Protein 3W4U (pdb70)

Nearest PDB structures (foldseek):
  3w4u-assembly2_E-2  TM=9.992E-01  e=5.849E-17  Homo sapiens
  3pi9-assembly1_A  TM=9.700E-01  e=9.862E-13  Bos taurus
  1yff-assembly1_A  TM=9.695E-01  e=1.085E-12  Homo sapiens
  3pel-assembly1_A-2  TM=9.656E-01  e=8.965E-13  Canis lupus familiaris
  1y8k-assembly1_C  TM=9.635E-01  e=1.034E-12  Equus caballus

GO terms:
  GO:0005344 oxygen carrier activity (F, TAS)
  GO:0005833 hemoglobin complex (C, TAS)
  GO:0005515 protein binding (F, IPI)
  GO:0005654 nucleoplasm (C, IDA)
  GO:0015671 oxygen transport (P, IDA)
  GO:0070062 extracellular exosome (C, HDA)

Sequence (855 aa):
SLTKTERTIIVSMWAKISTQADTIGTETLERLFLSHPQTKTYFPHFDLHPGSAQLRAHGSKVVAAVGDAVKSIDDIGGALSKLSELHAYILRVDPVNFKLLSHCLLVTLAARFPADFTAEAHAAWDKFLSVVSSVLTEKYRHLTPVEKSAVTALWGKVNVDEVGGEALGRLLVVYPWTQRFFESFGDLSTPDAVMGNPKVKAHGKKVLGAFSDGLAHLDNLKGTFATLSELHCDKLHVDPENFRLLGNVLVCVLAHHFGKEFTPPVQAAYQKVVAGVANALAHKYHSLTKTERTIIVSMWAKISTQADTIGTETLERLFLSHPQTKTYFPHFDLHPGSAQLRAHGSKVVAAVGDAVKSIDDIGGALSKLSELHAYILRVDPVNFKLLSHCLLVTLAARFPADFTAEAHAAWDKFLSVVSSVLTEKYRHLTPVEKSAVTALWGKVNVDEVGGEALGRLLVVYPWTQRFFESFGDLSTPDAVMGNPKVKAHGKKVLGAFSDGLAHLDNLKGTFATLSELHCDKLHVDPENFRLLGNVLVCVLAHHFGKEFTPPVQAAYQKVVAGVANALAHKYHSLTKTERTIIVSMWAKISTQADTIGTETLERLFLSHPQTKTYFPHFDLHPGSAQLRAHGSKVVAAVGDAVKSIDDIGGALSKLSELHAYILRVDPVNFKLLSHCLLVTLAARFPADFTAEAHAAWDKFLSVVSSVLTEHLTPVEKSAVTALWGKVNVDEVGGEALGRLLVVYPWTQRFFESFGDLSTPDAVMGNPKVKAHGKKVLGAFSDGLAHLDNLKGTFATLSELHCDKLHVDPENFRLLGNVLVCVLAHHFGKEFTPPVQAAYQKVVAGVANALAHKYH

Structure (mmCIF, N/CA/C/O backbone):
data_3W4U
#
_entry.id   3W4U
#
_cell.length_a   115.540
_cell.length_b   115.540
_cell.length_c   140.900
_cell.angle_alpha   90.00
_cell.angle_beta   90.00
_cell.angle_gamma   120.00
#
_symmetry.space_group_name_H-M   'P 31 2 1'
#
loop_
_entity.id
_entity.type
_entity.pdbx_description
1 polymer 'Hemoglobin subunit zeta'
2 polymer 'Hemoglobin subunit beta'
3 non-polymer 'PROTOPORPHYRIN IX CONTAINING FE'
4 non-polymer 'CARBON MONOXIDE'
5 water water
#
loop_
_atom_site.group_PDB
_atom_site.id
_atom_site.type_symbol
_atom_site.label_atom_id
_atom_site.label_alt_id
_atom_site.label_comp_id
_atom_site.label_asym_id
_atom_site.label_entity_id
_atom_site.label_seq_id
_atom_site.pdbx_PDB_ins_code
_atom_site.Cartn_x
_atom_site.Cartn_y
_atom_site.Cartn_z
_atom_site.occupancy
_atom_site.B_iso_or_equiv
_atom_site.auth_seq_id
_atom_site.auth_comp_id
_atom_site.auth_asym_id
_atom_site.auth_atom_id
_atom_site.pdbx_PDB_model_num
ATOM 1 N N . SER A 1 2 ? 31.020 0.007 32.102 1.00 56.26 1 SER A N 1
ATOM 2 C CA . SER A 1 2 ? 30.323 -0.508 33.323 1.00 56.33 1 SER A CA 1
ATOM 3 C C . SER A 1 2 ? 30.853 0.135 34.614 1.00 56.65 1 SER A C 1
ATOM 4 O O . SER A 1 2 ? 32.057 0.302 34.796 1.00 57.62 1 SER A O 1
ATOM 7 N N . LEU A 1 3 ? 29.934 0.451 35.522 1.00 56.44 2 LEU A N 1
ATOM 8 C CA . LEU A 1 3 ? 30.257 1.101 36.787 1.00 55.19 2 LEU A CA 1
ATOM 9 C C . LEU A 1 3 ? 29.961 0.233 37.990 1.00 54.40 2 LEU A C 1
ATOM 10 O O . LEU A 1 3 ? 29.140 -0.686 37.915 1.00 54.28 2 LEU A O 1
ATOM 15 N N . THR A 1 4 ? 30.634 0.560 39.091 1.00 53.34 3 THR A N 1
ATOM 16 C CA . THR A 1 4 ? 30.462 -0.079 40.387 1.00 53.38 3 THR A CA 1
ATOM 17 C C . THR A 1 4 ? 28.993 0.104 40.787 1.00 53.43 3 THR A C 1
ATOM 18 O O . THR A 1 4 ? 28.271 0.884 40.155 1.00 54.06 3 THR A O 1
ATOM 22 N N . LYS A 1 5 ? 28.552 -0.591 41.835 1.00 52.43 4 LYS A N 1
ATOM 23 C CA . LYS A 1 5 ? 27.178 -0.467 42.323 1.00 50.83 4 LYS A CA 1
ATOM 24 C C . LYS A 1 5 ? 27.037 0.843 43.085 1.00 48.09 4 LYS A C 1
ATOM 25 O O . LYS A 1 5 ? 26.051 1.563 42.926 1.00 47.13 4 LYS A O 1
ATOM 31 N N . THR A 1 6 ? 28.018 1.150 43.921 1.00 45.29 5 THR A N 1
ATOM 32 C CA . THR A 1 6 ? 27.975 2.387 44.694 1.00 43.81 5 THR A CA 1
ATOM 33 C C . THR A 1 6 ? 28.088 3.612 43.765 1.00 40.74 5 THR A C 1
ATOM 34 O O . THR A 1 6 ? 27.458 4.661 44.015 1.00 38.28 5 THR A O 1
ATOM 38 N N . GLU A 1 7 ? 28.877 3.467 42.700 1.00 37.93 6 GLU A N 1
ATOM 39 C CA . GLU A 1 7 ? 29.045 4.536 41.736 1.00 36.50 6 GLU A CA 1
ATOM 40 C C . GLU A 1 7 ? 27.721 4.764 41.037 1.00 35.58 6 GLU A C 1
ATOM 41 O O . GLU A 1 7 ? 27.276 5.893 40.917 1.00 34.36 6 GLU A O 1
ATOM 47 N N . ARG A 1 8 ? 27.088 3.688 40.591 1.00 35.53 7 ARG A N 1
ATOM 48 C CA . ARG A 1 8 ? 25.817 3.811 39.876 1.00 36.16 7 ARG A CA 1
ATOM 49 C C . ARG A 1 8 ? 24.778 4.467 40.755 1.00 33.52 7 ARG A C 1
ATOM 50 O O . ARG A 1 8 ? 23.925 5.203 40.270 1.00 32.65 7 ARG A O 1
ATOM 58 N N . THR A 1 9 ? 24.885 4.231 42.058 1.00 32.57 8 THR A N 1
ATOM 59 C CA . THR A 1 9 ? 23.961 4.809 43.019 1.00 32.10 8 THR A CA 1
ATOM 60 C C . THR A 1 9 ? 24.122 6.323 42.999 1.00 30.78 8 THR A C 1
ATOM 61 O O . THR A 1 9 ? 23.140 7.062 42.968 1.00 30.11 8 THR A O 1
ATOM 65 N N . ILE A 1 10 ? 25.365 6.790 42.992 1.00 28.51 9 ILE A N 1
ATOM 66 C CA . ILE A 1 10 ? 25.613 8.238 42.983 1.00 29.03 9 ILE A CA 1
ATOM 67 C C . ILE A 1 10 ? 25.087 8.889 41.705 1.00 27.00 9 ILE A C 1
ATOM 68 O O . ILE A 1 10 ? 24.473 9.939 41.764 1.00 27.63 9 ILE A O 1
ATOM 73 N N . ILE A 1 11 ? 25.367 8.269 40.560 1.00 26.55 10 ILE A N 1
ATOM 74 C CA . ILE A 1 11 ? 24.906 8.749 39.277 1.00 24.16 10 ILE A CA 1
ATOM 75 C C . ILE A 1 11 ? 23.366 8.869 39.286 1.00 27.86 10 ILE A C 1
ATOM 76 O O . ILE A 1 11 ? 22.797 9.909 38.896 1.00 26.68 10 ILE A O 1
ATOM 81 N N . VAL A 1 12 ? 22.684 7.791 39.703 1.00 27.26 11 VAL A N 1
ATOM 82 C CA . VAL A 1 12 ? 21.224 7.796 39.733 1.00 27.18 11 VAL A CA 1
ATOM 83 C C . VAL A 1 12 ? 20.635 8.903 40.639 1.00 27.28 11 VAL A C 1
ATOM 84 O O . VAL A 1 12 ? 19.694 9.631 40.233 1.00 25.34 11 VAL A O 1
ATOM 88 N N . SER A 1 13 ? 21.183 9.022 41.843 1.00 25.83 12 SER A N 1
ATOM 89 C CA . SER A 1 13 ? 20.735 10.018 42.802 1.00 26.82 12 SER A CA 1
ATOM 90 C C . SER A 1 13 ? 20.937 11.464 42.314 1.00 27.35 12 SER A C 1
ATOM 91 O O . SER A 1 13 ? 20.073 12.316 42.493 1.00 28.80 12 SER A O 1
ATOM 94 N N . MET A 1 14 ? 22.086 11.751 41.731 1.00 22.99 13 MET A N 1
ATOM 95 C CA . MET A 1 14 ? 22.340 13.091 41.228 1.00 26.01 13 MET A CA 1
ATOM 96 C C . MET A 1 14 ? 21.483 13.380 39.993 1.00 23.41 13 MET A C 1
ATOM 97 O O . MET A 1 14 ? 21.120 14.518 39.749 1.00 22.68 13 MET A O 1
ATOM 102 N N . TRP A 1 15 ? 21.204 12.351 39.197 1.00 22.93 14 TRP A N 1
ATOM 103 C CA . TRP A 1 15 ? 20.401 12.543 37.992 1.00 21.70 14 TRP A CA 1
ATOM 104 C C . TRP A 1 15 ? 18.995 13.022 38.401 1.00 23.18 14 TRP A C 1
ATOM 105 O O . TRP A 1 15 ? 18.362 13.800 37.685 1.00 22.35 14 TRP A O 1
ATOM 116 N N . ALA A 1 16 ? 18.501 12.530 39.542 1.00 23.37 15 ALA A N 1
ATOM 117 C CA . ALA A 1 16 ? 17.195 12.986 40.000 1.00 23.95 15 ALA A CA 1
ATOM 118 C C . ALA A 1 16 ? 17.247 14.531 40.170 1.00 25.15 15 ALA A C 1
ATOM 119 O O . ALA A 1 16 ? 16.321 15.223 39.786 1.00 25.84 15 ALA A O 1
ATOM 121 N N . LYS A 1 17 ? 18.321 15.059 40.737 1.00 24.43 16 LYS A N 1
ATOM 122 C CA . LYS A 1 17 ? 18.428 16.500 40.948 1.00 25.97 16 LYS A CA 1
ATOM 123 C C . LYS A 1 17 ? 18.643 17.205 39.622 1.00 25.57 16 LYS A C 1
ATOM 124 O O . LYS A 1 17 ? 18.114 18.285 39.414 1.00 23.95 16 LYS A O 1
ATOM 130 N N . ILE A 1 18 ? 19.441 16.607 38.737 1.00 23.99 17 ILE A N 1
ATOM 131 C CA . ILE A 1 18 ? 19.684 17.204 37.419 1.00 23.80 17 ILE A CA 1
ATOM 132 C C . ILE A 1 18 ? 18.388 17.341 36.622 1.00 23.36 17 ILE A C 1
ATOM 133 O O . ILE A 1 18 ? 18.141 18.357 35.970 1.00 20.55 17 ILE A O 1
ATOM 138 N N . SER A 1 19 ? 17.533 16.335 36.714 1.00 23.12 18 SER A N 1
ATOM 139 C CA . SER A 1 19 ? 16.339 16.338 35.877 1.00 22.01 18 SER A CA 1
ATOM 140 C C . SER A 1 19 ? 15.401 17.510 35.943 1.00 20.27 18 SER A C 1
ATOM 141 O O . SER A 1 19 ? 14.775 17.804 34.944 1.00 19.68 18 SER A O 1
ATOM 144 N N . THR A 1 20 ? 15.265 18.144 37.103 1.00 20.25 19 THR A N 1
ATOM 145 C CA . THR A 1 20 ? 14.383 19.291 37.253 1.00 22.65 19 THR A CA 1
ATOM 146 C C . THR A 1 20 ? 15.048 20.590 36.770 1.00 22.85 19 THR A C 1
ATOM 147 O O . THR A 1 20 ? 14.421 21.655 36.712 1.00 23.12 19 THR A O 1
ATOM 151 N N . GLN A 1 21 ? 16.330 20.508 36.438 1.00 21.45 20 GLN A N 1
ATOM 152 C CA . GLN A 1 21 ? 17.062 21.718 35.970 1.00 20.33 20 GLN A CA 1
ATOM 153 C C . GLN A 1 21 ? 17.805 21.312 34.705 1.00 20.29 20 GLN A C 1
ATOM 154 O O . GLN A 1 21 ? 18.839 21.925 34.302 1.00 20.15 20 GLN A O 1
ATOM 160 N N . ALA A 1 22 ? 17.264 20.306 34.045 1.00 20.20 21 ALA A N 1
ATOM 161 C CA . ALA A 1 22 ? 17.929 19.764 32.887 1.00 20.85 21 ALA A CA 1
ATOM 162 C C . ALA A 1 22 ? 18.258 20.835 31.867 1.00 22.02 21 ALA A C 1
ATOM 163 O O . ALA A 1 22 ? 19.370 20.870 31.327 1.00 19.89 21 ALA A O 1
ATOM 165 N N . ASP A 1 23 ? 17.269 21.702 31.594 1.00 20.31 22 ASP A N 1
ATOM 166 C CA . ASP A 1 23 ? 17.436 22.707 30.562 1.00 20.67 22 ASP A CA 1
ATOM 167 C C . ASP A 1 23 ? 18.558 23.703 30.838 1.00 21.73 22 ASP A C 1
ATOM 168 O O . ASP A 1 23 ? 19.328 24.018 29.956 1.00 21.08 22 ASP A O 1
ATOM 173 N N . THR A 1 24 ? 18.671 24.194 32.057 1.00 19.61 23 THR A N 1
ATOM 174 C CA . THR A 1 24 ? 19.710 25.132 32.309 1.00 21.09 23 THR A CA 1
ATOM 175 C C . THR A 1 24 ? 21.025 24.391 32.515 1.00 20.64 23 THR A C 1
ATOM 176 O O . THR A 1 24 ? 22.062 24.981 32.333 1.00 21.87 23 THR A O 1
ATOM 180 N N . ILE A 1 25 ? 20.994 23.140 32.949 1.00 19.28 24 ILE A N 1
ATOM 181 C CA . ILE A 1 25 ? 22.259 22.416 33.056 1.00 21.16 24 ILE A CA 1
ATOM 182 C C . ILE A 1 25 ? 22.840 22.203 31.645 1.00 23.04 24 ILE A C 1
ATOM 183 O O . ILE A 1 25 ? 24.039 22.457 31.413 1.00 24.40 24 ILE A O 1
ATOM 188 N N . GLY A 1 26 ? 21.998 21.794 30.691 1.00 23.37 25 GLY A N 1
ATOM 189 C CA . GLY A 1 26 ? 22.477 21.575 29.333 1.00 22.80 25 GLY A CA 1
ATOM 190 C C . GLY A 1 26 ? 23.031 22.843 28.715 1.00 23.69 25 GLY A C 1
ATOM 191 O O . GLY A 1 26 ? 24.116 22.878 28.105 1.00 22.18 25 GLY A O 1
ATOM 192 N N . THR A 1 27 ? 22.267 23.918 28.876 1.00 24.44 26 THR A N 1
ATOM 193 C CA . THR A 1 27 ? 22.685 25.211 28.354 1.00 24.06 26 THR A CA 1
ATOM 194 C C . THR A 1 27 ? 24.007 25.686 28.996 1.00 23.31 26 THR A C 1
ATOM 195 O O . THR A 1 27 ? 24.947 26.134 28.322 1.00 23.37 26 THR A O 1
ATOM 199 N N . GLU A 1 28 ? 24.077 25.627 30.314 1.00 22.32 27 GLU A N 1
ATOM 200 C CA . GLU A 1 28 ? 25.294 26.097 30.939 1.00 20.56 27 GLU A CA 1
ATOM 201 C C . GLU A 1 28 ? 26.492 25.244 30.497 1.00 20.87 27 GLU A C 1
ATOM 202 O O . GLU A 1 28 ? 27.611 25.748 30.308 1.00 20.64 27 GLU A O 1
ATOM 208 N N . THR A 1 29 ? 26.258 23.959 30.324 1.00 20.03 28 THR A N 1
ATOM 209 C CA . THR A 1 29 ? 27.362 23.084 29.952 1.00 20.05 28 THR A CA 1
ATOM 210 C C . THR A 1 29 ? 27.905 23.484 28.621 1.00 19.32 28 THR A C 1
ATOM 211 O O . THR A 1 29 ? 29.112 23.542 28.417 1.00 17.41 28 THR A O 1
ATOM 215 N N . LEU A 1 30 ? 27.006 23.778 27.677 1.00 20.40 29 LEU A N 1
ATOM 216 C CA . LEU A 1 30 ? 27.460 24.196 26.370 1.00 18.90 29 LEU A CA 1
ATOM 217 C C . LEU A 1 30 ? 28.048 25.582 26.332 1.00 21.13 29 LEU A C 1
ATOM 218 O O . LEU A 1 30 ? 28.980 25.816 25.576 1.00 20.37 29 LEU A O 1
ATOM 223 N N . GLU A 1 31 ? 27.536 26.510 27.137 1.00 20.73 30 GLU A N 1
ATOM 224 C CA . GLU A 1 31 ? 28.168 27.824 27.139 1.00 22.37 30 GLU A CA 1
ATOM 225 C C . GLU A 1 31 ? 29.593 27.711 27.692 1.00 20.61 30 GLU A C 1
ATOM 226 O O . GLU A 1 31 ? 30.482 28.388 27.226 1.00 19.63 30 GLU A O 1
ATOM 232 N N . ARG A 1 32 ? 29.801 26.851 28.682 1.00 18.24 31 ARG A N 1
ATOM 233 C CA . ARG A 1 32 ? 31.146 26.705 29.240 1.00 18.52 31 ARG A CA 1
ATOM 234 C C . ARG A 1 32 ? 32.056 26.106 28.182 1.00 20.28 31 ARG A C 1
ATOM 235 O O . ARG A 1 32 ? 33.178 26.574 27.969 1.00 19.78 31 ARG A O 1
ATOM 243 N N . LEU A 1 33 ? 31.571 25.063 27.517 1.00 19.74 32 LEU A N 1
ATOM 244 C CA . LEU A 1 33 ? 32.374 24.421 26.485 1.00 19.63 32 LEU A CA 1
ATOM 245 C C . LEU A 1 33 ? 32.785 25.361 25.345 1.00 21.72 32 LEU A C 1
ATOM 246 O O . LEU A 1 33 ? 33.986 25.494 24.988 1.00 17.78 32 LEU A O 1
ATOM 251 N N . PHE A 1 34 ? 31.779 26.031 24.759 1.00 22.73 33 PHE A N 1
ATOM 252 C CA . PHE A 1 34 ? 32.054 26.870 23.589 1.00 21.99 33 PHE A CA 1
ATOM 253 C C . PHE A 1 34 ? 32.863 28.076 23.907 1.00 21.12 33 PHE A C 1
ATOM 254 O O . PHE A 1 34 ? 33.652 28.500 23.034 1.00 21.84 33 PHE A O 1
ATOM 262 N N . LEU A 1 35 ? 32.730 28.618 25.132 1.00 20.70 34 LEU A N 1
ATOM 263 C CA . LEU A 1 35 ? 33.566 29.748 25.518 1.00 21.22 34 LEU A CA 1
ATOM 264 C C . LEU A 1 35 ? 34.967 29.270 25.942 1.00 22.22 34 LEU A C 1
ATOM 265 O O . LEU A 1 35 ? 35.979 29.899 25.617 1.00 22.61 34 LEU A O 1
ATOM 270 N N . SER A 1 36 ? 35.055 28.181 26.697 1.00 23.49 35 SER A N 1
ATOM 271 C CA . SER A 1 36 ? 36.408 27.728 27.120 1.00 24.59 35 SER A CA 1
ATOM 272 C C . SER A 1 36 ? 37.218 27.087 26.046 1.00 25.76 35 SER A C 1
ATOM 273 O O . SER A 1 36 ? 38.441 27.196 26.061 1.00 27.22 35 SER A O 1
ATOM 276 N N . HIS A 1 37 ? 36.552 26.339 25.180 1.00 25.41 36 HIS A N 1
ATOM 277 C CA . HIS A 1 37 ? 37.205 25.598 24.089 1.00 26.58 36 HIS A CA 1
ATOM 278 C C . HIS A 1 37 ? 36.486 25.978 22.767 1.00 26.94 36 HIS A C 1
ATOM 279 O O . HIS A 1 37 ? 35.770 25.188 22.177 1.00 27.67 36 HIS A O 1
ATOM 286 N N . PRO A 1 38 ? 36.709 27.203 22.280 1.00 27.61 37 PRO A N 1
ATOM 287 C CA . PRO A 1 38 ? 36.075 27.721 21.052 1.00 29.59 37 PRO A CA 1
ATOM 288 C C . PRO A 1 38 ? 36.185 26.836 19.817 1.00 30.54 37 PRO A C 1
ATOM 289 O O . PRO A 1 38 ? 35.321 26.873 18.935 1.00 29.77 37 PRO A O 1
ATOM 293 N N . GLN A 1 39 ? 37.250 26.035 19.763 1.00 29.26 38 GLN A N 1
ATOM 294 C CA . GLN A 1 39 ? 37.449 25.200 18.604 1.00 29.30 38 GLN A CA 1
ATOM 295 C C . GLN A 1 39 ? 36.384 24.157 18.501 1.00 27.39 38 GLN A C 1
ATOM 296 O O . GLN A 1 39 ? 36.168 23.580 17.431 1.00 28.69 38 GLN A O 1
ATOM 302 N N . THR A 1 40 ? 35.711 23.853 19.591 1.00 24.87 39 THR A N 1
ATOM 303 C CA . THR A 1 40 ? 34.690 22.840 19.468 1.00 23.12 39 THR A CA 1
ATOM 304 C C . THR A 1 40 ? 33.523 23.350 18.599 1.00 24.01 39 THR A C 1
ATOM 305 O O . THR A 1 40 ? 32.733 22.551 18.125 1.00 24.60 39 THR A O 1
ATOM 309 N N . LYS A 1 41 ? 33.443 24.662 18.396 1.00 24.07 40 LYS A N 1
ATOM 310 C CA . LYS A 1 41 ? 32.345 25.226 17.600 1.00 27.15 40 LYS A CA 1
ATOM 311 C C . LYS A 1 41 ? 32.435 24.823 16.138 1.00 27.31 40 LYS A C 1
ATOM 312 O O . LYS A 1 41 ? 31.461 24.934 15.395 1.00 28.64 40 LYS A O 1
ATOM 318 N N . THR A 1 42 ? 33.587 24.320 15.735 1.00 26.34 41 THR A N 1
ATOM 319 C CA . THR A 1 42 ? 33.775 23.955 14.327 1.00 24.76 41 THR A CA 1
ATOM 320 C C . THR A 1 42 ? 32.862 22.888 13.867 1.00 25.23 41 THR A C 1
ATOM 321 O O . THR A 1 42 ? 32.569 22.795 12.673 1.00 27.39 41 THR A O 1
ATOM 325 N N . TYR A 1 43 ? 32.381 22.068 14.781 1.00 23.95 42 TYR A N 1
ATOM 326 C CA . TYR A 1 43 ? 31.474 21.018 14.395 1.00 24.86 42 TYR A CA 1
ATOM 327 C C . TYR A 1 43 ? 30.033 21.502 14.195 1.00 24.99 42 TYR A C 1
ATOM 328 O O . TYR A 1 43 ? 29.176 20.686 13.827 1.00 24.72 42 TYR A O 1
ATOM 337 N N . PHE A 1 44 ? 29.753 22.779 14.482 1.00 24.87 43 PHE A N 1
ATOM 338 C CA . PHE A 1 44 ? 28.374 23.319 14.387 1.00 27.15 43 PHE A CA 1
ATOM 339 C C . PHE A 1 44 ? 28.394 24.508 13.492 1.00 27.65 43 PHE A C 1
ATOM 340 O O . PHE A 1 44 ? 28.012 25.606 13.900 1.00 25.81 43 PHE A O 1
ATOM 348 N N . PRO A 1 45 ? 28.872 24.322 12.256 1.00 29.22 44 PRO A N 1
ATOM 349 C CA . PRO A 1 45 ? 28.960 25.416 11.292 1.00 31.70 44 PRO A CA 1
ATOM 350 C C . PRO A 1 45 ? 27.736 26.309 11.119 1.00 34.31 44 PRO A C 1
ATOM 351 O O . PRO A 1 45 ? 27.859 27.539 11.064 1.00 35.67 44 PRO A O 1
ATOM 355 N N . HIS A 1 46 ? 26.550 25.715 11.081 1.00 36.38 45 HIS A N 1
ATOM 356 C CA . HIS A 1 46 ? 25.349 26.535 10.878 1.00 38.98 45 HIS A CA 1
ATOM 357 C C . HIS A 1 46 ? 24.573 26.848 12.175 1.00 39.49 45 HIS A C 1
ATOM 358 O O . HIS A 1 46 ? 23.395 27.215 12.134 1.00 40.34 45 HIS A O 1
ATOM 365 N N . PHE A 1 47 ? 25.225 26.716 13.326 1.00 36.61 46 PHE A N 1
ATOM 366 C CA . PHE A 1 47 ? 24.518 27.007 14.548 1.00 35.11 46 PHE A CA 1
ATOM 367 C C . PHE A 1 47 ? 24.927 28.385 14.974 1.00 34.53 46 PHE A C 1
ATOM 368 O O . PHE A 1 47 ? 26.018 28.876 14.648 1.00 32.38 46 PHE A O 1
ATOM 376 N N . ASP A 1 48 ? 24.035 29.035 15.692 1.00 33.30 47 ASP A N 1
ATOM 377 C CA . ASP A 1 48 ? 24.422 30.292 16.271 1.00 33.83 47 ASP A CA 1
ATOM 378 C C . ASP A 1 48 ? 24.821 29.802 17.693 1.00 33.07 47 ASP A C 1
ATOM 379 O O . ASP A 1 48 ? 23.966 29.418 18.490 1.00 32.93 47 ASP A O 1
ATOM 384 N N . LEU A 1 49 ? 26.117 29.810 17.998 1.00 31.93 48 LEU A N 1
ATOM 385 C CA . LEU A 1 49 ? 26.599 29.357 19.315 1.00 31.02 48 LEU A CA 1
ATOM 386 C C . LEU A 1 49 ? 27.061 30.430 20.274 1.00 32.46 48 LEU A C 1
ATOM 387 O O . LEU A 1 49 ? 27.856 30.162 21.183 1.00 33.81 48 LEU A O 1
ATOM 392 N N . HIS A 1 50 ? 26.592 31.656 20.069 1.00 32.83 49 HIS A N 1
ATOM 393 C CA . HIS A 1 50 ? 26.896 32.763 20.982 1.00 32.28 49 HIS A CA 1
ATOM 394 C C . HIS A 1 50 ? 26.115 32.582 22.294 1.00 29.92 49 HIS A C 1
ATOM 395 O O . HIS A 1 50 ? 25.036 31.997 22.285 1.00 29.33 49 HIS A O 1
ATOM 402 N N . PRO A 1 51 ? 26.654 33.057 23.453 1.00 30.15 50 PRO A N 1
ATOM 403 C CA . PRO A 1 51 ? 25.881 32.879 24.690 1.00 29.24 50 PRO A CA 1
ATOM 404 C C . PRO A 1 51 ? 24.442 33.396 24.595 1.00 32.15 50 PRO A C 1
ATOM 405 O O . PRO A 1 51 ? 24.165 34.431 23.942 1.00 32.05 50 PRO A O 1
ATOM 409 N N . GLY A 1 52 ? 23.511 32.663 25.208 1.00 31.50 51 GLY A N 1
ATOM 410 C CA . GLY A 1 52 ? 22.119 33.089 25.176 1.00 33.37 51 GLY A CA 1
ATOM 411 C C . GLY A 1 52 ? 21.393 32.656 23.924 1.00 32.95 51 GLY A C 1
ATOM 412 O O . GLY A 1 52 ? 20.173 32.765 23.841 1.00 33.94 51 GLY A O 1
ATOM 413 N N . SER A 1 53 ? 22.126 32.167 22.925 1.00 31.88 52 SER A N 1
ATOM 414 C CA . SER A 1 53 ? 21.475 31.725 21.699 1.00 31.68 52 SER A CA 1
ATOM 415 C C . SER A 1 53 ? 20.386 30.690 22.008 1.00 32.44 52 SER A C 1
ATOM 416 O O . SER A 1 53 ? 20.609 29.794 22.795 1.00 32.19 52 SER A O 1
ATOM 419 N N . ALA A 1 54 ? 19.218 30.797 21.385 1.00 32.35 53 ALA A N 1
ATOM 420 C CA . ALA A 1 54 ? 18.154 29.819 21.620 1.00 30.69 53 ALA A CA 1
ATOM 421 C C . ALA A 1 54 ? 18.563 28.463 20.989 1.00 30.02 53 ALA A C 1
ATOM 422 O O . ALA A 1 54 ? 18.135 27.396 21.429 1.00 29.19 53 ALA A O 1
ATOM 424 N N . GLN A 1 55 ? 19.404 28.508 19.966 1.00 27.86 54 GLN A N 1
ATOM 425 C CA . GLN A 1 55 ? 19.846 27.275 19.314 1.00 28.51 54 GLN A CA 1
ATOM 426 C C . GLN A 1 55 ? 20.822 26.519 20.257 1.00 26.63 54 GLN A C 1
ATOM 427 O O . GLN A 1 55 ? 20.789 25.317 20.354 1.00 25.02 54 GLN A O 1
ATOM 433 N N . LEU A 1 56 ? 21.660 27.260 20.966 1.00 25.42 55 LEU A N 1
ATOM 434 C CA . LEU A 1 56 ? 22.598 26.653 21.891 1.00 25.60 55 LEU A CA 1
ATOM 435 C C . LEU A 1 56 ? 21.767 26.037 23.040 1.00 28.52 55 LEU A C 1
ATOM 436 O O . LEU A 1 56 ? 22.008 24.889 23.437 1.00 28.47 55 LEU A O 1
ATOM 441 N N . ARG A 1 57 ? 20.800 26.800 23.560 1.00 26.90 56 ARG A N 1
ATOM 442 C CA . ARG A 1 57 ? 19.941 26.284 24.630 1.00 28.84 56 ARG A CA 1
ATOM 443 C C . ARG A 1 57 ? 19.244 25.003 24.175 1.00 28.17 56 ARG A C 1
ATOM 444 O O . ARG A 1 57 ? 19.206 23.996 24.882 1.00 27.42 56 ARG A O 1
ATOM 452 N N . ALA A 1 58 ? 18.680 25.026 22.979 1.00 27.41 57 ALA A N 1
ATOM 453 C CA . ALA A 1 58 ? 18.000 23.828 22.475 1.00 27.53 57 ALA A CA 1
ATOM 454 C C . ALA A 1 58 ? 18.908 22.600 22.347 1.00 27.78 57 ALA A C 1
ATOM 455 O O . ALA A 1 58 ? 18.505 21.470 22.654 1.00 28.24 57 ALA A O 1
ATOM 457 N N . HIS A 1 59 ? 20.140 22.786 21.869 1.00 27.28 58 HIS A N 1
ATOM 458 C CA . HIS A 1 59 ? 21.031 21.638 21.738 1.00 25.64 58 HIS A CA 1
ATOM 459 C C . HIS A 1 59 ? 21.368 21.101 23.143 1.00 24.39 58 HIS A C 1
ATOM 460 O O . HIS A 1 59 ? 21.405 19.896 23.378 1.00 26.12 58 HIS A O 1
ATOM 467 N N . GLY A 1 60 ? 21.611 22.010 24.069 1.00 23.42 59 GLY A N 1
ATOM 468 C CA . GLY A 1 60 ? 21.925 21.579 25.426 1.00 25.06 59 GLY A CA 1
ATOM 469 C C . GLY A 1 60 ? 20.871 20.669 26.057 1.00 25.84 59 GLY A C 1
ATOM 470 O O . GLY A 1 60 ? 21.205 19.767 26.827 1.00 25.86 59 GLY A O 1
ATOM 471 N N . SER A 1 61 ? 19.589 20.934 25.781 1.00 27.13 60 SER A N 1
ATOM 472 C CA . SER A 1 61 ? 18.522 20.087 26.343 1.00 28.08 60 SER A CA 1
ATOM 473 C C . SER A 1 61 ? 18.645 18.727 25.740 1.00 26.81 60 SER A C 1
ATOM 474 O O . SER A 1 61 ? 18.448 17.726 26.414 1.00 28.11 60 SER A O 1
ATOM 477 N N . LYS A 1 62 ? 19.007 18.667 24.463 1.00 26.15 61 LYS A N 1
ATOM 478 C CA . LYS A 1 62 ? 19.128 17.343 23.833 1.00 24.84 61 LYS A CA 1
ATOM 479 C C . LYS A 1 62 ? 20.334 16.593 24.417 1.00 23.48 61 LYS A C 1
ATOM 480 O O . LYS A 1 62 ? 20.319 15.376 24.543 1.00 20.66 61 LYS A O 1
ATOM 486 N N . VAL A 1 63 ? 21.388 17.318 24.766 1.00 23.49 62 VAL A N 1
ATOM 487 C CA . VAL A 1 63 ? 22.565 16.628 25.350 1.00 23.51 62 VAL A CA 1
ATOM 488 C C . VAL A 1 63 ? 22.216 16.043 26.706 1.00 22.35 62 VAL A C 1
ATOM 489 O O . VAL A 1 63 ? 22.486 14.862 27.005 1.00 21.16 62 VAL A O 1
ATOM 493 N N . VAL A 1 64 ? 21.585 16.868 27.539 1.00 22.48 63 VAL A N 1
ATOM 494 C CA . VAL A 1 64 ? 21.231 16.389 28.846 1.00 23.84 63 VAL A CA 1
ATOM 495 C C . VAL A 1 64 ? 20.205 15.249 28.747 1.00 23.92 63 VAL A C 1
ATOM 496 O O . VAL A 1 64 ? 20.247 14.326 29.543 1.00 23.61 63 VAL A O 1
ATOM 500 N N . ALA A 1 65 ? 19.310 15.288 27.752 1.00 26.47 64 ALA A N 1
ATOM 501 C CA . ALA A 1 65 ? 18.330 14.192 27.623 1.00 26.93 64 ALA A CA 1
ATOM 502 C C . ALA A 1 65 ? 19.055 12.889 27.337 1.00 27.44 64 ALA A C 1
ATOM 503 O O . ALA A 1 65 ? 18.715 11.843 27.908 1.00 28.27 64 ALA A O 1
ATOM 505 N N . ALA A 1 66 ? 20.093 12.938 26.495 1.00 27.85 65 ALA A N 1
ATOM 506 C CA . ALA A 1 66 ? 20.856 11.709 26.151 1.00 27.51 65 ALA A CA 1
ATOM 507 C C . ALA A 1 66 ? 21.608 11.162 27.342 1.00 25.01 65 ALA A C 1
ATOM 508 O O . ALA A 1 66 ? 21.696 9.946 27.517 1.00 25.10 65 ALA A O 1
ATOM 510 N N . VAL A 1 67 ? 22.115 12.065 28.180 1.00 25.08 66 VAL A N 1
ATOM 511 C CA . VAL A 1 67 ? 22.827 11.649 29.384 1.00 24.70 66 VAL A CA 1
ATOM 512 C C . VAL A 1 67 ? 21.770 10.885 30.217 1.00 26.57 66 VAL A C 1
ATOM 513 O O . VAL A 1 67 ? 22.061 9.818 30.772 1.00 28.20 66 VAL A O 1
ATOM 517 N N . GLY A 1 68 ? 20.565 11.457 30.274 1.00 24.26 67 GLY A N 1
ATOM 518 C CA . GLY A 1 68 ? 19.426 10.848 30.958 1.00 25.33 67 GLY A CA 1
ATOM 519 C C . GLY A 1 68 ? 19.125 9.399 30.513 1.00 25.27 67 GLY A C 1
ATOM 520 O O . GLY A 1 68 ? 18.860 8.534 31.332 1.00 24.72 67 GLY A O 1
ATOM 521 N N . ASP A 1 69 ? 19.193 9.143 29.212 1.00 27.77 68 ASP A N 1
ATOM 522 C CA . ASP A 1 69 ? 18.966 7.815 28.664 1.00 28.57 68 ASP A CA 1
ATOM 523 C C . ASP A 1 69 ? 20.025 6.818 29.134 1.00 29.60 68 ASP A C 1
ATOM 524 O O . ASP A 1 69 ? 19.742 5.615 29.342 1.00 28.52 68 ASP A O 1
ATOM 529 N N . ALA A 1 70 ? 21.261 7.308 29.239 1.00 30.11 69 ALA A N 1
ATOM 530 C CA . ALA A 1 70 ? 22.375 6.477 29.702 1.00 28.39 69 ALA A CA 1
ATOM 531 C C . ALA A 1 70 ? 22.160 6.150 31.159 1.00 27.58 69 ALA A C 1
ATOM 532 O O . ALA A 1 70 ? 22.432 5.030 31.616 1.00 28.27 69 ALA A O 1
ATOM 534 N N . VAL A 1 71 ? 21.659 7.112 31.915 1.00 25.36 70 VAL A N 1
ATOM 535 C CA . VAL A 1 71 ? 21.423 6.851 33.321 1.00 26.69 70 VAL A CA 1
ATOM 536 C C . VAL A 1 71 ? 20.310 5.792 33.432 1.00 29.40 70 VAL A C 1
ATOM 537 O O . VAL A 1 71 ? 20.428 4.873 34.219 1.00 28.59 70 VAL A O 1
ATOM 541 N N . LYS A 1 72 ? 19.236 5.966 32.668 1.00 31.80 71 LYS A N 1
ATOM 542 C CA . LYS A 1 72 ? 18.101 5.017 32.688 1.00 36.62 71 LYS A CA 1
ATOM 543 C C . LYS A 1 72 ? 18.584 3.574 32.390 1.00 36.23 71 LYS A C 1
ATOM 544 O O . LYS A 1 72 ? 18.147 2.636 33.020 1.00 37.09 71 LYS A O 1
ATOM 550 N N . SER A 1 73 ? 19.533 3.437 31.473 1.00 38.58 72 SER A N 1
ATOM 551 C CA . SER A 1 73 ? 20.114 2.152 31.101 1.00 39.62 72 SER A CA 1
ATOM 552 C C . SER A 1 73 ? 21.571 2.195 31.471 1.00 40.57 72 SER A C 1
ATOM 553 O O . SER A 1 73 ? 22.420 1.930 30.633 1.00 40.55 72 SER A O 1
ATOM 556 N N . ILE A 1 74 ? 21.851 2.529 32.724 1.00 41.26 73 ILE A N 1
ATOM 557 C CA . ILE A 1 74 ? 23.209 2.651 33.201 1.00 42.14 73 ILE A CA 1
ATOM 558 C C . ILE A 1 74 ? 23.944 1.323 33.192 1.00 43.84 73 ILE A C 1
ATOM 559 O O . ILE A 1 74 ? 25.186 1.292 33.179 1.00 42.58 73 ILE A O 1
ATOM 564 N N . ASP A 1 75 ? 23.188 0.227 33.176 1.00 44.82 74 ASP A N 1
ATOM 565 C CA . ASP A 1 75 ? 23.803 -1.103 33.136 1.00 46.86 74 ASP A CA 1
ATOM 566 C C . ASP A 1 75 ? 24.028 -1.609 31.725 1.00 46.67 74 ASP A C 1
ATOM 567 O O . ASP A 1 75 ? 24.615 -2.667 31.517 1.00 47.51 74 ASP A O 1
ATOM 572 N N . ASP A 1 76 ? 23.586 -0.832 30.745 1.00 46.35 75 ASP A N 1
ATOM 573 C CA . ASP A 1 76 ? 23.813 -1.192 29.366 1.00 46.88 75 ASP A CA 1
ATOM 574 C C . ASP A 1 76 ? 23.923 0.082 28.581 1.00 45.55 75 ASP A C 1
ATOM 575 O O . ASP A 1 76 ? 23.131 0.329 27.690 1.00 45.72 75 ASP A O 1
ATOM 580 N N . ILE A 1 77 ? 24.928 0.891 28.901 1.00 44.80 76 ILE A N 1
ATOM 581 C CA . ILE A 1 77 ? 25.098 2.175 28.238 1.00 44.10 76 ILE A CA 1
ATOM 582 C C . ILE A 1 77 ? 25.288 2.102 26.730 1.00 44.46 76 ILE A C 1
ATOM 583 O O . ILE A 1 77 ? 24.602 2.796 25.998 1.00 44.90 76 ILE A O 1
ATOM 588 N N . GLY A 1 78 ? 26.207 1.269 26.253 1.00 45.57 77 GLY A N 1
ATOM 589 C CA . GLY A 1 78 ? 26.428 1.167 24.812 1.00 45.31 77 GLY A CA 1
ATOM 590 C C . GLY A 1 78 ? 25.171 0.793 24.045 1.00 45.69 77 GLY A C 1
ATOM 591 O O . GLY A 1 78 ? 24.934 1.257 22.924 1.00 46.38 77 GLY A O 1
ATOM 592 N N . GLY A 1 79 ? 24.356 -0.053 24.660 1.00 45.97 78 GLY A N 1
ATOM 593 C CA . GLY A 1 79 ? 23.130 -0.476 24.026 1.00 46.91 78 GLY A CA 1
ATOM 594 C C . GLY A 1 79 ? 22.176 0.690 23.899 1.00 47.20 78 GLY A C 1
ATOM 595 O O . GLY A 1 79 ? 21.664 0.965 22.826 1.00 48.67 78 GLY A O 1
ATOM 596 N N . ALA A 1 80 ? 21.948 1.397 24.995 1.00 47.04 79 ALA A N 1
ATOM 597 C CA . ALA A 1 80 ? 21.032 2.529 24.980 1.00 46.84 79 ALA A CA 1
ATOM 598 C C . ALA A 1 80 ? 21.411 3.674 24.034 1.00 46.79 79 ALA A C 1
ATOM 599 O O . ALA A 1 80 ? 20.532 4.303 23.432 1.00 47.12 79 ALA A O 1
ATOM 601 N N . L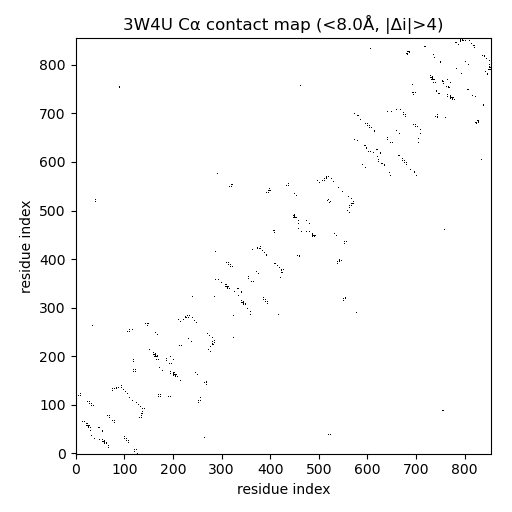EU A 1 81 ? 22.707 3.946 23.900 1.00 46.18 80 LEU A N 1
ATOM 602 C CA . LEU A 1 81 ? 23.173 5.040 23.062 1.00 46.06 80 LEU A CA 1
ATOM 603 C C . LEU A 1 81 ? 23.534 4.644 21.613 1.00 46.72 80 LEU A C 1
ATOM 604 O O . LEU A 1 81 ? 24.096 5.447 20.853 1.00 45.08 80 LEU A O 1
ATOM 609 N N . SER A 1 82 ? 23.186 3.416 21.235 1.00 47.65 81 SER A N 1
ATOM 610 C CA . SER A 1 82 ? 23.479 2.878 19.900 1.00 47.91 81 SER A CA 1
ATOM 611 C C . SER A 1 82 ? 23.393 3.836 18.734 1.00 46.77 81 SER A C 1
ATOM 612 O O . SER A 1 82 ? 24.369 4.027 18.025 1.00 47.55 81 SER A O 1
ATOM 615 N N . LYS A 1 83 ? 22.235 4.445 18.523 1.00 45.63 82 LYS A N 1
ATOM 616 C CA . LYS A 1 83 ? 22.056 5.394 17.399 1.00 45.65 82 LYS A CA 1
ATOM 617 C C . LYS A 1 83 ? 22.891 6.681 17.508 1.00 43.79 82 LYS A C 1
ATOM 618 O O . LYS A 1 83 ? 23.348 7.277 16.497 1.00 41.77 82 LYS A O 1
ATOM 624 N N . LEU A 1 84 ? 23.063 7.114 18.751 1.00 41.16 83 LEU A N 1
ATOM 625 C CA . LEU A 1 84 ? 23.797 8.315 19.025 1.00 39.21 83 LEU A CA 1
ATOM 626 C C . LEU A 1 84 ? 25.271 8.010 18.747 1.00 38.00 83 LEU A C 1
ATOM 627 O O . LEU A 1 84 ? 26.012 8.849 18.241 1.00 36.45 83 LEU A O 1
ATOM 632 N N . SER A 1 85 ? 25.674 6.795 19.068 1.00 36.97 84 SER A N 1
ATOM 633 C CA . SER A 1 85 ? 27.036 6.376 18.827 1.00 40.04 84 SER A CA 1
ATOM 634 C C . SER A 1 85 ? 27.310 6.389 17.304 1.00 41.54 84 SER A C 1
ATOM 635 O O . SER A 1 85 ? 28.320 6.929 16.828 1.00 39.65 84 SER A O 1
ATOM 638 N N . GLU A 1 86 ? 26.375 5.834 16.539 1.00 43.44 85 GLU A N 1
ATOM 639 C CA . GLU A 1 86 ? 26.523 5.796 15.094 1.00 45.63 85 GLU A CA 1
ATOM 640 C C . GLU A 1 86 ? 26.582 7.215 14.567 1.00 45.03 85 GLU A C 1
ATOM 641 O O . GLU A 1 86 ? 27.353 7.512 13.676 1.00 45.39 85 GLU A O 1
ATOM 647 N N . LEU A 1 87 ? 25.797 8.113 15.146 1.00 44.60 86 LEU A N 1
ATOM 648 C CA . LEU A 1 87 ? 25.805 9.493 14.686 1.00 42.84 86 LEU A CA 1
ATOM 649 C C . LEU A 1 87 ? 27.136 10.215 14.921 1.00 42.76 86 LEU A C 1
ATOM 650 O O . LEU A 1 87 ? 27.685 10.833 14.005 1.00 42.71 86 LEU A O 1
ATOM 655 N N . HIS A 1 88 ? 27.654 10.171 16.143 1.00 39.93 87 HIS A N 1
ATOM 656 C CA . HIS A 1 88 ? 28.909 10.872 16.415 1.00 40.40 87 HIS A CA 1
ATOM 657 C C . HIS A 1 88 ? 30.145 10.220 15.802 1.00 41.39 87 HIS A C 1
ATOM 658 O O . HIS A 1 88 ? 31.135 10.892 15.549 1.00 41.49 87 HIS A O 1
ATOM 665 N N . ALA A 1 89 ? 30.082 8.920 15.573 1.00 45.02 88 ALA A N 1
ATOM 666 C CA . ALA A 1 89 ? 31.204 8.198 14.967 1.00 49.59 88 ALA A CA 1
ATOM 667 C C . ALA A 1 89 ? 31.124 8.210 13.415 1.00 52.45 88 ALA A C 1
ATOM 668 O O . ALA A 1 89 ? 31.852 8.983 12.743 1.00 52.62 88 ALA A O 1
ATOM 670 N N . TYR A 1 90 ? 30.251 7.360 12.854 1.00 54.70 89 TYR A N 1
ATOM 671 C CA . TYR A 1 90 ? 30.061 7.257 11.390 1.00 56.35 89 TYR A CA 1
ATOM 672 C C . TYR A 1 90 ? 29.781 8.610 10.712 1.00 56.19 89 TYR A C 1
ATOM 673 O O . TYR A 1 90 ? 30.468 8.998 9.763 1.00 56.97 89 TYR A O 1
ATOM 682 N N . ILE A 1 91 ? 28.782 9.342 11.192 1.00 54.23 90 ILE A N 1
ATOM 683 C CA . ILE A 1 91 ? 28.444 10.592 10.521 1.00 52.12 90 ILE A CA 1
ATOM 684 C C . ILE A 1 91 ? 29.160 11.864 10.925 1.00 51.01 90 ILE A C 1
ATOM 685 O O . ILE A 1 91 ? 29.700 12.561 10.068 1.00 52.88 90 ILE A O 1
ATOM 690 N N . LEU A 1 92 ? 29.180 12.208 12.204 1.00 48.47 91 LEU A N 1
ATOM 691 C CA . LEU A 1 92 ? 29.802 13.481 12.549 1.00 45.70 91 LEU A CA 1
ATOM 692 C C . LEU A 1 92 ? 31.315 13.451 12.564 1.00 42.69 91 LEU A C 1
ATOM 693 O O . LEU A 1 92 ? 31.947 14.474 12.307 1.00 40.42 91 LEU A O 1
ATOM 698 N N . ARG A 1 93 ? 31.871 12.269 12.837 1.00 40.68 92 ARG A N 1
ATOM 699 C CA . ARG A 1 93 ? 33.312 12.058 12.949 1.00 39.03 92 ARG A CA 1
ATOM 700 C C . ARG A 1 93 ? 33.925 13.116 13.908 1.00 37.55 92 ARG A C 1
ATOM 701 O O . ARG A 1 93 ? 34.823 13.883 13.526 1.00 34.67 92 ARG A O 1
ATOM 709 N N . VAL A 1 94 ? 33.436 13.164 15.154 1.00 32.96 93 VAL A N 1
ATOM 710 C CA . VAL A 1 94 ? 33.956 14.118 16.127 1.00 30.56 93 VAL A CA 1
ATOM 711 C C . VAL A 1 94 ? 35.250 13.572 16.749 1.00 30.45 93 VAL A C 1
ATOM 712 O O . VAL A 1 94 ? 35.294 12.436 17.253 1.00 29.31 93 VAL A O 1
ATOM 716 N N . ASP A 1 95 ? 36.306 14.366 16.730 1.00 29.40 94 ASP A N 1
ATOM 717 C CA . ASP A 1 95 ? 37.565 13.885 17.317 1.00 30.58 94 ASP A CA 1
ATOM 718 C C . ASP A 1 95 ? 37.353 13.512 18.823 1.00 29.72 94 ASP A C 1
ATOM 719 O O . ASP A 1 95 ? 36.608 14.183 19.509 1.00 29.69 94 ASP A O 1
ATOM 724 N N . PRO A 1 96 ? 38.003 12.449 19.336 1.00 28.18 95 PRO A N 1
ATOM 725 C CA . PRO A 1 96 ? 37.814 12.085 20.748 1.00 27.93 95 PRO A CA 1
ATOM 726 C C . PRO A 1 96 ? 38.135 13.132 21.785 1.00 27.31 95 PRO A C 1
ATOM 727 O O . PRO A 1 96 ? 37.528 13.147 22.880 1.00 28.62 95 PRO A O 1
ATOM 731 N N . VAL A 1 97 ? 39.103 13.987 21.503 1.00 27.15 96 VAL A N 1
ATOM 732 C CA . VAL A 1 97 ? 39.448 14.973 22.526 1.00 27.24 96 VAL A CA 1
ATOM 733 C C . VAL A 1 97 ? 38.250 15.863 22.909 1.00 27.76 96 VAL A C 1
ATOM 734 O O . VAL A 1 97 ? 38.089 16.233 24.084 1.00 26.67 96 VAL A O 1
ATOM 738 N N . ASN A 1 98 ? 37.390 16.185 21.937 1.00 24.47 97 ASN A N 1
ATOM 739 C CA . ASN A 1 98 ? 36.270 17.047 22.243 1.00 24.32 97 ASN A CA 1
ATOM 740 C C . ASN A 1 98 ? 35.310 16.467 23.314 1.00 23.28 97 ASN A C 1
ATOM 741 O O . ASN A 1 98 ? 34.642 17.251 24.016 1.00 22.14 97 ASN A O 1
ATOM 746 N N . PHE A 1 99 ? 35.219 15.139 23.431 1.00 22.68 98 PHE A N 1
ATOM 747 C CA . PHE A 1 99 ? 34.299 14.574 24.437 1.00 23.63 98 PHE A CA 1
ATOM 748 C C . PHE A 1 99 ? 34.821 14.825 25.822 1.00 21.87 98 PHE A C 1
ATOM 749 O O . PHE A 1 99 ? 34.060 15.037 26.728 1.00 23.24 98 PHE A O 1
ATOM 757 N N . LYS A 1 100 ? 36.146 14.804 25.981 1.00 22.50 99 LYS A N 1
ATOM 758 C CA . LYS A 1 100 ? 36.749 15.075 27.274 1.00 23.50 99 LYS A CA 1
ATOM 759 C C . LYS A 1 100 ? 36.460 16.527 27.662 1.00 23.03 99 LYS A C 1
ATOM 760 O O . LYS A 1 100 ? 36.216 16.829 28.823 1.00 23.27 99 LYS A O 1
ATOM 766 N N . LEU A 1 101 ? 36.474 17.428 26.679 1.00 20.87 100 LEU A N 1
ATOM 767 C CA . LEU A 1 101 ? 36.221 18.842 26.954 1.00 21.37 100 LEU A CA 1
ATOM 768 C C . LEU A 1 101 ? 34.783 19.068 27.409 1.00 20.64 100 LEU A C 1
ATOM 769 O O . LEU A 1 101 ? 34.545 19.812 28.383 1.00 20.68 100 LEU A O 1
ATOM 774 N N . LEU A 1 102 ? 33.834 18.421 26.740 1.00 19.49 101 LEU A N 1
ATOM 775 C CA . LEU A 1 102 ? 32.421 18.539 27.136 1.00 20.05 101 LEU A CA 1
ATOM 776 C C . LEU A 1 102 ? 32.229 17.960 28.536 1.00 20.35 101 LEU A C 1
ATOM 777 O O . LEU A 1 102 ? 31.577 18.600 29.349 1.00 19.88 101 LEU A O 1
ATOM 782 N N . SER A 1 103 ? 32.760 16.740 28.783 1.00 20.49 102 SER A N 1
ATOM 783 C CA . SER A 1 103 ? 32.659 16.039 30.081 1.00 19.39 102 SER A CA 1
ATOM 784 C C . SER A 1 103 ? 33.153 16.927 31.223 1.00 19.50 102 SER A C 1
ATOM 785 O O . SER A 1 103 ? 32.473 17.053 32.255 1.00 18.57 102 SER A O 1
ATOM 788 N N . HIS A 1 104 ? 34.325 17.537 31.039 1.00 18.22 103 HIS A N 1
ATOM 789 C CA . HIS A 1 104 ? 34.878 18.469 32.034 1.00 18.25 103 HIS A CA 1
ATOM 790 C C . HIS A 1 104 ? 33.877 19.616 32.260 1.00 16.99 103 HIS A C 1
ATOM 791 O O . HIS A 1 104 ? 33.585 19.929 33.387 1.00 17.67 103 HIS A O 1
ATOM 798 N N . CYS A 1 105 ? 33.367 20.251 31.206 1.00 18.35 104 CYS A N 1
ATOM 799 C CA . CYS A 1 105 ? 32.371 21.327 31.387 1.00 16.34 104 CYS A CA 1
ATOM 800 C C . CYS A 1 105 ? 31.078 20.886 32.100 1.00 17.32 104 CYS A C 1
ATOM 801 O O . CYS A 1 105 ? 30.555 21.661 32.910 1.00 15.96 104 CYS A O 1
ATOM 804 N N . LEU A 1 106 ? 30.580 19.671 31.846 1.00 18.26 105 LEU A N 1
ATOM 805 C CA . LEU A 1 106 ? 29.437 19.171 32.581 1.00 19.06 105 LEU A CA 1
ATOM 806 C C . LEU A 1 106 ? 29.852 18.992 34.052 1.00 17.38 105 LEU A C 1
ATOM 807 O O . LEU A 1 106 ? 29.108 19.351 34.967 1.00 17.69 105 LEU A O 1
ATOM 812 N N . LEU A 1 107 ? 31.037 18.462 34.308 1.00 18.89 106 LEU A N 1
ATOM 813 C CA . LEU A 1 107 ? 31.425 18.301 35.716 1.00 19.05 106 LEU A CA 1
ATOM 814 C C . LEU A 1 107 ? 31.475 19.665 36.427 1.00 18.78 106 LEU A C 1
ATOM 815 O O . LEU A 1 107 ? 31.039 19.828 37.566 1.00 19.48 106 LEU A O 1
ATOM 820 N N . VAL A 1 108 ? 32.055 20.642 35.755 1.00 18.88 107 VAL A N 1
ATOM 821 C CA . VAL A 1 108 ? 32.147 21.990 36.327 1.00 17.36 107 VAL A CA 1
ATOM 822 C C . VAL A 1 108 ? 30.728 22.467 36.614 1.00 17.83 107 VAL A C 1
ATOM 823 O O . VAL A 1 108 ? 30.449 23.002 37.701 1.00 16.83 107 VAL A O 1
ATOM 827 N N . THR A 1 109 ? 29.824 22.243 35.664 1.00 15.56 108 THR A N 1
ATOM 828 C CA . THR A 1 109 ? 28.442 22.658 35.879 1.00 18.54 108 THR A CA 1
ATOM 829 C C . THR A 1 109 ? 27.772 22.034 37.126 1.00 18.84 108 THR A C 1
ATOM 830 O O . THR A 1 109 ? 27.093 22.737 37.944 1.00 18.62 108 THR A O 1
ATOM 834 N N . LEU A 1 110 ? 28.003 20.737 37.307 1.00 17.77 109 LEU A N 1
ATOM 835 C CA . LEU A 1 110 ? 27.459 20.009 38.426 1.00 18.30 109 LEU A CA 1
ATOM 836 C C . LEU A 1 110 ? 28.096 20.417 39.734 1.00 20.25 109 LEU A C 1
ATOM 837 O O . LEU A 1 110 ? 27.388 20.483 40.777 1.00 20.17 109 LEU A O 1
ATOM 842 N N . ALA A 1 111 ? 29.415 20.669 39.709 1.00 17.73 110 ALA A N 1
ATOM 843 C CA . ALA A 1 111 ? 30.121 21.109 40.912 1.00 20.45 110 ALA A CA 1
ATOM 844 C C . ALA A 1 111 ? 29.539 22.456 41.411 1.00 20.18 110 ALA A C 1
ATOM 845 O O . ALA A 1 111 ? 29.377 22.682 42.618 1.00 17.62 110 ALA A O 1
ATOM 847 N N . ALA A 1 112 ? 29.269 23.370 40.481 1.00 18.72 111 ALA A N 1
ATOM 848 C CA . ALA A 1 112 ? 28.730 24.664 40.896 1.00 20.18 111 ALA A CA 1
ATOM 849 C C . ALA A 1 112 ? 27.237 24.591 41.262 1.00 22.35 111 ALA A C 1
ATOM 850 O O . ALA A 1 112 ? 26.775 25.339 42.102 1.00 24.04 111 ALA A O 1
ATOM 852 N N . ARG A 1 113 ? 26.490 23.666 40.681 1.00 21.18 112 ARG A N 1
ATOM 853 C CA . ARG A 1 113 ? 25.032 23.606 40.931 1.00 22.62 112 ARG A CA 1
ATOM 854 C C . ARG A 1 113 ? 24.603 22.783 42.156 1.00 21.74 112 ARG A C 1
ATOM 855 O O . ARG A 1 113 ? 23.668 23.160 42.863 1.00 18.33 112 ARG A O 1
ATOM 863 N N . PHE A 1 114 ? 25.344 21.721 42.443 1.00 20.79 113 PHE A N 1
ATOM 864 C CA . PHE A 1 114 ? 25.014 20.803 43.537 1.00 22.31 113 PHE A CA 1
ATOM 865 C C . PHE A 1 114 ? 26.269 20.634 44.389 1.00 22.52 113 PHE A C 1
ATOM 866 O O . PHE A 1 114 ? 26.776 19.525 44.525 1.00 25.30 113 PHE A O 1
ATOM 874 N N . PRO A 1 115 ? 26.741 21.697 45.038 1.00 22.23 114 PRO A N 1
ATOM 875 C CA . PRO A 1 115 ? 27.974 21.525 45.818 1.00 22.75 114 PRO A CA 1
ATOM 876 C C . PRO A 1 115 ? 28.016 20.463 46.938 1.00 25.73 114 PRO A C 1
ATOM 877 O O . PRO A 1 115 ? 29.052 19.749 47.107 1.00 23.57 114 PRO A O 1
ATOM 881 N N . ALA A 1 116 ? 26.891 20.305 47.649 1.00 25.43 115 ALA A N 1
ATOM 882 C CA . ALA A 1 116 ? 26.824 19.323 48.741 1.00 26.93 115 ALA A CA 1
ATOM 883 C C . ALA A 1 116 ? 26.900 17.900 48.199 1.00 25.99 115 ALA A C 1
ATOM 884 O O . ALA A 1 116 ? 27.556 17.050 48.769 1.00 28.05 115 ALA A O 1
ATOM 886 N N . ASP A 1 117 ? 26.272 17.625 47.067 1.00 25.29 116 ASP A N 1
ATOM 887 C CA . ASP A 1 117 ? 26.369 16.287 46.532 1.00 26.48 116 ASP A CA 1
ATOM 888 C C . ASP A 1 117 ? 27.635 16.036 45.704 1.00 25.44 116 ASP A C 1
ATOM 889 O O . ASP A 1 117 ? 27.984 14.892 45.463 1.00 25.00 116 ASP A O 1
ATOM 894 N N . PHE A 1 118 ? 28.318 17.083 45.245 1.00 22.37 117 PHE A N 1
ATOM 895 C CA . PHE A 1 118 ? 29.504 16.849 44.454 1.00 22.82 117 PHE A CA 1
ATOM 896 C C . PHE A 1 118 ? 30.785 16.642 45.304 1.00 22.09 117 PHE A C 1
ATOM 897 O O . PHE A 1 118 ? 31.712 17.465 45.349 1.00 21.77 117 PHE A O 1
ATOM 905 N N . THR A 1 119 ? 30.783 15.541 46.036 1.00 22.27 118 THR A N 1
ATOM 906 C CA . THR A 1 119 ? 31.917 15.144 46.852 1.00 22.42 118 THR A CA 1
ATOM 907 C C . THR A 1 119 ? 33.004 14.629 45.906 1.00 22.66 118 THR A C 1
ATOM 908 O O . THR A 1 119 ? 32.815 14.590 44.700 1.00 21.48 118 THR A O 1
ATOM 912 N N . ALA A 1 120 ? 34.162 14.268 46.475 1.00 21.78 119 ALA A N 1
ATOM 913 C CA . ALA A 1 120 ? 35.262 13.754 45.664 1.00 20.83 119 ALA A CA 1
ATOM 914 C C . ALA A 1 120 ? 34.799 12.439 45.127 1.00 18.60 119 ALA A C 1
ATOM 915 O O . ALA A 1 120 ? 35.050 12.127 43.962 1.00 19.73 119 ALA A O 1
ATOM 917 N N . GLU A 1 121 ? 34.048 11.698 45.945 1.00 21.20 120 GLU A N 1
ATOM 918 C CA . GLU A 1 121 ? 33.541 10.405 45.507 1.00 21.23 120 GLU A CA 1
ATOM 919 C C . GLU A 1 121 ? 32.532 10.525 44.348 1.00 20.46 120 GLU A C 1
ATOM 920 O O . GLU A 1 121 ? 32.572 9.768 43.368 1.00 19.69 120 GLU A O 1
ATOM 926 N N . ALA A 1 122 ? 31.628 11.490 44.427 1.00 21.14 121 ALA A N 1
ATOM 927 C CA . ALA A 1 122 ? 30.613 11.677 43.353 1.00 20.52 121 ALA A CA 1
ATOM 928 C C . ALA A 1 122 ? 31.334 12.181 42.082 1.00 20.46 121 ALA A C 1
ATOM 929 O O . ALA A 1 122 ? 31.008 11.770 40.977 1.00 21.27 121 ALA A O 1
ATOM 931 N N . HIS A 1 123 ? 32.332 13.044 42.277 1.00 19.41 122 HIS A N 1
ATOM 932 C CA . HIS A 1 123 ? 33.150 13.608 41.179 1.00 19.55 122 HIS A CA 1
ATOM 933 C C . HIS A 1 123 ? 33.785 12.441 40.493 1.00 20.73 122 HIS A C 1
ATOM 934 O O . HIS A 1 123 ? 33.737 12.346 39.275 1.00 21.84 122 HIS A O 1
ATOM 941 N N . ALA A 1 124 ? 34.377 11.518 41.260 1.00 20.36 123 ALA A N 1
ATOM 942 C CA . ALA A 1 124 ? 34.977 10.373 40.587 1.00 19.73 123 ALA A CA 1
ATOM 943 C C . ALA A 1 124 ? 33.936 9.525 39.864 1.00 19.46 123 ALA A C 1
ATOM 944 O O . ALA A 1 124 ? 34.187 9.074 38.729 1.00 22.42 123 ALA A O 1
ATOM 946 N N . ALA A 1 125 ? 32.762 9.311 40.477 1.00 20.79 124 ALA A N 1
ATOM 947 C CA . ALA A 1 125 ? 31.696 8.486 39.821 1.00 18.87 124 ALA A CA 1
ATOM 948 C C . ALA A 1 125 ? 31.259 9.133 38.487 1.00 21.06 124 ALA A C 1
ATOM 949 O O . ALA A 1 125 ? 31.102 8.443 37.476 1.00 21.83 124 ALA A O 1
ATOM 951 N N . TRP A 1 126 ? 31.018 10.466 38.515 1.00 19.71 125 TRP A N 1
ATOM 952 C CA . TRP A 1 126 ? 30.637 11.180 37.321 1.00 18.44 125 TRP A CA 1
ATOM 953 C C . TRP A 1 126 ? 31.756 11.183 36.268 1.00 20.01 125 TRP A C 1
ATOM 954 O O . TRP A 1 126 ? 31.496 11.030 35.084 1.00 20.16 125 TRP A O 1
ATOM 965 N N . ASP A 1 127 ? 32.999 11.398 36.684 1.00 20.32 126 ASP A N 1
ATOM 966 C CA . ASP A 1 127 ? 34.084 11.404 35.689 1.00 22.30 126 ASP A CA 1
ATOM 967 C C . ASP A 1 127 ? 34.105 10.039 34.990 1.00 19.71 126 ASP A C 1
ATOM 968 O O . ASP A 1 127 ? 34.207 9.969 33.769 1.00 22.24 126 ASP A O 1
ATOM 973 N N . LYS A 1 128 ? 33.972 8.962 35.748 1.00 21.71 127 LYS A N 1
ATOM 974 C CA . LYS A 1 128 ? 33.972 7.611 35.152 1.00 22.64 127 LYS A CA 1
ATOM 975 C C . LYS A 1 128 ? 32.734 7.337 34.255 1.00 23.76 127 LYS A C 1
ATOM 976 O O . LYS A 1 128 ? 32.823 6.720 33.187 1.00 25.34 127 LYS A O 1
ATOM 982 N N . PHE A 1 129 ? 31.560 7.774 34.696 1.00 23.71 128 PHE A N 1
ATOM 983 C CA . PHE A 1 129 ? 30.338 7.565 33.921 1.00 21.54 128 PHE A CA 1
ATOM 984 C C . PHE A 1 129 ? 30.433 8.320 32.589 1.00 22.55 128 PHE A C 1
ATOM 985 O O . PHE A 1 129 ? 30.141 7.763 31.492 1.00 21.73 128 PHE A O 1
ATOM 993 N N . LEU A 1 130 ? 30.850 9.582 32.640 1.00 18.17 129 LEU A N 1
ATOM 994 C CA . LEU A 1 130 ? 30.992 10.316 31.384 1.00 21.03 129 LEU A CA 1
ATOM 995 C C . LEU A 1 130 ? 32.149 9.733 30.509 1.00 21.14 129 LEU A C 1
ATOM 996 O O . LEU A 1 130 ? 32.116 9.901 29.298 1.00 21.06 129 LEU A O 1
ATOM 1001 N N . SER A 1 131 ? 33.174 9.102 31.106 1.00 22.43 130 SER A N 1
ATOM 1002 C CA . SER A 1 131 ? 34.221 8.486 30.262 1.00 24.45 130 SER A CA 1
ATOM 1003 C C . SER A 1 131 ? 33.615 7.272 29.518 1.00 23.39 130 SER A C 1
ATOM 1004 O O . SER A 1 131 ? 33.920 7.062 28.347 1.00 25.28 130 SER A O 1
ATOM 1007 N N . VAL A 1 132 ? 32.739 6.497 30.183 1.00 26.66 131 VAL A N 1
ATOM 1008 C CA . VAL A 1 132 ? 32.065 5.346 29.543 1.00 26.04 131 VAL A CA 1
ATOM 1009 C C . VAL A 1 132 ? 31.162 5.899 28.430 1.00 26.36 131 VAL A C 1
ATOM 1010 O O . VAL A 1 132 ? 31.247 5.482 27.266 1.00 27.89 131 VAL A O 1
ATOM 1014 N N . VAL A 1 133 ? 30.354 6.908 28.743 1.00 25.71 132 VAL A N 1
ATOM 1015 C CA . VAL A 1 133 ? 29.522 7.545 27.734 1.00 23.29 132 VAL A CA 1
ATOM 1016 C C . VAL A 1 133 ? 30.371 8.043 26.572 1.00 24.96 132 VAL A C 1
ATOM 1017 O O . VAL A 1 133 ? 30.013 7.825 25.409 1.00 26.06 132 VAL A O 1
ATOM 1021 N N . SER A 1 134 ? 31.480 8.719 26.863 1.00 24.51 133 SER A N 1
ATOM 1022 C CA . SER A 1 134 ? 32.351 9.235 25.783 1.00 27.78 133 SER A CA 1
ATOM 1023 C C . SER A 1 134 ? 32.915 8.104 24.909 1.00 27.93 133 SER A C 1
ATOM 1024 O O . SER A 1 134 ? 32.979 8.203 23.673 1.00 28.33 133 SER A O 1
ATOM 1027 N N . SER A 1 135 ? 33.319 7.028 25.559 1.00 30.48 134 SER A N 1
ATOM 1028 C CA . SER A 1 135 ? 33.861 5.884 24.811 1.00 33.30 134 SER A CA 1
ATOM 1029 C C . SER A 1 135 ? 32.812 5.218 23.953 1.00 32.64 134 SER A C 1
ATOM 1030 O O . SER A 1 135 ? 33.089 4.809 22.842 1.00 33.39 134 SER A O 1
ATOM 1033 N N . VAL A 1 136 ? 31.602 5.121 24.456 1.00 33.68 135 VAL A N 1
ATOM 1034 C CA . VAL A 1 136 ? 30.533 4.520 23.676 1.00 34.62 135 VAL A CA 1
ATOM 1035 C C . VAL A 1 136 ? 30.208 5.391 22.470 1.00 35.02 135 VAL A C 1
ATOM 1036 O O . VAL A 1 136 ? 29.870 4.885 21.394 1.00 35.03 135 VAL A O 1
ATOM 1040 N N . LEU A 1 137 ? 30.324 6.702 22.623 1.00 35.09 136 LEU A N 1
ATOM 1041 C CA . LEU A 1 137 ? 30.040 7.619 21.526 1.00 36.38 136 LEU A CA 1
ATOM 1042 C C . LEU A 1 137 ? 31.155 7.859 20.482 1.00 38.97 136 LEU A C 1
ATOM 1043 O O . LEU A 1 137 ? 30.905 8.431 19.397 1.00 37.90 136 LEU A O 1
ATOM 1048 N N . THR A 1 138 ? 32.370 7.421 20.783 1.00 40.62 137 THR A N 1
ATOM 1049 C CA . THR A 1 138 ? 33.474 7.659 19.860 1.00 44.35 137 THR A CA 1
ATOM 1050 C C . THR A 1 138 ? 33.828 6.493 18.918 1.00 47.26 137 THR A C 1
ATOM 1051 O O . THR A 1 138 ? 33.611 5.316 19.244 1.00 47.46 137 THR A O 1
ATOM 1055 N N . GLU A 1 139 ? 34.357 6.851 17.742 1.00 51.46 138 GLU A N 1
ATOM 1056 C CA . GLU A 1 139 ? 34.777 5.871 16.737 1.00 55.83 138 GLU A CA 1
ATOM 1057 C C . GLU A 1 139 ? 35.885 5.070 17.392 1.00 57.26 138 GLU A C 1
ATOM 1058 O O . GLU A 1 139 ? 36.895 5.641 17.821 1.00 57.17 138 GLU A O 1
ATOM 1064 N N . LYS A 1 140 ? 35.696 3.757 17.475 1.00 59.23 139 LYS A N 1
ATOM 1065 C CA . LYS A 1 140 ? 36.695 2.917 18.126 1.00 61.49 139 LYS A CA 1
ATOM 1066 C C . LYS A 1 140 ? 38.098 3.083 17.523 1.00 61.65 139 LYS A C 1
ATOM 1067 O O . LYS A 1 140 ? 38.257 3.184 16.287 1.00 60.35 139 LYS A O 1
ATOM 1073 N N . TYR A 1 141 ? 39.090 3.144 18.423 1.00 61.27 140 TYR A N 1
ATOM 1074 C CA . TYR A 1 141 ? 40.510 3.277 18.080 1.00 61.03 140 TYR A CA 1
ATOM 1075 C C . TYR A 1 141 ? 40.973 4.637 17.549 1.00 61.07 140 TYR A C 1
ATOM 1076 O O . TYR A 1 141 ? 42.186 4.877 17.452 1.00 60.86 140 TYR A O 1
ATOM 1085 N N . ARG A 1 142 ? 40.043 5.532 17.204 1.00 60.43 141 ARG A N 1
ATOM 1086 C CA . ARG A 1 142 ? 40.466 6.833 16.691 1.00 59.61 141 ARG A CA 1
ATOM 1087 C C . ARG A 1 142 ? 41.204 7.667 17.755 1.00 59.97 141 ARG A C 1
ATOM 1088 O O . ARG A 1 142 ? 41.017 7.397 18.972 1.00 59.70 141 ARG A O 1
ATOM 1097 N N . HIS B 2 2 ? 47.184 36.330 25.320 1.00 54.75 2 HIS B N 1
ATOM 1098 C CA . HIS B 2 2 ? 47.247 35.927 26.749 1.00 54.29 2 HIS B CA 1
ATOM 1099 C C . HIS B 2 2 ? 45.871 36.119 27.414 1.00 52.22 2 HIS B C 1
ATOM 1100 O O . HIS B 2 2 ? 44.867 35.540 26.967 1.00 52.21 2 HIS B O 1
ATOM 1107 N N . LEU B 2 3 ? 45.834 36.930 28.472 1.00 49.40 3 LEU B N 1
ATOM 1108 C CA . LEU B 2 3 ? 44.587 37.246 29.177 1.00 46.11 3 LEU B CA 1
ATOM 1109 C C . LEU B 2 3 ? 44.221 38.730 28.999 1.00 44.45 3 LEU B C 1
ATOM 1110 O O . LEU B 2 3 ? 45.045 39.651 29.230 1.00 42.66 3 LEU B O 1
ATOM 1115 N N . THR B 2 4 ? 42.970 38.966 28.612 1.00 41.72 4 THR B N 1
ATOM 1116 C CA . THR B 2 4 ? 42.524 40.339 28.377 1.00 38.48 4 THR B CA 1
ATOM 1117 C C . THR B 2 4 ? 42.372 41.096 29.665 1.00 37.39 4 THR B C 1
ATOM 1118 O O . THR B 2 4 ? 42.395 40.520 30.747 1.00 38.73 4 THR B O 1
ATOM 1122 N N . PRO B 2 5 ? 42.193 42.415 29.584 1.00 36.70 5 PRO B N 1
ATOM 1123 C CA . PRO B 2 5 ? 42.036 43.083 30.868 1.00 34.67 5 PRO B CA 1
ATOM 1124 C C . PRO B 2 5 ? 40.874 42.482 31.681 1.00 32.19 5 PRO B C 1
ATOM 1125 O O . PRO B 2 5 ? 40.948 42.348 32.924 1.00 33.25 5 PRO B O 1
ATOM 1129 N N . VAL B 2 6 ? 39.793 42.132 30.991 1.00 28.83 6 VAL B N 1
ATOM 1130 C CA . VAL B 2 6 ? 38.638 41.558 31.686 1.00 26.84 6 VAL B CA 1
ATOM 1131 C C . VAL B 2 6 ? 38.981 40.232 32.360 1.00 24.20 6 VAL B C 1
ATOM 1132 O O . VAL B 2 6 ? 38.671 40.036 33.503 1.00 24.49 6 VAL B O 1
ATOM 1136 N N . GLU B 2 7 ? 39.619 39.347 31.621 1.00 24.02 7 GLU B N 1
ATOM 1137 C CA . GLU B 2 7 ? 39.975 38.013 32.133 1.00 25.66 7 GLU B CA 1
ATOM 1138 C C . GLU B 2 7 ? 41.007 38.048 33.263 1.00 24.95 7 GLU B C 1
ATOM 1139 O O . GLU B 2 7 ? 40.870 37.392 34.277 1.00 24.63 7 GLU B O 1
ATOM 1145 N N . LYS B 2 8 ? 42.057 38.829 33.080 1.00 27.68 8 LYS B N 1
ATOM 1146 C CA . LYS B 2 8 ? 43.066 38.921 34.118 1.00 27.28 8 LYS B CA 1
ATOM 1147 C C . LYS B 2 8 ? 42.494 39.546 35.369 1.00 26.75 8 LYS B C 1
ATOM 1148 O O . LYS B 2 8 ? 42.847 39.127 36.483 1.00 25.48 8 LYS B O 1
ATOM 1154 N N . SER B 2 9 ? 41.601 40.547 35.238 1.00 24.18 9 SER B N 1
ATOM 1155 C CA . SER B 2 9 ? 41.063 41.135 36.460 1.00 22.92 9 SER B CA 1
ATOM 1156 C C . SER B 2 9 ? 40.090 40.181 37.085 1.00 22.90 9 SER B C 1
ATOM 1157 O O . SER B 2 9 ? 39.921 40.209 38.315 1.00 23.13 9 SER B O 1
ATOM 1160 N N . ALA B 2 10 ? 39.424 39.353 36.258 1.00 21.88 10 ALA B N 1
ATOM 1161 C CA . ALA B 2 10 ? 38.415 38.445 36.873 1.00 22.70 10 ALA B CA 1
ATOM 1162 C C . ALA B 2 10 ? 39.133 37.324 37.640 1.00 21.91 10 ALA B C 1
ATOM 1163 O O . ALA B 2 10 ? 38.760 37.015 38.768 1.00 22.72 10 ALA B O 1
ATOM 1165 N N . VAL B 2 11 ? 40.173 36.751 37.057 1.00 22.75 11 VAL B N 1
ATOM 1166 C CA . VAL B 2 11 ? 40.865 35.690 37.824 1.00 25.04 11 VAL B CA 1
ATOM 1167 C C . VAL B 2 11 ? 41.545 36.291 39.049 1.00 25.52 11 VAL B C 1
ATOM 1168 O O . VAL B 2 11 ? 41.538 35.680 40.120 1.00 26.00 11 VAL B O 1
ATOM 1172 N N . THR B 2 12 ? 42.084 37.514 38.926 1.00 25.73 12 THR B N 1
ATOM 1173 C CA . THR B 2 12 ? 42.761 38.115 40.089 1.00 26.31 12 THR B CA 1
ATOM 1174 C C . THR B 2 12 ? 41.765 38.392 41.219 1.00 25.19 12 THR B C 1
ATOM 1175 O O . THR B 2 12 ? 42.013 38.055 42.401 1.00 23.62 12 THR B O 1
ATOM 1179 N N . ALA B 2 13 ? 40.609 38.956 40.845 1.00 24.66 13 ALA B N 1
ATOM 1180 C CA . ALA B 2 13 ? 39.571 39.283 41.818 1.00 24.69 13 ALA B CA 1
ATOM 1181 C C . ALA B 2 13 ? 39.027 38.083 42.585 1.00 25.43 13 ALA B C 1
ATOM 1182 O O . ALA B 2 13 ? 38.877 38.140 43.819 1.00 23.57 13 ALA B O 1
ATOM 1184 N N . LEU B 2 14 ? 38.684 37.014 41.863 1.00 25.33 14 LEU B N 1
ATOM 1185 C CA . LEU B 2 14 ? 38.143 35.823 42.536 1.00 27.67 14 LEU B CA 1
ATOM 1186 C C . LEU B 2 14 ? 39.208 35.115 43.349 1.00 24.36 14 LEU B C 1
ATOM 1187 O O . LEU B 2 14 ? 38.909 34.567 44.404 1.00 26.14 14 LEU B O 1
ATOM 1192 N N . TRP B 2 15 ? 40.438 35.129 42.870 1.00 24.51 15 TRP B N 1
ATOM 1193 C CA . TRP B 2 15 ? 41.496 34.436 43.592 1.00 25.43 15 TRP B CA 1
ATOM 1194 C C . TRP B 2 15 ? 41.688 35.072 44.984 1.00 26.28 15 TRP B C 1
ATOM 1195 O O . TRP B 2 15 ? 41.993 34.374 45.952 1.00 24.56 15 TRP B O 1
ATOM 1206 N N . GLY B 2 16 ? 41.498 36.390 45.061 1.00 25.97 16 GLY B N 1
ATOM 1207 C CA . GLY B 2 16 ? 41.591 37.079 46.342 1.00 28.07 16 GLY B CA 1
ATOM 1208 C C . GLY B 2 16 ? 40.549 36.569 47.343 1.00 28.59 16 GLY B C 1
ATOM 1209 O O . GLY B 2 16 ? 40.677 36.811 48.535 1.00 30.02 16 GLY B O 1
ATOM 1210 N N . LYS B 2 17 ? 39.548 35.822 46.886 1.00 28.17 17 LYS B N 1
ATOM 1211 C CA . LYS B 2 17 ? 38.529 35.291 47.783 1.00 29.97 17 LYS B CA 1
ATOM 1212 C C . LYS B 2 17 ? 38.672 33.806 48.171 1.00 30.13 17 LYS B C 1
ATOM 1213 O O . LYS B 2 17 ? 37.933 33.260 48.984 1.00 29.27 17 LYS B O 1
ATOM 1219 N N . VAL B 2 18 ? 39.678 33.173 47.607 1.00 30.95 18 VAL B N 1
ATOM 1220 C CA . VAL B 2 18 ? 39.965 31.754 47.834 1.00 30.07 18 VAL B CA 1
ATOM 1221 C C . VAL B 2 18 ? 40.601 31.487 49.214 1.00 30.88 18 VAL B C 1
ATOM 1222 O O . VAL B 2 18 ? 41.522 32.187 49.628 1.00 31.97 18 VAL B O 1
ATOM 1226 N N . ASN B 2 19 ? 40.119 30.463 49.913 1.00 30.03 19 ASN B N 1
ATOM 1227 C CA . ASN B 2 19 ? 40.693 30.092 51.207 1.00 30.80 19 ASN B CA 1
ATOM 1228 C C . ASN B 2 19 ? 42.004 29.381 50.898 1.00 30.50 19 ASN B C 1
ATOM 1229 O O . ASN B 2 19 ? 41.968 28.242 50.505 1.00 30.39 19 ASN B O 1
ATOM 1234 N N . VAL B 2 20 ? 43.140 30.035 51.089 1.00 29.26 20 VAL B N 1
ATOM 1235 C CA . VAL B 2 20 ? 44.417 29.420 50.768 1.00 29.93 20 VAL B CA 1
ATOM 1236 C C . VAL B 2 20 ? 44.853 28.218 51.605 1.00 30.17 20 VAL B C 1
ATOM 1237 O O . VAL B 2 20 ? 45.830 27.542 51.243 1.00 27.98 20 VAL B O 1
ATOM 1241 N N . ASP B 2 21 ? 44.155 27.942 52.710 1.00 28.56 21 ASP B N 1
ATOM 1242 C CA . ASP B 2 21 ? 44.589 26.828 53.513 1.00 28.60 21 ASP B CA 1
ATOM 1243 C C . ASP B 2 21 ? 43.859 25.569 53.118 1.00 28.34 21 ASP B C 1
ATOM 1244 O O . ASP B 2 21 ? 44.271 24.469 53.516 1.00 27.47 21 ASP B O 1
ATOM 1249 N N . GLU B 2 22 ? 42.802 25.724 52.309 1.00 26.32 22 GLU B N 1
ATOM 1250 C CA . GLU B 2 22 ? 41.952 24.599 51.932 1.00 24.68 22 GLU B CA 1
ATOM 1251 C C . GLU B 2 22 ? 41.764 24.267 50.446 1.00 23.36 22 GLU B C 1
ATOM 1252 O O . GLU B 2 22 ? 41.613 23.093 50.110 1.00 23.03 22 GLU B O 1
ATOM 1258 N N . VAL B 2 23 ? 41.700 25.272 49.572 1.00 20.55 23 VAL B N 1
ATOM 1259 C CA . VAL B 2 23 ? 41.434 24.968 48.158 1.00 21.97 23 VAL B CA 1
ATOM 1260 C C . VAL B 2 23 ? 42.461 24.049 47.503 1.00 22.97 23 VAL B C 1
ATOM 1261 O O . VAL B 2 23 ? 42.084 23.141 46.733 1.00 23.22 23 VAL B O 1
ATOM 1265 N N . GLY B 2 24 ? 43.741 24.289 47.785 1.00 21.70 24 GLY B N 1
ATOM 1266 C CA . GLY B 2 24 ? 44.786 23.448 47.233 1.00 22.60 24 GLY B CA 1
ATOM 1267 C C . GLY B 2 24 ? 44.609 22.001 47.742 1.00 21.98 24 GLY B C 1
ATOM 1268 O O . GLY B 2 24 ? 44.723 21.033 46.973 1.00 24.45 24 GLY B O 1
ATOM 1269 N N . GLY B 2 25 ? 44.372 21.829 49.034 1.00 22.35 25 GLY B N 1
ATOM 1270 C CA . GLY B 2 25 ? 44.154 20.486 49.568 1.00 21.93 25 GLY B CA 1
ATOM 1271 C C . GLY B 2 25 ? 42.900 19.847 48.975 1.00 23.07 25 GLY B C 1
ATOM 1272 O O . GLY B 2 25 ? 42.834 18.595 48.783 1.00 20.26 25 GLY B O 1
ATOM 1273 N N . GLU B 2 26 ? 41.867 20.663 48.673 1.00 21.65 26 GLU B N 1
ATOM 1274 C CA . GLU B 2 26 ? 40.694 20.072 48.084 1.00 20.78 26 GLU B CA 1
ATOM 1275 C C . GLU B 2 26 ? 40.996 19.597 46.676 1.00 20.16 26 GLU B C 1
ATOM 1276 O O . GLU B 2 26 ? 40.490 18.541 46.255 1.00 19.73 26 GLU B O 1
ATOM 1282 N N . ALA B 2 27 ? 41.783 20.377 45.934 1.00 18.36 27 ALA B N 1
ATOM 1283 C CA . ALA B 2 27 ? 42.100 20.006 44.547 1.00 17.20 27 ALA B CA 1
ATOM 1284 C C . ALA B 2 27 ? 43.025 18.759 44.529 1.00 19.07 27 ALA B C 1
ATOM 1285 O O . ALA B 2 27 ? 42.796 17.815 43.762 1.00 15.31 27 ALA B O 1
ATOM 1287 N N . LEU B 2 28 ? 44.065 18.751 45.373 1.00 17.93 28 LEU B N 1
ATOM 1288 C CA . LEU B 2 28 ? 44.972 17.572 45.387 1.00 19.43 28 LEU B CA 1
ATOM 1289 C C . LEU B 2 28 ? 44.186 16.336 45.824 1.00 18.32 28 LEU B C 1
ATOM 1290 O O . LEU B 2 28 ? 44.339 15.258 45.270 1.00 18.79 28 LEU B O 1
ATOM 1295 N N . GLY B 2 29 ? 43.318 16.484 46.810 1.00 18.68 29 GLY B N 1
ATOM 1296 C CA . GLY B 2 29 ? 42.564 15.337 47.223 1.00 19.63 29 GLY B CA 1
ATOM 1297 C C . GLY B 2 29 ? 41.701 14.768 46.105 1.00 20.94 29 GLY B C 1
ATOM 1298 O O . GLY B 2 29 ? 41.619 13.532 45.893 1.00 18.17 29 GLY B O 1
ATOM 1299 N N . ARG B 2 30 ? 41.021 15.661 45.375 1.00 20.71 30 ARG B N 1
ATOM 1300 C CA . ARG B 2 30 ? 40.143 15.189 44.312 1.00 17.27 30 ARG B CA 1
ATOM 1301 C C . ARG B 2 30 ? 40.997 14.528 43.229 1.00 18.47 30 ARG B C 1
ATOM 1302 O O . ARG B 2 30 ? 40.577 13.545 42.639 1.00 18.62 30 ARG B O 1
ATOM 1310 N N . LEU B 2 31 ? 42.195 15.062 42.973 1.00 18.16 31 LEU B N 1
ATOM 1311 C CA . LEU B 2 31 ? 43.048 14.449 41.935 1.00 19.35 31 LEU B CA 1
ATOM 1312 C C . LEU B 2 31 ? 43.288 12.987 42.307 1.00 20.01 31 LEU B C 1
ATOM 1313 O O . LEU B 2 31 ? 43.079 12.077 41.485 1.00 18.89 31 LEU B O 1
ATOM 1318 N N . LEU B 2 32 ? 43.670 12.776 43.572 1.00 20.26 32 LEU B N 1
ATOM 1319 C CA . LEU B 2 32 ? 44.009 11.429 44.089 1.00 20.65 32 LEU B CA 1
ATOM 1320 C C . LEU B 2 32 ? 42.806 10.493 44.095 1.00 22.98 32 LEU B C 1
ATOM 1321 O O . LEU B 2 32 ? 42.945 9.267 43.993 1.00 23.70 32 LEU B O 1
ATOM 1326 N N . VAL B 2 33 ? 41.620 11.058 44.224 1.00 21.57 33 VAL B N 1
ATOM 1327 C CA . VAL B 2 33 ? 40.442 10.210 44.250 1.00 22.14 33 VAL B CA 1
ATOM 1328 C C . VAL B 2 33 ? 39.892 9.975 42.851 1.00 23.79 33 VAL B C 1
ATOM 1329 O O . VAL B 2 33 ? 39.461 8.853 42.501 1.00 23.06 33 VAL B O 1
ATOM 1333 N N . VAL B 2 34 ? 39.880 11.030 42.034 1.00 22.08 34 VAL B N 1
ATOM 1334 C CA . VAL B 2 34 ? 39.294 10.875 40.711 1.00 22.19 34 VAL B CA 1
ATOM 1335 C C . VAL B 2 34 ? 40.219 10.117 39.768 1.00 24.03 34 VAL B C 1
ATOM 1336 O O . VAL B 2 34 ? 39.750 9.300 38.954 1.00 22.22 34 VAL B O 1
ATOM 1340 N N . TYR B 2 35 ? 41.531 10.361 39.913 1.00 23.81 35 TYR B N 1
ATOM 1341 C CA . TYR B 2 35 ? 42.586 9.753 39.071 1.00 25.09 35 TYR B CA 1
ATOM 1342 C C . TYR B 2 35 ? 43.551 8.985 40.006 1.00 26.03 35 TYR B C 1
ATOM 1343 O O . TYR B 2 35 ? 44.678 9.414 40.241 1.00 27.73 35 TYR B O 1
ATOM 1352 N N . PRO B 2 36 ? 43.089 7.854 40.561 1.00 26.99 36 PRO B N 1
ATOM 1353 C CA . PRO B 2 36 ? 43.807 6.958 41.499 1.00 28.53 36 PRO B CA 1
ATOM 1354 C C . PRO B 2 36 ? 45.255 6.585 41.194 1.00 27.16 36 PRO B C 1
ATOM 1355 O O . PRO B 2 36 ? 46.054 6.393 42.115 1.00 28.95 36 PRO B O 1
ATOM 1359 N N . TRP B 2 37 ? 45.619 6.487 39.925 1.00 27.72 37 TRP B N 1
ATOM 1360 C CA . TRP B 2 37 ? 47.010 6.216 39.635 1.00 26.55 37 TRP B CA 1
ATOM 1361 C C . TRP B 2 37 ? 47.898 7.320 40.203 1.00 26.13 37 TRP B C 1
ATOM 1362 O O . TRP B 2 37 ? 49.086 7.056 40.506 1.00 24.51 37 TRP B O 1
ATOM 1373 N N . THR B 2 38 ? 47.360 8.547 40.348 1.00 22.89 38 THR B N 1
ATOM 1374 C CA . THR B 2 38 ? 48.209 9.625 40.861 1.00 21.96 38 THR B CA 1
ATOM 1375 C C . THR B 2 38 ? 48.640 9.360 42.301 1.00 22.66 38 THR B C 1
ATOM 1376 O O . THR B 2 38 ? 49.552 9.983 42.779 1.00 20.72 38 THR B O 1
ATOM 1380 N N . GLN B 2 39 ? 47.966 8.438 42.994 1.00 23.77 39 GLN B N 1
ATOM 1381 C CA . GLN B 2 39 ? 48.360 8.116 44.368 1.00 26.28 39 GLN B CA 1
ATOM 1382 C C . GLN B 2 39 ? 49.790 7.534 44.428 1.00 27.89 39 GLN B C 1
ATOM 1383 O O . GLN B 2 39 ? 50.504 7.755 45.416 1.00 30.01 39 GLN B O 1
ATOM 1389 N N . ARG B 2 40 ? 50.206 6.837 43.370 1.00 25.40 40 ARG B N 1
ATOM 1390 C CA . ARG B 2 40 ? 51.528 6.215 43.341 1.00 27.25 40 ARG B CA 1
ATOM 1391 C C . ARG B 2 40 ? 52.620 7.213 43.637 1.00 25.17 40 ARG B C 1
ATOM 1392 O O . ARG B 2 40 ? 53.633 6.866 44.184 1.00 24.25 40 ARG B O 1
ATOM 1400 N N . PHE B 2 41 ? 52.416 8.463 43.275 1.00 23.93 41 PHE B N 1
ATOM 1401 C CA . PHE B 2 41 ? 53.424 9.482 43.518 1.00 23.78 41 PHE B CA 1
ATOM 1402 C C . PHE B 2 41 ? 53.516 10.014 44.938 1.00 23.20 41 PHE B C 1
ATOM 1403 O O . PHE B 2 41 ? 54.497 10.673 45.272 1.00 20.62 41 PHE B O 1
ATOM 1411 N N . PHE B 2 42 ? 52.500 9.719 45.752 1.00 25.32 42 PHE B N 1
ATOM 1412 C CA . PHE B 2 42 ? 52.415 10.230 47.118 1.00 27.81 42 PHE B CA 1
ATOM 1413 C C . PHE B 2 42 ? 52.327 9.108 48.195 1.00 30.73 42 PHE B C 1
ATOM 1414 O O . PHE B 2 42 ? 51.622 9.271 49.203 1.00 31.43 42 PHE B O 1
ATOM 1422 N N . GLU B 2 43 ? 53.047 8.001 47.992 1.00 31.87 43 GLU B N 1
ATOM 1423 C CA . GLU B 2 43 ? 52.963 6.900 48.946 1.00 35.96 43 GLU B CA 1
ATOM 1424 C C . GLU B 2 43 ? 53.316 7.321 50.365 1.00 35.19 43 GLU B C 1
ATOM 1425 O O . GLU B 2 43 ? 52.695 6.883 51.291 1.00 36.27 43 GLU B O 1
ATOM 1431 N N . SER B 2 44 ? 54.271 8.226 50.535 1.00 35.06 44 SER B N 1
ATOM 1432 C CA . SER B 2 44 ? 54.669 8.648 51.875 1.00 33.92 44 SER B CA 1
ATOM 1433 C C . SER B 2 44 ? 53.585 9.446 52.616 1.00 33.65 44 SER B C 1
ATOM 1434 O O . SER B 2 44 ? 53.770 9.807 53.785 1.00 33.23 44 SER B O 1
ATOM 1437 N N . PHE B 2 45 ? 52.472 9.743 51.948 1.00 31.04 45 PHE B N 1
ATOM 1438 C CA . PHE B 2 45 ? 51.394 10.534 52.578 1.00 31.53 45 PHE B CA 1
ATOM 1439 C C . PHE B 2 45 ? 50.489 9.722 53.486 1.00 29.60 45 PHE B C 1
ATOM 1440 O O . PHE B 2 45 ? 49.672 10.260 54.245 1.00 30.25 45 PHE B O 1
ATOM 1448 N N . GLY B 2 46 ? 50.653 8.414 53.428 1.00 31.23 46 GLY B N 1
ATOM 1449 C CA . GLY B 2 46 ? 49.857 7.582 54.298 1.00 29.54 46 GLY B CA 1
ATOM 1450 C C . GLY B 2 46 ? 48.643 6.981 53.675 1.00 27.55 46 GLY B C 1
ATOM 1451 O O . GLY B 2 46 ? 48.686 6.535 52.529 1.00 28.79 46 GLY B O 1
ATOM 1452 N N . ASP B 2 47 ? 47.560 6.965 54.442 1.00 26.94 47 ASP B N 1
ATOM 1453 C CA . ASP B 2 47 ? 46.313 6.352 54.011 1.00 28.10 47 ASP B CA 1
ATOM 1454 C C . ASP B 2 47 ? 45.527 7.179 52.969 1.00 27.84 47 ASP B C 1
ATOM 1455 O O . ASP B 2 47 ? 44.993 8.209 53.292 1.00 26.15 47 ASP B O 1
ATOM 1460 N N . LEU B 2 48 ? 45.493 6.702 51.727 1.00 28.99 48 LEU B N 1
ATOM 1461 C CA . LEU B 2 48 ? 44.753 7.342 50.626 1.00 28.97 48 LEU B CA 1
ATOM 1462 C C . LEU B 2 48 ? 43.856 6.250 50.049 1.00 28.21 48 LEU B C 1
ATOM 1463 O O . LEU B 2 48 ? 43.510 6.302 48.887 1.00 26.49 48 LEU B O 1
ATOM 1468 N N . SER B 2 49 ? 43.505 5.275 50.891 1.00 28.79 49 SER B N 1
ATOM 1469 C CA . SER B 2 49 ? 42.711 4.102 50.512 1.00 29.22 49 SER B CA 1
ATOM 1470 C C . SER B 2 49 ? 41.250 4.269 50.107 1.00 29.05 49 SER B C 1
ATOM 1471 O O . SER B 2 49 ? 40.716 3.414 49.377 1.00 29.09 49 SER B O 1
ATOM 1474 N N . THR B 2 50 ? 40.599 5.314 50.627 1.00 28.75 50 THR B N 1
ATOM 1475 C CA . THR B 2 50 ? 39.197 5.627 50.303 1.00 27.31 50 THR B CA 1
ATOM 1476 C C . THR B 2 50 ? 38.988 7.153 50.174 1.00 26.65 50 THR B C 1
ATOM 1477 O O . THR B 2 50 ? 39.810 7.970 50.631 1.00 26.90 50 THR B O 1
ATOM 1481 N N . PRO B 2 51 ? 37.855 7.559 49.594 1.00 27.55 51 PRO B N 1
ATOM 1482 C CA . PRO B 2 51 ? 37.599 9.009 49.451 1.00 26.80 51 PRO B CA 1
ATOM 1483 C C . PRO B 2 51 ? 37.686 9.738 50.799 1.00 27.34 51 PRO B C 1
ATOM 1484 O O . PRO B 2 51 ? 38.305 10.788 50.911 1.00 28.39 51 PRO B O 1
ATOM 1488 N N . ASP B 2 52 ? 37.093 9.187 51.849 1.00 27.61 52 ASP B N 1
ATOM 1489 C CA . ASP B 2 52 ? 37.216 9.870 53.119 1.00 28.73 52 ASP B CA 1
ATOM 1490 C C . ASP B 2 52 ? 38.622 9.909 53.659 1.00 26.78 52 ASP B C 1
ATOM 1491 O O . ASP B 2 52 ? 39.018 10.895 54.265 1.00 29.63 52 ASP B O 1
ATOM 1496 N N . ALA B 2 53 ? 39.405 8.868 53.437 1.00 25.49 53 ALA B N 1
ATOM 1497 C CA . ALA B 2 53 ? 40.762 8.897 53.931 1.00 24.87 53 ALA B CA 1
ATOM 1498 C C . ALA B 2 53 ? 41.545 10.020 53.238 1.00 25.49 53 ALA B C 1
ATOM 1499 O O . ALA B 2 53 ? 42.258 10.770 53.875 1.00 25.96 53 ALA B O 1
ATOM 1501 N N . VAL B 2 54 ? 41.426 10.130 51.923 1.00 24.85 54 VAL B N 1
ATOM 1502 C CA . VAL B 2 54 ? 42.123 11.179 51.206 1.00 22.21 54 VAL B CA 1
ATOM 1503 C C . VAL B 2 54 ? 41.690 12.576 51.617 1.00 22.67 54 VAL B C 1
ATOM 1504 O O . VAL B 2 54 ? 42.508 13.468 51.906 1.00 22.75 54 VAL B O 1
ATOM 1508 N N . MET B 2 55 ? 40.391 12.809 51.643 1.00 24.68 55 MET B N 1
ATOM 1509 C CA . MET B 2 55 ? 39.954 14.149 51.952 1.00 27.22 55 MET B CA 1
ATOM 1510 C C . MET B 2 55 ? 40.171 14.577 53.413 1.00 29.53 55 MET B C 1
ATOM 1511 O O . MET B 2 55 ? 39.961 15.712 53.755 1.00 31.78 55 MET B O 1
ATOM 1516 N N . GLY B 2 56 ? 40.568 13.663 54.281 1.00 30.83 56 GLY B N 1
ATOM 1517 C CA . GLY B 2 56 ? 40.840 14.039 55.654 1.00 29.75 56 GLY B CA 1
ATOM 1518 C C . GLY B 2 56 ? 42.322 13.869 55.976 1.00 29.87 56 GLY B C 1
ATOM 1519 O O . GLY B 2 56 ? 42.751 14.070 57.105 1.00 29.64 56 GLY B O 1
ATOM 1520 N N . ASN B 2 57 ? 43.133 13.551 54.975 1.00 27.71 57 ASN B N 1
ATOM 1521 C CA . ASN B 2 57 ? 44.552 13.312 55.202 1.00 26.69 57 ASN B CA 1
ATOM 1522 C C . ASN B 2 57 ? 45.318 14.611 55.400 1.00 28.20 57 ASN B C 1
ATOM 1523 O O . ASN B 2 57 ? 45.354 15.499 54.520 1.00 29.95 57 ASN B O 1
ATOM 1528 N N . PRO B 2 58 ? 45.963 14.770 56.567 1.00 27.64 58 PRO B N 1
ATOM 1529 C CA . PRO B 2 58 ? 46.691 16.034 56.749 1.00 26.16 58 PRO B CA 1
ATOM 1530 C C . PRO B 2 58 ? 47.829 16.331 55.791 1.00 25.34 58 PRO B C 1
ATOM 1531 O O . PRO B 2 58 ? 48.134 17.491 55.549 1.00 26.75 58 PRO B O 1
ATOM 1535 N N . LYS B 2 59 ? 48.494 15.304 55.269 1.00 23.90 59 LYS B N 1
ATOM 1536 C CA . LYS B 2 59 ? 49.612 15.554 54.373 1.00 24.64 59 LYS B CA 1
ATOM 1537 C C . LYS B 2 59 ? 49.056 16.003 52.996 1.00 25.17 59 LYS B C 1
ATOM 1538 O O . LYS B 2 59 ? 49.667 16.815 52.290 1.00 27.09 59 LYS B O 1
ATOM 1544 N N . VAL B 2 60 ? 47.904 15.469 52.640 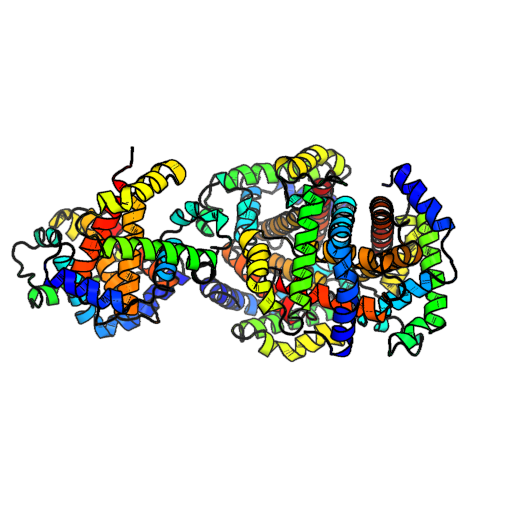1.00 24.34 60 VAL B N 1
ATOM 1545 C CA . VAL B 2 60 ? 47.271 15.912 51.392 1.00 24.87 60 VAL B CA 1
ATOM 1546 C C . VAL B 2 60 ? 46.955 17.404 51.532 1.00 24.09 60 VAL B C 1
ATOM 1547 O O . VAL B 2 60 ? 47.290 18.230 50.657 1.00 23.32 60 VAL B O 1
ATOM 1551 N N . LYS B 2 61 ? 46.338 17.788 52.651 1.00 25.17 61 LYS B N 1
ATOM 1552 C CA . LYS B 2 61 ? 45.988 19.209 52.822 1.00 25.36 61 LYS B CA 1
ATOM 1553 C C . LYS B 2 61 ? 47.229 20.146 52.823 1.00 25.76 61 LYS B C 1
ATOM 1554 O O . LYS B 2 61 ? 47.212 21.257 52.222 1.00 24.63 61 LYS B O 1
ATOM 1560 N N . ALA B 2 62 ? 48.312 19.705 53.489 1.00 25.93 62 ALA B N 1
ATOM 1561 C CA . ALA B 2 62 ? 49.542 20.509 53.565 1.00 22.98 62 ALA B CA 1
ATOM 1562 C C . ALA B 2 62 ? 50.246 20.599 52.202 1.00 23.48 62 ALA B C 1
ATOM 1563 O O . ALA B 2 62 ? 50.712 21.652 51.820 1.00 21.86 62 ALA B O 1
ATOM 1565 N N . HIS B 2 63 ? 50.337 19.506 51.468 1.00 22.09 63 HIS B N 1
ATOM 1566 C CA . HIS B 2 63 ? 51.011 19.613 50.159 1.00 22.38 63 HIS B CA 1
ATOM 1567 C C . HIS B 2 63 ? 50.115 20.422 49.207 1.00 21.56 63 HIS B C 1
ATOM 1568 O O . HIS B 2 63 ? 50.599 21.163 48.362 1.00 24.15 63 HIS B O 1
ATOM 1575 N N . GLY B 2 64 ? 48.806 20.287 49.355 1.00 20.31 64 GLY B N 1
ATOM 1576 C CA . GLY B 2 64 ? 47.913 21.034 48.476 1.00 22.59 64 GLY B CA 1
ATOM 1577 C C . GLY B 2 64 ? 48.083 22.531 48.700 1.00 23.86 64 GLY B C 1
ATOM 1578 O O . GLY B 2 64 ? 47.950 23.330 47.754 1.00 24.66 64 GLY B O 1
ATOM 1579 N N . LYS B 2 65 ? 48.381 22.938 49.939 1.00 24.27 65 LYS B N 1
ATOM 1580 C CA . LYS B 2 65 ? 48.601 24.362 50.223 1.00 23.99 65 LYS B CA 1
ATOM 1581 C C . LYS B 2 65 ? 49.829 24.812 49.458 1.00 23.51 65 LYS B C 1
ATOM 1582 O O . LYS B 2 65 ? 49.853 25.898 48.867 1.00 23.04 65 LYS B O 1
ATOM 1588 N N . LYS B 2 66 ? 50.862 23.957 49.395 1.00 24.92 66 LYS B N 1
ATOM 1589 C CA . LYS B 2 66 ? 52.055 24.316 48.613 1.00 24.93 66 LYS B CA 1
ATOM 1590 C C . LYS B 2 66 ? 51.753 24.408 47.110 1.00 26.07 66 LYS B C 1
ATOM 1591 O O . LYS B 2 66 ? 52.284 25.293 46.399 1.00 24.08 66 LYS B O 1
ATOM 1597 N N . VAL B 2 67 ? 50.928 23.484 46.604 1.00 23.68 67 VAL B N 1
ATOM 1598 C CA . VAL B 2 67 ? 50.572 23.532 45.181 1.00 23.42 67 VAL B CA 1
ATOM 1599 C C . VAL B 2 67 ? 49.798 24.818 44.908 1.00 23.56 67 VAL B C 1
ATOM 1600 O O . VAL B 2 67 ? 50.014 25.482 43.882 1.00 24.33 67 VAL B O 1
ATOM 1604 N N . LEU B 2 68 ? 48.893 25.170 45.818 1.00 23.69 68 LEU B N 1
ATOM 1605 C CA . LEU B 2 68 ? 48.083 26.373 45.637 1.00 25.89 68 LEU B CA 1
ATOM 1606 C C . LEU B 2 68 ? 48.993 27.592 45.630 1.00 24.47 68 LEU B C 1
ATOM 1607 O O . LEU B 2 68 ? 48.797 28.526 44.869 1.00 24.53 68 LEU B O 1
ATOM 1612 N N . GLY B 2 69 ? 50.020 27.543 46.472 1.00 25.91 69 GLY B N 1
ATOM 1613 C CA . GLY B 2 69 ? 50.974 28.631 46.542 1.00 23.71 69 GLY B CA 1
ATOM 1614 C C . GLY B 2 69 ? 51.646 28.817 45.199 1.00 25.59 69 GLY B C 1
ATOM 1615 O O . GLY B 2 69 ? 51.865 29.954 44.780 1.00 26.55 69 GLY B O 1
ATOM 1616 N N . ALA B 2 70 ? 51.996 27.720 44.512 1.00 24.05 70 ALA B N 1
ATOM 1617 C CA . ALA B 2 70 ? 52.637 27.825 43.202 1.00 24.16 70 ALA B CA 1
ATOM 1618 C C . ALA B 2 70 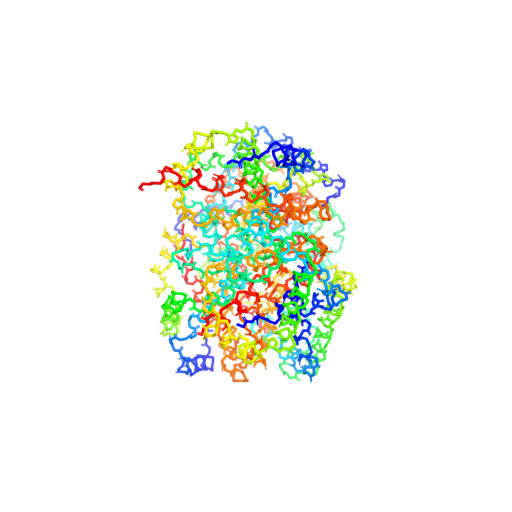? 51.679 28.443 42.136 1.00 23.00 70 ALA B C 1
ATOM 1619 O O . ALA B 2 70 ? 52.108 29.196 41.267 1.00 24.31 70 ALA B O 1
ATOM 1621 N N . PHE B 2 71 ? 50.392 28.120 42.210 1.00 24.32 71 PHE B N 1
ATOM 1622 C CA . PHE B 2 71 ? 49.403 28.669 41.276 1.00 24.81 71 PHE B CA 1
ATOM 1623 C C . PHE B 2 71 ? 49.293 30.169 41.528 1.00 24.79 71 PHE B C 1
ATOM 1624 O O . PHE B 2 71 ? 49.190 30.943 40.577 1.00 24.16 71 PHE B O 1
ATOM 1632 N N . SER B 2 72 ? 49.287 30.568 42.802 1.00 24.86 72 SER B N 1
ATOM 1633 C CA . SER B 2 72 ? 49.210 31.998 43.144 1.00 26.55 72 SER B CA 1
ATOM 1634 C C . SER B 2 72 ? 50.428 32.726 42.544 1.00 28.33 72 SER B C 1
ATOM 1635 O O . SER B 2 72 ? 50.324 33.868 42.056 1.00 27.49 72 SER B O 1
ATOM 1638 N N . ASP B 2 73 ? 51.589 32.082 42.604 1.00 28.16 73 ASP B N 1
ATOM 1639 C CA . ASP B 2 73 ? 52.756 32.691 42.020 1.00 29.81 73 ASP B CA 1
ATOM 1640 C C . ASP B 2 73 ? 52.538 32.844 40.539 1.00 29.56 73 ASP B C 1
ATOM 1641 O O . ASP B 2 73 ? 52.862 33.880 39.945 1.00 29.44 73 ASP B O 1
ATOM 1646 N N . GLY B 2 74 ? 51.994 31.797 39.915 1.00 29.52 74 GLY B N 1
ATOM 1647 C CA . GLY B 2 74 ? 51.758 31.867 38.486 1.00 27.57 74 GLY B CA 1
ATOM 1648 C C . GLY B 2 74 ? 50.813 33.012 38.163 1.00 28.68 74 GLY B C 1
ATOM 1649 O O . GLY B 2 74 ? 51.001 33.765 37.206 1.00 29.57 74 GLY B O 1
ATOM 1650 N N . LEU B 2 75 ? 49.770 33.132 38.972 1.00 29.95 75 LEU B N 1
ATOM 1651 C CA . LEU B 2 75 ? 48.769 34.184 38.767 1.00 30.02 75 LEU B CA 1
ATOM 1652 C C . LEU B 2 75 ? 49.407 35.542 38.955 1.00 30.98 75 LEU B C 1
ATOM 1653 O O . LEU B 2 75 ? 48.928 36.536 38.431 1.00 30.44 75 LEU B O 1
ATOM 1658 N N . ALA B 2 76 ? 50.495 35.611 39.705 1.00 31.31 76 ALA B N 1
ATOM 1659 C CA . ALA B 2 76 ? 51.086 36.924 39.902 1.00 32.25 76 ALA B CA 1
ATOM 1660 C C . ALA B 2 76 ? 52.111 37.197 38.830 1.00 33.17 76 ALA B C 1
ATOM 1661 O O . ALA B 2 76 ? 52.630 38.289 38.741 1.00 34.75 76 ALA B O 1
ATOM 1663 N N . HIS B 2 77 ? 52.395 36.214 37.989 1.00 32.51 77 HIS B N 1
ATOM 1664 C CA . HIS B 2 77 ? 53.398 36.378 36.939 1.00 33.96 77 HIS B CA 1
ATOM 1665 C C . HIS B 2 77 ? 52.934 35.808 35.623 1.00 33.47 77 HIS B C 1
ATOM 1666 O O . HIS B 2 77 ? 53.703 35.120 34.946 1.00 33.89 77 HIS B O 1
ATOM 1673 N N . LEU B 2 78 ? 51.694 36.109 35.250 1.00 34.04 78 LEU B N 1
ATOM 1674 C CA . LEU B 2 78 ? 51.093 35.549 34.032 1.00 34.55 78 LEU B CA 1
ATOM 1675 C C . LEU B 2 78 ? 51.903 35.776 32.773 1.00 35.10 78 LEU B C 1
ATOM 1676 O O . LEU B 2 78 ? 51.866 34.976 31.837 1.00 34.30 78 LEU B O 1
ATOM 1681 N N . ASP B 2 79 ? 52.671 36.849 32.752 1.00 36.23 79 ASP B N 1
ATOM 1682 C CA . ASP B 2 79 ? 53.484 37.121 31.574 1.00 38.09 79 ASP B CA 1
ATOM 1683 C C . ASP B 2 79 ? 54.820 36.391 31.569 1.00 37.07 79 ASP B C 1
ATOM 1684 O O . ASP B 2 79 ? 55.581 36.544 30.640 1.00 38.35 79 ASP B O 1
ATOM 1689 N N . ASN B 2 80 ? 55.132 35.616 32.592 1.00 35.99 80 ASN B N 1
ATOM 1690 C CA . ASN B 2 80 ? 56.405 34.884 32.572 1.00 36.43 80 ASN B CA 1
ATOM 1691 C C . ASN B 2 80 ? 56.293 33.579 33.355 1.00 35.04 80 ASN B C 1
ATOM 1692 O O . ASN B 2 80 ? 57.012 33.337 34.331 1.00 33.39 80 ASN B O 1
ATOM 1697 N N . LEU B 2 81 ? 55.372 32.726 32.913 1.00 33.07 81 LEU B N 1
ATOM 1698 C CA . LEU B 2 81 ? 55.166 31.471 33.604 1.00 31.52 81 LEU B CA 1
ATOM 1699 C C . LEU B 2 81 ? 56.375 30.532 33.450 1.00 30.82 81 LEU B C 1
ATOM 1700 O O . LEU B 2 81 ? 56.742 29.841 34.389 1.00 31.51 81 LEU B O 1
ATOM 1705 N N . LYS B 2 82 ? 57.011 30.528 32.289 1.00 31.51 82 LYS B N 1
ATOM 1706 C CA . LYS B 2 82 ? 58.139 29.623 32.089 1.00 33.47 82 LYS B CA 1
ATOM 1707 C C . LYS B 2 82 ? 59.249 29.877 33.084 1.00 32.36 82 LYS B C 1
ATOM 1708 O O . LYS B 2 82 ? 59.688 28.978 33.784 1.00 32.12 82 LYS B O 1
ATOM 1714 N N . GLY B 2 83 ? 59.670 31.124 33.185 1.00 33.80 83 GLY B N 1
ATOM 1715 C CA . GLY B 2 83 ? 60.705 31.452 34.143 1.00 31.33 83 GLY B CA 1
ATOM 1716 C C . GLY B 2 83 ? 60.213 31.162 35.538 1.00 31.99 83 GLY B C 1
ATOM 1717 O O . GLY B 2 83 ? 60.951 30.617 36.388 1.00 31.68 83 GLY B O 1
ATOM 1718 N N . THR B 2 84 ? 58.956 31.489 35.813 1.00 30.28 84 THR B N 1
ATOM 1719 C CA . THR B 2 84 ? 58.442 31.254 37.163 1.00 29.98 84 THR B CA 1
ATOM 1720 C C . THR B 2 84 ? 58.458 29.769 37.571 1.00 29.00 84 THR B C 1
ATOM 1721 O O . THR B 2 84 ? 58.815 29.436 38.707 1.00 30.41 84 THR B O 1
ATOM 1725 N N . PHE B 2 85 ? 58.126 28.872 36.640 1.00 28.04 85 PHE B N 1
ATOM 1726 C CA . PHE B 2 85 ? 58.056 27.428 36.951 1.00 26.03 85 PHE B CA 1
ATOM 1727 C C . PHE B 2 85 ? 59.268 26.549 36.557 1.00 26.92 85 PHE B C 1
ATOM 1728 O O . PHE B 2 85 ? 59.226 25.321 36.690 1.00 24.41 85 PHE B O 1
ATOM 1736 N N . ALA B 2 86 ? 60.350 27.180 36.084 1.00 29.02 86 ALA B N 1
ATOM 1737 C CA . ALA B 2 86 ? 61.542 26.443 35.638 1.00 29.40 86 ALA B CA 1
ATOM 1738 C C . ALA B 2 86 ? 62.039 25.461 36.677 1.00 29.68 86 ALA B C 1
ATOM 1739 O O . ALA B 2 86 ? 62.200 24.268 36.411 1.00 29.27 86 ALA B O 1
ATOM 1741 N N . THR B 2 87 ? 62.264 25.963 37.877 1.00 29.78 87 THR B N 1
ATOM 1742 C CA . THR B 2 87 ? 62.759 25.124 38.948 1.00 29.98 87 THR B CA 1
ATOM 1743 C C . THR B 2 87 ? 61.782 23.959 39.252 1.00 29.46 87 THR B C 1
ATOM 1744 O O . THR B 2 87 ? 62.219 22.823 39.393 1.00 29.86 87 THR B O 1
ATOM 1748 N N . LEU B 2 88 ? 60.484 24.247 39.367 1.00 26.81 88 LEU B N 1
ATOM 1749 C CA . LEU B 2 88 ? 59.521 23.208 39.636 1.00 26.64 88 LEU B CA 1
ATOM 1750 C C . LEU B 2 88 ? 59.429 22.237 38.476 1.00 24.27 88 LEU B C 1
ATOM 1751 O O . LEU B 2 88 ? 59.147 21.072 38.698 1.00 23.82 88 LEU B O 1
ATOM 1756 N N . SER B 2 89 ? 59.647 22.748 37.254 1.00 22.80 89 SER B N 1
ATOM 1757 C CA . SER B 2 89 ? 59.563 21.953 36.057 1.00 22.11 89 SER B CA 1
ATOM 1758 C C . SER B 2 89 ? 60.690 20.933 36.114 1.00 24.75 89 SER B C 1
ATOM 1759 O O . SER B 2 89 ? 60.471 19.749 35.890 1.00 21.16 89 SER B O 1
ATOM 1762 N N . GLU B 2 90 ? 61.892 21.406 36.447 1.00 24.01 90 GLU B N 1
ATOM 1763 C CA . GLU B 2 90 ? 63.033 20.514 36.542 1.00 27.78 90 GLU B CA 1
ATOM 1764 C C . GLU B 2 90 ? 62.794 19.491 37.655 1.00 26.59 90 GLU B C 1
ATOM 1765 O O . GLU B 2 90 ? 63.129 18.330 37.504 1.00 28.78 90 GLU B O 1
ATOM 1771 N N . LEU B 2 91 ? 62.201 19.921 38.772 1.00 26.55 91 LEU B N 1
ATOM 1772 C CA . LEU B 2 91 ? 61.913 18.993 39.844 1.00 24.45 91 LEU B CA 1
ATOM 1773 C C . LEU B 2 91 ? 60.949 17.918 39.367 1.00 24.51 91 LEU B C 1
ATOM 1774 O O . LEU B 2 91 ? 61.256 16.697 39.516 1.00 21.38 91 LEU B O 1
ATOM 1779 N N . HIS B 2 92 ? 59.804 18.324 38.769 1.00 21.03 92 HIS B N 1
ATOM 1780 C CA . HIS B 2 92 ? 58.834 17.287 38.348 1.00 21.28 92 HIS B CA 1
ATOM 1781 C C . HIS B 2 92 ? 59.408 16.330 37.307 1.00 22.00 92 HIS B C 1
ATOM 1782 O O . HIS B 2 92 ? 59.048 15.162 37.321 1.00 25.60 92 HIS B O 1
ATOM 1789 N N . CYS B 2 93 ? 60.278 16.816 36.416 1.00 22.99 93 CYS B N 1
ATOM 1790 C CA . CYS B 2 93 ? 60.962 15.968 35.419 1.00 23.83 93 CYS B CA 1
ATOM 1791 C C . CYS B 2 93 ? 62.071 15.100 36.040 1.00 26.34 93 CYS B C 1
ATOM 1792 O O . CYS B 2 93 ? 61.931 13.902 36.177 1.00 25.69 93 CYS B O 1
ATOM 1795 N N . ASP B 2 94 ? 63.167 15.735 36.449 1.00 27.60 94 ASP B N 1
ATOM 1796 C CA . ASP B 2 94 ? 64.320 15.023 37.014 1.00 27.79 94 ASP B CA 1
ATOM 1797 C C . ASP B 2 94 ? 64.142 14.196 38.315 1.00 27.93 94 ASP B C 1
ATOM 1798 O O . ASP B 2 94 ? 64.654 13.101 38.405 1.00 28.66 94 ASP B O 1
ATOM 1803 N N . LYS B 2 95 ? 63.457 14.716 39.327 1.00 27.08 95 LYS B N 1
ATOM 1804 C CA . LYS B 2 95 ? 63.328 13.960 40.556 1.00 27.86 95 LYS B CA 1
ATOM 1805 C C . LYS B 2 95 ? 62.035 13.236 40.743 1.00 27.33 95 LYS B C 1
ATOM 1806 O O . LYS B 2 95 ? 62.018 12.175 41.350 1.00 26.73 95 LYS B O 1
ATOM 1812 N N . LEU B 2 96 ? 60.944 13.787 40.218 1.00 23.52 96 LEU B N 1
ATOM 1813 C CA . LEU B 2 96 ? 59.652 13.159 40.458 1.00 23.46 96 LEU B CA 1
ATOM 1814 C C . LEU B 2 96 ? 59.170 12.249 39.308 1.00 21.77 96 LEU B C 1
ATOM 1815 O O . LEU B 2 96 ? 58.345 11.401 39.536 1.00 22.53 96 LEU B O 1
ATOM 1820 N N . HIS B 2 97 ? 59.690 12.457 38.102 1.00 19.29 97 HIS B N 1
ATOM 1821 C CA . HIS B 2 97 ? 59.319 11.616 36.960 1.00 21.59 97 HIS B CA 1
ATOM 1822 C C . HIS B 2 97 ? 57.820 11.659 36.691 1.00 19.50 97 HIS B C 1
ATOM 1823 O O . HIS B 2 97 ? 57.215 10.637 36.453 1.00 18.99 97 HIS B O 1
ATOM 1830 N N . VAL B 2 98 ? 57.223 12.850 36.688 1.00 18.63 98 VAL B N 1
ATOM 1831 C CA . VAL B 2 98 ? 55.792 12.907 36.433 1.00 18.50 98 VAL B CA 1
ATOM 1832 C C . VAL B 2 98 ? 55.503 13.155 34.960 1.00 18.88 98 VAL B C 1
ATOM 1833 O O . VAL B 2 98 ? 55.962 14.128 34.394 1.00 21.63 98 VAL B O 1
ATOM 1837 N N . ASP B 2 99 ? 54.749 12.260 34.338 1.00 15.45 99 ASP B N 1
ATOM 1838 C CA . ASP B 2 99 ? 54.313 12.485 32.959 1.00 17.30 99 ASP B CA 1
ATOM 1839 C C . ASP B 2 99 ? 53.515 13.827 33.005 1.00 18.15 99 ASP B C 1
ATOM 1840 O O . ASP B 2 99 ? 52.513 13.968 33.755 1.00 21.06 99 ASP B O 1
ATOM 1845 N N . PRO B 2 100 ? 53.961 14.830 32.243 1.00 18.64 100 PRO B N 1
ATOM 1846 C CA . PRO B 2 100 ? 53.296 16.143 32.214 1.00 21.33 100 PRO B CA 1
ATOM 1847 C C . PRO B 2 100 ? 51.831 16.066 31.755 1.00 22.20 100 PRO B C 1
ATOM 1848 O O . PRO B 2 100 ? 51.058 16.999 32.021 1.00 20.17 100 PRO B O 1
ATOM 1852 N N . GLU B 2 101 ? 51.434 14.964 31.104 1.00 21.56 101 GLU B N 1
ATOM 1853 C CA . GLU B 2 101 ? 49.983 14.829 30.761 1.00 24.88 101 GLU B CA 1
ATOM 1854 C C . GLU B 2 101 ? 49.146 14.938 32.038 1.00 23.40 101 GLU B C 1
ATOM 1855 O O . GLU B 2 101 ? 47.986 15.304 32.000 1.00 24.57 101 GLU B O 1
ATOM 1861 N N . ASN B 2 102 ? 49.732 14.565 33.165 1.00 21.52 102 ASN B N 1
ATOM 1862 C CA . ASN B 2 102 ? 49.008 14.672 34.444 1.00 21.34 102 ASN B CA 1
ATOM 1863 C C . ASN B 2 102 ? 48.717 16.087 34.962 1.00 19.88 102 ASN B C 1
ATOM 1864 O O . ASN B 2 102 ? 47.815 16.246 35.798 1.00 20.72 102 ASN B O 1
ATOM 1869 N N . PHE B 2 103 ? 49.477 17.092 34.508 1.00 17.92 103 PHE B N 1
ATOM 1870 C CA . PHE B 2 103 ? 49.331 18.479 34.974 1.00 19.74 103 PHE B CA 1
ATOM 1871 C C . PHE B 2 103 ? 47.985 19.052 34.576 1.00 21.61 103 PHE B C 1
ATOM 1872 O O . PHE B 2 103 ? 47.383 19.837 35.327 1.00 18.61 103 PHE B O 1
ATOM 1880 N N . ARG B 2 104 ? 47.518 18.636 33.402 1.00 22.03 104 ARG B N 1
ATOM 1881 C CA . ARG B 2 104 ? 46.224 19.028 32.876 1.00 23.59 104 ARG B CA 1
ATOM 1882 C C . ARG B 2 104 ? 45.133 18.498 33.787 1.00 21.73 104 ARG B C 1
ATOM 1883 O O . ARG B 2 104 ? 44.139 19.161 33.997 1.00 19.59 104 ARG B O 1
ATOM 1891 N N . LEU B 2 105 ? 45.316 17.297 34.355 1.00 21.51 105 LEU B N 1
ATOM 1892 C CA . LEU B 2 105 ? 44.298 16.764 35.240 1.00 19.62 105 LEU B CA 1
ATOM 1893 C C . LEU B 2 105 ? 44.177 17.532 36.539 1.00 20.27 105 LEU B C 1
ATOM 1894 O O . LEU B 2 105 ? 43.077 17.643 37.081 1.00 19.99 105 LEU B O 1
ATOM 1899 N N . LEU B 2 106 ? 45.303 18.006 37.086 1.00 18.45 106 LEU B N 1
ATOM 1900 C CA . LEU B 2 106 ? 45.215 18.744 38.316 1.00 19.13 106 LEU B CA 1
ATOM 1901 C C . LEU B 2 106 ? 44.587 20.094 37.981 1.00 18.53 106 LEU B C 1
ATOM 1902 O O . LEU B 2 106 ? 43.777 20.616 38.747 1.00 20.16 106 LEU B O 1
ATOM 1907 N N . GLY B 2 107 ? 44.947 20.661 36.835 1.00 18.87 107 GLY B N 1
ATOM 1908 C CA . GLY B 2 107 ? 44.363 21.954 36.456 1.00 20.86 107 GLY B CA 1
ATOM 1909 C C . GLY B 2 107 ? 42.833 21.861 36.363 1.00 21.87 107 GLY B C 1
ATOM 1910 O O . GLY B 2 107 ? 42.083 22.729 36.868 1.00 22.70 107 GLY B O 1
ATOM 1911 N N . ASN B 2 108 ? 42.361 20.768 35.786 1.00 20.05 108 ASN B N 1
ATOM 1912 C CA . ASN B 2 108 ? 40.937 20.597 35.622 1.00 22.00 108 ASN B CA 1
ATOM 1913 C C . ASN B 2 108 ? 40.276 20.353 36.962 1.00 21.41 108 ASN B C 1
ATOM 1914 O O . ASN B 2 108 ? 39.183 20.794 37.191 1.00 18.88 108 ASN B O 1
ATOM 1919 N N . VAL B 2 109 ? 40.929 19.634 37.863 1.00 19.54 109 VAL B N 1
ATOM 1920 C CA . VAL B 2 109 ? 40.299 19.424 39.121 1.00 19.71 109 VAL B CA 1
ATOM 1921 C C . VAL B 2 109 ? 40.278 20.766 39.886 1.00 19.35 109 VAL B C 1
ATOM 1922 O O . VAL B 2 109 ? 39.328 21.026 40.591 1.00 21.17 109 VAL B O 1
ATOM 1926 N N . LEU B 2 110 ? 41.316 21.591 39.756 1.00 18.28 110 LEU B N 1
ATOM 1927 C CA . LEU B 2 110 ? 41.335 22.903 40.440 1.00 18.75 110 LEU B CA 1
ATOM 1928 C C . LEU B 2 110 ? 40.121 23.730 39.958 1.00 19.85 110 LEU B C 1
ATOM 1929 O O . LEU B 2 110 ? 39.417 24.317 40.768 1.00 21.48 110 LEU B O 1
ATOM 1934 N N . VAL B 2 111 ? 39.901 23.770 38.643 1.00 17.86 111 VAL B N 1
ATOM 1935 C CA . VAL B 2 111 ? 38.760 24.472 38.062 1.00 16.45 111 VAL B CA 1
ATOM 1936 C C . VAL B 2 111 ? 37.469 23.906 38.670 1.00 18.76 111 VAL B C 1
ATOM 1937 O O . VAL B 2 111 ? 36.590 24.662 39.049 1.00 17.32 111 VAL B O 1
ATOM 1941 N N . CYS B 2 112 ? 37.362 22.579 38.808 1.00 19.27 112 CYS B N 1
ATOM 1942 C CA . CYS B 2 112 ? 36.136 22.057 39.446 1.00 20.71 112 CYS B CA 1
ATOM 1943 C C . CYS B 2 112 ? 36.008 22.533 40.893 1.00 19.88 112 CYS B C 1
ATOM 1944 O O . CYS B 2 112 ? 34.900 22.725 41.387 1.00 18.91 112 CYS B O 1
ATOM 1947 N N . VAL B 2 113 ? 37.131 22.672 41.599 1.00 19.19 113 VAL B N 1
ATOM 1948 C CA . VAL B 2 113 ? 37.034 23.100 42.982 1.00 16.94 113 VAL B CA 1
ATOM 1949 C C . VAL B 2 113 ? 36.590 24.550 43.091 1.00 19.23 113 VAL B C 1
ATOM 1950 O O . VAL B 2 113 ? 35.853 24.896 44.028 1.00 20.18 113 VAL B O 1
ATOM 1954 N N . LEU B 2 114 ? 37.062 25.392 42.175 1.00 15.96 114 LEU B N 1
ATOM 1955 C CA . LEU B 2 114 ? 36.665 26.822 42.194 1.00 19.18 114 LEU B CA 1
ATOM 1956 C C . LEU B 2 114 ? 35.172 26.956 41.922 1.00 18.63 114 LEU B C 1
ATOM 1957 O O . LEU B 2 114 ? 34.509 27.753 42.553 1.00 20.28 114 LEU B O 1
ATOM 1962 N N . ALA B 2 115 ? 34.679 26.152 40.977 1.00 16.96 115 ALA B N 1
ATOM 1963 C CA . ALA B 2 115 ? 33.258 26.086 40.587 1.00 18.59 115 ALA B CA 1
ATOM 1964 C C . ALA B 2 115 ? 32.470 25.611 41.814 1.00 18.11 115 ALA B C 1
ATOM 1965 O O . ALA B 2 115 ? 31.460 26.161 42.200 1.00 18.69 115 ALA B O 1
ATOM 1967 N N . HIS B 2 116 ? 33.003 24.609 42.463 1.00 18.83 116 HIS B N 1
ATOM 1968 C CA . HIS B 2 116 ? 32.374 24.072 43.635 1.00 19.94 116 HIS B CA 1
ATOM 1969 C C . HIS B 2 116 ? 32.202 25.146 44.749 1.00 21.14 116 HIS B C 1
ATOM 1970 O O . HIS B 2 116 ? 31.145 25.233 45.375 1.00 21.99 116 HIS B O 1
ATOM 1977 N N . HIS B 2 117 ? 33.243 25.924 44.989 1.00 20.33 117 HIS B N 1
ATOM 1978 C CA . HIS B 2 117 ? 33.247 26.971 46.011 1.00 23.55 117 HIS B CA 1
ATOM 1979 C C . HIS B 2 117 ? 32.479 28.249 45.614 1.00 24.82 117 HIS B C 1
ATOM 1980 O O . HIS B 2 117 ? 31.783 28.838 46.441 1.00 24.73 117 HIS B O 1
ATOM 1987 N N . PHE B 2 118 ? 32.642 28.685 44.365 1.00 22.39 118 PHE B N 1
ATOM 1988 C CA . PHE B 2 118 ? 32.028 29.930 43.903 1.00 24.83 118 PHE B CA 1
ATOM 1989 C C . PHE B 2 118 ? 30.615 29.826 43.312 1.00 23.96 118 PHE B C 1
ATOM 1990 O O . PHE B 2 118 ? 29.897 30.837 43.192 1.00 25.52 118 PHE B O 1
ATOM 1998 N N . GLY B 2 119 ? 30.191 28.616 42.992 1.00 20.56 119 GLY B N 1
ATOM 1999 C CA . GLY B 2 119 ? 28.852 28.424 42.476 1.00 20.10 119 GLY B CA 1
ATOM 2000 C C . GLY B 2 119 ? 28.474 29.349 41.334 1.00 20.59 119 GLY B C 1
ATOM 2001 O O . GLY B 2 119 ? 29.161 29.407 40.347 1.00 21.63 119 GLY B O 1
ATOM 2002 N N . LYS B 2 120 ? 27.352 30.062 41.431 1.00 21.80 120 LYS B N 1
ATOM 2003 C CA . LYS B 2 120 ? 26.925 30.973 40.343 1.00 25.53 120 LYS B CA 1
ATOM 2004 C C . LYS B 2 120 ? 27.966 32.001 39.920 1.00 23.11 120 LYS B C 1
ATOM 2005 O O . LYS B 2 120 ? 27.973 32.461 38.795 1.00 25.11 120 LYS B O 1
ATOM 2011 N N . GLU B 2 121 ? 28.843 32.379 40.827 1.00 24.40 121 GLU B N 1
ATOM 2012 C CA . GLU B 2 121 ? 29.824 33.402 40.520 1.00 25.20 121 GLU B CA 1
ATOM 2013 C C . GLU B 2 121 ? 30.879 32.880 39.546 1.00 22.42 121 GLU B C 1
ATOM 2014 O O . GLU B 2 121 ? 31.584 33.675 38.910 1.00 20.33 121 GLU B O 1
ATOM 2020 N N . PHE B 2 122 ? 31.003 31.552 39.455 1.00 21.49 122 PHE B N 1
ATOM 2021 C CA . PHE B 2 122 ? 32.035 30.954 38.589 1.00 19.84 122 PHE B CA 1
ATOM 2022 C C . PHE B 2 122 ? 31.387 30.795 37.223 1.00 19.74 122 PHE B C 1
ATOM 2023 O O . PHE B 2 122 ? 31.150 29.692 36.730 1.00 19.05 122 PHE B O 1
ATOM 2031 N N . THR B 2 123 ? 31.119 31.925 36.592 1.00 20.42 123 THR B N 1
ATOM 2032 C CA . THR B 2 123 ? 30.432 31.941 35.302 1.00 19.63 123 THR B CA 1
ATOM 2033 C C . THR B 2 123 ? 31.256 31.339 34.155 1.00 20.16 123 THR B C 1
ATOM 2034 O O . THR B 2 123 ? 32.473 31.208 34.234 1.00 19.73 123 THR B O 1
ATOM 2038 N N . PRO B 2 124 ? 30.597 31.031 33.042 1.00 18.67 124 PRO B N 1
ATOM 2039 C CA . PRO B 2 124 ? 31.362 30.463 31.934 1.00 20.46 124 PRO B CA 1
ATOM 2040 C C . PRO B 2 124 ? 32.560 31.339 31.475 1.00 20.56 124 PRO B C 1
ATOM 2041 O O . PRO B 2 124 ? 33.631 30.809 31.118 1.00 17.63 124 PRO B O 1
ATOM 2045 N N . PRO B 2 125 ? 32.391 32.685 31.441 1.00 20.09 125 PRO B N 1
ATOM 2046 C CA . PRO B 2 125 ? 33.533 33.506 31.015 1.00 19.93 125 PRO B CA 1
ATOM 2047 C C . PRO B 2 125 ? 34.650 33.473 32.090 1.00 21.04 125 PRO B C 1
ATOM 2048 O O . PRO B 2 125 ? 35.851 33.553 31.790 1.00 21.94 125 PRO B O 1
ATOM 2052 N N . VAL B 2 126 ? 34.247 33.420 33.346 1.00 19.27 126 VAL B N 1
ATOM 2053 C CA . VAL B 2 126 ? 35.236 33.357 34.428 1.00 21.34 126 VAL B CA 1
ATOM 2054 C C . VAL B 2 126 ? 36.061 32.033 34.322 1.00 20.54 126 VAL B C 1
ATOM 2055 O O . VAL B 2 126 ? 37.264 32.047 34.486 1.00 19.75 126 VAL B O 1
ATOM 2059 N N . GLN B 2 127 ? 35.373 30.927 34.001 1.00 21.75 127 GLN B N 1
ATOM 2060 C CA . GLN B 2 127 ? 35.993 29.621 33.803 1.00 20.58 127 GLN B CA 1
ATOM 2061 C C . GLN B 2 127 ? 36.979 29.614 32.654 1.00 20.94 127 GLN B C 1
ATOM 2062 O O . GLN B 2 127 ? 38.057 29.030 32.767 1.00 20.30 127 GLN B O 1
ATOM 2068 N N . ALA B 2 128 ? 36.549 30.214 31.535 1.00 21.41 128 ALA B N 1
ATOM 2069 C CA . ALA B 2 128 ? 37.327 30.306 30.299 1.00 20.49 128 ALA B CA 1
ATOM 2070 C C . ALA B 2 128 ? 38.609 31.029 30.636 1.00 19.12 128 ALA B C 1
ATOM 2071 O O . ALA B 2 128 ? 39.638 30.669 30.167 1.00 19.72 128 ALA B O 1
ATOM 2073 N N . ALA B 2 129 ? 38.526 32.046 31.468 1.00 19.71 129 ALA B N 1
ATOM 2074 C CA . ALA B 2 129 ? 39.723 32.785 31.873 1.00 20.15 129 ALA B CA 1
ATOM 2075 C C . ALA B 2 129 ? 40.588 31.839 32.751 1.00 20.84 129 ALA B C 1
ATOM 2076 O O . ALA B 2 129 ? 41.809 31.744 32.570 1.00 20.56 129 ALA B O 1
ATOM 2078 N N . TYR B 2 130 ? 39.955 31.162 33.711 1.00 19.29 130 TYR B N 1
ATOM 2079 C CA . TYR B 2 130 ? 40.738 30.221 34.555 1.00 20.48 130 TYR B CA 1
ATOM 2080 C C . TYR B 2 130 ? 41.369 29.094 33.720 1.00 20.89 130 TYR B C 1
ATOM 2081 O O . TYR B 2 130 ? 42.503 28.682 34.022 1.00 21.26 130 TYR B O 1
ATOM 2090 N N . GLN B 2 131 ? 40.688 28.611 32.670 1.00 21.46 131 GLN B N 1
ATOM 2091 C CA . GLN B 2 131 ? 41.266 27.553 31.813 1.00 21.75 131 GLN B CA 1
ATOM 2092 C C . GLN B 2 131 ? 42.563 28.035 31.175 1.00 22.56 131 GLN B C 1
ATOM 2093 O O . GLN B 2 131 ? 43.540 27.275 31.080 1.00 21.19 131 GLN B O 1
ATOM 2099 N N . LYS B 2 132 ? 42.601 29.289 30.719 1.00 23.57 132 LYS B N 1
ATOM 2100 C CA . LYS B 2 132 ? 43.829 29.807 30.122 1.00 24.19 132 LYS B CA 1
ATOM 2101 C C . LYS B 2 132 ? 44.942 29.769 31.173 1.00 23.66 132 LYS B C 1
ATOM 2102 O O . LYS B 2 132 ? 46.061 29.386 30.874 1.00 23.11 132 LYS B O 1
ATOM 2108 N N . VAL B 2 133 ? 44.623 30.142 32.408 1.00 23.65 133 VAL B N 1
ATOM 2109 C CA . VAL B 2 133 ? 45.614 30.105 33.460 1.00 23.21 133 VAL B CA 1
ATOM 2110 C C . VAL B 2 133 ? 46.154 28.705 33.727 1.00 23.53 133 VAL B C 1
ATOM 2111 O O . VAL B 2 133 ? 47.385 28.476 33.783 1.00 20.75 133 VAL B O 1
ATOM 2115 N N . VAL B 2 134 ? 45.257 27.741 33.881 1.00 23.67 134 VAL B N 1
ATOM 2116 C CA . VAL B 2 134 ? 45.754 26.417 34.221 1.00 24.32 134 VAL B CA 1
ATOM 2117 C C . VAL B 2 134 ? 46.506 25.758 33.064 1.00 23.17 134 VAL B C 1
ATOM 2118 O O . VAL B 2 134 ? 47.484 25.048 33.300 1.00 22.32 134 VAL B O 1
ATOM 2122 N N . ALA B 2 135 ? 46.059 26.004 31.832 1.00 22.28 135 ALA B N 1
ATOM 2123 C CA . ALA B 2 135 ? 46.737 25.451 30.658 1.00 22.10 135 ALA B CA 1
ATOM 2124 C C . ALA B 2 135 ? 48.133 26.101 30.652 1.00 22.21 135 ALA B C 1
ATOM 2125 O O . ALA B 2 135 ? 49.132 25.439 30.427 1.00 22.61 135 ALA B O 1
ATOM 2127 N N . GLY B 2 136 ? 48.188 27.396 30.953 1.00 21.68 136 GLY B N 1
ATOM 2128 C CA . GLY B 2 136 ? 49.449 28.108 30.992 1.00 22.06 136 GLY B CA 1
ATOM 2129 C C . GLY B 2 136 ? 50.412 27.544 32.046 1.00 22.99 136 GLY B C 1
ATOM 2130 O O . GLY B 2 136 ? 51.624 27.354 31.779 1.00 21.91 136 GLY B O 1
ATOM 2131 N N . VAL B 2 137 ? 49.897 27.320 33.240 1.00 21.25 137 VAL B N 1
ATOM 2132 C CA . VAL B 2 137 ? 50.699 26.727 34.314 1.00 22.19 137 VAL B CA 1
ATOM 2133 C C . VAL B 2 137 ? 51.187 25.303 33.917 1.00 21.95 137 VAL B C 1
ATOM 2134 O O . VAL B 2 137 ? 52.341 24.931 34.168 1.00 21.32 137 VAL B O 1
ATOM 2138 N N . ALA B 2 138 ? 50.274 24.492 33.375 1.00 22.13 138 ALA B N 1
ATOM 2139 C CA . ALA B 2 138 ? 50.624 23.151 32.902 1.00 22.96 138 ALA B CA 1
ATOM 2140 C C . ALA B 2 138 ? 51.751 23.222 31.879 1.00 22.54 138 ALA B C 1
ATOM 2141 O O . ALA B 2 138 ? 52.728 22.474 31.978 1.00 22.83 138 ALA B O 1
ATOM 2143 N N . ASN B 2 139 ? 51.611 24.096 30.890 1.00 23.49 139 ASN B N 1
ATOM 2144 C CA . ASN B 2 139 ? 52.630 24.231 29.847 1.00 25.14 139 ASN B CA 1
ATOM 2145 C C . ASN B 2 139 ? 53.982 24.663 30.415 1.00 24.51 139 ASN B C 1
ATOM 2146 O O . ASN B 2 139 ? 55.049 24.143 30.008 1.00 26.05 139 ASN B O 1
ATOM 2151 N N . ALA B 2 140 ? 53.952 25.616 31.334 1.00 21.94 140 ALA B N 1
ATOM 2152 C CA . ALA B 2 140 ? 55.190 26.079 31.940 1.00 23.75 140 ALA B CA 1
ATOM 2153 C C . ALA B 2 140 ? 55.836 24.980 32.771 1.00 22.67 140 ALA B C 1
ATOM 2154 O O . ALA B 2 140 ? 57.047 24.862 32.788 1.00 22.49 140 ALA B O 1
ATOM 2156 N N . LEU B 2 141 ? 55.027 24.197 33.484 1.00 20.92 141 LEU B N 1
ATOM 2157 C CA . LEU B 2 141 ? 55.580 23.168 34.315 1.00 21.19 141 LEU B CA 1
ATOM 2158 C C . LEU B 2 141 ? 56.139 22.037 33.471 1.00 22.89 141 LEU B C 1
ATOM 2159 O O . LEU B 2 141 ? 56.974 21.298 33.949 1.00 24.68 141 LEU B O 1
ATOM 2164 N N . ALA B 2 142 ? 55.706 21.909 32.213 1.00 21.74 142 ALA B N 1
ATOM 2165 C CA . ALA B 2 142 ? 56.231 20.841 31.344 1.00 23.62 142 ALA B CA 1
ATOM 2166 C C . ALA B 2 142 ? 57.422 21.340 30.489 1.00 24.96 142 ALA B C 1
ATOM 2167 O O . ALA B 2 142 ? 58.104 20.547 29.872 1.00 24.20 142 ALA B O 1
ATOM 2169 N N . HIS B 2 143 ? 57.688 22.644 30.518 1.00 27.29 143 HIS B N 1
ATOM 2170 C CA . HIS B 2 143 ? 58.724 23.278 29.682 1.00 28.56 143 HIS B CA 1
ATOM 2171 C C . HIS B 2 143 ? 60.187 22.865 29.858 1.00 28.31 143 HIS B C 1
ATOM 2172 O O . HIS B 2 143 ? 60.926 22.842 28.879 1.00 28.82 143 HIS B O 1
ATOM 2179 N N . LYS B 2 144 ? 60.617 22.526 31.060 1.00 27.41 144 LYS B N 1
ATOM 2180 C CA . LYS B 2 144 ? 62.010 22.129 31.226 1.00 27.71 144 LYS B CA 1
ATOM 2181 C C . LYS B 2 144 ? 62.234 20.634 31.103 1.00 29.50 144 LYS B C 1
ATOM 2182 O O . LYS B 2 144 ? 63.365 20.167 31.328 1.00 27.94 144 LYS B O 1
ATOM 2188 N N . TYR B 2 145 ? 61.192 19.859 30.770 1.00 27.13 145 TYR B N 1
ATOM 2189 C CA . TYR B 2 145 ? 61.418 18.406 30.640 1.00 25.49 145 TYR B CA 1
ATOM 2190 C C . TYR B 2 145 ? 62.470 18.170 29.530 1.00 27.39 145 TYR B C 1
ATOM 2191 O O . TYR B 2 145 ? 62.552 18.952 28.591 1.00 27.73 145 TYR B O 1
ATOM 2200 N N . HIS B 2 146 ? 63.243 17.095 29.629 1.00 25.90 146 HIS B N 1
ATOM 2201 C CA . HIS B 2 146 ? 64.283 16.825 28.647 1.00 28.28 146 HIS B CA 1
ATOM 2202 C C . HIS B 2 146 ? 64.585 15.351 28.796 1.00 27.61 146 HIS B C 1
ATOM 2203 O O . HIS B 2 146 ? 65.360 14.805 27.973 1.00 30.88 146 HIS B O 1
ATOM 2211 N N . SER C 1 2 ? 39.413 -5.052 15.577 1.00 62.50 1 SER C N 1
ATOM 2212 C CA . SER C 1 2 ? 39.823 -5.973 14.456 1.00 62.32 1 SER C CA 1
ATOM 2213 C C . SER C 1 2 ? 40.099 -5.215 13.131 1.00 61.38 1 SER C C 1
ATOM 2214 O O . SER C 1 2 ? 39.642 -4.074 12.926 1.00 62.02 1 SER C O 1
ATOM 2217 N N . LEU C 1 3 ? 40.842 -5.863 12.237 1.00 59.46 2 LEU C N 1
ATOM 2218 C CA . LEU C 1 3 ? 41.205 -5.276 10.946 1.00 56.74 2 LEU C CA 1
ATOM 2219 C C . LEU C 1 3 ? 40.515 -6.062 9.828 1.00 55.33 2 LEU C C 1
ATOM 2220 O O . LEU C 1 3 ? 39.984 -7.142 10.092 1.00 56.13 2 LEU C O 1
ATOM 2225 N N . THR C 1 4 ? 40.529 -5.524 8.606 1.00 52.24 3 THR C N 1
ATOM 2226 C CA . THR C 1 4 ? 39.952 -6.198 7.434 1.00 50.71 3 THR C CA 1
ATOM 2227 C C . THR C 1 4 ? 41.022 -7.009 6.678 1.00 51.79 3 THR C C 1
ATOM 2228 O O . THR C 1 4 ? 42.228 -6.833 6.919 1.00 50.86 3 THR C O 1
ATOM 2232 N N . LYS C 1 5 ? 40.568 -7.854 5.735 1.00 51.14 4 LYS C N 1
ATOM 2233 C CA . LYS C 1 5 ? 41.435 -8.723 4.928 1.00 50.34 4 LYS C CA 1
ATOM 2234 C C . LYS C 1 5 ? 42.579 -7.980 4.294 1.00 49.24 4 LYS C C 1
ATOM 2235 O O . LYS C 1 5 ? 43.726 -8.316 4.543 1.00 48.87 4 LYS C O 1
ATOM 2241 N N . THR C 1 6 ? 42.284 -7.004 3.439 1.00 48.30 5 THR C N 1
ATOM 2242 C CA . THR C 1 6 ? 43.373 -6.268 2.814 1.00 49.54 5 THR C CA 1
ATOM 2243 C C . THR C 1 6 ? 44.361 -5.715 3.886 1.00 48.57 5 THR C C 1
ATOM 2244 O O . THR C 1 6 ? 45.573 -5.603 3.628 1.00 47.72 5 THR C O 1
ATOM 2248 N N . GLU C 1 7 ? 43.838 -5.398 5.078 1.00 46.51 6 GLU C N 1
ATOM 2249 C CA . GLU C 1 7 ? 44.658 -4.857 6.170 1.00 44.91 6 GLU C CA 1
ATOM 2250 C C . GLU C 1 7 ? 45.465 -5.949 6.858 1.00 43.03 6 GLU C C 1
ATOM 2251 O O . GLU C 1 7 ? 46.665 -5.824 6.972 1.00 42.02 6 GLU C O 1
ATOM 2257 N N . ARG C 1 8 ? 44.813 -7.007 7.331 1.00 43.52 7 ARG C N 1
ATOM 2258 C CA . ARG C 1 8 ? 45.542 -8.082 8.014 1.00 43.74 7 ARG C CA 1
ATOM 2259 C C . ARG C 1 8 ? 46.667 -8.632 7.139 1.00 42.80 7 ARG C C 1
ATOM 2260 O O . ARG C 1 8 ? 47.739 -8.978 7.649 1.00 43.21 7 ARG C O 1
ATOM 2268 N N . THR C 1 9 ? 46.447 -8.691 5.829 1.00 40.86 8 THR C N 1
ATOM 2269 C CA . THR C 1 9 ? 47.471 -9.185 4.952 1.00 40.46 8 THR C CA 1
ATOM 2270 C C . THR C 1 9 ? 48.624 -8.197 4.747 1.00 40.07 8 THR C C 1
ATOM 2271 O O . THR C 1 9 ? 49.750 -8.619 4.528 1.00 37.92 8 THR C O 1
ATOM 2275 N N . ILE C 1 10 ? 48.382 -6.889 4.839 1.00 38.70 9 ILE C N 1
ATOM 2276 C CA . ILE C 1 10 ? 49.506 -5.967 4.704 1.00 36.83 9 ILE C CA 1
ATOM 2277 C C . ILE C 1 10 ? 50.323 -6.046 5.993 1.00 34.29 9 ILE C C 1
ATOM 2278 O O . ILE C 1 10 ? 51.545 -5.957 5.996 1.00 34.98 9 ILE C O 1
ATOM 2283 N N . ILE C 1 11 ? 49.629 -6.239 7.093 1.00 33.20 10 ILE C N 1
ATOM 2284 C CA . ILE C 1 11 ? 50.290 -6.330 8.378 1.00 31.66 10 ILE C CA 1
ATOM 2285 C C . ILE C 1 11 ? 51.199 -7.568 8.372 1.00 32.32 10 ILE C C 1
ATOM 2286 O O . ILE C 1 11 ? 52.394 -7.465 8.683 1.00 29.23 10 ILE C O 1
ATOM 2291 N N . VAL C 1 12 ? 50.621 -8.725 8.021 1.00 30.55 11 VAL C N 1
ATOM 2292 C CA . VAL C 1 12 ? 51.353 -9.982 7.978 1.00 32.43 11 VAL C CA 1
ATOM 2293 C C . VAL C 1 12 ? 52.554 -9.905 7.027 1.00 31.75 11 VAL C C 1
ATOM 2294 O O . VAL C 1 12 ? 53.662 -10.329 7.351 1.00 32.01 11 VAL C O 1
ATOM 2298 N N . SER C 1 13 ? 52.309 -9.327 5.867 1.00 32.29 12 SER C N 1
ATOM 2299 C CA . SER C 1 13 ? 53.310 -9.143 4.832 1.00 33.70 12 SER C CA 1
ATOM 2300 C C . SER C 1 13 ? 54.440 -8.153 5.199 1.00 34.12 12 SER C C 1
ATOM 2301 O O . SER C 1 13 ? 55.609 -8.367 4.860 1.00 33.76 12 SER C O 1
ATOM 2304 N N . MET C 1 14 ? 54.108 -7.071 5.897 1.00 32.01 13 MET C N 1
ATOM 2305 C CA . MET C 1 14 ? 55.122 -6.099 6.319 1.00 32.04 13 MET C CA 1
ATOM 2306 C C . MET C 1 14 ? 55.913 -6.690 7.504 1.00 29.32 13 MET C C 1
ATOM 2307 O O . MET C 1 14 ? 57.085 -6.414 7.692 1.00 30.08 13 MET C O 1
ATOM 2312 N N . TRP C 1 15 ? 55.248 -7.497 8.306 1.00 28.22 14 TRP C N 1
ATOM 2313 C CA . TRP C 1 15 ? 55.891 -8.133 9.417 1.00 28.81 14 TRP C CA 1
ATOM 2314 C C . TRP C 1 15 ? 57.036 -9.057 8.936 1.00 28.16 14 TRP C C 1
ATOM 2315 O O . TRP C 1 15 ? 58.095 -9.098 9.549 1.00 28.62 14 TRP C O 1
ATOM 2326 N N . ALA C 1 16 ? 56.832 -9.750 7.817 1.00 29.14 15 ALA C N 1
ATOM 2327 C CA . ALA C 1 16 ? 57.876 -10.635 7.266 1.00 28.80 15 ALA C CA 1
ATOM 2328 C C . ALA C 1 16 ? 59.136 -9.794 7.058 1.00 28.05 15 ALA C C 1
ATOM 2329 O O . ALA C 1 16 ? 60.229 -10.219 7.395 1.00 27.52 15 ALA C O 1
ATOM 2331 N N . LYS C 1 17 ? 58.978 -8.586 6.542 1.00 28.28 16 LYS C N 1
ATOM 2332 C CA . LYS C 1 17 ? 60.131 -7.707 6.295 1.00 29.02 16 LYS C CA 1
ATOM 2333 C C . LYS C 1 17 ? 60.723 -7.147 7.596 1.00 28.17 16 LYS C C 1
ATOM 2334 O O . LYS C 1 17 ? 61.954 -7.057 7.779 1.00 27.50 16 LYS C O 1
ATOM 2340 N N . ILE C 1 18 ? 59.853 -6.788 8.517 1.00 26.54 17 ILE C N 1
ATOM 2341 C CA . ILE C 1 18 ? 60.316 -6.261 9.787 1.00 25.31 17 ILE C CA 1
ATOM 2342 C C . ILE C 1 18 ? 61.107 -7.291 10.584 1.00 25.45 17 ILE C C 1
ATOM 2343 O O . ILE C 1 18 ? 62.110 -6.968 11.255 1.00 22.90 17 ILE C O 1
ATOM 2348 N N . SER C 1 19 ? 60.662 -8.545 10.526 1.00 23.76 18 SER C N 1
ATOM 2349 C CA . SER C 1 19 ? 61.303 -9.557 11.367 1.00 24.05 18 SER C CA 1
ATOM 2350 C C . SER C 1 19 ? 62.786 -9.691 11.191 1.00 23.48 18 SER C C 1
ATOM 2351 O O . SER C 1 19 ? 63.481 -9.934 12.190 1.00 25.48 18 SER C O 1
ATOM 2354 N N . THR C 1 20 ? 63.288 -9.526 9.972 1.00 22.78 19 THR C N 1
ATOM 2355 C CA . THR C 1 20 ? 64.737 -9.692 9.795 1.00 26.41 19 THR C CA 1
ATOM 2356 C C . THR C 1 20 ? 65.582 -8.510 10.261 1.00 26.33 19 THR C C 1
ATOM 2357 O O . THR C 1 20 ? 66.816 -8.599 10.280 1.00 23.26 19 THR C O 1
ATOM 2361 N N . GLN C 1 21 ? 64.915 -7.399 10.595 1.00 24.97 20 GLN C N 1
ATOM 2362 C CA . GLN C 1 21 ? 65.596 -6.211 11.087 1.00 24.01 20 GLN C CA 1
ATOM 2363 C C . GLN C 1 21 ? 64.866 -5.757 12.365 1.00 24.24 20 GLN C C 1
ATOM 2364 O O . GLN C 1 21 ? 64.806 -4.573 12.663 1.00 22.38 20 GLN C O 1
ATOM 2370 N N . ALA C 1 22 ? 64.314 -6.699 13.104 1.00 25.42 21 ALA C N 1
ATOM 2371 C CA . ALA C 1 22 ? 63.523 -6.338 14.243 1.00 26.09 21 ALA C CA 1
ATOM 2372 C C . ALA C 1 22 ? 64.284 -5.515 15.263 1.00 26.46 21 ALA C C 1
ATOM 2373 O O . ALA C 1 22 ? 63.758 -4.519 15.762 1.00 22.29 21 ALA C O 1
ATOM 2375 N N . ASP C 1 23 ? 65.512 -5.932 15.564 1.00 25.24 22 ASP C N 1
ATOM 2376 C CA . ASP C 1 23 ? 66.318 -5.274 16.586 1.00 26.04 22 ASP C CA 1
ATOM 2377 C C . ASP C 1 23 ? 66.571 -3.779 16.276 1.00 25.89 22 ASP C C 1
ATOM 2378 O O . ASP C 1 23 ? 66.357 -2.934 17.133 1.00 25.13 22 ASP C O 1
ATOM 2383 N N . THR C 1 24 ? 66.981 -3.457 15.052 1.00 23.76 23 THR C N 1
ATOM 2384 C CA . THR C 1 24 ? 67.262 -2.097 14.730 1.00 24.04 23 THR C CA 1
ATOM 2385 C C . THR C 1 24 ? 65.965 -1.306 14.552 1.00 24.89 23 THR C C 1
ATOM 2386 O O . THR C 1 24 ? 65.977 -0.112 14.735 1.00 24.25 23 THR C O 1
ATOM 2390 N N . ILE C 1 25 ? 64.868 -1.954 14.146 1.00 23.03 24 ILE C N 1
ATOM 2391 C CA . ILE C 1 25 ? 63.611 -1.192 14.011 1.00 23.94 24 ILE C CA 1
ATOM 2392 C C . ILE C 1 25 ? 63.188 -0.802 15.459 1.00 24.05 24 ILE C C 1
ATOM 2393 O O . ILE C 1 25 ? 62.858 0.359 15.738 1.00 20.67 24 ILE C O 1
ATOM 2398 N N . GLY C 1 26 ? 63.279 -1.756 16.384 1.00 23.15 25 GLY C N 1
ATOM 2399 C CA . GLY C 1 26 ? 62.939 -1.428 17.755 1.00 22.83 25 GLY C CA 1
ATOM 2400 C C . GLY C 1 26 ? 63.768 -0.265 18.283 1.00 23.34 25 GLY C C 1
ATOM 2401 O O . GLY C 1 26 ? 63.257 0.735 18.791 1.00 20.57 25 GLY C O 1
ATOM 2402 N N . THR C 1 27 ? 65.085 -0.415 18.190 1.00 21.92 26 THR C N 1
ATOM 2403 C CA . THR C 1 27 ? 66.003 0.608 18.675 1.00 22.81 26 THR C CA 1
ATOM 2404 C C . THR C 1 27 ? 65.701 1.968 18.050 1.00 22.93 26 THR C C 1
ATOM 2405 O O . THR C 1 27 ? 65.600 2.979 18.740 1.00 22.16 26 THR C O 1
ATOM 2409 N N . GLU C 1 28 ? 65.558 1.997 16.734 1.00 22.90 27 GLU C N 1
ATOM 2410 C CA . GLU C 1 28 ? 65.284 3.274 16.064 1.00 20.09 27 GLU C CA 1
ATOM 2411 C C . GLU C 1 28 ? 63.932 3.860 16.510 1.00 19.37 27 GLU C C 1
ATOM 2412 O O . GLU C 1 28 ? 63.800 5.078 16.714 1.00 18.14 27 GLU C O 1
ATOM 2418 N N . THR C 1 29 ? 62.915 3.024 16.578 1.00 18.78 28 THR C N 1
ATOM 2419 C CA . THR C 1 29 ? 61.592 3.498 17.047 1.00 17.56 28 THR C CA 1
ATOM 2420 C C . THR C 1 29 ? 61.713 4.191 18.405 1.00 18.16 28 THR C C 1
ATOM 2421 O O . THR C 1 29 ? 61.244 5.292 18.548 1.00 17.22 28 THR C O 1
ATOM 2425 N N . LEU C 1 30 ? 62.370 3.564 19.391 1.00 16.69 29 LEU C N 1
ATOM 2426 C CA . LEU C 1 30 ? 62.562 4.205 20.691 1.00 18.42 29 LEU C CA 1
ATOM 2427 C C . LEU C 1 30 ? 63.461 5.465 20.674 1.00 19.28 29 LEU C C 1
ATOM 2428 O O . LEU C 1 30 ? 63.199 6.427 21.405 1.00 17.35 29 LEU C O 1
ATOM 2433 N N . GLU C 1 31 ? 64.522 5.477 19.850 1.00 19.48 30 GLU C N 1
ATOM 2434 C CA . GLU C 1 31 ? 65.382 6.656 19.802 1.00 17.98 30 GLU C CA 1
ATOM 2435 C C . GLU C 1 31 ? 64.550 7.851 19.260 1.00 18.67 30 GLU C C 1
ATOM 2436 O O . GLU C 1 31 ? 64.665 8.964 19.760 1.00 19.02 30 GLU C O 1
ATOM 2442 N N . ARG C 1 32 ? 63.717 7.598 18.240 1.00 15.66 31 ARG C N 1
ATOM 2443 C CA . ARG C 1 32 ? 62.894 8.631 17.663 1.00 17.33 31 ARG C CA 1
ATOM 2444 C C . ARG C 1 32 ? 61.945 9.114 18.731 1.00 17.85 31 ARG C C 1
ATOM 2445 O O . ARG C 1 32 ? 61.741 10.314 18.910 1.00 19.26 31 ARG C O 1
ATOM 2453 N N . LEU C 1 33 ? 61.383 8.171 19.458 1.00 16.61 32 LEU C N 1
ATOM 2454 C CA . LEU C 1 33 ? 60.398 8.522 20.502 1.00 17.43 32 LEU C CA 1
ATOM 2455 C C . LEU C 1 33 ? 60.970 9.347 21.610 1.00 17.76 32 LEU C C 1
ATOM 2456 O O . LEU C 1 33 ? 60.408 10.396 21.943 1.00 14.93 32 LEU C O 1
ATOM 2461 N N . PHE C 1 34 ? 62.082 8.867 22.183 1.00 16.54 33 PHE C N 1
ATOM 2462 C CA . PHE C 1 34 ? 62.668 9.550 23.318 1.00 17.81 33 PHE C CA 1
ATOM 2463 C C . PHE C 1 34 ? 63.297 10.852 22.974 1.00 18.99 33 PHE C C 1
ATOM 2464 O O . PHE C 1 34 ? 63.274 11.732 23.819 1.00 18.71 33 PHE C O 1
ATOM 2472 N N . LEU C 1 35 ? 63.821 11.003 21.754 1.00 18.44 34 LEU C N 1
ATOM 2473 C CA . LEU C 1 35 ? 64.390 12.287 21.358 1.00 18.33 34 LEU C CA 1
ATOM 2474 C C . LEU C 1 35 ? 63.251 13.266 20.912 1.00 20.75 34 LEU C C 1
ATOM 2475 O O . LEU C 1 35 ? 63.309 14.469 21.220 1.00 21.50 34 LEU C O 1
ATOM 2480 N N . SER C 1 36 ? 62.244 12.791 20.179 1.00 20.59 35 SER C N 1
ATOM 2481 C CA . SER C 1 36 ? 61.161 13.690 19.757 1.00 21.31 35 SER C CA 1
ATOM 2482 C C . SER C 1 36 ? 60.207 14.101 20.867 1.00 22.49 35 SER C C 1
ATOM 2483 O O . SER C 1 36 ? 59.672 15.202 20.826 1.00 20.99 35 SER C O 1
ATOM 2486 N N . HIS C 1 37 ? 59.969 13.200 21.831 1.00 20.84 36 HIS C N 1
ATOM 2487 C CA . HIS C 1 37 ? 58.998 13.426 22.910 1.00 22.70 36 HIS C CA 1
ATOM 2488 C C . HIS C 1 37 ? 59.671 12.982 24.193 1.00 21.15 36 HIS C C 1
ATOM 2489 O O . HIS C 1 37 ? 59.312 11.948 24.779 1.00 23.00 36 HIS C O 1
ATOM 2496 N N . PRO C 1 38 ? 60.662 13.747 24.643 1.00 21.20 37 PRO C N 1
ATOM 2497 C CA . PRO C 1 38 ? 61.434 13.434 25.862 1.00 21.90 37 PRO C CA 1
ATOM 2498 C C . PRO C 1 38 ? 60.632 13.196 27.140 1.00 21.77 37 PRO C C 1
ATOM 2499 O O . PRO C 1 38 ? 61.151 12.602 28.088 1.00 20.35 37 PRO C O 1
ATOM 2503 N N . GLN C 1 39 ? 59.379 13.660 27.185 1.00 22.88 38 GLN C N 1
ATOM 2504 C CA . GLN C 1 39 ? 58.585 13.491 28.409 1.00 22.96 38 GLN C CA 1
ATOM 2505 C C . GLN C 1 39 ? 58.186 12.038 28.571 1.00 21.77 38 GLN C C 1
ATOM 2506 O O . GLN C 1 39 ? 57.837 11.584 29.680 1.00 23.21 38 GLN C O 1
ATOM 2512 N N . THR C 1 40 ? 58.232 11.286 27.475 1.00 20.23 39 THR C N 1
ATOM 2513 C CA . THR C 1 40 ? 57.895 9.873 27.576 1.00 18.87 39 THR C CA 1
ATOM 2514 C C . THR C 1 40 ? 58.945 9.149 28.461 1.00 19.82 39 THR C C 1
ATOM 2515 O O . THR C 1 40 ? 58.705 8.035 28.970 1.00 20.02 39 THR C O 1
ATOM 2519 N N . LYS C 1 41 ? 60.105 9.758 28.640 1.00 19.35 40 LYS C N 1
ATOM 2520 C CA . LYS C 1 41 ? 61.120 9.100 29.454 1.00 21.07 40 LYS C CA 1
ATOM 2521 C C . LYS C 1 41 ? 60.729 8.987 30.902 1.00 21.82 40 LYS C C 1
ATOM 2522 O O . LYS C 1 41 ? 61.312 8.196 31.640 1.00 22.43 40 LYS C O 1
ATOM 2528 N N . THR C 1 42 ? 59.780 9.813 31.330 1.00 20.99 41 THR C N 1
ATOM 2529 C CA . THR C 1 42 ? 59.377 9.762 32.725 1.00 19.93 41 THR C CA 1
ATOM 2530 C C . THR C 1 42 ? 58.915 8.380 33.124 1.00 19.34 41 THR C C 1
ATOM 2531 O O . THR C 1 42 ? 58.890 8.066 34.301 1.00 19.25 41 THR C O 1
ATOM 2535 N N . TYR C 1 43 ? 58.540 7.543 32.167 1.00 17.90 42 TYR C N 1
ATOM 2536 C CA . TYR C 1 43 ? 58.100 6.228 32.575 1.00 19.62 42 TYR C CA 1
ATOM 2537 C C . TYR C 1 43 ? 59.266 5.277 32.800 1.00 20.82 42 TYR C C 1
ATOM 2538 O O . TYR C 1 43 ? 59.039 4.172 33.263 1.00 19.44 42 TYR C O 1
ATOM 2547 N N . PHE C 1 44 ? 60.496 5.701 32.502 1.00 19.41 43 PHE C N 1
ATOM 2548 C CA . PHE C 1 44 ? 61.684 4.780 32.652 1.00 20.98 43 PHE C CA 1
ATOM 2549 C C . PHE C 1 44 ? 62.734 5.466 33.519 1.00 22.18 43 PHE C C 1
ATOM 2550 O O . PHE C 1 44 ? 63.877 5.651 33.097 1.00 22.04 43 PHE C O 1
ATOM 2558 N N . PRO C 1 45 ? 62.365 5.863 34.746 1.00 22.51 44 PRO C N 1
ATOM 2559 C CA . PRO C 1 45 ? 63.278 6.559 35.655 1.00 25.86 44 PRO C CA 1
ATOM 2560 C C . PRO C 1 45 ? 64.669 5.968 35.894 1.00 27.90 44 PRO C C 1
ATOM 2561 O O . PRO C 1 45 ? 65.657 6.703 36.093 1.00 28.78 44 PRO C O 1
ATOM 2565 N N . HIS C 1 46 ? 64.784 4.651 35.867 1.00 28.62 45 HIS C N 1
ATOM 2566 C CA . HIS C 1 46 ? 66.127 4.117 36.074 1.00 31.12 45 HIS C CA 1
ATOM 2567 C C . HIS C 1 46 ? 66.778 3.588 34.806 1.00 29.94 45 HIS C C 1
ATOM 2568 O O . HIS C 1 46 ? 67.752 2.870 34.892 1.00 30.57 45 HIS C O 1
ATOM 2575 N N . PHE C 1 47 ? 66.272 3.944 33.638 1.00 25.99 46 PHE C N 1
ATOM 2576 C CA . PHE C 1 47 ? 66.865 3.399 32.414 1.00 25.64 46 PHE C CA 1
ATOM 2577 C C . PHE C 1 47 ? 67.773 4.437 31.894 1.00 26.20 46 PHE C C 1
ATOM 2578 O O . PHE C 1 47 ? 67.546 5.618 32.147 1.00 25.33 46 PHE C O 1
ATOM 2586 N N . ASP C 1 48 ? 68.791 3.999 31.152 1.00 24.03 47 ASP C N 1
ATOM 2587 C CA . ASP C 1 48 ? 69.674 4.928 30.466 1.00 24.71 47 ASP C CA 1
ATOM 2588 C C . ASP C 1 48 ? 69.044 4.990 29.081 1.00 24.08 47 ASP C C 1
ATOM 2589 O O . ASP C 1 48 ? 69.149 4.030 28.311 1.00 24.09 47 ASP C O 1
ATOM 2594 N N . LEU C 1 49 ? 68.356 6.081 28.764 1.00 23.66 48 LEU C N 1
ATOM 2595 C CA . LEU C 1 49 ? 67.711 6.192 27.471 1.00 22.51 48 LEU C CA 1
ATOM 2596 C C . LEU C 1 49 ? 68.400 7.092 26.478 1.00 25.53 48 LEU C C 1
ATOM 2597 O O . LEU C 1 49 ? 67.777 7.616 25.563 1.00 26.50 48 LEU C O 1
ATOM 2602 N N . HIS C 1 50 ? 69.695 7.283 26.661 1.00 26.20 49 HIS C N 1
ATOM 2603 C CA . HIS C 1 50 ? 70.494 8.014 25.681 1.00 27.67 49 HIS C CA 1
ATOM 2604 C C . HIS C 1 50 ? 70.650 7.148 24.415 1.00 27.16 49 HIS C C 1
ATOM 2605 O O . HIS C 1 50 ? 70.754 5.919 24.489 1.00 24.80 49 HIS C O 1
ATOM 2612 N N . PRO C 1 51 ? 70.686 7.789 23.231 1.00 26.19 50 PRO C N 1
ATOM 2613 C CA . PRO C 1 51 ? 70.826 7.027 22.001 1.00 27.03 50 PRO C CA 1
ATOM 2614 C C . PRO C 1 51 ? 72.014 6.084 22.085 1.00 30.42 50 PRO C C 1
ATOM 2615 O O . PRO C 1 51 ? 73.041 6.421 22.672 1.00 31.53 50 PRO C O 1
ATOM 2619 N N . GLY C 1 52 ? 71.857 4.887 21.548 1.00 29.88 51 GLY C N 1
ATOM 2620 C CA . GLY C 1 52 ? 72.953 3.957 21.538 1.00 32.13 51 GLY C CA 1
ATOM 2621 C C . GLY C 1 52 ? 73.067 3.119 22.772 1.00 32.27 51 GLY C C 1
ATOM 2622 O O . GLY C 1 52 ? 73.725 2.073 22.728 1.00 34.34 51 GLY C O 1
ATOM 2623 N N . SER C 1 53 ? 72.417 3.521 23.863 1.00 31.19 52 SER C N 1
ATOM 2624 C CA . SER C 1 53 ? 72.536 2.730 25.080 1.00 29.72 52 SER C CA 1
ATOM 2625 C C . SER C 1 53 ? 72.079 1.264 24.929 1.00 29.55 52 SER C C 1
ATOM 2626 O O . SER C 1 53 ? 71.132 0.977 24.238 1.00 32.05 52 SER C O 1
ATOM 2629 N N . ALA C 1 54 ? 72.749 0.353 25.616 1.00 29.06 53 ALA C N 1
ATOM 2630 C CA . ALA C 1 54 ? 72.415 -1.075 25.571 1.00 28.26 53 ALA C CA 1
ATOM 2631 C C . ALA C 1 54 ? 71.006 -1.317 26.105 1.00 27.06 53 ALA C C 1
ATOM 2632 O O . ALA C 1 54 ? 70.251 -2.187 25.611 1.00 26.09 53 ALA C O 1
ATOM 2634 N N . GLN C 1 55 ? 70.656 -0.539 27.117 1.00 22.10 54 GLN C N 1
ATOM 2635 C CA . GLN C 1 55 ? 69.377 -0.710 27.750 1.00 23.71 54 GLN C CA 1
ATOM 2636 C C . GLN C 1 55 ? 68.207 -0.301 26.818 1.00 22.43 54 GLN C C 1
ATOM 2637 O O . GLN C 1 55 ? 67.170 -0.967 26.760 1.00 22.62 54 GLN C O 1
ATOM 2643 N N . LEU C 1 56 ? 68.394 0.781 26.073 1.00 22.48 55 LEU C N 1
ATOM 2644 C CA . LEU C 1 56 ? 67.365 1.252 25.170 1.00 22.14 55 LEU C CA 1
ATOM 2645 C C . LEU C 1 56 ? 67.241 0.213 24.048 1.00 22.64 55 LEU C C 1
ATOM 2646 O O . LEU C 1 56 ? 66.128 -0.141 23.625 1.00 22.00 55 LEU C O 1
ATOM 2651 N N . ARG C 1 57 ? 68.379 -0.262 23.560 1.00 21.67 56 ARG C N 1
ATOM 2652 C CA . ARG C 1 57 ? 68.379 -1.242 22.481 1.00 23.17 56 ARG C CA 1
ATOM 2653 C C . ARG C 1 57 ? 67.650 -2.506 22.908 1.00 23.33 56 ARG C C 1
ATOM 2654 O O . ARG C 1 57 ? 66.835 -3.052 22.153 1.00 24.82 56 ARG C O 1
ATOM 2662 N N . ALA C 1 58 ? 67.970 -3.005 24.096 1.00 22.37 57 ALA C N 1
ATOM 2663 C CA . ALA C 1 58 ? 67.344 -4.229 24.602 1.00 22.75 57 ALA C CA 1
ATOM 2664 C C . ALA C 1 58 ? 65.850 -4.008 24.728 1.00 22.77 57 ALA C C 1
ATOM 2665 O O . ALA C 1 58 ? 65.061 -4.909 24.430 1.00 21.77 57 ALA C O 1
ATOM 2667 N N . HIS C 1 59 ? 65.440 -2.818 25.172 1.00 20.58 58 HIS C N 1
ATOM 2668 C CA . HIS C 1 59 ? 64.004 -2.578 25.313 1.00 20.52 58 HIS C CA 1
ATOM 2669 C C . HIS C 1 59 ? 63.379 -2.522 23.926 1.00 19.04 58 HIS C C 1
ATOM 2670 O O . HIS C 1 59 ? 62.307 -3.021 23.717 1.00 21.79 58 HIS C O 1
ATOM 2677 N N . GLY C 1 60 ? 64.028 -1.884 22.980 1.00 19.75 59 GLY C N 1
ATOM 2678 C CA . GLY C 1 60 ? 63.451 -1.851 21.642 1.00 21.06 59 GLY C CA 1
ATOM 2679 C C . GLY C 1 60 ? 63.201 -3.259 21.072 1.00 22.57 59 GLY C C 1
ATOM 2680 O O . GLY C 1 60 ? 62.208 -3.483 20.357 1.00 21.19 59 GLY C O 1
ATOM 2681 N N . SER C 1 61 ? 64.092 -4.221 21.363 1.00 22.38 60 SER C N 1
ATOM 2682 C CA . SER C 1 61 ? 63.870 -5.585 20.857 1.00 23.62 60 SER C CA 1
ATOM 2683 C C . SER C 1 61 ? 62.620 -6.167 21.463 1.00 23.41 60 SER C C 1
ATOM 2684 O O . SER C 1 61 ? 61.859 -6.851 20.795 1.00 22.78 60 SER C O 1
ATOM 2687 N N . LYS C 1 62 ? 62.412 -5.948 22.746 1.00 22.68 61 LYS C N 1
ATOM 2688 C CA . LYS C 1 62 ? 61.204 -6.516 23.335 1.00 23.17 61 LYS C CA 1
ATOM 2689 C C . LYS C 1 62 ? 59.941 -5.893 22.777 1.00 22.08 61 LYS C C 1
ATOM 2690 O O . LYS C 1 62 ? 58.933 -6.581 22.572 1.00 21.46 61 LYS C O 1
ATOM 2696 N N . VAL C 1 63 ? 59.963 -4.584 22.572 1.00 20.30 62 VAL C N 1
ATOM 2697 C CA . VAL C 1 63 ? 58.771 -3.935 22.039 1.00 21.19 62 VAL C CA 1
ATOM 2698 C C . VAL C 1 63 ? 58.448 -4.508 20.654 1.00 21.09 62 VAL C C 1
ATOM 2699 O O . VAL C 1 63 ? 57.299 -4.857 20.356 1.00 19.45 62 VAL C O 1
ATOM 2703 N N . VAL C 1 64 ? 59.446 -4.631 19.797 1.00 19.67 63 VAL C N 1
ATOM 2704 C CA . VAL C 1 64 ? 59.103 -5.133 18.483 1.00 20.48 63 VAL C CA 1
ATOM 2705 C C . VAL C 1 64 ? 58.737 -6.602 18.577 1.00 22.75 63 VAL C C 1
ATOM 2706 O O . VAL C 1 64 ? 57.888 -7.087 17.817 1.00 23.91 63 VAL C O 1
ATOM 2710 N N . ALA C 1 65 ? 59.337 -7.328 19.500 1.00 21.09 64 ALA C N 1
ATOM 2711 C CA . ALA C 1 65 ? 58.940 -8.738 19.579 1.00 24.42 64 ALA C CA 1
ATOM 2712 C C . ALA C 1 65 ? 57.438 -8.851 19.994 1.00 24.66 64 ALA C C 1
ATOM 2713 O O . ALA C 1 65 ? 56.715 -9.715 19.464 1.00 26.73 64 ALA C O 1
ATOM 2715 N N . ALA C 1 66 ? 56.964 -7.996 20.912 1.00 23.20 65 ALA C N 1
ATOM 2716 C CA . ALA C 1 66 ? 55.546 -7.999 21.321 1.00 24.78 65 ALA C CA 1
ATOM 2717 C C . ALA C 1 66 ? 54.626 -7.590 20.138 1.00 24.52 65 ALA C C 1
ATOM 2718 O O . ALA C 1 66 ? 53.540 -8.125 19.972 1.00 24.45 65 ALA C O 1
ATOM 2720 N N . VAL C 1 67 ? 55.070 -6.661 19.298 1.00 24.56 66 VAL C N 1
ATOM 2721 C CA . VAL C 1 67 ? 54.268 -6.320 18.143 1.00 24.07 66 VAL C CA 1
ATOM 2722 C C . VAL C 1 67 ? 54.076 -7.662 17.368 1.00 26.92 66 VAL C C 1
ATOM 2723 O O . VAL C 1 67 ? 52.964 -7.974 16.864 1.00 26.65 66 VAL C O 1
ATOM 2727 N N . GLY C 1 68 ? 55.147 -8.455 17.323 1.00 26.68 67 GLY C N 1
ATOM 2728 C CA . GLY C 1 68 ? 55.151 -9.752 16.628 1.00 25.49 67 GLY C CA 1
ATOM 2729 C C . GLY C 1 68 ? 54.127 -10.699 17.204 1.00 24.28 67 GLY C C 1
ATOM 2730 O O . GLY C 1 68 ? 53.468 -11.450 16.468 1.00 24.85 67 GLY C O 1
ATOM 2731 N N . ASP C 1 69 ? 53.988 -10.671 18.518 1.00 24.60 68 ASP C N 1
ATOM 2732 C CA . ASP C 1 69 ? 53.003 -11.494 19.198 1.00 25.42 68 ASP C CA 1
ATOM 2733 C C . ASP C 1 69 ? 51.612 -11.053 18.732 1.00 24.84 68 ASP C C 1
ATOM 2734 O O . ASP C 1 69 ? 50.717 -11.900 18.528 1.00 25.15 68 ASP C O 1
ATOM 2739 N N . ALA C 1 70 ? 51.412 -9.742 18.618 1.00 24.14 69 ALA C N 1
ATOM 2740 C CA . ALA C 1 70 ? 50.121 -9.199 18.146 1.00 22.76 69 ALA C CA 1
ATOM 2741 C C . ALA C 1 70 ? 49.866 -9.674 16.701 1.00 25.00 69 ALA C C 1
ATOM 2742 O O . ALA C 1 70 ? 48.744 -10.053 16.326 1.00 23.86 69 ALA C O 1
ATOM 2744 N N . VAL C 1 71 ? 50.892 -9.638 15.864 1.00 25.41 70 VAL C N 1
ATOM 2745 C CA . VAL C 1 71 ? 50.707 -10.059 14.480 1.00 27.17 70 VAL C CA 1
ATOM 2746 C C . VAL C 1 71 ? 50.361 -11.574 14.428 1.00 29.13 70 VAL C C 1
ATOM 2747 O O . VAL C 1 71 ? 49.453 -11.985 13.710 1.00 29.49 70 VAL C O 1
ATOM 2751 N N . LYS C 1 72 ? 51.067 -12.383 15.198 1.00 28.53 71 LYS C N 1
ATOM 2752 C CA . LYS C 1 72 ? 50.798 -13.829 15.250 1.00 31.90 71 LYS C CA 1
ATOM 2753 C C . LYS C 1 72 ? 49.346 -14.125 15.677 1.00 33.37 71 LYS C C 1
ATOM 2754 O O . LYS C 1 72 ? 48.702 -15.007 15.098 1.00 32.46 71 LYS C O 1
ATOM 2760 N N . SER C 1 73 ? 48.857 -13.404 16.702 1.00 32.83 72 SER C N 1
ATOM 2761 C CA . SER C 1 73 ? 47.494 -13.564 17.194 1.00 33.07 72 SER C CA 1
ATOM 2762 C C . SER C 1 73 ? 46.680 -12.367 16.788 1.00 32.67 72 SER C C 1
ATOM 2763 O O . SER C 1 73 ? 45.945 -11.826 17.592 1.00 34.50 72 SER C O 1
ATOM 2766 N N . ILE C 1 74 ? 46.789 -11.963 15.542 1.00 34.11 73 ILE C N 1
ATOM 2767 C CA . ILE C 1 74 ? 46.067 -10.811 15.054 1.00 36.74 73 ILE C CA 1
ATOM 2768 C C . ILE C 1 74 ? 44.551 -10.922 15.126 1.00 40.58 73 ILE C C 1
ATOM 2769 O O . ILE C 1 74 ? 43.847 -9.903 15.152 1.00 41.73 73 ILE C O 1
ATOM 2774 N N . ASP C 1 75 ? 44.040 -12.147 15.161 1.00 43.35 74 ASP C N 1
ATOM 2775 C CA . ASP C 1 75 ? 42.598 -12.372 15.206 1.00 46.51 74 ASP C CA 1
ATOM 2776 C C . ASP C 1 75 ? 42.108 -12.205 16.602 1.00 46.01 74 ASP C C 1
ATOM 2777 O O . ASP C 1 75 ? 40.907 -12.172 16.840 1.00 46.81 74 ASP C O 1
ATOM 2782 N N . ASP C 1 76 ? 43.038 -12.145 17.534 1.00 45.56 75 ASP C N 1
ATOM 2783 C CA . ASP C 1 76 ? 42.682 -11.964 18.924 1.00 45.79 75 ASP C CA 1
ATOM 2784 C C . ASP C 1 76 ? 43.815 -11.353 19.719 1.00 44.36 75 ASP C C 1
ATOM 2785 O O . ASP C 1 76 ? 44.398 -11.968 20.614 1.00 44.67 75 ASP C O 1
ATOM 2790 N N . ILE C 1 77 ? 44.100 -10.105 19.388 1.00 44.36 76 ILE C N 1
ATOM 2791 C CA . ILE C 1 77 ? 45.167 -9.349 20.019 1.00 41.66 76 ILE C CA 1
ATOM 2792 C C . ILE C 1 77 ? 44.973 -9.170 21.521 1.00 41.78 76 ILE C C 1
ATOM 2793 O O . ILE C 1 77 ? 45.922 -9.315 22.311 1.00 40.79 76 ILE C O 1
ATOM 2798 N N . GLY C 1 78 ? 43.750 -8.861 21.933 1.00 40.39 77 GLY C N 1
ATOM 2799 C CA . GLY C 1 78 ? 43.537 -8.642 23.341 1.00 40.63 77 GLY C CA 1
ATOM 2800 C C . GLY C 1 78 ? 43.848 -9.873 24.143 1.00 42.96 77 GLY C C 1
ATOM 2801 O O . GLY C 1 78 ? 44.286 -9.795 25.297 1.00 43.62 77 GLY C O 1
ATOM 2802 N N . GLY C 1 79 ? 43.624 -11.031 23.531 1.00 44.00 78 GLY C N 1
ATOM 2803 C CA . GLY C 1 79 ? 43.879 -12.279 24.226 1.00 43.98 78 GLY C CA 1
ATOM 2804 C C . GLY C 1 79 ? 45.359 -12.488 24.402 1.00 43.63 78 GLY C C 1
ATOM 2805 O O . GLY C 1 79 ? 45.836 -12.746 25.522 1.00 43.98 78 GLY C O 1
ATOM 2806 N N . ALA C 1 80 ? 46.083 -12.351 23.292 1.00 42.13 79 ALA C N 1
ATOM 2807 C CA . ALA C 1 80 ? 47.532 -12.543 23.286 1.00 41.53 79 ALA C CA 1
ATOM 2808 C C . ALA C 1 80 ? 48.300 -11.568 24.168 1.00 40.11 79 ALA C C 1
ATOM 2809 O O . ALA C 1 80 ? 49.327 -11.930 24.746 1.00 40.72 79 ALA C O 1
ATOM 2811 N N . LEU C 1 81 ? 47.813 -10.338 24.295 1.00 38.83 80 LEU C N 1
ATOM 2812 C CA . LEU C 1 81 ? 48.543 -9.352 25.103 1.00 36.26 80 LEU C CA 1
ATOM 2813 C C . LEU C 1 81 ? 47.997 -9.068 26.524 1.00 35.62 80 LEU C C 1
ATOM 2814 O O . LEU C 1 81 ? 48.345 -8.035 27.130 1.00 33.33 80 LEU C O 1
ATOM 2819 N N . SER C 1 82 ? 47.227 -10.000 27.102 1.00 32.99 81 SER C N 1
ATOM 2820 C CA . SER C 1 82 ? 46.602 -9.722 28.404 1.00 32.72 81 SER C CA 1
ATOM 2821 C C . SER C 1 82 ? 47.597 -9.455 29.533 1.00 32.17 81 SER C C 1
ATOM 2822 O O . SER C 1 82 ? 47.357 -8.615 30.395 1.00 30.15 81 SER C O 1
ATOM 2825 N N . LYS C 1 83 ? 48.713 -10.166 29.546 1.00 31.26 82 LYS C N 1
ATOM 2826 C CA . LYS C 1 83 ? 49.698 -9.904 30.582 1.00 33.03 82 LYS C CA 1
ATOM 2827 C C . LYS C 1 83 ? 50.359 -8.521 30.353 1.00 30.78 82 LYS C C 1
ATOM 2828 O O . LYS C 1 83 ? 50.661 -7.775 31.304 1.00 30.07 82 LYS C O 1
ATOM 2834 N N . LEU C 1 84 ? 50.590 -8.179 29.097 1.00 29.54 83 LEU C N 1
ATOM 2835 C CA . LEU C 1 84 ? 51.262 -6.892 28.796 1.00 29.10 83 LEU C CA 1
ATOM 2836 C C . LEU C 1 84 ? 50.302 -5.724 29.059 1.00 27.69 83 LEU C C 1
ATOM 2837 O O . LEU C 1 84 ? 50.669 -4.595 29.401 1.00 27.87 83 LEU C O 1
ATOM 2842 N N . SER C 1 85 ? 49.044 -6.044 28.891 1.00 27.65 84 SER C N 1
ATOM 2843 C CA . SER C 1 85 ? 47.999 -5.119 29.130 1.00 27.64 84 SER C CA 1
ATOM 2844 C C . SER C 1 85 ? 47.951 -4.854 30.630 1.00 27.02 84 SER C C 1
ATOM 2845 O O . SER C 1 85 ? 47.881 -3.691 31.068 1.00 26.64 84 SER C O 1
ATOM 2848 N N . GLU C 1 86 ? 47.990 -5.903 31.441 1.00 24.71 85 GLU C N 1
ATOM 2849 C CA . GLU C 1 86 ? 47.974 -5.637 32.887 1.00 25.91 85 GLU C CA 1
ATOM 2850 C C . GLU C 1 86 ? 49.162 -4.757 33.258 1.00 25.06 85 GLU C C 1
ATOM 2851 O O . GLU C 1 86 ? 49.070 -3.837 34.093 1.00 24.53 85 GLU C O 1
ATOM 2857 N N . LEU C 1 87 ? 50.293 -5.032 32.609 1.00 24.76 86 LEU C N 1
ATOM 2858 C CA . LEU C 1 87 ? 51.494 -4.297 32.907 1.00 25.10 86 LEU C CA 1
ATOM 2859 C C . LEU C 1 87 ? 51.305 -2.788 32.547 1.00 25.49 86 LEU C C 1
ATOM 2860 O O . LEU C 1 87 ? 51.525 -1.889 33.390 1.00 23.65 86 LEU C O 1
ATOM 2865 N N . HIS C 1 88 ? 50.844 -2.522 31.328 1.00 23.07 87 HIS C N 1
ATOM 2866 C CA . HIS C 1 88 ? 50.715 -1.125 30.903 1.00 22.46 87 HIS C CA 1
ATOM 2867 C C . HIS C 1 88 ? 49.542 -0.345 31.485 1.00 22.60 87 HIS C C 1
ATOM 2868 O O . HIS C 1 88 ? 49.620 0.902 31.630 1.00 23.77 87 HIS C O 1
ATOM 2875 N N . ALA C 1 89 ? 48.460 -1.043 31.813 1.00 23.40 88 ALA C N 1
ATOM 2876 C CA . ALA C 1 89 ? 47.298 -0.377 32.400 1.00 26.54 88 ALA C CA 1
ATOM 2877 C C . ALA C 1 89 ? 47.392 -0.318 33.929 1.00 27.99 88 ALA C C 1
ATOM 2878 O O . ALA C 1 89 ? 47.747 0.708 34.501 1.00 30.25 88 ALA C O 1
ATOM 2880 N N . TYR C 1 90 ? 47.094 -1.415 34.604 1.00 28.36 89 TYR C N 1
ATOM 2881 C CA . TYR C 1 90 ? 47.138 -1.387 36.038 1.00 26.95 89 TYR C CA 1
ATOM 2882 C C . TYR C 1 90 ? 48.474 -1.063 36.693 1.00 27.67 89 TYR C C 1
ATOM 2883 O O . TYR C 1 90 ? 48.559 -0.201 37.589 1.00 26.81 89 TYR C O 1
ATOM 2892 N N . ILE C 1 91 ? 49.516 -1.771 36.269 1.00 26.04 90 ILE C N 1
ATOM 2893 C CA . ILE C 1 91 ? 50.800 -1.622 36.915 1.00 25.24 90 ILE C CA 1
ATOM 2894 C C . ILE C 1 91 ? 51.522 -0.328 36.642 1.00 25.44 90 ILE C C 1
ATOM 2895 O O . ILE C 1 91 ? 51.829 0.418 37.578 1.00 24.75 90 ILE C O 1
ATOM 2900 N N . LEU C 1 92 ? 51.733 -0.001 35.370 1.00 25.20 91 LEU C N 1
ATOM 2901 C CA . LEU C 1 92 ? 52.482 1.217 35.041 1.00 23.29 91 LEU C CA 1
ATOM 2902 C C . LEU C 1 92 ? 51.613 2.441 34.841 1.00 23.93 91 LEU C C 1
ATOM 2903 O O . LEU C 1 92 ? 52.117 3.595 34.905 1.00 24.35 91 LEU C O 1
ATOM 2908 N N . ARG C 1 93 ? 50.341 2.200 34.522 1.00 22.50 92 ARG C N 1
ATOM 2909 C CA . ARG C 1 93 ? 49.371 3.289 34.279 1.00 23.28 92 ARG C CA 1
ATOM 2910 C C . ARG C 1 93 ? 49.916 4.297 33.275 1.00 21.09 92 ARG C C 1
ATOM 2911 O O . ARG C 1 93 ? 50.041 5.499 33.545 1.00 20.63 92 ARG C O 1
ATOM 2919 N N . VAL C 1 94 ? 50.237 3.807 32.098 1.00 17.73 93 VAL C N 1
ATOM 2920 C CA . VAL C 1 94 ? 50.802 4.690 31.070 1.00 17.32 93 VAL C CA 1
ATOM 2921 C C . VAL C 1 94 ? 49.685 5.527 30.453 1.00 17.59 93 VAL C C 1
ATOM 2922 O O . VAL C 1 94 ? 48.706 4.999 30.000 1.00 18.76 93 VAL C O 1
ATOM 2926 N N . ASP C 1 95 ? 49.845 6.835 30.420 1.00 18.54 94 ASP C N 1
ATOM 2927 C CA . ASP C 1 95 ? 48.784 7.671 29.839 1.00 20.11 94 ASP C CA 1
ATOM 2928 C C . ASP C 1 95 ? 48.589 7.349 28.363 1.00 22.04 94 ASP C C 1
ATOM 2929 O O . ASP C 1 95 ? 49.554 7.241 27.609 1.00 22.22 94 ASP C O 1
ATOM 2934 N N . PRO C 1 96 ? 47.315 7.200 27.922 1.00 22.59 95 PRO C N 1
ATOM 2935 C CA . PRO C 1 96 ? 47.056 6.888 26.527 1.00 21.46 95 PRO C CA 1
ATOM 2936 C C . PRO C 1 96 ? 47.832 7.730 25.513 1.00 19.54 95 PRO C C 1
ATOM 2937 O O . PRO C 1 96 ? 48.197 7.224 24.458 1.00 20.51 95 PRO C O 1
ATOM 2941 N N . VAL C 1 97 ? 48.058 9.011 25.784 1.00 20.19 96 VAL C N 1
ATOM 2942 C CA . VAL C 1 97 ? 48.738 9.860 24.779 1.00 21.01 96 VAL C CA 1
ATOM 2943 C C . VAL C 1 97 ? 50.090 9.303 24.315 1.00 21.02 96 VAL C C 1
ATOM 2944 O O . VAL C 1 97 ? 50.499 9.453 23.145 1.00 18.92 96 VAL C O 1
ATOM 2948 N N . ASN C 1 98 ? 50.774 8.659 25.252 1.00 18.58 97 ASN C N 1
ATOM 2949 C CA . ASN C 1 98 ? 52.086 8.145 24.997 1.00 18.10 97 ASN C CA 1
ATOM 2950 C C . ASN C 1 98 ? 52.054 7.057 23.926 1.00 20.41 97 ASN C C 1
ATOM 2951 O O . ASN C 1 98 ? 53.034 6.935 23.186 1.00 17.40 97 ASN C O 1
ATOM 2956 N N . PHE C 1 99 ? 50.953 6.282 23.842 1.00 17.96 98 PHE C N 1
ATOM 2957 C CA . PHE C 1 99 ? 50.918 5.196 22.827 1.00 17.78 98 PHE C CA 1
ATOM 2958 C C . PHE C 1 99 ? 50.845 5.743 21.434 1.00 18.25 98 PHE C C 1
ATOM 2959 O O . PHE C 1 99 ? 51.366 5.136 20.523 1.00 14.32 98 PHE C O 1
ATOM 2967 N N . LYS C 1 100 ? 50.173 6.888 21.287 1.00 18.14 99 LYS C N 1
ATOM 2968 C CA . LYS C 1 100 ? 50.098 7.545 20.009 1.00 19.62 99 LYS C CA 1
ATOM 2969 C C . LYS C 1 100 ? 51.496 8.018 19.593 1.00 17.22 99 LYS C C 1
ATOM 2970 O O . LYS C 1 100 ? 51.848 7.908 18.431 1.00 15.49 99 LYS C O 1
ATOM 2976 N N . LEU C 1 101 ? 52.258 8.576 20.541 1.00 14.68 100 LEU C N 1
ATOM 2977 C CA . LEU C 1 101 ? 53.619 9.043 20.250 1.00 16.48 100 LEU C CA 1
ATOM 2978 C C . LEU C 1 101 ? 54.488 7.861 19.760 1.00 16.37 100 LEU C C 1
ATOM 2979 O O . LEU C 1 101 ? 55.164 7.967 18.709 1.00 15.95 100 LEU C O 1
ATOM 2984 N N . LEU C 1 102 ? 54.448 6.741 20.479 1.00 14.50 101 LEU C N 1
ATOM 2985 C CA . LEU C 1 102 ? 55.239 5.552 20.056 1.00 16.32 101 LEU C CA 1
ATOM 2986 C C . LEU C 1 102 ? 54.790 5.015 18.719 1.00 16.94 101 LEU C C 1
ATOM 2987 O O . LEU C 1 102 ? 55.627 4.772 17.823 1.00 17.00 101 LEU C O 1
ATOM 2992 N N . SER C 1 103 ? 53.482 4.861 18.524 1.00 16.83 102 SER C N 1
ATOM 2993 C CA . SER C 1 103 ? 52.991 4.371 17.232 1.00 16.68 102 SER C CA 1
ATOM 2994 C C . SER C 1 103 ? 53.461 5.220 16.072 1.00 18.37 102 SER C C 1
ATOM 2995 O O . SER C 1 103 ? 53.836 4.669 15.014 1.00 18.14 102 SER C O 1
ATOM 2998 N N . HIS C 1 104 ? 53.378 6.554 16.215 1.00 17.12 103 HIS C N 1
ATOM 2999 C CA . HIS C 1 104 ? 53.829 7.469 15.157 1.00 18.94 103 HIS C CA 1
ATOM 3000 C C . HIS C 1 104 ? 55.331 7.214 14.889 1.00 19.62 103 HIS C C 1
ATOM 3001 O O . HIS C 1 104 ? 55.789 7.189 13.737 1.00 19.24 103 HIS C O 1
ATOM 3008 N N . CYS C 1 105 ? 56.117 7.053 15.948 1.00 18.36 104 CYS C N 1
ATOM 3009 C CA . CYS C 1 105 ? 57.521 6.829 15.701 1.00 19.25 104 CYS C CA 1
ATOM 3010 C C . CYS C 1 105 ? 57.798 5.485 15.001 1.00 18.06 104 CYS C C 1
ATOM 3011 O O . CYS C 1 105 ? 58.735 5.401 14.220 1.00 16.73 104 CYS C O 1
ATOM 3014 N N . LEU C 1 106 ? 57.001 4.453 15.270 1.00 18.22 105 LEU C N 1
ATOM 3015 C CA . LEU C 1 106 ? 57.214 3.190 14.577 1.00 17.49 105 LEU C CA 1
ATOM 3016 C C . LEU C 1 106 ? 56.809 3.415 13.096 1.00 17.63 105 LEU C C 1
ATOM 3017 O O . LEU C 1 106 ? 57.495 2.932 12.192 1.00 18.09 105 LEU C O 1
ATOM 3022 N N . LEU C 1 107 ? 55.713 4.140 12.826 1.00 16.76 106 LEU C N 1
ATOM 3023 C CA . LEU C 1 107 ? 55.341 4.368 11.430 1.00 19.20 106 LEU C CA 1
ATOM 3024 C C . LEU C 1 107 ? 56.478 5.116 10.701 1.00 18.56 106 LEU C C 1
ATOM 3025 O O . LEU C 1 107 ? 56.819 4.777 9.563 1.00 18.63 106 LEU C O 1
ATOM 3030 N N . VAL C 1 108 ? 57.071 6.104 11.376 1.00 18.61 107 VAL C N 1
ATOM 3031 C CA . VAL C 1 108 ? 58.160 6.882 10.777 1.00 18.67 107 VAL C CA 1
ATOM 3032 C C . VAL C 1 108 ? 59.294 5.920 10.462 1.00 19.99 107 VAL C C 1
ATOM 3033 O O . VAL C 1 108 ? 59.846 5.937 9.338 1.00 20.20 107 VAL C O 1
ATOM 3037 N N . THR C 1 109 ? 59.617 5.064 11.422 1.00 17.96 108 THR C N 1
ATOM 3038 C CA . THR C 1 109 ? 60.692 4.097 11.180 1.00 18.66 108 THR C CA 1
ATOM 3039 C C . THR C 1 109 ? 60.365 3.176 9.965 1.00 20.72 108 THR C C 1
ATOM 3040 O O . THR C 1 109 ? 61.217 2.972 9.076 1.00 20.79 108 THR C O 1
ATOM 3044 N N . LEU C 1 110 ? 59.147 2.644 9.900 1.00 21.39 109 LEU C N 1
ATOM 3045 C CA . LEU C 1 110 ? 58.762 1.779 8.790 1.00 20.80 109 LEU C CA 1
ATOM 3046 C C . LEU C 1 110 ? 58.810 2.506 7.440 1.00 22.41 109 LEU C C 1
ATOM 3047 O O . LEU C 1 110 ? 59.280 1.921 6.410 1.00 20.89 109 LEU C O 1
ATOM 3052 N N . ALA C 1 111 ? 58.362 3.755 7.425 1.00 22.06 110 ALA C N 1
ATOM 3053 C CA . ALA C 1 111 ? 58.376 4.540 6.194 1.00 22.68 110 ALA C CA 1
ATOM 3054 C C . ALA C 1 111 ? 59.811 4.744 5.682 1.00 23.63 110 ALA C C 1
ATOM 3055 O O . ALA C 1 111 ? 60.063 4.705 4.463 1.00 23.55 110 ALA C O 1
ATOM 3057 N N . ALA C 1 112 ? 60.737 5.007 6.586 1.00 21.33 111 ALA C N 1
ATOM 3058 C CA . ALA C 1 112 ? 62.117 5.180 6.153 1.00 22.58 111 ALA C CA 1
ATOM 3059 C C . ALA C 1 112 ? 62.762 3.842 5.775 1.00 22.77 111 ALA C C 1
ATOM 3060 O O . ALA C 1 112 ? 63.598 3.815 4.885 1.00 24.11 111 ALA C O 1
ATOM 3062 N N . ARG C 1 113 ? 62.379 2.749 6.433 1.00 22.64 112 ARG C N 1
ATOM 3063 C CA . ARG C 1 113 ? 62.978 1.416 6.174 1.00 24.84 112 ARG C CA 1
ATOM 3064 C C . ARG C 1 113 ? 62.434 0.673 4.942 1.00 25.26 112 ARG C C 1
ATOM 3065 O O . ARG C 1 113 ? 63.199 0.039 4.208 1.00 23.25 112 ARG C O 1
ATOM 3073 N N . PHE C 1 114 ? 61.129 0.764 4.700 1.00 24.72 113 PHE C N 1
ATOM 3074 C CA . PHE C 1 114 ? 60.506 0.010 3.626 1.00 24.37 113 PHE C CA 1
ATOM 3075 C C . PHE C 1 114 ? 59.711 0.957 2.753 1.00 27.40 113 PHE C C 1
ATOM 3076 O O . PHE C 1 114 ? 58.492 0.805 2.598 1.00 29.92 113 PHE C O 1
ATOM 3084 N N . PRO C 1 115 ? 60.395 1.927 2.120 1.00 27.02 114 PRO C N 1
ATOM 3085 C CA . PRO C 1 115 ? 59.620 2.856 1.312 1.00 29.26 114 PRO C CA 1
ATOM 3086 C C . PRO C 1 115 ? 58.667 2.298 0.267 1.00 31.38 114 PRO C C 1
ATOM 3087 O O . PRO C 1 115 ? 57.577 2.852 0.095 1.00 30.45 114 PRO C O 1
ATOM 3091 N N . ALA C 1 116 ? 59.029 1.178 -0.370 1.00 30.55 115 ALA C N 1
ATOM 3092 C CA . ALA C 1 116 ? 58.201 0.615 -1.433 1.00 30.41 115 ALA C CA 1
ATOM 3093 C C . ALA C 1 116 ? 56.963 -0.089 -0.919 1.00 31.61 115 ALA C C 1
ATOM 3094 O O . ALA C 1 116 ? 55.897 -0.016 -1.539 1.00 31.99 115 ALA C O 1
ATOM 3096 N N . ASP C 1 117 ? 57.093 -0.747 0.227 1.00 31.10 116 ASP C N 1
ATOM 3097 C CA . ASP C 1 117 ? 55.962 -1.414 0.820 1.00 31.86 116 ASP C CA 1
ATOM 3098 C C . ASP C 1 117 ? 55.081 -0.387 1.604 1.00 31.12 116 ASP C C 1
ATOM 3099 O O . ASP C 1 117 ? 53.901 -0.662 1.864 1.00 30.10 116 ASP C O 1
ATOM 3104 N N . PHE C 1 118 ? 55.663 0.753 1.997 1.00 28.45 117 PHE C N 1
ATOM 3105 C CA . PHE C 1 118 ? 54.909 1.767 2.790 1.00 28.74 117 PHE C CA 1
ATOM 3106 C C . PHE C 1 118 ? 54.043 2.706 1.944 1.00 27.26 117 PHE C C 1
ATOM 3107 O O . PHE C 1 118 ? 54.283 3.904 1.860 1.00 29.24 117 PHE C O 1
ATOM 3115 N N . THR C 1 119 ? 53.049 2.118 1.284 1.00 26.14 118 THR C N 1
ATOM 3116 C CA . THR C 1 119 ? 52.056 2.853 0.486 1.00 27.76 118 THR C CA 1
ATOM 3117 C C . THR C 1 119 ? 51.088 3.580 1.449 1.00 26.27 118 THR C C 1
ATOM 3118 O O . THR C 1 119 ? 51.143 3.379 2.650 1.00 26.09 118 THR C O 1
ATOM 3122 N N . ALA C 1 120 ? 50.204 4.410 0.918 1.00 28.31 119 ALA C N 1
ATOM 3123 C CA . ALA C 1 120 ? 49.223 5.098 1.740 1.00 28.64 119 ALA C CA 1
ATOM 3124 C C . ALA C 1 120 ? 48.351 4.025 2.354 1.00 30.34 119 ALA C C 1
ATOM 3125 O O . ALA C 1 120 ? 47.994 4.126 3.523 1.00 31.00 119 ALA C O 1
ATOM 3127 N N . GLU C 1 121 ? 48.043 2.964 1.590 1.00 29.79 120 GLU C N 1
ATOM 3128 C CA . GLU C 1 121 ? 47.217 1.900 2.119 1.00 30.48 120 GLU C CA 1
ATOM 3129 C C . GLU C 1 121 ? 47.893 1.111 3.253 1.00 30.15 120 GLU C C 1
ATOM 3130 O O . GLU C 1 121 ? 47.218 0.744 4.224 1.00 28.78 120 GLU C O 1
ATOM 3136 N N . ALA C 1 122 ? 49.210 0.885 3.156 1.00 28.91 121 ALA C N 1
ATOM 3137 C CA . ALA C 1 122 ? 49.969 0.150 4.186 1.00 28.46 121 ALA C CA 1
ATOM 3138 C C . ALA C 1 122 ? 50.071 1.023 5.453 1.00 26.00 121 ALA C C 1
ATOM 3139 O O . ALA C 1 122 ? 49.935 0.526 6.578 1.00 26.22 121 ALA C O 1
ATOM 3141 N N . HIS C 1 123 ? 50.296 2.308 5.224 1.00 24.84 122 HIS C N 1
ATOM 3142 C CA . HIS C 1 123 ? 50.401 3.300 6.291 1.00 24.08 122 HIS C CA 1
ATOM 3143 C C . HIS C 1 123 ? 49.060 3.251 7.058 1.00 24.84 122 HIS C C 1
ATOM 3144 O O . HIS C 1 123 ? 49.069 3.186 8.278 1.00 23.28 122 HIS C O 1
ATOM 3151 N N . ALA C 1 124 ? 47.921 3.237 6.341 1.00 23.53 123 ALA C N 1
ATOM 3152 C CA . ALA C 1 124 ? 46.615 3.167 6.966 1.00 22.25 123 ALA C CA 1
ATOM 3153 C C . ALA C 1 124 ? 46.396 1.896 7.735 1.00 23.91 123 ALA C C 1
ATOM 3154 O O . ALA C 1 124 ? 45.941 1.967 8.902 1.00 23.87 123 ALA C O 1
ATOM 3156 N N . ALA C 1 125 ? 46.718 0.724 7.158 1.00 21.40 124 ALA C N 1
ATOM 3157 C CA . ALA C 1 125 ? 46.544 -0.483 7.927 1.00 20.46 124 ALA C CA 1
ATOM 3158 C C . ALA C 1 125 ? 47.456 -0.490 9.157 1.00 21.01 124 ALA C C 1
ATOM 3159 O O . ALA C 1 125 ? 46.993 -0.921 10.187 1.00 24.04 124 ALA C O 1
ATOM 3161 N N . TRP C 1 126 ? 48.720 -0.040 9.072 1.00 21.13 125 TRP C N 1
ATOM 3162 C CA . TRP C 1 126 ? 49.578 -0.065 10.270 1.00 22.03 125 TRP C CA 1
ATOM 3163 C C . TRP C 1 126 ? 49.072 0.965 11.291 1.00 21.63 125 TRP C C 1
ATOM 3164 O O . TRP C 1 126 ? 49.028 0.681 12.458 1.00 22.45 125 TRP C O 1
ATOM 3175 N N . ASP C 1 127 ? 48.706 2.160 10.856 1.00 22.90 126 ASP C N 1
ATOM 3176 C CA . ASP C 1 127 ? 48.198 3.112 11.846 1.00 24.96 126 ASP C CA 1
ATOM 3177 C C . ASP C 1 127 ? 47.016 2.442 12.574 1.00 24.11 126 ASP C C 1
ATOM 3178 O O . ASP C 1 127 ? 46.916 2.463 13.802 1.00 23.52 126 ASP C O 1
ATOM 3183 N N . LYS C 1 128 ? 46.115 1.820 11.827 1.00 23.28 127 LYS C N 1
ATOM 3184 C CA . LYS C 1 128 ? 44.961 1.149 12.463 1.00 24.02 127 LYS C CA 1
ATOM 3185 C C . LYS C 1 128 ? 45.374 -0.040 13.394 1.00 22.10 127 LYS C C 1
ATOM 3186 O O . LYS C 1 128 ? 44.894 -0.171 14.501 1.00 21.45 127 LYS C O 1
ATOM 3192 N N . PHE C 1 129 ? 46.294 -0.893 12.944 1.00 21.57 128 PHE C N 1
ATOM 3193 C CA . PHE C 1 129 ? 46.768 -2.021 13.741 1.00 18.60 128 PHE C CA 1
ATOM 3194 C C . PHE C 1 129 ? 47.387 -1.548 15.056 1.00 19.82 128 PHE C C 1
ATOM 3195 O O . PHE C 1 129 ? 47.077 -2.047 16.121 1.00 20.70 128 PHE C O 1
ATOM 3203 N N . LEU C 1 130 ? 48.254 -0.552 14.977 1.00 20.13 129 LEU C N 1
ATOM 3204 C CA . LEU C 1 130 ? 48.935 -0.017 16.188 1.00 22.14 129 LEU C CA 1
ATOM 3205 C C . LEU C 1 130 ? 47.912 0.663 17.123 1.00 20.95 129 LEU C C 1
ATOM 3206 O O . LEU C 1 130 ? 48.074 0.656 18.325 1.00 20.15 129 LEU C O 1
ATOM 3211 N N . SER C 1 131 ? 46.850 1.257 16.554 1.00 23.02 130 SER C N 1
ATOM 3212 C CA . SER C 1 131 ? 45.770 1.818 17.395 1.00 23.36 130 SER C CA 1
ATOM 3213 C C . SER C 1 131 ? 45.062 0.691 18.137 1.00 21.35 130 SER C C 1
ATOM 3214 O O . SER C 1 131 ? 44.711 0.827 19.316 1.00 20.85 130 SER C O 1
ATOM 3217 N N . VAL C 1 132 ? 44.855 -0.444 17.475 1.00 21.91 131 VAL C N 1
ATOM 3218 C CA . VAL C 1 132 ? 44.240 -1.589 18.180 1.00 22.55 131 VAL C CA 1
ATOM 3219 C C . VAL C 1 132 ? 45.157 -2.051 19.288 1.00 21.52 131 VAL C C 1
ATOM 3220 O O . VAL C 1 132 ? 44.732 -2.303 20.446 1.00 18.68 131 VAL C O 1
ATOM 3224 N N . VAL C 1 133 ? 46.444 -2.194 18.941 1.00 22.11 132 VAL C N 1
ATOM 3225 C CA . VAL C 1 133 ? 47.411 -2.645 19.949 1.00 22.57 132 VAL C CA 1
ATOM 3226 C C . VAL C 1 133 ? 47.434 -1.701 21.134 1.00 22.31 132 VAL C C 1
ATOM 3227 O O . VAL C 1 133 ? 47.453 -2.139 22.287 1.00 21.39 132 VAL C O 1
ATOM 3231 N N . SER C 1 134 ? 47.434 -0.397 20.848 1.00 22.28 133 SER C N 1
ATOM 3232 C CA . SER C 1 134 ? 47.472 0.615 21.915 1.00 22.46 133 SER C CA 1
ATOM 3233 C C . SER C 1 134 ? 46.218 0.533 22.810 1.00 24.48 133 SER C C 1
ATOM 3234 O O . SER C 1 134 ? 46.316 0.635 24.034 1.00 25.21 133 SER C O 1
ATOM 3237 N N . SER C 1 135 ? 45.042 0.362 22.203 1.00 23.08 134 SER C N 1
ATOM 3238 C CA . SER C 1 135 ? 43.843 0.270 23.023 1.00 24.46 134 SER C CA 1
ATOM 3239 C C . SER C 1 135 ? 43.901 -0.928 23.918 1.00 22.40 134 SER C C 1
ATOM 3240 O O . SER C 1 135 ? 43.410 -0.905 25.024 1.00 20.60 134 SER C O 1
ATOM 3243 N N . VAL C 1 136 ? 44.419 -2.014 23.409 1.00 21.87 135 VAL C N 1
ATOM 3244 C CA . VAL C 1 136 ? 44.498 -3.185 24.225 1.00 22.37 135 VAL C CA 1
ATOM 3245 C C . VAL C 1 136 ? 45.384 -2.960 25.456 1.00 23.48 135 VAL C C 1
ATOM 3246 O O . VAL C 1 136 ? 45.048 -3.329 26.606 1.00 22.53 135 VAL C O 1
ATOM 3250 N N . LEU C 1 137 ? 46.508 -2.300 25.240 1.00 22.15 136 LEU C N 1
ATOM 3251 C CA . LEU C 1 137 ? 47.451 -2.096 26.323 1.00 21.94 136 LEU C CA 1
ATOM 3252 C C . LEU C 1 137 ? 47.042 -0.993 27.297 1.00 22.26 136 LEU C C 1
ATOM 3253 O O . LEU C 1 137 ? 47.610 -0.874 28.366 1.00 21.70 136 LEU C O 1
ATOM 3258 N N . THR C 1 138 ? 46.093 -0.164 26.899 1.00 23.17 137 THR C N 1
ATOM 3259 C CA . THR C 1 138 ? 45.692 0.979 27.702 1.00 27.61 137 THR C CA 1
ATOM 3260 C C . THR C 1 138 ? 44.512 0.768 28.646 1.00 30.06 137 THR C C 1
ATOM 3261 O O . THR C 1 138 ? 43.564 0.078 28.338 1.00 30.99 137 THR C O 1
ATOM 3265 N N . GLU C 1 139 ? 44.638 1.343 29.829 1.00 34.78 138 GLU C N 1
ATOM 3266 C CA . GLU C 1 139 ? 43.618 1.248 30.857 1.00 40.07 138 GLU C CA 1
ATOM 3267 C C . GLU C 1 139 ? 42.320 1.734 30.225 1.00 42.91 138 GLU C C 1
ATOM 3268 O O . GLU C 1 139 ? 42.231 2.897 29.766 1.00 42.48 138 GLU C O 1
ATOM 3274 N N . LYS C 1 140 ? 41.322 0.847 30.190 1.00 44.76 139 LYS C N 1
ATOM 3275 C CA . LYS C 1 140 ? 40.056 1.179 29.551 1.00 48.20 139 LYS C CA 1
ATOM 3276 C C . LYS C 1 140 ? 39.397 2.467 30.078 1.00 48.65 139 LYS C C 1
ATOM 3277 O O . LYS C 1 140 ? 39.355 2.721 31.287 1.00 48.32 139 LYS C O 1
ATOM 3283 N N . TYR C 1 141 ? 38.919 3.278 29.137 1.00 49.74 140 TYR C N 1
ATOM 3284 C CA . TYR C 1 141 ? 38.247 4.540 29.422 1.00 50.19 140 TYR C CA 1
ATOM 3285 C C . TYR C 1 141 ? 39.134 5.694 29.874 1.00 50.49 140 TYR C C 1
ATOM 3286 O O . TYR C 1 141 ? 38.649 6.830 29.934 1.00 50.72 140 TYR C O 1
ATOM 3295 N N . ARG C 1 142 ? 40.410 5.442 30.187 1.00 49.31 141 ARG C N 1
ATOM 3296 C CA . ARG C 1 142 ? 41.257 6.545 30.634 1.00 48.66 141 ARG C CA 1
ATOM 3297 C C . ARG C 1 142 ? 41.383 7.626 29.561 1.00 48.82 141 ARG C C 1
ATOM 3298 O O . ARG C 1 142 ? 41.466 7.284 28.360 1.00 50.94 141 ARG C O 1
ATOM 3307 N N . HIS D 2 2 ? 63.149 27.273 21.140 1.00 57.19 2 HIS D N 1
ATOM 3308 C CA . HIS D 2 2 ? 62.825 27.259 19.682 1.00 57.21 2 HIS D CA 1
ATOM 3309 C C .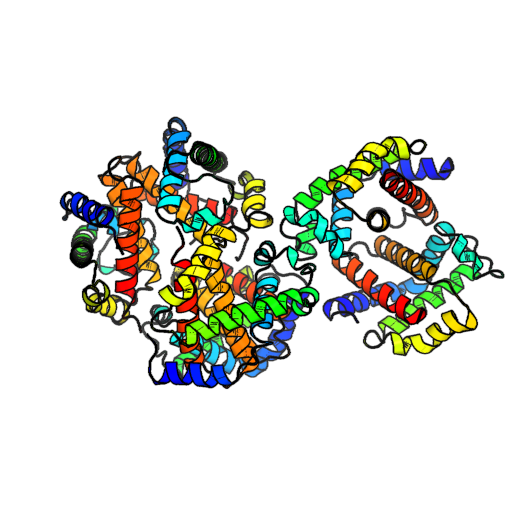 HIS D 2 2 ? 63.607 26.133 18.943 1.00 54.32 2 HIS D C 1
ATOM 3310 O O . HIS D 2 2 ? 63.483 24.970 19.346 1.00 54.28 2 HIS D O 1
ATOM 3317 N N . LEU D 2 3 ? 64.342 26.456 17.862 1.00 50.40 3 LEU D N 1
ATOM 3318 C CA . LEU D 2 3 ? 65.181 25.478 17.151 1.00 46.30 3 LEU D CA 1
ATOM 3319 C C . LEU D 2 3 ? 66.657 25.881 17.314 1.00 44.36 3 LEU D C 1
ATOM 3320 O O . LEU D 2 3 ? 67.012 27.062 17.179 1.00 44.97 3 LEU D O 1
ATOM 3325 N N . THR D 2 4 ? 67.529 24.905 17.563 1.00 40.19 4 THR D N 1
ATOM 3326 C CA . THR D 2 4 ? 68.945 25.210 17.756 1.00 36.68 4 THR D CA 1
ATOM 3327 C C . THR D 2 4 ? 69.656 25.349 16.437 1.00 35.81 4 THR D C 1
ATOM 3328 O O . THR D 2 4 ? 69.128 24.949 15.395 1.00 37.29 4 THR D O 1
ATOM 3332 N N . PRO D 2 5 ? 70.863 25.924 16.449 1.00 35.64 5 PRO D N 1
ATOM 3333 C CA . PRO D 2 5 ? 71.619 26.083 15.207 1.00 34.49 5 PRO D CA 1
ATOM 3334 C C . PRO D 2 5 ? 71.673 24.752 14.458 1.00 34.24 5 PRO D C 1
ATOM 3335 O O . PRO D 2 5 ? 71.460 24.703 13.239 1.00 34.90 5 PRO D O 1
ATOM 3339 N N . VAL D 2 6 ? 71.973 23.664 15.186 1.00 30.22 6 VAL D N 1
ATOM 3340 C CA . VAL D 2 6 ? 71.992 22.356 14.568 1.00 27.95 6 VAL D CA 1
ATOM 3341 C C . VAL D 2 6 ? 70.610 21.983 13.996 1.00 26.22 6 VAL D C 1
ATOM 3342 O O . VAL D 2 6 ? 70.508 21.513 12.875 1.00 25.94 6 VAL D O 1
ATOM 3346 N N . GLU D 2 7 ? 69.548 22.147 14.780 1.00 24.33 7 GLU D N 1
ATOM 3347 C CA . GLU D 2 7 ? 68.215 21.776 14.271 1.00 26.59 7 GLU D CA 1
ATOM 3348 C C . GLU D 2 7 ? 67.751 22.632 13.075 1.00 25.71 7 GLU D C 1
ATOM 3349 O O . GLU D 2 7 ? 67.302 22.097 12.054 1.00 23.17 7 GLU D O 1
ATOM 3355 N N . LYS D 2 8 ? 67.916 23.952 13.220 1.00 27.41 8 LYS D N 1
ATOM 3356 C CA . LYS D 2 8 ? 67.534 24.918 12.186 1.00 28.16 8 LYS D CA 1
ATOM 3357 C C . LYS D 2 8 ? 68.293 24.650 10.894 1.00 27.29 8 LYS D C 1
ATOM 3358 O O . LYS D 2 8 ? 67.694 24.555 9.806 1.00 26.86 8 LYS D O 1
ATOM 3364 N N . SER D 2 9 ? 69.616 24.501 10.996 1.00 25.75 9 SER D N 1
ATOM 3365 C CA . SER D 2 9 ? 70.399 24.186 9.810 1.00 25.46 9 SER D CA 1
ATOM 3366 C C . SER D 2 9 ? 70.004 22.864 9.209 1.00 25.30 9 SER D C 1
ATOM 3367 O O . SER D 2 9 ? 69.902 22.730 7.995 1.00 24.75 9 SER D O 1
ATOM 3370 N N . ALA D 2 10 ? 69.759 21.865 10.065 1.00 26.16 10 ALA D N 1
ATOM 3371 C CA . ALA D 2 10 ? 69.406 20.548 9.554 1.00 24.67 10 ALA D CA 1
ATOM 3372 C C . ALA D 2 10 ? 68.075 20.573 8.796 1.00 26.12 10 ALA D C 1
ATOM 3373 O O . ALA D 2 10 ? 67.996 20.058 7.671 1.00 27.01 10 ALA D O 1
ATOM 3375 N N . VAL D 2 11 ? 67.028 21.122 9.413 1.00 25.90 11 VAL D N 1
ATOM 3376 C CA . VAL D 2 11 ? 65.731 21.119 8.729 1.00 27.11 11 VAL D CA 1
ATOM 3377 C C . VAL D 2 11 ? 65.776 21.970 7.450 1.00 26.45 11 VAL D C 1
ATOM 3378 O O . VAL D 2 11 ? 65.126 21.622 6.481 1.00 26.47 11 VAL D O 1
ATOM 3382 N N . THR D 2 12 ? 66.541 23.061 7.465 1.00 27.19 12 THR D N 1
ATOM 3383 C CA . THR D 2 12 ? 66.671 23.920 6.283 1.00 27.97 12 THR D CA 1
ATOM 3384 C C . THR D 2 12 ? 67.380 23.176 5.166 1.00 29.53 12 THR D C 1
ATOM 3385 O O . THR D 2 12 ? 66.877 23.142 4.029 1.00 29.42 12 THR D O 1
ATOM 3389 N N . ALA D 2 13 ? 68.524 22.530 5.473 1.00 28.72 13 ALA D N 1
ATOM 3390 C CA . ALA D 2 13 ? 69.242 21.781 4.436 1.00 25.75 13 ALA D CA 1
ATOM 3391 C C . ALA D 2 13 ? 68.419 20.720 3.801 1.00 27.01 13 ALA D C 1
ATOM 3392 O O . ALA D 2 13 ? 68.410 20.614 2.584 1.00 27.63 13 ALA D O 1
ATOM 3394 N N . LEU D 2 14 ? 67.758 19.880 4.594 1.00 26.64 14 LEU D N 1
ATOM 3395 C CA . LEU D 2 14 ? 66.909 18.834 4.009 1.00 26.70 14 LEU D CA 1
ATOM 3396 C C . LEU D 2 14 ? 65.726 19.417 3.229 1.00 27.11 14 LEU D C 1
ATOM 3397 O O . LEU D 2 14 ? 65.283 18.855 2.218 1.00 27.80 14 LEU D O 1
ATOM 3402 N N . TRP D 2 15 ? 65.189 20.531 3.699 1.00 28.31 15 TRP D N 1
ATOM 3403 C CA . TRP D 2 15 ? 64.037 21.119 3.003 1.00 29.59 15 TRP D CA 1
ATOM 3404 C C . TRP D 2 15 ? 64.423 21.522 1.572 1.00 30.45 15 TRP D C 1
ATOM 3405 O O . TRP D 2 15 ? 63.622 21.355 0.651 1.00 28.39 15 TRP D O 1
ATOM 3416 N N . GLY D 2 16 ? 65.672 21.973 1.390 1.00 31.82 16 GLY D N 1
ATOM 3417 C CA . GLY D 2 16 ? 66.162 22.309 0.057 1.00 32.57 16 GLY D CA 1
ATOM 3418 C C . GLY D 2 16 ? 66.063 21.117 -0.912 1.00 34.49 16 GLY D C 1
ATOM 3419 O O . GLY D 2 16 ? 65.868 21.312 -2.122 1.00 34.68 16 GLY D O 1
ATOM 3420 N N . LYS D 2 17 ? 66.108 19.882 -0.408 1.00 33.17 17 LYS D N 1
ATOM 3421 C CA . LYS D 2 17 ? 66.052 18.703 -1.284 1.00 34.27 17 LYS D CA 1
ATOM 3422 C C . LYS D 2 17 ? 64.673 18.099 -1.532 1.00 34.87 17 LYS D C 1
ATOM 3423 O O . LYS D 2 17 ? 64.543 17.058 -2.168 1.00 32.78 17 LYS D O 1
ATOM 3429 N N . VAL D 2 18 ? 63.635 18.767 -1.028 1.00 35.43 18 VAL D N 1
ATOM 3430 C CA . VAL D 2 18 ? 62.276 18.303 -1.169 1.00 34.46 18 VAL D CA 1
ATOM 3431 C C . VAL D 2 18 ? 61.641 18.647 -2.533 1.00 36.54 18 VAL D C 1
ATOM 3432 O O . VAL D 2 18 ? 61.678 19.776 -3.003 1.00 37.36 18 VAL D O 1
ATOM 3436 N N . ASN D 2 19 ? 61.064 17.645 -3.171 1.00 38.08 19 ASN D N 1
ATOM 3437 C CA . ASN D 2 19 ? 60.370 17.851 -4.433 1.00 39.51 19 ASN D CA 1
ATOM 3438 C C . ASN D 2 19 ? 59.053 18.598 -4.128 1.00 40.86 19 ASN D C 1
ATOM 3439 O O . ASN D 2 19 ? 58.052 17.975 -3.729 1.00 40.23 19 ASN D O 1
ATOM 3444 N N . VAL D 2 20 ? 59.049 19.913 -4.310 1.00 41.49 20 VAL D N 1
ATOM 3445 C CA . VAL D 2 20 ? 57.845 20.712 -4.064 1.00 44.22 20 VAL D CA 1
ATOM 3446 C C . VAL D 2 20 ? 56.535 20.409 -4.859 1.00 44.58 20 VAL D C 1
ATOM 3447 O O . VAL D 2 20 ? 55.482 20.914 -4.493 1.00 45.12 20 VAL D O 1
ATOM 3451 N N . ASP D 2 21 ? 56.577 19.633 -5.934 1.00 44.60 21 ASP D N 1
ATOM 3452 C CA . ASP D 2 21 ? 55.337 19.341 -6.669 1.00 44.71 21 ASP D CA 1
ATOM 3453 C C . ASP D 2 21 ? 54.770 17.997 -6.251 1.00 44.19 21 ASP D C 1
ATOM 3454 O O . ASP D 2 21 ? 53.683 17.616 -6.705 1.00 43.95 21 ASP D O 1
ATOM 3459 N N . GLU D 2 22 ? 55.512 17.277 -5.413 1.00 41.45 22 GLU D N 1
ATOM 3460 C CA . GLU D 2 22 ? 55.137 15.931 -5.008 1.00 39.96 22 GLU D CA 1
ATOM 3461 C C . GLU D 2 22 ? 54.872 15.676 -3.506 1.00 37.9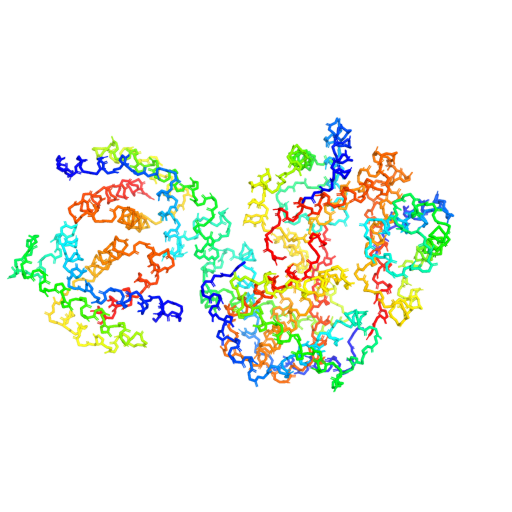2 22 GLU D C 1
ATOM 3462 O O . GLU D 2 22 ? 53.877 15.048 -3.158 1.00 38.44 22 GLU D O 1
ATOM 3468 N N . VAL D 2 23 ? 55.776 16.116 -2.638 1.00 33.99 23 VAL D N 1
ATOM 3469 C CA . VAL D 2 23 ? 55.643 15.870 -1.188 1.00 33.62 23 VAL D CA 1
ATOM 3470 C C . VAL D 2 23 ? 54.314 16.349 -0.603 1.00 30.77 23 VAL D C 1
ATOM 3471 O O . VAL D 2 23 ? 53.678 15.619 0.139 1.00 34.36 23 VAL D O 1
ATOM 3475 N N . GLY D 2 24 ? 53.894 17.549 -0.951 1.00 29.41 24 GLY D N 1
ATOM 3476 C CA . GLY D 2 24 ? 52.637 18.059 -0.441 1.00 29.94 24 GLY D CA 1
ATOM 3477 C C . GLY D 2 24 ? 51.441 17.197 -0.801 1.00 30.13 24 GLY D C 1
ATOM 3478 O O . GLY D 2 24 ? 50.564 16.951 0.041 1.00 28.86 24 GLY D O 1
ATOM 3479 N N . GLY D 2 25 ? 51.419 16.699 -2.034 1.00 28.64 25 GLY D N 1
ATOM 3480 C CA . GLY D 2 25 ? 50.292 15.905 -2.476 1.00 28.46 25 GLY D CA 1
ATOM 3481 C C . GLY D 2 25 ? 50.348 14.539 -1.874 1.00 29.12 25 GLY D C 1
ATOM 3482 O O . GLY D 2 25 ? 49.305 13.913 -1.590 1.00 28.23 25 GLY D O 1
ATOM 3483 N N . GLU D 2 26 ? 51.577 14.089 -1.620 1.00 29.05 26 GLU D N 1
ATOM 3484 C CA . GLU D 2 26 ? 51.754 12.786 -1.010 1.00 26.85 26 GLU D CA 1
ATOM 3485 C C . GLU D 2 26 ? 51.263 12.810 0.432 1.00 24.93 26 GLU D C 1
ATOM 3486 O O . GLU D 2 26 ? 50.695 11.804 0.898 1.00 22.71 26 GLU D O 1
ATOM 3492 N N . ALA D 2 27 ? 51.537 13.918 1.122 1.00 21.73 27 ALA D N 1
ATOM 3493 C CA . ALA D 2 27 ? 51.113 14.097 2.497 1.00 22.91 27 ALA D CA 1
ATOM 3494 C C . ALA D 2 27 ? 49.580 14.248 2.560 1.00 22.68 27 ALA D C 1
ATOM 3495 O O . ALA D 2 27 ? 48.929 13.615 3.387 1.00 23.06 27 ALA D O 1
ATOM 3497 N N . LEU D 2 28 ? 49.000 15.055 1.680 1.00 24.48 28 LEU D N 1
ATOM 3498 C CA . LEU D 2 28 ? 47.539 15.228 1.703 1.00 22.89 28 LEU D CA 1
ATOM 3499 C C . LEU D 2 28 ? 46.886 13.910 1.338 1.00 25.30 28 LEU D C 1
ATOM 3500 O O . LEU D 2 28 ? 45.871 13.509 1.919 1.00 26.92 28 LEU D O 1
ATOM 3505 N N . GLY D 2 29 ? 47.447 13.198 0.361 1.00 23.76 29 GLY D N 1
ATOM 3506 C CA . GLY D 2 29 ? 46.846 11.923 0.004 1.00 25.01 29 GLY D CA 1
ATOM 3507 C C . GLY D 2 29 ? 46.797 10.957 1.182 1.00 25.67 29 GLY D C 1
ATOM 3508 O O . GLY D 2 29 ? 45.747 10.336 1.469 1.00 25.28 29 GLY D O 1
ATOM 3509 N N . ARG D 2 30 ? 47.956 10.798 1.846 1.00 25.42 30 ARG D N 1
ATOM 3510 C CA . ARG D 2 30 ? 48.044 9.908 2.982 1.00 25.01 30 ARG D CA 1
ATOM 3511 C C . ARG D 2 30 ? 47.037 10.308 4.053 1.00 24.49 30 ARG D C 1
ATOM 3512 O O . ARG D 2 30 ? 46.345 9.436 4.621 1.00 28.74 30 ARG D O 1
ATOM 3520 N N . LEU D 2 31 ? 46.949 11.597 4.341 1.00 23.75 31 LEU D N 1
ATOM 3521 C CA . LEU D 2 31 ? 45.978 12.071 5.368 1.00 25.54 31 LEU D CA 1
ATOM 3522 C C . LEU D 2 31 ? 44.578 11.505 5.038 1.00 25.74 31 LEU D C 1
ATOM 3523 O O . LEU D 2 31 ? 43.917 10.872 5.883 1.00 25.30 31 LEU D O 1
ATOM 3528 N N . LEU D 2 32 ? 44.139 11.696 3.782 1.00 26.14 32 LEU D N 1
ATOM 3529 C CA . LEU D 2 32 ? 42.802 11.237 3.327 1.00 24.35 32 LEU D CA 1
ATOM 3530 C C . LEU D 2 32 ? 42.601 9.739 3.362 1.00 26.71 32 LEU D C 1
ATOM 3531 O O . LEU D 2 32 ? 41.476 9.243 3.538 1.00 26.30 32 LEU D O 1
ATOM 3536 N N . VAL D 2 33 ? 43.698 9.003 3.239 1.00 25.91 33 VAL D N 1
ATOM 3537 C CA . VAL D 2 33 ? 43.619 7.564 3.235 1.00 26.20 33 VAL D CA 1
ATOM 3538 C C . VAL D 2 33 ? 43.697 6.990 4.620 1.00 28.05 33 VAL D C 1
ATOM 3539 O O . VAL D 2 33 ? 42.991 6.046 4.950 1.00 30.68 33 VAL D O 1
ATOM 3543 N N . VAL D 2 34 ? 44.608 7.543 5.407 1.00 29.04 34 VAL D N 1
ATOM 3544 C CA . VAL D 2 34 ? 44.860 7.078 6.766 1.00 28.12 34 VAL D CA 1
ATOM 3545 C C . VAL D 2 34 ? 43.737 7.551 7.731 1.00 28.40 34 VAL D C 1
ATOM 3546 O O . VAL D 2 34 ? 43.277 6.803 8.599 1.00 28.44 34 VAL D O 1
ATOM 3550 N N . TYR D 2 35 ? 43.289 8.782 7.548 1.00 27.09 35 TYR D N 1
ATOM 3551 C CA . TYR D 2 35 ? 42.224 9.362 8.371 1.00 29.13 35 TYR D CA 1
ATOM 3552 C C . TYR D 2 35 ? 40.994 9.668 7.448 1.00 29.16 35 TYR D C 1
ATOM 3553 O O . TYR D 2 35 ? 40.681 10.812 7.169 1.00 29.17 35 TYR D O 1
ATOM 3562 N N . PRO D 2 36 ? 40.293 8.622 6.973 1.00 30.17 36 PRO D N 1
ATOM 3563 C CA . PRO D 2 36 ? 39.132 8.750 6.069 1.00 31.06 36 PRO D CA 1
ATOM 3564 C C . PRO D 2 36 ? 38.161 9.860 6.330 1.00 32.33 36 PRO D C 1
ATOM 3565 O O . PRO D 2 36 ? 37.594 10.439 5.383 1.00 31.65 36 PRO D O 1
ATOM 3569 N N . TRP D 2 37 ? 37.956 10.167 7.604 1.00 32.77 37 TRP D N 1
ATOM 3570 C CA . TRP D 2 37 ? 37.046 11.247 7.931 1.00 33.13 37 TRP D CA 1
ATOM 3571 C C . TRP D 2 37 ? 37.442 12.593 7.353 1.00 31.74 37 TRP D C 1
ATOM 3572 O O . TRP D 2 37 ? 36.573 13.450 7.137 1.00 32.40 37 TRP D O 1
ATOM 3583 N N . THR D 2 38 ? 38.724 12.798 7.082 1.00 29.98 38 THR D N 1
ATOM 3584 C CA . THR D 2 38 ? 39.155 14.105 6.568 1.00 29.32 38 THR D CA 1
ATOM 3585 C C . THR D 2 38 ? 38.686 14.324 5.121 1.00 29.47 38 THR D C 1
ATOM 3586 O O . THR D 2 38 ? 38.841 15.421 4.587 1.00 26.71 38 THR D O 1
ATOM 3590 N N . GLN D 2 39 ? 38.183 13.255 4.497 1.00 31.05 39 GLN D N 1
ATOM 3591 C CA . GLN D 2 39 ? 37.682 13.341 3.125 1.00 32.14 39 GLN D CA 1
ATOM 3592 C C . GLN D 2 39 ? 36.490 14.306 3.086 1.00 34.36 39 GLN D C 1
ATOM 3593 O O . GLN D 2 39 ? 36.326 15.098 2.145 1.00 34.33 39 GLN D O 1
ATOM 3599 N N . ARG D 2 40 ? 35.684 14.273 4.133 1.00 35.67 40 ARG D N 1
ATOM 3600 C CA . ARG D 2 40 ? 34.540 15.178 4.193 1.00 39.43 40 ARG D CA 1
ATOM 3601 C C . ARG D 2 40 ? 34.847 16.639 3.865 1.00 37.81 40 ARG D C 1
ATOM 3602 O O . ARG D 2 40 ? 33.964 17.343 3.397 1.00 37.33 40 ARG D O 1
ATOM 3610 N N . PHE D 2 41 ? 36.071 17.111 4.093 1.00 36.03 41 PHE D N 1
ATOM 3611 C CA . PHE D 2 41 ? 36.389 18.528 3.812 1.00 34.76 41 PHE D CA 1
ATOM 3612 C C . PHE D 2 41 ? 36.758 18.810 2.358 1.00 34.80 41 PHE D C 1
ATOM 3613 O O . PHE D 2 41 ? 36.969 19.957 1.987 1.00 33.69 41 PHE D O 1
ATOM 3621 N N . PHE D 2 42 ? 36.864 17.772 1.539 1.00 36.23 42 PHE D N 1
ATOM 3622 C CA . PHE D 2 42 ? 37.283 17.973 0.168 1.00 37.01 42 PHE D CA 1
ATOM 3623 C C . PHE D 2 42 ? 36.396 17.197 -0.801 1.00 40.60 42 PHE D C 1
ATOM 3624 O O . PHE D 2 42 ? 36.882 16.485 -1.696 1.00 41.36 42 PHE D O 1
ATOM 3632 N N . GLU D 2 43 ? 35.092 17.359 -0.649 1.00 42.51 43 GLU D N 1
ATOM 3633 C CA . GLU D 2 43 ? 34.160 16.643 -1.501 1.00 44.46 43 GLU D CA 1
ATOM 3634 C C . GLU D 2 43 ? 34.149 17.055 -2.953 1.00 43.05 43 GLU D C 1
ATOM 3635 O O . GLU D 2 43 ? 33.688 16.302 -3.799 1.00 43.84 43 GLU D O 1
ATOM 3641 N N . SER D 2 44 ? 34.677 18.235 -3.227 1.00 41.82 44 SER D N 1
ATOM 3642 C CA . SER D 2 44 ? 34.770 18.785 -4.580 1.00 42.07 44 SER D CA 1
ATOM 3643 C C . SER D 2 44 ? 35.927 18.139 -5.310 1.00 40.73 44 SER D C 1
ATOM 3644 O O . SER D 2 44 ? 36.140 18.371 -6.495 1.00 42.13 44 SER D O 1
ATOM 3647 N N . PHE D 2 45 ? 36.686 17.345 -4.582 1.00 38.49 45 PHE D N 1
ATOM 3648 C CA . PHE D 2 45 ? 37.827 16.689 -5.146 1.00 37.29 45 PHE D CA 1
ATOM 3649 C C . PHE D 2 45 ? 37.473 15.420 -5.935 1.00 35.91 45 PHE D C 1
ATOM 3650 O O . PHE D 2 45 ? 38.311 14.859 -6.623 1.00 35.55 45 PHE D O 1
ATOM 3658 N N . GLY D 2 46 ? 36.248 14.925 -5.801 1.00 34.93 46 GLY D N 1
ATOM 3659 C CA . GLY D 2 46 ? 35.889 13.760 -6.585 1.00 34.17 46 GLY D CA 1
ATOM 3660 C C . GLY D 2 46 ? 36.076 12.399 -5.949 1.00 33.52 46 GLY D C 1
ATOM 3661 O O . GLY D 2 46 ? 35.782 12.247 -4.786 1.00 31.76 46 GLY D O 1
ATOM 3662 N N . ASP D 2 47 ? 36.568 11.422 -6.722 1.00 32.70 47 ASP D N 1
ATOM 3663 C CA . ASP D 2 47 ? 36.767 10.058 -6.233 1.00 33.99 47 ASP D CA 1
ATOM 3664 C C . ASP D 2 47 ? 37.934 9.921 -5.253 1.00 34.24 47 ASP D C 1
ATOM 3665 O O . ASP D 2 47 ? 39.067 10.174 -5.598 1.00 35.19 47 ASP D O 1
ATOM 3670 N N . LEU D 2 48 ? 37.623 9.490 -4.044 1.00 34.89 48 LEU D N 1
ATOM 3671 C CA . LEU D 2 48 ? 38.610 9.266 -2.984 1.00 34.62 48 LEU D CA 1
ATOM 3672 C C . LEU D 2 48 ? 38.155 7.968 -2.367 1.00 36.12 48 LEU D C 1
ATOM 3673 O O . LEU D 2 48 ? 38.467 7.667 -1.213 1.00 37.98 48 LEU D O 1
ATOM 3678 N N . SER D 2 49 ? 37.444 7.163 -3.152 1.00 36.14 49 SER D N 1
ATOM 3679 C CA . SER D 2 49 ? 36.892 5.932 -2.605 1.00 36.63 49 SER D CA 1
ATOM 3680 C C . SER D 2 49 ? 37.884 4.824 -2.357 1.00 35.84 49 SER D C 1
ATOM 3681 O O . SER D 2 49 ? 37.557 3.839 -1.700 1.00 35.55 49 SER D O 1
ATOM 3684 N N . THR D 2 50 ? 39.085 4.954 -2.911 1.00 36.62 50 THR D N 1
ATOM 3685 C CA . THR D 2 50 ? 40.089 3.910 -2.733 1.00 33.72 50 THR D CA 1
ATOM 3686 C C . THR D 2 50 ? 41.435 4.578 -2.622 1.00 33.56 50 THR D C 1
ATOM 3687 O O . THR D 2 50 ? 41.599 5.717 -3.055 1.00 34.74 50 THR D O 1
ATOM 3691 N N . PRO D 2 51 ? 42.418 3.881 -2.026 1.00 33.82 51 PRO D N 1
ATOM 3692 C CA . PRO D 2 51 ? 43.781 4.408 -1.861 1.00 34.28 51 PRO D CA 1
ATOM 3693 C C . PRO D 2 51 ? 44.357 4.840 -3.198 1.00 33.14 51 PRO D C 1
ATOM 3694 O O . PRO D 2 51 ? 44.996 5.876 -3.286 1.00 31.31 51 PRO D O 1
ATOM 3698 N N . ASP D 2 52 ? 44.124 4.037 -4.245 1.00 34.62 52 ASP D N 1
ATOM 3699 C CA . ASP D 2 52 ? 44.641 4.402 -5.581 1.00 34.79 52 ASP D CA 1
ATOM 3700 C C . ASP D 2 52 ? 43.912 5.597 -6.113 1.00 33.70 52 ASP D C 1
ATOM 3701 O O . ASP D 2 52 ? 44.499 6.482 -6.708 1.00 32.84 52 ASP D O 1
ATOM 3706 N N . ALA D 2 53 ? 42.609 5.642 -5.885 1.00 32.38 53 ALA D N 1
ATOM 3707 C CA . ALA D 2 53 ? 41.883 6.801 -6.355 1.00 32.60 53 ALA D CA 1
ATOM 3708 C C . ALA D 2 53 ? 42.513 8.038 -5.738 1.00 32.26 53 ALA D C 1
ATOM 3709 O O . ALA D 2 53 ? 42.915 8.957 -6.439 1.00 31.95 53 ALA D O 1
ATOM 3711 N N . VAL D 2 54 ? 42.614 8.034 -4.406 1.00 32.42 54 VAL D N 1
ATOM 3712 C CA . VAL D 2 54 ? 43.153 9.177 -3.703 1.00 30.26 54 VAL D CA 1
ATOM 3713 C C . VAL D 2 54 ? 44.522 9.571 -4.153 1.00 31.47 54 VAL D C 1
ATOM 3714 O O . VAL D 2 54 ? 44.766 10.737 -4.384 1.00 28.92 54 VAL D O 1
ATOM 3718 N N . MET D 2 55 ? 45.437 8.604 -4.231 1.00 31.65 55 MET D N 1
ATOM 3719 C CA . MET D 2 55 ? 46.810 8.934 -4.607 1.00 34.82 55 MET D CA 1
ATOM 3720 C C . MET D 2 55 ? 46.958 9.368 -6.084 1.00 37.64 55 MET D C 1
ATOM 3721 O O . MET D 2 55 ? 47.943 10.040 -6.456 1.00 38.43 55 MET D O 1
ATOM 3726 N N . GLY D 2 56 ? 45.979 9.002 -6.914 1.00 38.11 56 GLY D N 1
ATOM 3727 C CA . GLY D 2 56 ? 46.028 9.391 -8.323 1.00 38.73 56 GLY D CA 1
ATOM 3728 C C . GLY D 2 56 ? 45.266 10.671 -8.609 1.00 38.50 56 GLY D C 1
ATOM 3729 O O . GLY D 2 56 ? 45.431 11.308 -9.673 1.00 37.43 56 GLY D O 1
ATOM 3730 N N . ASN D 2 57 ? 44.428 11.069 -7.651 1.00 36.64 57 ASN D N 1
ATOM 3731 C CA . ASN D 2 57 ? 43.615 12.287 -7.802 1.00 34.88 57 ASN D CA 1
ATOM 3732 C C . ASN D 2 57 ? 44.413 13.578 -8.140 1.00 33.73 57 ASN D C 1
ATOM 3733 O O . ASN D 2 57 ? 45.259 14.017 -7.376 1.00 32.62 57 ASN D O 1
ATOM 3738 N N . PRO D 2 58 ? 44.118 14.224 -9.289 1.00 32.11 58 PRO D N 1
ATOM 3739 C CA . PRO D 2 58 ? 44.873 15.446 -9.613 1.00 31.27 58 PRO D CA 1
ATOM 3740 C C . PRO D 2 58 ? 44.592 16.575 -8.670 1.00 31.50 58 PRO D C 1
ATOM 3741 O O . PRO D 2 58 ? 45.412 17.510 -8.508 1.00 31.14 58 PRO D O 1
ATOM 3745 N N . LYS D 2 59 ? 43.407 16.547 -8.069 1.00 30.91 59 LYS D N 1
ATOM 3746 C CA . LYS D 2 59 ? 43.102 17.639 -7.163 1.00 32.06 59 LYS D CA 1
ATOM 3747 C C . LYS D 2 59 ? 43.865 17.431 -5.825 1.00 29.86 59 LYS D C 1
ATOM 3748 O O . LYS D 2 59 ? 44.414 18.378 -5.289 1.00 29.26 59 LYS D O 1
ATOM 3754 N N . VAL D 2 60 ? 43.891 16.208 -5.311 1.00 31.10 60 VAL D N 1
ATOM 3755 C CA . VAL D 2 60 ? 44.642 15.938 -4.059 1.00 29.88 60 VAL D CA 1
ATOM 3756 C C . VAL D 2 60 ? 46.048 16.532 -4.296 1.00 31.34 60 VAL D C 1
ATOM 3757 O O . VAL D 2 60 ? 46.543 17.348 -3.513 1.00 32.09 60 VAL D O 1
ATOM 3761 N N . LYS D 2 61 ? 46.678 16.185 -5.422 1.00 32.72 61 LYS D N 1
ATOM 3762 C CA . LYS D 2 61 ? 48.044 16.684 -5.672 1.00 34.17 61 LYS D CA 1
ATOM 3763 C C . LYS D 2 61 ? 48.234 18.200 -5.787 1.00 32.84 61 LYS D C 1
ATOM 3764 O O . LYS D 2 61 ? 49.215 18.766 -5.264 1.00 33.46 61 LYS D O 1
ATOM 3770 N N . ALA D 2 62 ? 47.323 18.883 -6.466 1.00 32.05 62 ALA D N 1
ATOM 3771 C CA . ALA D 2 62 ? 47.477 20.355 -6.625 1.00 30.57 62 ALA D CA 1
ATOM 3772 C C . ALA D 2 62 ? 47.240 21.086 -5.309 1.00 30.20 62 ALA D C 1
ATOM 3773 O O . ALA D 2 62 ? 47.915 22.082 -4.959 1.00 28.76 62 ALA D O 1
ATOM 3775 N N . HIS D 2 63 ? 46.242 20.638 -4.561 1.00 29.44 63 HIS D N 1
ATOM 3776 C CA . HIS D 2 63 ? 46.037 21.316 -3.277 1.00 32.27 63 HIS D CA 1
ATOM 3777 C C . HIS D 2 63 ? 47.276 21.004 -2.375 1.00 31.81 63 HIS D C 1
ATOM 3778 O O . HIS D 2 63 ? 47.801 21.870 -1.701 1.00 31.13 63 HIS D O 1
ATOM 3785 N N . GLY D 2 64 ? 47.732 19.753 -2.419 1.00 31.63 64 GLY D N 1
ATOM 3786 C CA . GLY D 2 64 ? 48.866 19.352 -1.619 1.00 34.33 64 GLY D CA 1
ATOM 3787 C C . GLY D 2 64 ? 50.019 20.303 -1.861 1.00 34.62 64 GLY D C 1
ATOM 3788 O O . GLY D 2 64 ? 50.704 20.671 -0.931 1.00 34.98 64 GLY D O 1
ATOM 3789 N N . LYS D 2 65 ? 50.218 20.720 -3.115 1.00 36.40 65 LYS D N 1
ATOM 3790 C CA . LYS D 2 65 ? 51.312 21.642 -3.426 1.00 35.15 65 LYS D CA 1
ATOM 3791 C C . LYS D 2 65 ? 51.146 22.946 -2.691 1.00 33.79 65 LYS D C 1
ATOM 3792 O O . LYS D 2 65 ? 52.114 23.544 -2.264 1.00 33.09 65 LYS D O 1
ATOM 3798 N N . LYS D 2 66 ? 49.911 23.407 -2.544 1.00 34.25 66 LYS D N 1
ATOM 3799 C CA . LYS D 2 66 ? 49.664 24.651 -1.825 1.00 34.16 66 LYS D CA 1
ATOM 3800 C C . LYS D 2 66 ? 49.998 24.494 -0.342 1.00 33.27 66 LYS D C 1
ATOM 3801 O O . LYS D 2 66 ? 50.593 25.392 0.270 1.00 30.12 66 LYS D O 1
ATOM 3807 N N . VAL D 2 67 ? 49.565 23.369 0.243 1.00 32.25 67 VAL D N 1
ATOM 3808 C CA . VAL D 2 67 ? 49.836 23.124 1.673 1.00 31.53 67 VAL D CA 1
ATOM 3809 C C . VAL D 2 67 ? 51.349 23.083 1.845 1.00 31.13 67 VAL D C 1
ATOM 3810 O O . VAL D 2 67 ? 51.901 23.678 2.777 1.00 30.56 67 VAL D O 1
ATOM 3814 N N . LEU D 2 68 ? 52.035 22.416 0.915 1.00 31.89 68 LEU D N 1
ATOM 3815 C CA . LEU D 2 68 ? 53.480 22.336 1.025 1.00 32.24 68 LEU D CA 1
ATOM 3816 C C . LEU D 2 68 ? 54.033 23.746 1.007 1.00 31.68 68 LEU D C 1
ATOM 3817 O O . LEU D 2 68 ? 54.914 24.072 1.797 1.00 31.02 68 LEU D O 1
ATOM 3822 N N . GLY D 2 69 ? 53.513 24.596 0.115 1.00 32.20 69 GLY D N 1
ATOM 3823 C CA . GLY D 2 69 ? 53.996 25.965 0.069 1.00 31.15 69 GLY D CA 1
ATOM 3824 C C . GLY D 2 69 ? 53.816 26.732 1.361 1.00 32.42 69 GLY D C 1
ATOM 3825 O O . GLY D 2 69 ? 54.655 27.557 1.728 1.00 31.04 69 GLY D O 1
ATOM 3826 N N . ALA D 2 70 ? 52.701 26.494 2.059 1.00 31.83 70 ALA D N 1
ATOM 3827 C CA . ALA D 2 70 ? 52.463 27.174 3.333 1.00 33.14 70 ALA D CA 1
ATOM 3828 C C . ALA D 2 70 ? 53.510 26.700 4.364 1.00 32.72 70 ALA D C 1
ATOM 3829 O O . ALA D 2 70 ? 53.993 27.466 5.201 1.00 31.90 70 ALA D O 1
ATOM 3831 N N . PHE D 2 71 ? 53.802 25.402 4.347 1.00 33.20 71 PHE D N 1
ATOM 3832 C CA . PHE D 2 71 ? 54.834 24.917 5.254 1.00 33.25 71 PHE D CA 1
ATOM 3833 C C . PHE D 2 71 ? 56.185 25.608 4.916 1.00 31.65 71 PHE D C 1
ATOM 3834 O O . PHE D 2 71 ? 56.908 26.053 5.800 1.00 30.35 71 PHE D O 1
ATOM 3842 N N . SER D 2 72 ? 56.519 25.706 3.635 1.00 32.78 72 SER D N 1
ATOM 3843 C CA . SER D 2 72 ? 57.791 26.370 3.297 1.00 33.29 72 SER D CA 1
ATOM 3844 C C . SER D 2 72 ? 57.829 27.779 3.858 1.00 33.62 72 SER D C 1
ATOM 3845 O O . SER D 2 72 ? 58.867 28.249 4.321 1.00 35.81 72 SER D O 1
ATOM 3848 N N . ASP D 2 73 ? 56.698 28.481 3.832 1.00 36.16 73 ASP D N 1
ATOM 3849 C CA . ASP D 2 73 ? 56.666 29.832 4.384 1.00 36.63 73 ASP D CA 1
ATOM 3850 C C . ASP D 2 73 ? 56.989 29.805 5.871 1.00 34.56 73 ASP D C 1
ATOM 3851 O O . ASP D 2 73 ? 57.724 30.653 6.375 1.00 34.28 73 ASP D O 1
ATOM 3856 N N . GLY D 2 74 ? 56.379 28.877 6.598 1.00 32.64 74 GLY D N 1
ATOM 3857 C CA . GLY D 2 74 ? 56.624 28.828 8.034 1.00 29.82 74 GLY D CA 1
ATOM 3858 C C . GLY D 2 74 ? 58.071 28.549 8.356 1.00 29.96 74 GLY D C 1
ATOM 3859 O O . GLY D 2 74 ? 58.618 29.122 9.280 1.00 28.90 74 GLY D O 1
ATOM 3860 N N . LEU D 2 75 ? 58.683 27.661 7.572 1.00 32.68 75 LEU D N 1
ATOM 3861 C CA . LEU D 2 75 ? 60.096 27.277 7.745 1.00 35.07 75 LEU D CA 1
ATOM 3862 C C . LEU D 2 75 ? 60.969 28.489 7.537 1.00 37.13 75 LEU D C 1
ATOM 3863 O O . LEU D 2 75 ? 62.039 28.583 8.099 1.00 37.57 75 LEU D O 1
ATOM 3868 N N . ALA D 2 76 ? 60.482 29.430 6.739 1.00 39.53 76 ALA D N 1
ATOM 3869 C CA . ALA D 2 76 ? 61.210 30.642 6.481 1.00 42.13 76 ALA D CA 1
ATOM 3870 C C . ALA D 2 76 ? 60.903 31.660 7.558 1.00 44.28 76 ALA D C 1
ATOM 3871 O O . ALA D 2 76 ? 61.579 32.688 7.629 1.00 45.50 76 ALA D O 1
ATOM 3873 N N . HIS D 2 77 ? 59.882 31.400 8.385 1.00 44.49 77 HIS D N 1
ATOM 3874 C CA . HIS D 2 77 ? 59.496 32.329 9.459 1.00 44.19 77 HIS D CA 1
ATOM 3875 C C . HIS D 2 77 ? 59.316 31.688 10.819 1.00 44.43 77 HIS D C 1
ATOM 3876 O O . HIS D 2 77 ? 58.382 32.025 11.539 1.00 44.72 77 HIS D O 1
ATOM 3883 N N . LEU D 2 78 ? 60.211 30.785 11.203 1.00 44.61 78 LEU D N 1
ATOM 3884 C CA . LEU D 2 78 ? 60.087 30.098 12.485 1.00 43.47 78 LEU D CA 1
ATOM 3885 C C . LEU D 2 78 ? 59.809 30.984 13.700 1.00 44.48 78 LEU D C 1
ATOM 3886 O O . LEU D 2 78 ? 59.019 30.636 14.579 1.00 44.73 78 LEU D O 1
ATOM 3891 N N . ASP D 2 79 ? 60.440 32.143 13.744 1.00 45.76 79 ASP D N 1
ATOM 3892 C CA . ASP D 2 79 ? 60.254 33.040 14.865 1.00 46.58 79 ASP D CA 1
ATOM 3893 C C . ASP D 2 79 ? 58.951 33.804 14.860 1.00 45.82 79 ASP D C 1
ATOM 3894 O O . ASP D 2 79 ? 58.670 34.500 15.818 1.00 46.27 79 ASP D O 1
ATOM 3899 N N . ASN D 2 80 ? 58.151 33.683 13.806 1.00 45.03 80 ASN D N 1
ATOM 3900 C CA . ASN D 2 80 ? 56.854 34.371 13.755 1.00 43.91 80 ASN D CA 1
ATOM 3901 C C . ASN D 2 80 ? 55.822 33.534 13.010 1.00 43.08 80 ASN D C 1
ATOM 3902 O O . ASN D 2 80 ? 55.232 33.969 12.009 1.00 43.77 80 ASN D O 1
ATOM 3907 N N . LEU D 2 81 ? 55.606 32.318 13.492 1.00 39.82 81 LEU D N 1
ATOM 3908 C CA . LEU D 2 81 ? 54.654 31.447 12.866 1.00 38.28 81 LEU D CA 1
ATOM 3909 C C . LEU D 2 81 ? 53.226 31.959 13.017 1.00 38.77 81 LEU D C 1
ATOM 3910 O O . LEU D 2 81 ? 52.435 31.839 12.100 1.00 38.99 81 LEU D O 1
ATOM 3915 N N . LYS D 2 82 ? 52.902 32.546 14.160 1.00 40.10 82 LYS D N 1
ATOM 3916 C CA . LYS D 2 82 ? 51.542 33.035 14.405 1.00 42.44 82 LYS D CA 1
ATOM 3917 C C . LYS D 2 82 ? 51.166 34.169 13.443 1.00 43.25 82 LYS D C 1
ATOM 3918 O O . LYS D 2 82 ? 50.063 34.188 12.896 1.00 44.57 82 LYS D O 1
ATOM 3924 N N . GLY D 2 83 ? 52.079 35.108 13.236 1.00 42.71 83 GLY D N 1
ATOM 3925 C CA . GLY D 2 83 ? 51.800 36.185 12.308 1.00 42.23 83 GLY D CA 1
ATOM 3926 C C . GLY D 2 83 ? 51.731 35.606 10.911 1.00 42.72 83 GLY D C 1
ATOM 3927 O O . GLY D 2 83 ? 50.890 35.979 10.085 1.00 44.24 83 GLY D O 1
ATOM 3928 N N . THR D 2 84 ? 52.617 34.660 10.633 1.00 40.70 84 THR D N 1
ATOM 3929 C CA . THR D 2 84 ? 52.651 34.053 9.324 1.00 39.14 84 THR D CA 1
ATOM 3930 C C . THR D 2 84 ? 51.387 33.254 8.942 1.00 39.30 84 THR D C 1
ATOM 3931 O O . THR D 2 84 ? 51.007 33.190 7.747 1.00 38.55 84 THR D O 1
ATOM 3935 N N . PHE D 2 85 ? 50.744 32.644 9.937 1.00 37.33 85 PHE D N 1
ATOM 3936 C CA . PHE D 2 85 ? 49.565 31.824 9.679 1.00 36.35 85 PHE D CA 1
ATOM 3937 C C . PHE D 2 85 ? 48.189 32.394 10.066 1.00 36.65 85 PHE D C 1
ATOM 3938 O O . PHE D 2 85 ? 47.166 31.736 9.896 1.00 35.68 85 PHE D O 1
ATOM 3946 N N . ALA D 2 86 ? 48.190 33.615 10.584 1.00 37.16 86 ALA D N 1
ATOM 3947 C CA . ALA D 2 86 ? 46.981 34.306 11.011 1.00 37.91 86 ALA D CA 1
ATOM 3948 C C . ALA D 2 86 ? 45.826 34.185 10.022 1.00 37.34 86 ALA D C 1
ATOM 3949 O O . ALA D 2 86 ? 44.730 33.734 10.380 1.00 38.03 86 ALA D O 1
ATOM 3951 N N . THR D 2 87 ? 46.082 34.547 8.771 1.00 36.53 87 THR D N 1
ATOM 3952 C CA . THR D 2 87 ? 45.033 34.506 7.776 1.00 36.51 87 THR D CA 1
ATOM 3953 C C . THR D 2 87 ? 44.541 33.105 7.491 1.00 35.79 87 THR D C 1
ATOM 3954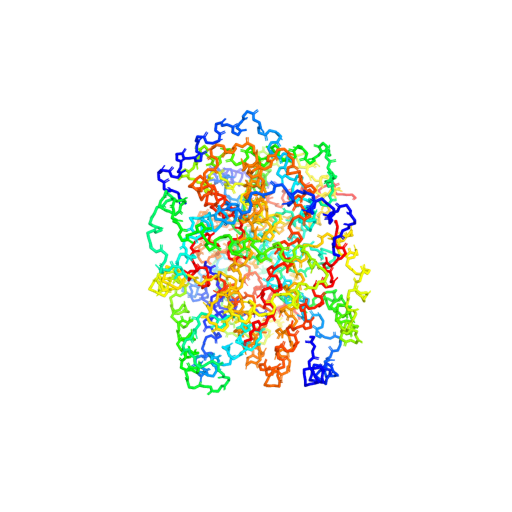 O O . THR D 2 87 ? 43.344 32.877 7.407 1.00 35.89 87 THR D O 1
ATOM 3958 N N . LEU D 2 88 ? 45.463 32.162 7.310 1.00 34.66 88 LEU D N 1
ATOM 3959 C CA . LEU D 2 88 ? 45.047 30.784 7.047 1.00 32.13 88 LEU D CA 1
ATOM 3960 C C . LEU D 2 88 ? 44.262 30.262 8.257 1.00 28.00 88 LEU D C 1
ATOM 3961 O O . LEU D 2 88 ? 43.306 29.539 8.090 1.00 27.94 88 LEU D O 1
ATOM 3966 N N . SER D 2 89 ? 44.641 30.691 9.457 1.00 27.62 89 SER D N 1
ATOM 3967 C CA . SER D 2 89 ? 43.980 30.259 10.700 1.00 27.62 89 SER D CA 1
ATOM 3968 C C . SER D 2 89 ? 42.496 30.695 10.707 1.00 28.22 89 SER D C 1
ATOM 3969 O O . SER D 2 89 ? 41.604 29.890 10.959 1.00 26.05 89 SER D O 1
ATOM 3972 N N . GLU D 2 90 ? 42.253 31.972 10.387 1.00 30.08 90 GLU D N 1
ATOM 3973 C CA . GLU D 2 90 ? 40.895 32.519 10.286 1.00 32.16 90 GLU D CA 1
ATOM 3974 C C . GLU D 2 90 ? 40.177 31.769 9.172 1.00 31.79 90 GLU D C 1
ATOM 3975 O O . GLU D 2 90 ? 39.014 31.388 9.312 1.00 32.54 90 GLU D O 1
ATOM 3981 N N . LEU D 2 91 ? 40.874 31.511 8.067 1.00 30.43 91 LEU D N 1
ATOM 3982 C CA . LEU D 2 91 ? 40.238 30.766 7.018 1.00 30.65 91 LEU D CA 1
ATOM 3983 C C . LEU D 2 91 ? 39.826 29.384 7.485 1.00 30.60 91 LEU D C 1
ATOM 3984 O O . LEU D 2 91 ? 38.698 28.923 7.209 1.00 29.93 91 LEU D O 1
ATOM 3989 N N . HIS D 2 92 ? 40.726 28.688 8.185 1.00 29.21 92 HIS D N 1
ATOM 3990 C CA . HIS D 2 92 ? 40.356 27.345 8.595 1.00 29.06 92 HIS D CA 1
ATOM 3991 C C . HIS D 2 92 ? 39.262 27.319 9.660 1.00 27.97 92 HIS D C 1
ATOM 3992 O O . HIS D 2 92 ? 38.471 26.393 9.687 1.00 29.19 92 HIS D O 1
ATOM 3999 N N . CYS D 2 93 ? 39.229 28.331 10.513 1.00 28.23 93 CYS D N 1
ATOM 4000 C CA . CYS D 2 93 ? 38.209 28.417 11.520 1.00 30.87 93 CYS D CA 1
ATOM 4001 C C . CYS D 2 93 ? 36.885 28.966 10.904 1.00 32.62 93 CYS D C 1
ATOM 4002 O O . CYS D 2 93 ? 35.874 28.281 10.844 1.00 34.17 93 CYS D O 1
ATOM 4005 N N . ASP D 2 94 ? 36.930 30.178 10.387 1.00 33.86 94 ASP D N 1
ATOM 4006 C CA . ASP D 2 94 ? 35.721 30.821 9.858 1.00 35.29 94 ASP D CA 1
ATOM 4007 C C . ASP D 2 94 ? 35.043 30.235 8.642 1.00 35.79 94 ASP D C 1
ATOM 4008 O O . ASP D 2 94 ? 33.810 30.167 8.598 1.00 35.70 94 ASP D O 1
ATOM 4013 N N . LYS D 2 95 ? 35.836 29.820 7.653 1.00 35.12 95 LYS D N 1
ATOM 4014 C CA . LYS D 2 95 ? 35.280 29.284 6.423 1.00 35.20 95 LYS D CA 1
ATOM 4015 C C . LYS D 2 95 ? 35.233 27.796 6.320 1.00 33.24 95 LYS D C 1
ATOM 4016 O O . LYS D 2 95 ? 34.209 27.259 5.957 1.00 33.51 95 LYS D O 1
ATOM 4022 N N . LEU D 2 96 ? 36.324 27.117 6.668 1.00 30.78 96 LEU D N 1
ATOM 4023 C CA . LEU D 2 96 ? 36.384 25.644 6.523 1.00 29.73 96 LEU D CA 1
ATOM 4024 C C . LEU D 2 96 ? 35.896 24.850 7.735 1.00 28.18 96 LEU D C 1
ATOM 4025 O O . LEU D 2 96 ? 35.579 23.655 7.631 1.00 28.53 96 LEU D O 1
ATOM 4030 N N . HIS D 2 97 ? 35.853 25.509 8.892 1.00 28.51 97 HIS D N 1
ATOM 4031 C CA . HIS D 2 97 ? 35.374 24.852 10.108 1.00 27.33 97 HIS D CA 1
ATOM 4032 C C . HIS D 2 97 ? 36.156 23.544 10.326 1.00 25.24 97 HIS D C 1
ATOM 4033 O O . HIS D 2 97 ? 35.564 22.479 10.492 1.00 25.50 97 HIS D O 1
ATOM 4040 N N . VAL D 2 98 ? 37.473 23.622 10.330 1.00 24.34 98 VAL D N 1
ATOM 4041 C CA . VAL D 2 98 ? 38.265 22.412 10.552 1.00 24.30 98 VAL D CA 1
ATOM 4042 C C . VAL D 2 98 ? 38.691 22.325 12.042 1.00 21.00 98 VAL D C 1
ATOM 4043 O O . VAL D 2 98 ? 39.253 23.270 12.564 1.00 23.01 98 VAL D O 1
ATOM 4047 N N . ASP D 2 99 ? 38.374 21.222 12.706 1.00 22.75 99 ASP D N 1
ATOM 4048 C CA . ASP D 2 99 ? 38.793 21.001 14.119 1.00 21.82 99 ASP D CA 1
ATOM 4049 C C . ASP D 2 99 ? 40.327 21.053 14.068 1.00 23.06 99 ASP D C 1
ATOM 4050 O O . ASP D 2 99 ? 40.937 20.210 13.429 1.00 26.82 99 ASP D O 1
ATOM 4055 N N . PRO D 2 100 ? 40.965 22.034 14.716 1.00 23.20 100 PRO D N 1
ATOM 4056 C CA . PRO D 2 100 ? 42.430 22.119 14.690 1.00 25.04 100 PRO D CA 1
ATOM 4057 C C . PRO D 2 100 ? 43.169 20.883 15.191 1.00 26.40 100 PRO D C 1
ATOM 4058 O O . PRO D 2 100 ? 44.378 20.757 14.994 1.00 25.97 100 PRO D O 1
ATOM 4062 N N . GLU D 2 101 ? 42.461 19.936 15.805 1.00 28.04 101 GLU D N 1
ATOM 4063 C CA . GLU D 2 101 ? 43.138 18.710 16.233 1.00 27.42 101 GLU D CA 1
ATOM 4064 C C . GLU D 2 101 ? 43.630 17.996 14.947 1.00 29.23 101 GLU D C 1
ATOM 4065 O O . GLU D 2 101 ? 44.636 17.245 14.930 1.00 28.22 101 GLU D O 1
ATOM 4071 N N . ASN D 2 102 ? 42.935 18.252 13.848 1.00 29.02 102 ASN D N 1
ATOM 4072 C CA . ASN D 2 102 ? 43.317 17.636 12.585 1.00 29.91 102 ASN D CA 1
ATOM 4073 C C . ASN D 2 102 ? 44.691 18.130 12.049 1.00 28.49 102 ASN D C 1
ATOM 4074 O O . ASN D 2 102 ? 45.341 17.418 11.290 1.00 30.12 102 ASN D O 1
ATOM 4079 N N . PHE D 2 103 ? 45.094 19.341 12.392 1.00 25.36 103 PHE D N 1
ATOM 4080 C CA . PHE D 2 103 ? 46.377 19.884 11.957 1.00 24.23 103 PHE D CA 1
ATOM 4081 C C . PHE D 2 103 ? 47.546 19.006 12.404 1.00 24.95 103 PHE D C 1
ATOM 4082 O O . PHE D 2 103 ? 48.555 18.909 11.703 1.00 20.17 103 PHE D O 1
ATOM 4090 N N . ARG D 2 104 ? 47.405 18.400 13.585 1.00 23.97 104 ARG D N 1
ATOM 4091 C CA . ARG D 2 104 ? 48.437 17.529 14.129 1.00 26.14 104 ARG D CA 1
ATOM 4092 C C . ARG D 2 104 ? 48.561 16.306 13.247 1.00 25.07 104 ARG D C 1
ATOM 4093 O O . ARG D 2 104 ? 49.663 15.811 13.038 1.00 24.87 104 ARG D O 1
ATOM 4101 N N . LEU D 2 105 ? 47.431 15.791 12.760 1.00 22.56 105 LEU D N 1
ATOM 4102 C CA . LEU D 2 105 ? 47.469 14.617 11.928 1.00 23.49 105 LEU D CA 1
ATOM 4103 C C . LEU D 2 105 ? 48.214 14.908 10.632 1.00 24.47 105 LEU D C 1
ATOM 4104 O O . LEU D 2 105 ? 49.028 14.102 10.198 1.00 24.52 105 LEU D O 1
ATOM 4109 N N . LEU D 2 106 ? 47.930 16.054 10.009 1.00 23.82 106 LEU D N 1
ATOM 4110 C CA . LEU D 2 106 ? 48.626 16.402 8.764 1.00 23.93 106 LEU D CA 1
ATOM 4111 C C . LEU D 2 106 ? 50.126 16.531 9.013 1.00 22.66 106 LEU D C 1
ATOM 4112 O O . LEU D 2 106 ? 50.881 16.024 8.209 1.00 22.35 106 LEU D O 1
ATOM 4117 N N . GLY D 2 107 ? 50.521 17.199 10.115 1.00 20.58 107 GLY D N 1
ATOM 4118 C CA . GLY D 2 107 ? 51.921 17.324 10.507 1.00 22.67 107 GLY D CA 1
ATOM 4119 C C . GLY D 2 107 ? 52.578 15.931 10.641 1.00 23.06 107 GLY D C 1
ATOM 4120 O O . GLY D 2 107 ? 53.633 15.694 10.037 1.00 25.24 107 GLY D O 1
ATOM 4121 N N . ASN D 2 108 ? 51.948 15.012 11.376 1.00 21.09 108 ASN D N 1
ATOM 4122 C CA . ASN D 2 108 ? 52.488 13.673 11.515 1.00 23.19 108 ASN D CA 1
ATOM 4123 C C . ASN D 2 108 ? 52.674 12.985 10.149 1.00 23.33 108 ASN D C 1
ATOM 4124 O O . ASN D 2 108 ? 53.686 12.326 9.882 1.00 23.72 108 ASN D O 1
ATOM 4129 N N . VAL D 2 109 ? 51.677 13.119 9.293 1.00 21.56 109 VAL D N 1
ATOM 4130 C CA . VAL D 2 109 ? 51.736 12.485 8.003 1.00 21.99 109 VAL D CA 1
ATOM 4131 C C . VAL D 2 109 ? 52.848 13.110 7.149 1.00 22.47 109 VAL D C 1
ATOM 4132 O O . VAL D 2 109 ? 53.542 12.394 6.421 1.00 23.16 109 VAL D O 1
ATOM 4136 N N . LEU D 2 110 ? 53.057 14.419 7.265 1.00 21.22 110 LEU D N 1
ATOM 4137 C CA . LEU D 2 110 ? 54.114 15.038 6.512 1.00 20.72 110 LEU D CA 1
ATOM 4138 C C . LEU D 2 110 ? 55.421 14.436 7.022 1.00 21.83 110 LEU D C 1
ATOM 4139 O O . LEU D 2 110 ? 56.305 14.095 6.208 1.00 22.45 110 LEU D O 1
ATOM 4144 N N . VAL D 2 111 ? 55.556 14.332 8.353 1.00 20.10 111 VAL D N 1
ATOM 4145 C CA . VAL D 2 111 ? 56.785 13.743 8.919 1.00 20.62 111 VAL D CA 1
ATOM 4146 C C . VAL D 2 111 ? 57.005 12.361 8.309 1.00 22.38 111 VAL D C 1
ATOM 4147 O O . VAL D 2 111 ? 58.128 12.059 7.938 1.00 23.64 111 VAL D O 1
ATOM 4151 N N . CYS D 2 112 ? 55.957 11.529 8.180 1.00 24.18 112 CYS D N 1
ATOM 4152 C CA . CYS D 2 112 ? 56.163 10.203 7.600 1.00 23.37 112 CYS D CA 1
ATOM 4153 C C . CYS D 2 112 ? 56.629 10.311 6.156 1.00 24.35 112 CYS D C 1
ATOM 4154 O O . CYS D 2 112 ? 57.413 9.497 5.717 1.00 25.54 112 CYS D O 1
ATOM 4157 N N . VAL D 2 113 ? 56.108 11.273 5.404 1.00 23.61 113 VAL D N 1
ATOM 4158 C CA . VAL D 2 113 ? 56.505 11.434 3.985 1.00 24.15 113 VAL D CA 1
ATOM 4159 C C . VAL D 2 113 ? 57.979 11.825 3.885 1.00 24.98 113 VAL D C 1
ATOM 4160 O O . VAL D 2 113 ? 58.682 11.319 3.012 1.00 25.52 113 VAL D O 1
ATOM 4164 N N . LEU D 2 114 ? 58.440 12.743 4.739 1.00 24.46 114 LEU D N 1
ATOM 4165 C CA . LEU D 2 114 ? 59.869 13.107 4.724 1.00 25.10 114 LEU D CA 1
ATOM 4166 C C . LEU D 2 114 ? 60.720 11.878 5.021 1.00 25.83 114 LEU D C 1
ATOM 4167 O O . LEU D 2 114 ? 61.804 11.692 4.417 1.00 26.14 114 LEU D O 1
ATOM 4172 N N . ALA D 2 115 ? 60.245 11.038 5.948 1.00 24.82 115 ALA D N 1
ATOM 4173 C CA . ALA D 2 115 ? 61.011 9.818 6.309 1.00 26.58 115 ALA D CA 1
ATOM 4174 C C . ALA D 2 115 ? 61.001 8.864 5.100 1.00 25.63 115 ALA D C 1
ATOM 4175 O O . ALA D 2 115 ? 61.992 8.266 4.740 1.00 25.76 115 ALA D O 1
ATOM 4177 N N . HIS D 2 116 ? 59.855 8.777 4.446 1.00 25.35 116 HIS D N 1
ATOM 4178 C CA . HIS D 2 116 ? 59.706 7.907 3.317 1.00 27.10 116 HIS D CA 1
ATOM 4179 C C . HIS D 2 116 ? 60.673 8.265 2.175 1.00 27.83 116 HIS D C 1
ATOM 4180 O O . HIS D 2 116 ? 61.273 7.394 1.554 1.00 27.88 116 HIS D O 1
ATOM 4187 N N . HIS D 2 117 ? 60.852 9.552 1.953 1.00 27.86 117 HIS D N 1
ATOM 4188 C CA . HIS D 2 117 ? 61.716 10.047 0.898 1.00 30.66 117 HIS D CA 1
ATOM 4189 C C . HIS D 2 117 ? 63.205 10.078 1.247 1.00 29.75 117 HIS D C 1
ATOM 4190 O O . HIS D 2 117 ? 64.079 9.765 0.425 1.00 27.67 117 HIS D O 1
ATOM 4197 N N . PHE D 2 118 ? 63.499 10.458 2.471 1.00 27.76 118 PHE D N 1
ATOM 4198 C CA . PHE D 2 118 ? 64.890 10.596 2.848 1.00 27.50 118 PHE D CA 1
ATOM 4199 C C . PHE D 2 118 ? 65.528 9.379 3.475 1.00 26.05 118 PHE D C 1
ATOM 4200 O O . PHE D 2 118 ? 66.743 9.335 3.573 1.00 27.71 118 PHE D O 1
ATOM 4208 N N . GLY D 2 119 ? 64.716 8.403 3.897 1.00 24.53 119 GLY D N 1
ATOM 4209 C CA . GLY D 2 119 ? 65.221 7.188 4.503 1.00 23.90 119 GLY D CA 1
ATOM 4210 C C . GLY D 2 119 ? 66.223 7.386 5.628 1.00 24.44 119 GLY D C 1
ATOM 4211 O O . GLY D 2 119 ? 65.972 8.136 6.573 1.00 24.18 119 GLY D O 1
ATOM 4212 N N . LYS D 2 120 ? 67.355 6.700 5.546 1.00 24.75 120 LYS D N 1
ATOM 4213 C CA . LYS D 2 120 ? 68.430 6.825 6.574 1.00 29.27 120 LYS D CA 1
ATOM 4214 C C . LYS D 2 120 ? 68.855 8.256 6.925 1.00 27.63 120 LYS D C 1
ATOM 4215 O O . LYS D 2 120 ? 69.349 8.512 8.008 1.00 28.05 120 LYS D O 1
ATOM 4221 N N . GLU D 2 121 ? 68.699 9.180 5.998 1.00 26.35 121 GLU D N 1
ATOM 4222 C CA . GLU D 2 121 ? 69.058 10.554 6.239 1.00 26.35 121 GLU D CA 1
ATOM 4223 C C . GLU D 2 121 ? 68.114 11.263 7.219 1.00 25.19 121 GLU D C 1
ATOM 4224 O O . GLU D 2 121 ? 68.493 12.280 7.818 1.00 21.21 121 GLU D O 1
ATOM 4230 N N . PHE D 2 122 ? 66.897 10.737 7.361 1.00 22.99 122 PHE D N 1
ATOM 4231 C CA . PHE D 2 122 ? 65.911 11.379 8.240 1.00 21.09 122 PHE D CA 1
ATOM 4232 C C . PHE D 2 122 ? 66.110 10.721 9.577 1.00 20.66 122 PHE D C 1
ATOM 4233 O O . PHE D 2 122 ? 65.272 9.971 10.000 1.00 21.04 122 PHE D O 1
ATOM 4241 N N . THR D 2 123 ? 67.229 11.029 10.219 1.00 20.46 123 THR D N 1
ATOM 4242 C CA . THR D 2 123 ? 67.591 10.382 11.469 1.00 20.96 123 THR D CA 1
ATOM 4243 C C . THR D 2 123 ? 66.708 10.829 12.616 1.00 21.35 123 THR D C 1
ATOM 4244 O O . THR D 2 123 ? 65.960 11.787 12.489 1.00 20.91 123 THR D O 1
ATOM 4248 N N . PRO D 2 124 ? 66.838 10.169 13.771 1.00 21.75 124 PRO D N 1
ATOM 4249 C CA . PRO D 2 124 ? 66.000 10.563 14.911 1.00 20.11 124 PRO D CA 1
ATOM 4250 C C . PRO D 2 124 ? 66.180 12.043 15.317 1.00 19.73 124 PRO D C 1
ATOM 4251 O O . PRO D 2 124 ? 65.227 12.688 15.648 1.00 19.10 124 PRO D O 1
ATOM 4255 N N . PRO D 2 125 ? 67.411 12.579 15.318 1.00 20.36 125 PRO D N 1
ATOM 4256 C CA . PRO D 2 125 ? 67.530 13.998 15.705 1.00 18.97 125 PRO D CA 1
ATOM 4257 C C . PRO D 2 125 ? 66.936 14.953 14.637 1.00 19.08 125 PRO D C 1
ATOM 4258 O O . PRO D 2 125 ? 66.414 16.008 14.947 1.00 21.40 125 PRO D O 1
ATOM 4262 N N . VAL D 2 126 ? 67.020 14.577 13.383 1.00 19.43 126 VAL D N 1
ATOM 4263 C CA . VAL D 2 126 ? 66.427 15.356 12.317 1.00 19.79 126 VAL D CA 1
ATOM 4264 C C . VAL D 2 126 ? 64.876 15.262 12.494 1.00 20.17 126 VAL D C 1
ATOM 4265 O O . VAL D 2 126 ? 64.188 16.246 12.349 1.00 20.69 126 VAL D O 1
ATOM 4269 N N . GLN D 2 127 ? 64.349 14.083 12.805 1.00 18.66 127 GLN D N 1
ATOM 4270 C CA . GLN D 2 127 ? 62.923 14.002 13.012 1.00 20.43 127 GLN D CA 1
ATOM 4271 C C . GLN D 2 127 ? 62.507 14.906 14.175 1.00 19.65 127 GLN D C 1
ATOM 4272 O O . GLN D 2 127 ? 61.497 15.599 14.065 1.00 19.19 127 GLN D O 1
ATOM 4278 N N . ALA D 2 128 ? 63.269 14.897 15.267 1.00 17.73 128 ALA D N 1
ATOM 4279 C CA . ALA D 2 128 ? 62.927 15.702 16.456 1.00 20.04 128 ALA D CA 1
ATOM 4280 C C . ALA D 2 128 ? 62.827 17.181 16.117 1.00 22.69 128 ALA D C 1
ATOM 4281 O O . ALA D 2 128 ? 61.941 17.885 16.665 1.00 22.67 128 ALA D O 1
ATOM 4283 N N . ALA D 2 129 ? 63.704 17.630 15.203 1.00 21.61 129 ALA D N 1
ATOM 4284 C CA . ALA D 2 129 ? 63.676 19.022 14.703 1.00 22.77 129 ALA D CA 1
ATOM 4285 C C . ALA D 2 129 ? 62.396 19.254 13.880 1.00 21.04 129 ALA D C 1
ATOM 4286 O O . ALA D 2 129 ? 61.682 20.241 14.105 1.00 24.67 129 ALA D O 1
ATOM 4288 N N . TYR D 2 130 ? 62.070 18.347 12.966 1.00 21.72 130 TYR D N 1
ATOM 4289 C CA . TYR D 2 130 ? 60.865 18.523 12.162 1.00 20.96 130 TYR D CA 1
ATOM 4290 C C . TYR D 2 130 ? 59.584 18.427 13.015 1.00 22.61 130 TYR D C 1
ATOM 4291 O O . TYR D 2 130 ? 58.585 19.114 12.729 1.00 23.29 130 TYR D O 1
ATOM 4300 N N . GLN D 2 131 ? 59.599 17.609 14.058 1.00 19.18 131 GLN D N 1
ATOM 4301 C CA . GLN D 2 131 ? 58.442 17.554 14.972 1.00 21.24 131 GLN D CA 1
ATOM 4302 C C . GLN D 2 131 ? 58.203 18.974 15.609 1.00 20.62 131 GLN D C 1
ATOM 4303 O O . GLN D 2 131 ? 57.070 19.418 15.747 1.00 17.66 131 GLN D O 1
ATOM 4309 N N . LYS D 2 132 ? 59.249 19.694 15.981 1.00 21.94 132 LYS D N 1
ATOM 4310 C CA . LYS D 2 132 ? 59.046 21.032 16.534 1.00 22.87 132 LYS D CA 1
ATOM 4311 C C . LYS D 2 132 ? 58.415 21.996 15.515 1.00 24.65 132 LYS D C 1
ATOM 4312 O O . LYS D 2 132 ? 57.609 22.851 15.872 1.00 23.10 132 LYS D O 1
ATOM 4318 N N . VAL D 2 133 ? 58.828 21.870 14.260 1.00 24.55 133 VAL D N 1
ATOM 4319 C CA . VAL D 2 133 ? 58.307 22.698 13.187 1.00 25.67 133 VAL D CA 1
ATOM 4320 C C . VAL D 2 133 ? 56.848 22.343 12.929 1.00 25.18 133 VAL D C 1
ATOM 4321 O O . VAL D 2 133 ? 55.991 23.231 12.934 1.00 23.93 133 VAL D O 1
ATOM 4325 N N . VAL D 2 134 ? 56.541 21.068 12.703 1.00 23.75 134 VAL D N 1
ATOM 4326 C CA . VAL D 2 134 ? 55.153 20.781 12.420 1.00 25.11 134 VAL D CA 1
ATOM 4327 C C . VAL D 2 134 ? 54.185 21.101 13.596 1.00 25.23 134 VAL D C 1
ATOM 4328 O O . VAL D 2 134 ? 53.033 21.421 13.343 1.00 22.78 134 VAL D O 1
ATOM 4332 N N . ALA D 2 135 ? 54.678 21.083 14.852 1.00 24.93 135 ALA D N 1
ATOM 4333 C CA . ALA D 2 135 ? 53.859 21.357 16.033 1.00 24.93 135 ALA D CA 1
ATOM 4334 C C . ALA D 2 135 ? 53.690 22.862 16.087 1.00 25.28 135 ALA D C 1
ATOM 4335 O O . ALA D 2 135 ? 52.633 23.357 16.404 1.00 23.35 135 ALA D O 1
ATOM 4337 N N . GLY D 2 136 ? 54.782 23.568 15.796 1.00 26.99 136 GLY D N 1
ATOM 4338 C CA . GLY D 2 136 ? 54.749 25.010 15.746 1.00 27.64 136 GLY D CA 1
ATOM 4339 C C . GLY D 2 136 ? 53.771 25.505 14.686 1.00 26.10 136 GLY D C 1
ATOM 4340 O O . GLY D 2 136 ? 53.028 26.457 14.931 1.00 30.11 136 GLY D O 1
ATOM 4341 N N . VAL D 2 137 ? 53.764 24.899 13.519 1.00 25.40 137 VAL D N 1
ATOM 4342 C CA . VAL D 2 137 ? 52.815 25.312 12.462 1.00 27.11 137 VAL D CA 1
ATOM 4343 C C . VAL D 2 137 ? 51.347 24.973 12.836 1.00 26.93 137 VAL D C 1
ATOM 4344 O O . VAL D 2 137 ? 50.446 25.772 12.550 1.00 25.76 137 VAL D O 1
ATOM 4348 N N . ALA D 2 138 ? 51.116 23.806 13.462 1.00 25.15 138 ALA D N 1
ATOM 4349 C CA . ALA D 2 138 ? 49.786 23.410 13.885 1.00 26.47 138 ALA D CA 1
ATOM 4350 C C . ALA D 2 138 ? 49.281 24.419 14.905 1.00 28.19 138 ALA D C 1
ATOM 4351 O O . ALA D 2 138 ? 48.114 24.838 14.872 1.00 27.21 138 ALA D O 1
ATOM 4353 N N . ASN D 2 139 ? 50.163 24.807 15.814 1.00 28.46 139 ASN D N 1
ATOM 4354 C CA . ASN D 2 139 ? 49.780 25.730 16.870 1.00 31.98 139 ASN D CA 1
ATOM 4355 C C . ASN D 2 139 ? 49.381 27.072 16.302 1.00 30.30 139 ASN D C 1
ATOM 4356 O O . ASN D 2 139 ? 48.341 27.644 16.678 1.00 29.83 139 ASN D O 1
ATOM 4361 N N . ALA D 2 140 ? 50.200 27.556 15.385 1.00 28.36 140 ALA D N 1
ATOM 4362 C CA . ALA D 2 140 ? 49.922 28.833 14.747 1.00 28.91 140 ALA D CA 1
ATOM 4363 C C . ALA D 2 140 ? 48.631 28.780 13.922 1.00 29.07 140 ALA D C 1
ATOM 4364 O O . ALA D 2 140 ? 47.862 29.728 13.913 1.00 29.32 140 ALA D O 1
ATOM 4366 N N . LEU D 2 141 ? 48.370 27.666 13.251 1.00 28.55 141 LEU D N 1
ATOM 4367 C CA . LEU D 2 141 ? 47.194 27.558 12.439 1.00 29.63 141 LEU D CA 1
ATOM 4368 C C . LEU D 2 141 ? 45.923 27.482 13.326 1.00 30.99 141 LEU D C 1
ATOM 4369 O O . LEU D 2 141 ? 44.829 27.852 12.891 1.00 30.06 141 LEU D O 1
ATOM 4374 N N . ALA D 2 142 ? 46.070 27.058 14.577 1.00 29.95 142 ALA D N 1
ATOM 4375 C CA . ALA D 2 142 ? 44.899 26.967 15.480 1.00 29.16 142 ALA D CA 1
ATOM 4376 C C . ALA D 2 142 ? 44.769 28.268 16.291 1.00 28.44 142 ALA D C 1
ATOM 4377 O O . ALA D 2 142 ? 43.800 28.492 16.988 1.00 27.94 142 ALA D O 1
ATOM 4379 N N . HIS D 2 143 ? 45.725 29.147 16.130 1.00 29.68 143 HIS D N 1
ATOM 4380 C CA . HIS D 2 143 ? 45.754 30.335 16.943 1.00 33.26 143 HIS D CA 1
ATOM 4381 C C . HIS D 2 143 ? 44.657 31.386 16.829 1.00 33.90 143 HIS D C 1
ATOM 4382 O O . HIS D 2 143 ? 44.321 32.026 17.830 1.00 33.94 143 HIS D O 1
ATOM 4389 N N . LYS D 2 144 ? 44.089 31.581 15.653 1.00 34.87 144 LYS D N 1
ATOM 4390 C CA . LYS D 2 144 ? 43.086 32.621 15.558 1.00 36.83 144 LYS D CA 1
ATOM 4391 C C . LYS D 2 144 ? 41.703 32.046 15.690 1.00 38.28 144 LYS D C 1
ATOM 4392 O O . LYS D 2 144 ? 40.713 32.720 15.408 1.00 39.66 144 LYS D O 1
ATOM 4398 N N . TYR D 2 145 ? 41.615 30.787 16.104 1.00 36.22 145 TYR D N 1
ATOM 4399 C CA . TYR D 2 145 ? 40.301 30.211 16.275 1.00 34.42 145 TYR D CA 1
ATOM 4400 C C . TYR D 2 145 ? 39.589 30.995 17.383 1.00 35.54 145 TYR D C 1
ATOM 4401 O O . TYR D 2 145 ? 40.217 31.452 18.361 1.00 34.00 145 TYR D O 1
ATOM 4410 N N . HIS D 2 146 ? 38.285 31.161 17.205 1.00 35.58 146 HIS D N 1
ATOM 4411 C CA . HIS D 2 146 ? 37.497 31.914 18.164 1.00 36.12 146 HIS D CA 1
ATOM 4412 C C . HIS D 2 146 ? 36.068 31.448 18.067 1.00 34.43 146 HIS D C 1
ATOM 4413 O O . HIS D 2 146 ? 35.786 30.614 17.184 1.00 33.87 146 HIS D O 1
ATOM 4421 N N . SER E 1 2 ? 44.632 -4.554 -14.075 1.00 62.79 1 SER E N 1
ATOM 4422 C CA . SER E 1 2 ? 45.373 -5.363 -13.075 1.00 61.82 1 SER E CA 1
ATOM 4423 C C . SER E 1 2 ? 44.589 -5.342 -11.754 1.00 60.80 1 SER E C 1
ATOM 4424 O O . SER E 1 2 ? 43.834 -4.399 -11.463 1.00 60.52 1 SER E O 1
ATOM 4427 N N . LEU E 1 3 ? 44.743 -6.392 -10.962 1.00 58.46 2 LEU E N 1
ATOM 4428 C CA . LEU E 1 3 ? 44.055 -6.444 -9.691 1.00 56.65 2 LEU E CA 1
ATOM 4429 C C . LEU E 1 3 ? 45.072 -6.146 -8.609 1.00 55.93 2 LEU E C 1
ATOM 4430 O O . LEU E 1 3 ? 46.272 -6.380 -8.790 1.00 55.54 2 LEU E O 1
ATOM 4435 N N . THR E 1 4 ? 44.585 -5.641 -7.481 1.00 54.67 3 THR E N 1
ATOM 4436 C CA . THR E 1 4 ? 45.451 -5.384 -6.349 1.00 52.83 3 THR E CA 1
ATOM 4437 C C . THR E 1 4 ? 45.841 -6.788 -5.953 1.00 52.09 3 THR E C 1
ATOM 4438 O O . THR E 1 4 ? 45.377 -7.745 -6.570 1.00 52.39 3 THR E O 1
ATOM 4442 N N . LYS E 1 5 ? 46.651 -6.923 -4.910 1.00 50.61 4 LYS E N 1
ATOM 4443 C CA . LYS E 1 5 ? 47.092 -8.226 -4.446 1.00 49.85 4 LYS E CA 1
ATOM 4444 C C . LYS E 1 5 ? 46.059 -8.975 -3.612 1.00 49.18 4 LYS E C 1
ATOM 4445 O O . LYS E 1 5 ? 46.072 -10.216 -3.546 1.00 49.58 4 LYS E O 1
ATOM 4451 N N . THR E 1 6 ? 45.171 -8.248 -2.939 1.00 47.89 5 THR E N 1
ATOM 4452 C CA . THR E 1 6 ? 44.167 -8.936 -2.129 1.00 45.89 5 THR E CA 1
ATOM 4453 C C . THR E 1 6 ? 43.107 -9.460 -3.090 1.00 42.91 5 THR E C 1
ATOM 4454 O O . THR E 1 6 ? 42.552 -10.532 -2.872 1.00 42.31 5 THR E O 1
ATOM 4458 N N . GLU E 1 7 ? 42.874 -8.707 -4.158 1.00 40.53 6 GLU E N 1
ATOM 4459 C CA . GLU E 1 7 ? 41.928 -9.075 -5.199 1.00 40.16 6 GLU E CA 1
ATOM 4460 C C . GLU E 1 7 ? 42.405 -10.364 -5.909 1.00 40.03 6 GLU E C 1
ATOM 4461 O O . GLU E 1 7 ? 41.689 -11.374 -5.905 1.00 39.24 6 GLU E O 1
ATOM 4467 N N . ARG E 1 8 ? 43.605 -10.332 -6.486 1.00 38.42 7 ARG E N 1
ATOM 4468 C CA . ARG E 1 8 ? 44.158 -11.508 -7.178 1.00 39.96 7 ARG E CA 1
ATOM 4469 C C . ARG E 1 8 ? 44.040 -12.736 -6.256 1.00 38.79 7 ARG E C 1
ATOM 4470 O O . ARG E 1 8 ? 43.685 -13.837 -6.668 1.00 38.39 7 ARG E O 1
ATOM 4478 N N . THR E 1 9 ? 44.281 -12.508 -4.972 1.00 38.27 8 THR E N 1
ATOM 4479 C CA . THR E 1 9 ? 44.212 -13.547 -3.985 1.00 36.84 8 THR E CA 1
ATOM 4480 C C . THR E 1 9 ? 42.821 -14.127 -3.863 1.00 35.97 8 THR E C 1
ATOM 4481 O O . THR E 1 9 ? 42.648 -15.339 -3.698 1.00 35.35 8 THR E O 1
ATOM 4485 N N . ILE E 1 10 ? 41.815 -13.263 -3.872 1.00 32.34 9 ILE E N 1
ATOM 4486 C CA . ILE E 1 10 ? 40.464 -13.772 -3.782 1.00 31.56 9 ILE E CA 1
ATOM 4487 C C . ILE E 1 10 ? 40.116 -14.575 -5.093 1.00 29.94 9 ILE E C 1
ATOM 4488 O O . ILE E 1 10 ? 39.468 -15.618 -5.043 1.00 31.19 9 ILE E O 1
ATOM 4493 N N . ILE E 1 11 ? 40.543 -14.080 -6.242 1.00 29.47 10 ILE E N 1
ATOM 4494 C CA . ILE E 1 11 ? 40.250 -14.775 -7.504 1.00 28.98 10 ILE E CA 1
ATOM 4495 C C . ILE E 1 11 ? 40.841 -16.174 -7.396 1.00 30.14 10 ILE E C 1
ATOM 4496 O O . ILE E 1 11 ? 40.138 -17.191 -7.467 1.00 29.00 10 ILE E O 1
ATOM 4501 N N . VAL E 1 12 ? 42.156 -16.209 -7.174 1.00 29.72 11 VAL E N 1
ATOM 4502 C CA . VAL E 1 12 ? 42.873 -17.457 -7.058 1.00 30.63 11 VAL E CA 1
ATOM 4503 C C . VAL E 1 12 ? 42.247 -18.417 -6.064 1.00 31.09 11 VAL E C 1
ATOM 4504 O O . VAL E 1 12 ? 42.065 -19.595 -6.372 1.00 32.05 11 VAL E O 1
ATOM 4508 N N . SER E 1 13 ? 41.916 -17.934 -4.870 1.00 31.49 12 SER E N 1
ATOM 4509 C CA . SER E 1 13 ? 41.303 -18.803 -3.889 1.00 31.05 12 SER E CA 1
ATOM 4510 C C . SER E 1 13 ? 39.949 -19.364 -4.324 1.00 32.52 12 SER E C 1
ATOM 4511 O O . SER E 1 13 ? 39.643 -20.526 -4.037 1.00 33.58 12 SER E O 1
ATOM 4514 N N . MET E 1 14 ? 39.116 -18.549 -4.982 1.00 30.71 13 MET E N 1
ATOM 4515 C CA . MET E 1 14 ? 37.807 -19.022 -5.437 1.00 30.46 13 MET E CA 1
ATOM 4516 C C . MET E 1 14 ? 37.936 -19.924 -6.644 1.00 29.29 13 MET E C 1
ATOM 4517 O O . MET E 1 14 ? 37.106 -20.835 -6.867 1.00 29.86 13 MET E O 1
ATOM 4522 N N . TRP E 1 15 ? 38.999 -19.718 -7.414 1.00 29.58 14 TRP E N 1
ATOM 4523 C CA . TRP E 1 15 ? 39.212 -20.561 -8.574 1.00 28.55 14 TRP E CA 1
ATOM 4524 C C . TRP E 1 15 ? 39.395 -22.000 -8.133 1.00 30.52 14 TRP E C 1
ATOM 4525 O O . TRP E 1 15 ? 38.855 -22.927 -8.763 1.00 28.08 14 TRP E O 1
ATOM 4536 N N . ALA E 1 16 ? 40.137 -22.204 -7.042 1.00 29.96 15 ALA E N 1
ATOM 4537 C CA . ALA E 1 16 ? 40.333 -23.563 -6.546 1.00 30.93 15 ALA E CA 1
ATOM 4538 C C . ALA E 1 16 ? 38.997 -24.287 -6.395 1.00 31.72 15 ALA E C 1
ATOM 4539 O O . ALA E 1 16 ? 38.864 -25.465 -6.758 1.00 33.24 15 ALA E O 1
ATOM 4541 N N . LYS E 1 17 ? 37.989 -23.588 -5.894 1.00 30.43 16 LYS E N 1
ATOM 4542 C CA . LYS E 1 17 ? 36.684 -24.210 -5.670 1.00 28.70 16 LYS E CA 1
ATOM 4543 C C . LYS E 1 17 ? 35.920 -24.347 -6.978 1.00 27.03 16 LYS E C 1
ATOM 4544 O O . LYS E 1 17 ? 35.190 -25.304 -7.176 1.00 25.92 16 LYS E O 1
ATOM 4550 N N . ILE E 1 18 ? 36.077 -23.382 -7.870 1.00 23.19 17 ILE E N 1
ATOM 4551 C CA . ILE E 1 18 ? 35.356 -23.455 -9.133 1.00 23.58 17 ILE E CA 1
ATOM 4552 C C . ILE E 1 18 ? 35.883 -24.658 -9.920 1.00 25.13 17 ILE E C 1
ATOM 4553 O O . ILE E 1 18 ? 35.118 -25.382 -10.570 1.00 22.85 17 ILE E O 1
ATOM 4558 N N . SER E 1 19 ? 37.199 -24.891 -9.827 1.00 23.17 18 SER E N 1
ATOM 4559 C CA . SER E 1 19 ? 37.793 -25.934 -10.638 1.00 23.91 18 SER E CA 1
ATOM 4560 C C . SER E 1 19 ? 37.137 -27.313 -10.531 1.00 23.68 18 SER E C 1
ATOM 4561 O O . SER E 1 19 ? 37.050 -28.022 -11.519 1.00 23.61 18 SER E O 1
ATOM 4564 N N . THR E 1 20 ? 36.666 -27.699 -9.362 1.00 24.26 19 THR E N 1
ATOM 4565 C CA . THR E 1 20 ? 36.110 -29.036 -9.241 1.00 27.97 19 THR E CA 1
ATOM 4566 C C . THR E 1 20 ? 34.692 -29.127 -9.785 1.00 27.33 19 THR E C 1
ATOM 4567 O O . THR E 1 20 ? 34.147 -30.221 -9.953 1.00 28.17 19 THR E O 1
ATOM 4571 N N . GLN E 1 21 ? 34.113 -27.974 -10.107 1.00 27.19 20 GLN E N 1
ATOM 4572 C CA . GLN E 1 21 ? 32.754 -27.951 -10.656 1.00 24.59 20 GLN E CA 1
ATOM 4573 C C . GLN E 1 21 ? 32.778 -27.122 -11.888 1.00 24.89 20 GLN E C 1
ATOM 4574 O O . GLN E 1 21 ? 31.761 -26.559 -12.259 1.00 24.58 20 GLN E O 1
ATOM 4580 N N . ALA E 1 22 ? 33.918 -27.042 -12.557 1.00 24.74 21 ALA E N 1
ATOM 4581 C CA . ALA E 1 22 ? 33.984 -26.147 -13.688 1.00 23.22 21 ALA E CA 1
ATOM 4582 C C . ALA E 1 22 ? 32.942 -26.417 -14.792 1.00 24.09 21 ALA E C 1
ATOM 4583 O O . ALA E 1 22 ? 32.362 -25.481 -15.376 1.00 17.96 21 ALA E O 1
ATOM 4585 N N . ASP E 1 23 ? 32.696 -27.702 -15.072 1.00 22.39 22 ASP E N 1
ATOM 4586 C CA . ASP E 1 23 ? 31.741 -28.069 -16.126 1.00 24.50 22 ASP E CA 1
ATOM 4587 C C . ASP E 1 23 ? 30.326 -27.563 -15.816 1.00 23.80 22 ASP E C 1
ATOM 4588 O O . ASP E 1 23 ? 29.693 -26.944 -16.661 1.00 22.63 22 ASP E O 1
ATOM 4593 N N . THR E 1 24 ? 29.852 -27.804 -14.608 1.00 21.38 23 THR E N 1
ATOM 4594 C CA . THR E 1 24 ? 28.530 -27.350 -14.303 1.00 23.12 23 THR E CA 1
ATOM 4595 C C . THR E 1 24 ? 28.486 -25.832 -14.082 1.00 22.02 23 THR E C 1
ATOM 4596 O O . THR E 1 24 ? 27.435 -25.230 -14.274 1.00 22.67 23 THR E O 1
ATOM 4600 N N . ILE E 1 25 ? 29.587 -25.225 -13.658 1.00 18.95 24 ILE E N 1
ATOM 4601 C CA . ILE E 1 25 ? 29.568 -23.752 -13.543 1.00 21.76 24 ILE E CA 1
ATOM 4602 C C . ILE E 1 25 ? 29.504 -23.117 -14.952 1.00 20.42 24 ILE E C 1
ATOM 4603 O O . ILE E 1 25 ? 28.784 -22.173 -15.172 1.00 23.26 24 ILE E O 1
ATOM 4608 N N . GLY E 1 26 ? 30.232 -23.690 -15.906 1.00 21.34 25 GLY E N 1
ATOM 4609 C CA . GLY E 1 26 ? 30.210 -23.176 -17.269 1.00 21.12 25 GLY E CA 1
ATOM 4610 C C . GLY E 1 26 ? 28.822 -23.313 -17.874 1.00 21.06 25 GLY E C 1
ATOM 4611 O O . GLY E 1 26 ? 28.298 -22.381 -18.472 1.00 19.24 25 GLY E O 1
ATOM 4612 N N . THR E 1 27 ? 28.231 -24.492 -17.722 1.00 21.55 26 THR E N 1
ATOM 4613 C CA . THR E 1 27 ? 26.896 -24.763 -18.275 1.00 21.24 26 THR E CA 1
ATOM 4614 C C . THR E 1 27 ? 25.848 -23.805 -17.685 1.00 22.25 26 THR E C 1
ATOM 4615 O O . THR E 1 27 ? 25.100 -23.096 -18.415 1.00 19.98 26 THR E O 1
ATOM 4619 N N . GLU E 1 28 ? 25.800 -23.773 -16.354 1.00 21.26 27 GLU E N 1
ATOM 4620 C CA . GLU E 1 28 ? 24.869 -22.860 -15.689 1.00 21.10 27 GLU E CA 1
ATOM 4621 C C . GLU E 1 28 ? 25.056 -21.375 -16.183 1.00 19.19 27 GLU E C 1
ATOM 4622 O O . GLU E 1 28 ? 24.085 -20.676 -16.482 1.00 17.64 27 GLU E O 1
ATOM 4628 N N . THR E 1 29 ? 26.301 -20.915 -16.280 1.00 17.62 28 THR E N 1
ATOM 4629 C CA . THR E 1 29 ? 26.565 -19.544 -16.734 1.00 18.50 28 THR E CA 1
ATOM 4630 C C . THR E 1 29 ? 25.947 -19.288 -18.101 1.00 18.89 28 THR E C 1
ATOM 4631 O O . THR E 1 29 ? 25.251 -18.263 -18.309 1.00 15.73 28 THR E O 1
ATOM 4635 N N . LEU E 1 30 ? 26.147 -20.225 -19.026 1.00 17.63 29 LEU E N 1
ATOM 4636 C CA . LEU E 1 30 ? 25.562 -20.044 -20.347 1.00 17.35 29 LEU E CA 1
ATOM 4637 C C . LEU E 1 30 ? 24.041 -20.250 -20.347 1.00 17.23 29 LEU E C 1
ATOM 4638 O O . LEU E 1 30 ? 23.352 -19.598 -21.104 1.00 18.83 29 LEU E O 1
ATOM 4643 N N . GLU E 1 31 ? 23.523 -21.181 -19.547 1.00 18.06 30 GLU E N 1
ATOM 4644 C CA . GLU E 1 31 ? 22.058 -21.339 -19.491 1.00 17.35 30 GLU E CA 1
ATOM 4645 C C . GLU E 1 31 ? 21.442 -19.990 -19.043 1.00 18.22 30 GLU E C 1
ATOM 4646 O O . GLU E 1 31 ? 20.446 -19.532 -19.596 1.00 16.37 30 GLU E O 1
ATOM 4652 N N . ARG E 1 32 ? 22.015 -19.383 -17.996 1.00 15.90 31 ARG E N 1
ATOM 4653 C CA . ARG E 1 32 ? 21.528 -18.091 -17.500 1.00 16.99 31 ARG E CA 1
ATOM 4654 C C . ARG E 1 32 ? 21.603 -16.992 -18.620 1.00 18.27 31 ARG E C 1
ATOM 4655 O O . ARG E 1 32 ? 20.657 -16.220 -18.897 1.00 16.51 31 ARG E O 1
ATOM 4663 N N . LEU E 1 33 ? 22.741 -16.945 -19.288 1.00 17.61 32 LEU E N 1
ATOM 4664 C CA . LEU E 1 33 ? 22.929 -15.957 -20.354 1.00 17.29 32 LEU E CA 1
ATOM 4665 C C . LEU E 1 33 ? 21.955 -16.063 -21.508 1.00 18.24 32 LEU E C 1
ATOM 4666 O O . LEU E 1 33 ? 21.345 -15.080 -21.914 1.00 17.75 32 LEU E O 1
ATOM 4671 N N . PHE E 1 34 ? 21.776 -17.278 -22.019 1.00 16.76 33 PHE E N 1
ATOM 4672 C CA . PHE E 1 34 ? 20.949 -17.427 -23.184 1.00 16.20 33 PHE E CA 1
ATOM 4673 C C . PHE E 1 34 ? 19.483 -17.305 -22.883 1.00 18.37 33 PHE E C 1
ATOM 4674 O O . PHE E 1 34 ? 18.697 -16.869 -23.770 1.00 15.98 33 PHE E O 1
ATOM 4682 N N . LEU E 1 35 ? 19.101 -17.625 -21.633 1.00 18.15 34 LEU E N 1
ATOM 4683 C CA . LEU E 1 35 ? 17.703 -17.470 -21.238 1.00 19.20 34 LEU E CA 1
ATOM 4684 C C . LEU E 1 35 ? 17.404 -15.994 -20.892 1.00 20.12 34 LEU E C 1
ATOM 4685 O O . LEU E 1 35 ? 16.367 -15.467 -21.270 1.00 17.62 34 LEU E O 1
ATOM 4690 N N . SER E 1 36 ? 18.290 -15.344 -20.138 1.00 17.62 35 SER E N 1
ATOM 4691 C CA . SER E 1 36 ? 18.056 -13.942 -19.760 1.00 20.65 35 SER E CA 1
ATOM 4692 C C . SER E 1 36 ? 18.366 -12.948 -20.852 1.00 22.21 35 SER E C 1
ATOM 4693 O O . SER E 1 36 ? 17.742 -11.904 -20.914 1.00 24.30 35 SER E O 1
ATOM 4696 N N . HIS E 1 37 ? 19.321 -13.260 -21.718 1.00 20.08 36 HIS E N 1
ATOM 4697 C CA . HIS E 1 37 ? 19.703 -12.330 -22.790 1.00 23.42 36 HIS E CA 1
ATOM 4698 C C . HIS E 1 37 ? 19.746 -13.145 -24.097 1.00 22.61 36 HIS E C 1
ATOM 4699 O O . HIS E 1 37 ? 20.801 -13.342 -24.700 1.00 25.41 36 HIS E O 1
ATOM 4706 N N . PRO E 1 38 ? 18.586 -13.618 -24.549 1.00 23.98 37 PRO E N 1
ATOM 4707 C CA . PRO E 1 38 ? 18.504 -14.443 -25.767 1.00 26.00 37 PRO E CA 1
ATOM 4708 C C . PRO E 1 38 ? 19.113 -13.886 -27.055 1.00 27.78 37 PRO E C 1
ATOM 4709 O O . PRO E 1 38 ? 19.486 -14.664 -27.974 1.00 27.96 37 PRO E O 1
ATOM 4713 N N . GLN E 1 39 ? 19.257 -12.563 -27.113 1.00 26.96 38 GLN E N 1
ATOM 4714 C CA . GLN E 1 39 ? 19.829 -11.950 -28.290 1.00 27.27 38 GLN E CA 1
ATOM 4715 C C . GLN E 1 39 ? 21.299 -12.413 -28.472 1.00 28.39 38 GLN E C 1
ATOM 4716 O O . GLN E 1 39 ? 21.835 -12.404 -29.608 1.00 29.68 38 GLN E O 1
ATOM 4722 N N . THR E 1 40 ? 21.947 -12.834 -27.378 1.00 26.91 39 THR E N 1
ATOM 4723 C CA . THR E 1 40 ? 23.313 -13.313 -27.455 1.00 24.58 39 THR E CA 1
ATOM 4724 C C . THR E 1 40 ? 23.429 -14.608 -28.294 1.00 26.30 39 THR E C 1
ATOM 4725 O O . THR E 1 40 ? 24.522 -14.910 -28.821 1.00 25.90 39 THR E O 1
ATOM 4729 N N . LYS E 1 41 ? 22.318 -15.334 -28.461 1.00 26.22 40 LYS E N 1
ATOM 4730 C CA . LYS E 1 41 ? 22.329 -16.579 -29.242 1.00 26.67 40 LYS E CA 1
ATOM 4731 C C . LYS E 1 41 ? 22.652 -16.360 -30.718 1.00 26.43 40 LYS E C 1
ATOM 4732 O O . LYS E 1 41 ? 23.093 -17.282 -31.389 1.00 26.19 40 LYS E O 1
ATOM 4738 N N . THR E 1 42 ? 22.447 -15.130 -31.197 1.00 25.33 41 THR E N 1
ATOM 4739 C CA . THR E 1 42 ? 22.683 -14.760 -32.581 1.00 22.65 41 THR E CA 1
ATOM 4740 C C . THR E 1 42 ? 24.100 -14.998 -33.022 1.00 22.22 41 THR E C 1
ATOM 4741 O O . THR E 1 42 ? 24.350 -15.122 -34.205 1.00 21.50 41 THR E O 1
ATOM 4745 N N . TYR E 1 43 ? 25.041 -15.020 -32.089 1.00 21.16 42 TYR E N 1
ATOM 4746 C CA . TYR E 1 43 ? 26.423 -15.271 -32.451 1.00 23.27 42 TYR E CA 1
ATOM 4747 C C . TYR E 1 43 ? 26.690 -16.773 -32.611 1.00 24.71 42 TYR E C 1
ATOM 4748 O O . TYR E 1 43 ? 27.787 -17.156 -32.966 1.00 24.33 42 TYR E O 1
ATOM 4757 N N . PHE E 1 44 ? 25.693 -17.615 -32.343 1.00 26.22 43 PHE E N 1
ATOM 4758 C CA . PHE E 1 44 ? 25.887 -19.093 -32.430 1.00 26.28 43 PHE E CA 1
ATOM 4759 C C . PHE E 1 44 ? 24.783 -19.652 -33.325 1.00 27.90 43 PHE E C 1
ATOM 4760 O O . PHE E 1 44 ? 24.105 -20.591 -32.953 1.00 27.31 43 PHE E O 1
ATOM 4768 N N . PRO E 1 45 ? 24.605 -19.081 -34.541 1.00 28.36 44 PRO E N 1
ATOM 4769 C CA . PRO E 1 45 ? 23.562 -19.534 -35.459 1.00 31.20 44 PRO E CA 1
ATOM 4770 C C . PRO E 1 45 ? 23.429 -21.034 -35.714 1.00 32.03 44 PRO E C 1
ATOM 4771 O O . PRO E 1 45 ? 22.303 -21.512 -35.902 1.00 33.04 44 PRO E O 1
ATOM 4775 N N . HIS E 1 46 ? 24.545 -21.774 -35.708 1.00 32.39 45 HIS E N 1
ATOM 4776 C CA . HIS E 1 46 ? 24.434 -23.204 -35.949 1.00 34.62 45 HIS E CA 1
ATOM 4777 C C . HIS E 1 46 ? 24.518 -24.080 -34.702 1.00 33.28 45 HIS E C 1
ATOM 4778 O O . HIS E 1 46 ? 24.763 -25.273 -34.796 1.00 32.54 45 HIS E O 1
ATOM 4785 N N . PHE E 1 47 ? 24.274 -23.484 -33.540 1.00 30.29 46 PHE E N 1
ATOM 4786 C CA . PHE E 1 47 ? 24.327 -24.237 -32.314 1.00 28.44 46 PHE E CA 1
ATOM 4787 C C . PHE E 1 47 ? 22.917 -24.494 -31.843 1.00 27.67 46 PHE E C 1
ATOM 4788 O O . PHE E 1 47 ? 21.977 -23.750 -32.120 1.00 25.85 46 PHE E O 1
ATOM 4796 N N . ASP E 1 48 ? 22.778 -25.587 -31.123 1.00 25.93 47 ASP E N 1
ATOM 4797 C CA . ASP E 1 48 ? 21.532 -25.845 -30.467 1.00 26.08 47 ASP E CA 1
ATOM 4798 C C . ASP E 1 48 ? 21.830 -25.275 -29.057 1.00 26.76 47 ASP E C 1
ATOM 4799 O O . ASP E 1 48 ? 22.649 -25.808 -28.281 1.00 23.99 47 ASP E O 1
ATOM 4804 N N . LEU E 1 49 ? 21.207 -24.134 -28.753 1.00 25.46 48 LEU E N 1
ATOM 4805 C CA . LEU E 1 49 ? 21.423 -23.490 -27.457 1.00 23.38 48 LEU E CA 1
ATOM 4806 C C . LEU E 1 49 ? 20.220 -23.541 -26.583 1.00 26.47 48 LEU E C 1
ATOM 4807 O O . LEU E 1 49 ? 20.056 -22.699 -25.668 1.00 27.20 48 LEU E O 1
ATOM 4812 N N . HIS E 1 50 ? 19.360 -24.514 -26.853 1.00 27.24 49 HIS E N 1
ATOM 4813 C CA . HIS E 1 50 ? 18.201 -24.740 -25.998 1.00 29.30 49 HIS E CA 1
ATOM 4814 C C . HIS E 1 50 ? 18.692 -25.240 -24.649 1.00 29.24 49 HIS E C 1
ATOM 4815 O O . HIS E 1 50 ? 19.711 -25.914 -24.577 1.00 29.92 49 HIS E O 1
ATOM 4822 N N . PRO E 1 51 ? 17.954 -24.936 -23.569 1.00 29.75 50 PRO E N 1
ATOM 4823 C CA . PRO E 1 51 ? 18.291 -25.357 -22.208 1.00 31.20 50 PRO E CA 1
ATOM 4824 C C . PRO E 1 51 ? 18.511 -26.852 -22.214 1.00 32.92 50 PRO E C 1
ATOM 4825 O O . PRO E 1 51 ? 17.680 -27.587 -22.809 1.00 33.04 50 PRO E O 1
ATOM 4829 N N . GLY E 1 52 ? 19.604 -27.282 -21.578 1.00 32.87 51 GLY E N 1
ATOM 4830 C CA . GLY E 1 52 ? 19.966 -28.680 -21.481 1.00 33.30 51 GLY E CA 1
ATOM 4831 C C . GLY E 1 52 ? 20.783 -29.197 -22.647 1.00 34.61 51 GLY E C 1
ATOM 4832 O O . GLY E 1 52 ? 21.263 -30.337 -22.644 1.00 35.70 51 GLY E O 1
ATOM 4833 N N . SER E 1 53 ? 20.960 -28.357 -23.658 1.00 33.42 52 SER E N 1
ATOM 4834 C CA . SER E 1 53 ? 21.672 -28.773 -24.858 1.00 32.49 52 SER E CA 1
ATOM 4835 C C . SER E 1 53 ? 23.056 -29.293 -24.536 1.00 32.73 52 SER E C 1
ATOM 4836 O O . SER E 1 53 ? 23.777 -28.687 -23.733 1.00 32.31 52 SER E O 1
ATOM 4839 N N . ALA E 1 54 ? 23.445 -30.398 -25.161 1.00 30.76 53 ALA E N 1
ATOM 4840 C CA . ALA E 1 54 ? 24.783 -30.927 -24.913 1.00 31.24 53 ALA E CA 1
ATOM 4841 C C . ALA E 1 54 ? 25.826 -30.031 -25.564 1.00 30.03 53 ALA E C 1
ATOM 4842 O O . ALA E 1 54 ? 26.962 -29.945 -25.102 1.00 27.94 53 ALA E O 1
ATOM 4844 N N . GLN E 1 55 ? 25.427 -29.305 -26.602 1.00 28.27 54 GLN E N 1
ATOM 4845 C CA . GLN E 1 55 ? 26.362 -28.400 -27.288 1.00 26.37 54 GLN E CA 1
ATOM 4846 C C . GLN E 1 55 ? 26.567 -27.088 -26.442 1.00 25.80 54 GLN E C 1
ATOM 4847 O O . GLN E 1 55 ? 27.597 -26.441 -26.495 1.00 24.43 54 GLN E O 1
ATOM 4853 N N . LEU E 1 56 ? 25.548 -26.700 -25.694 1.00 23.64 55 LEU E N 1
ATOM 4854 C CA . LEU E 1 56 ? 25.651 -25.519 -24.860 1.00 24.52 55 LEU E CA 1
ATOM 4855 C C . LEU E 1 56 ? 26.624 -25.895 -23.735 1.00 24.57 55 LEU E C 1
ATOM 4856 O O . LEU E 1 56 ? 27.511 -25.129 -23.361 1.00 23.90 55 LEU E O 1
ATOM 4861 N N . ARG E 1 57 ? 26.393 -27.080 -23.182 1.00 22.88 56 ARG E N 1
ATOM 4862 C CA . ARG E 1 57 ? 27.169 -27.595 -22.086 1.00 25.24 56 ARG E CA 1
ATOM 4863 C C . ARG E 1 57 ? 28.633 -27.710 -22.477 1.00 25.60 56 ARG E C 1
ATOM 4864 O O . ARG E 1 57 ? 29.519 -27.285 -21.727 1.00 26.08 56 ARG E O 1
ATOM 4872 N N . ALA E 1 58 ? 28.920 -28.226 -23.666 1.00 24.47 57 ALA E N 1
ATOM 4873 C CA . ALA E 1 58 ? 30.312 -28.341 -24.058 1.00 25.23 57 ALA E CA 1
ATOM 4874 C C . ALA E 1 58 ? 30.954 -26.983 -24.217 1.00 25.08 57 ALA E C 1
ATOM 4875 O O . ALA E 1 58 ? 32.140 -26.809 -23.922 1.00 27.25 57 ALA E O 1
ATOM 4877 N N . HIS E 1 59 ? 30.224 -25.999 -24.722 1.00 22.93 58 HIS E N 1
ATOM 4878 C CA . HIS E 1 59 ? 30.856 -24.685 -24.886 1.00 22.73 58 HIS E CA 1
ATOM 4879 C C . HIS E 1 59 ? 31.072 -24.104 -23.485 1.00 20.47 58 HIS E C 1
ATOM 4880 O O . HIS E 1 59 ? 32.037 -23.399 -23.236 1.00 21.95 58 HIS E O 1
ATOM 4887 N N . GLY E 1 60 ? 30.158 -24.359 -22.573 1.00 19.92 59 GLY E N 1
ATOM 4888 C CA . GLY E 1 60 ? 30.376 -23.803 -21.215 1.00 22.37 59 GLY E CA 1
ATOM 4889 C C . GLY E 1 60 ? 31.682 -24.253 -20.555 1.00 23.41 59 GLY E C 1
ATOM 4890 O O . GLY E 1 60 ? 32.329 -23.513 -19.794 1.00 21.76 59 GLY E O 1
ATOM 4891 N N . SER E 1 61 ? 32.072 -25.504 -20.825 1.00 24.31 60 SER E N 1
ATOM 4892 C CA . SER E 1 61 ? 33.326 -26.037 -20.271 1.00 25.23 60 SER E CA 1
ATOM 4893 C C . SER E 1 61 ? 34.489 -25.284 -20.846 1.00 25.32 60 SER E C 1
ATOM 4894 O O . SER E 1 61 ? 35.443 -25.005 -20.134 1.00 26.38 60 SER E O 1
ATOM 4897 N N . LYS E 1 62 ? 34.407 -24.925 -22.130 1.00 24.40 61 LYS E N 1
ATOM 4898 C CA . LYS E 1 62 ? 35.503 -24.193 -22.750 1.00 23.62 61 LYS E CA 1
ATOM 4899 C C . LYS E 1 62 ? 35.656 -22.773 -22.219 1.00 22.90 61 LYS E C 1
ATOM 4900 O O . LYS E 1 62 ? 36.768 -22.252 -22.128 1.00 22.15 61 LYS E O 1
ATOM 4906 N N . VAL E 1 63 ? 34.538 -22.103 -21.962 1.00 22.97 62 VAL E N 1
ATOM 4907 C CA . VAL E 1 63 ? 34.569 -20.724 -21.418 1.00 19.31 62 VAL E CA 1
ATOM 4908 C C . VAL E 1 63 ? 35.161 -20.740 -20.013 1.00 20.49 62 VAL E C 1
ATOM 4909 O O . VAL E 1 63 ? 35.931 -19.886 -19.670 1.00 22.14 62 VAL E O 1
ATOM 4913 N N . VAL E 1 64 ? 34.790 -21.697 -19.185 1.00 19.49 63 VAL E N 1
ATOM 4914 C CA . VAL E 1 64 ? 35.350 -21.708 -17.862 1.00 21.18 63 VAL E CA 1
ATOM 4915 C C . VAL E 1 64 ? 36.813 -22.093 -17.952 1.00 22.73 63 VAL E C 1
ATOM 4916 O O . VAL E 1 64 ? 37.609 -21.611 -17.156 1.00 22.51 63 VAL E O 1
ATOM 4920 N N . ALA E 1 65 ? 37.172 -22.908 -18.943 1.00 22.21 64 ALA E N 1
ATOM 4921 C CA . ALA E 1 65 ? 38.574 -23.315 -19.063 1.00 25.27 64 ALA E CA 1
ATOM 4922 C C . ALA E 1 65 ? 39.407 -22.082 -19.363 1.00 25.34 64 ALA E C 1
ATOM 4923 O O . ALA E 1 65 ? 40.472 -21.910 -18.785 1.00 27.23 64 ALA E O 1
ATOM 4925 N N . ALA E 1 66 ? 38.902 -21.187 -20.217 1.00 25.11 65 ALA E N 1
ATOM 4926 C CA . ALA E 1 66 ? 39.601 -19.929 -20.515 1.00 24.29 65 ALA E CA 1
ATOM 4927 C C . ALA E 1 66 ? 39.725 -18.975 -19.303 1.00 24.85 65 ALA E C 1
ATOM 4928 O O . ALA E 1 66 ? 40.780 -18.289 -19.120 1.00 23.05 65 ALA E O 1
ATOM 4930 N N . VAL E 1 67 ? 38.663 -18.895 -18.495 1.00 24.15 66 VAL E N 1
ATOM 4931 C CA . VAL E 1 67 ? 38.718 -18.077 -17.264 1.00 25.15 66 VAL E CA 1
ATOM 4932 C C . VAL E 1 67 ? 39.909 -18.605 -16.415 1.00 26.04 66 VAL E C 1
ATOM 4933 O O . VAL E 1 67 ? 40.645 -17.821 -15.826 1.00 27.60 66 VAL E O 1
ATOM 4937 N N . GLY E 1 68 ? 40.069 -19.930 -16.383 1.00 26.76 67 GLY E N 1
ATOM 4938 C CA . GLY E 1 68 ? 41.146 -20.592 -15.645 1.00 26.79 67 GLY E CA 1
ATOM 4939 C C . GLY E 1 68 ? 42.516 -20.198 -16.185 1.00 25.33 67 GLY E C 1
ATOM 4940 O O . GLY E 1 68 ? 43.466 -20.078 -15.412 1.00 26.80 67 GLY E O 1
ATOM 4941 N N . ASP E 1 69 ? 42.619 -20.005 -17.500 1.00 25.02 68 ASP E N 1
ATOM 4942 C CA . ASP E 1 69 ? 43.858 -19.558 -18.107 1.00 26.18 68 ASP E CA 1
ATOM 4943 C C . ASP E 1 69 ? 44.188 -18.153 -17.605 1.00 26.11 68 ASP E C 1
ATOM 4944 O O . ASP E 1 69 ? 45.370 -17.813 -17.386 1.00 27.08 68 ASP E O 1
ATOM 4949 N N . ALA E 1 70 ? 43.160 -17.325 -17.437 1.00 25.32 69 ALA E N 1
ATOM 4950 C CA . ALA E 1 70 ? 43.356 -15.942 -16.978 1.00 24.05 69 ALA E CA 1
ATOM 4951 C C . ALA E 1 70 ? 43.711 -15.939 -15.484 1.00 24.92 69 ALA E C 1
ATOM 4952 O O . ALA E 1 70 ? 44.476 -15.094 -15.013 1.00 25.40 69 ALA E O 1
ATOM 4954 N N . VAL E 1 71 ? 43.180 -16.898 -14.738 1.00 25.03 70 VAL E N 1
ATOM 4955 C CA . VAL E 1 71 ? 43.500 -16.983 -13.313 1.00 27.96 70 VAL E CA 1
ATOM 4956 C C . VAL E 1 71 ? 44.969 -17.460 -13.181 1.00 29.88 70 VAL E C 1
ATOM 4957 O O . VAL E 1 71 ? 45.717 -16.987 -12.330 1.00 29.81 70 VAL E O 1
ATOM 4961 N N . LYS E 1 72 ? 45.381 -18.384 -14.034 1.00 31.26 71 LYS E N 1
ATOM 4962 C CA . LYS E 1 72 ? 46.744 -18.878 -13.943 1.00 33.54 71 LYS E CA 1
ATOM 4963 C C . LYS E 1 72 ? 47.741 -17.787 -14.280 1.00 34.57 71 LYS E C 1
ATOM 4964 O O . LYS E 1 72 ? 48.795 -17.747 -13.690 1.00 34.76 71 LYS E O 1
ATOM 4970 N N . SER E 1 73 ? 47.417 -16.918 -15.239 1.00 35.07 72 SER E N 1
ATOM 4971 C CA . SER E 1 73 ? 48.293 -15.812 -15.630 1.00 36.60 72 SER E CA 1
ATOM 4972 C C . SER E 1 73 ? 47.645 -14.529 -15.195 1.00 36.26 72 SER E C 1
ATOM 4973 O O . SER E 1 73 ? 47.574 -13.599 -15.963 1.00 35.16 72 SER E O 1
ATOM 4976 N N . ILE E 1 74 ? 47.196 -14.468 -13.951 1.00 37.96 73 ILE E N 1
ATOM 4977 C CA . ILE E 1 74 ? 46.479 -13.300 -13.488 1.00 37.33 73 ILE E CA 1
ATOM 4978 C C . ILE E 1 74 ? 47.281 -11.984 -13.499 1.00 39.52 73 ILE E C 1
ATOM 4979 O O . ILE E 1 74 ? 46.691 -10.884 -13.531 1.00 37.38 73 ILE E O 1
ATOM 4984 N N . ASP E 1 75 ? 48.612 -12.103 -13.547 1.00 41.39 74 ASP E N 1
ATOM 4985 C CA . ASP E 1 75 ? 49.519 -10.935 -13.575 1.00 42.83 74 ASP E CA 1
ATOM 4986 C C . ASP E 1 75 ? 49.711 -10.482 -14.989 1.00 41.84 74 ASP E C 1
ATOM 4987 O O . ASP E 1 75 ? 50.359 -9.468 -15.236 1.00 42.58 74 ASP E O 1
ATOM 4992 N N . ASP E 1 76 ? 49.171 -11.241 -15.928 1.00 40.58 75 ASP E N 1
ATOM 4993 C CA . ASP E 1 76 ? 49.274 -10.861 -17.329 1.00 40.42 75 ASP E CA 1
ATOM 4994 C C . ASP E 1 76 ? 48.171 -11.503 -18.130 1.00 39.14 75 ASP E C 1
ATOM 4995 O O . ASP E 1 76 ? 48.419 -12.347 -18.971 1.00 38.97 75 ASP E O 1
ATOM 5000 N N . ILE E 1 77 ? 46.947 -11.075 -17.849 1.00 38.68 76 ILE E N 1
ATOM 5001 C CA . ILE E 1 77 ? 45.754 -11.591 -18.500 1.00 37.48 76 ILE E CA 1
ATOM 5002 C C . ILE E 1 77 ? 45.804 -11.321 -19.989 1.00 37.72 76 ILE E C 1
ATOM 5003 O O . ILE E 1 77 ? 45.711 -12.239 -20.795 1.00 38.00 76 ILE E O 1
ATOM 5008 N N . GLY E 1 78 ? 45.972 -10.059 -20.367 1.00 38.42 77 GLY E N 1
ATOM 5009 C CA . GLY E 1 78 ? 46.055 -9.736 -21.781 1.00 39.40 77 GLY E CA 1
ATOM 5010 C C . GLY E 1 78 ? 46.983 -10.642 -22.570 1.00 41.03 77 GLY E C 1
ATOM 5011 O O . GLY E 1 78 ? 46.725 -10.996 -23.726 1.00 41.57 77 GLY E O 1
ATOM 5012 N N . GLY E 1 79 ? 48.097 -11.002 -21.958 1.00 42.50 78 GLY E N 1
ATOM 5013 C CA . GLY E 1 79 ? 49.040 -11.865 -22.633 1.00 43.32 78 GLY E CA 1
ATOM 5014 C C . GLY E 1 79 ? 48.491 -13.264 -22.761 1.00 43.33 78 GLY E C 1
ATOM 5015 O O . GLY E 1 79 ? 48.536 -13.843 -23.836 1.00 45.42 78 GLY E O 1
ATOM 5016 N N . ALA E 1 80 ? 47.966 -13.806 -21.666 1.00 42.31 79 ALA E N 1
ATOM 5017 C CA . ALA E 1 80 ? 47.420 -15.166 -21.667 1.00 41.34 79 ALA E CA 1
ATOM 5018 C C . ALA E 1 80 ? 46.247 -15.353 -22.629 1.00 40.43 79 ALA E C 1
ATOM 5019 O O . ALA E 1 80 ? 46.130 -16.398 -23.268 1.00 40.12 79 ALA E O 1
ATOM 5021 N N . LEU E 1 81 ? 45.391 -14.340 -22.723 1.00 38.06 80 LEU E N 1
ATOM 5022 C CA . LEU E 1 81 ? 44.205 -14.412 -23.563 1.00 37.49 80 LEU E CA 1
ATOM 5023 C C . LEU E 1 81 ? 44.399 -13.778 -24.928 1.00 38.03 80 LEU E C 1
ATOM 5024 O O . LEU E 1 81 ? 43.425 -13.503 -25.651 1.00 36.98 80 LEU E O 1
ATOM 5029 N N . SER E 1 82 ? 45.664 -13.582 -25.305 1.00 38.04 81 SER E N 1
ATOM 5030 C CA . SER E 1 82 ? 45.957 -12.947 -26.585 1.00 37.44 81 SER E CA 1
ATOM 5031 C C . SER E 1 82 ? 45.261 -13.575 -27.789 1.00 35.71 81 SER E C 1
ATOM 5032 O O . SER E 1 82 ? 44.612 -12.865 -28.582 1.00 36.66 81 SER E O 1
ATOM 5035 N N . LYS E 1 83 ? 45.378 -14.889 -27.923 1.00 34.45 82 LYS E N 1
ATOM 5036 C CA . LYS E 1 83 ? 44.750 -15.634 -29.022 1.00 35.98 82 LYS E CA 1
ATOM 5037 C C . LYS E 1 83 ? 43.214 -15.592 -28.985 1.00 34.80 82 LYS E C 1
ATOM 5038 O O . LYS E 1 83 ? 42.552 -15.461 -30.015 1.00 34.04 82 LYS E O 1
ATOM 5044 N N . LEU E 1 84 ? 42.660 -15.764 -27.783 1.00 34.86 83 LEU E N 1
ATOM 5045 C CA . LEU E 1 84 ? 41.211 -15.754 -27.583 1.00 33.11 83 LEU E CA 1
ATOM 5046 C C . LEU E 1 84 ? 40.669 -14.381 -27.956 1.00 32.53 83 LEU E C 1
ATOM 5047 O O . LEU E 1 84 ? 39.577 -14.249 -28.522 1.00 32.39 83 LEU E O 1
ATOM 5052 N N . SER E 1 85 ? 41.472 -13.358 -27.689 1.00 31.31 84 SER E N 1
ATOM 5053 C CA . SER E 1 85 ? 41.090 -11.994 -28.024 1.00 32.50 84 SER E CA 1
ATOM 5054 C C . SER E 1 85 ? 40.994 -11.821 -29.547 1.00 32.50 84 SER E C 1
ATOM 5055 O O . SER E 1 85 ? 40.040 -11.220 -30.068 1.00 31.85 84 SER E O 1
ATOM 5058 N N . GLU E 1 86 ? 41.971 -12.386 -30.256 1.00 32.82 85 GLU E N 1
ATOM 5059 C CA . GLU E 1 86 ? 42.013 -12.347 -31.717 1.00 32.76 85 GLU E CA 1
ATOM 5060 C C . GLU E 1 86 ? 40.793 -13.019 -32.276 1.00 30.38 85 GLU E C 1
ATOM 5061 O O . GLU E 1 86 ? 40.171 -12.555 -33.231 1.00 29.48 85 GLU E O 1
ATOM 5067 N N . LEU E 1 87 ? 40.455 -14.146 -31.675 1.00 30.12 86 LEU E N 1
ATOM 5068 C CA . LEU E 1 87 ? 39.290 -14.924 -32.110 1.00 27.32 86 LEU E CA 1
ATOM 5069 C C . LEU E 1 87 ? 37.983 -14.139 -31.978 1.00 28.15 86 LEU E C 1
ATOM 5070 O O . LEU E 1 87 ? 37.161 -14.121 -32.915 1.00 27.97 86 LEU E O 1
ATOM 5075 N N . HIS E 1 88 ? 37.778 -13.486 -30.828 1.00 24.97 87 HIS E N 1
ATOM 5076 C CA . HIS E 1 88 ? 36.510 -12.766 -30.633 1.00 26.58 87 HIS E CA 1
ATOM 5077 C C . HIS E 1 88 ? 36.397 -11.458 -31.416 1.00 28.21 87 HIS E C 1
ATOM 5078 O O . HIS E 1 88 ? 35.293 -10.989 -31.723 1.00 30.01 87 HIS E O 1
ATOM 5085 N N . ALA E 1 89 ? 37.530 -10.877 -31.756 1.00 29.78 88 ALA E N 1
ATOM 5086 C CA . ALA E 1 89 ? 37.525 -9.625 -32.518 1.00 31.30 88 ALA E CA 1
ATOM 5087 C C . ALA E 1 89 ? 37.551 -9.909 -34.046 1.00 33.32 88 ALA E C 1
ATOM 5088 O O . ALA E 1 89 ? 36.558 -9.677 -34.760 1.00 32.30 88 ALA E O 1
ATOM 5090 N N . TYR E 1 90 ? 38.662 -10.442 -34.545 1.00 33.42 89 TYR E N 1
ATOM 5091 C CA . TYR E 1 90 ? 38.785 -10.731 -35.980 1.00 36.37 89 TYR E CA 1
ATOM 5092 C C . TYR E 1 90 ? 37.816 -11.780 -36.519 1.00 37.34 89 TYR E C 1
ATOM 5093 O O . TYR E 1 90 ? 37.096 -11.569 -37.485 1.00 38.58 89 TYR E O 1
ATOM 5102 N N . ILE E 1 91 ? 37.809 -12.946 -35.897 1.00 36.22 90 ILE E N 1
ATOM 5103 C CA . ILE E 1 91 ? 36.999 -14.048 -36.394 1.00 35.92 90 ILE E CA 1
ATOM 5104 C C . ILE E 1 91 ? 35.517 -13.978 -36.079 1.00 36.26 90 ILE E C 1
ATOM 5105 O O . ILE E 1 91 ? 34.687 -14.264 -36.921 1.00 36.26 90 ILE E O 1
ATOM 5110 N N . LEU E 1 92 ? 35.188 -13.603 -34.853 1.00 34.81 91 LEU E N 1
ATOM 5111 C CA . LEU E 1 92 ? 33.808 -13.591 -34.422 1.00 33.59 91 LEU E CA 1
ATOM 5112 C C . LEU E 1 92 ? 33.064 -12.279 -34.467 1.00 32.39 91 LEU E C 1
ATOM 5113 O O . LEU E 1 92 ? 31.854 -12.281 -34.488 1.00 33.76 91 LEU E O 1
ATOM 5118 N N . ARG E 1 93 ? 33.771 -11.162 -34.423 1.00 30.80 92 ARG E N 1
ATOM 5119 C CA . ARG E 1 93 ? 33.106 -9.864 -34.477 1.00 30.49 92 ARG E CA 1
ATOM 5120 C C . ARG E 1 93 ? 31.942 -9.659 -33.469 1.00 30.08 92 ARG E C 1
ATOM 5121 O O . ARG E 1 93 ? 30.871 -9.144 -33.815 1.00 27.99 92 ARG E O 1
ATOM 5129 N N . VAL E 1 94 ? 32.193 -10.005 -32.206 1.00 29.97 93 VAL E N 1
ATOM 5130 C CA . VAL E 1 94 ? 31.169 -9.922 -31.163 1.00 27.91 93 VAL E CA 1
ATOM 5131 C C . VAL E 1 94 ? 31.001 -8.518 -30.636 1.00 29.04 93 VAL E C 1
ATOM 5132 O O . VAL E 1 94 ? 31.975 -7.932 -30.110 1.00 28.76 93 VAL E O 1
ATOM 5136 N N . ASP E 1 95 ? 29.788 -7.964 -30.726 1.00 28.35 94 ASP E N 1
ATOM 5137 C CA . ASP E 1 95 ? 29.603 -6.614 -30.178 1.00 29.47 94 ASP E CA 1
ATOM 5138 C C . ASP E 1 95 ? 29.976 -6.600 -28.680 1.00 30.26 94 ASP E C 1
ATOM 5139 O O . ASP E 1 95 ? 29.639 -7.515 -27.909 1.00 27.74 94 ASP E O 1
ATOM 5144 N N . PRO E 1 96 ? 30.710 -5.560 -28.258 1.00 30.63 95 PRO E N 1
ATOM 5145 C CA . PRO E 1 96 ? 31.176 -5.340 -26.894 1.00 30.07 95 PRO E CA 1
ATOM 5146 C C . PRO E 1 96 ? 30.154 -5.462 -25.780 1.00 29.48 95 PRO E C 1
ATOM 5147 O O . PRO E 1 96 ? 30.484 -5.949 -24.710 1.00 30.86 95 PRO E O 1
ATOM 5151 N N . VAL E 1 97 ? 28.935 -4.980 -26.010 1.00 30.90 96 VAL E N 1
ATOM 5152 C CA . VAL E 1 97 ? 27.831 -5.029 -25.028 1.00 30.32 96 VAL E CA 1
ATOM 5153 C C . VAL E 1 97 ? 27.590 -6.450 -24.454 1.00 29.12 96 VAL E C 1
ATOM 5154 O O . VAL E 1 97 ? 27.225 -6.639 -23.257 1.00 26.51 96 VAL E O 1
ATOM 5158 N N . ASN E 1 98 ? 27.819 -7.448 -25.309 1.00 25.41 97 ASN E N 1
ATOM 5159 C CA . ASN E 1 98 ? 27.585 -8.833 -24.944 1.00 22.81 97 ASN E CA 1
ATOM 5160 C C . ASN E 1 98 ? 28.462 -9.374 -23.841 1.00 23.23 97 ASN E C 1
ATOM 5161 O O . ASN E 1 98 ? 28.057 -10.287 -23.086 1.00 21.78 97 ASN E O 1
ATOM 5166 N N . PHE E 1 99 ? 29.667 -8.832 -23.745 1.00 20.47 98 PHE E N 1
ATOM 5167 C CA . PHE E 1 99 ? 30.607 -9.332 -22.739 1.00 22.46 98 PHE E CA 1
ATOM 5168 C C . PHE E 1 99 ? 30.155 -9.132 -21.333 1.00 22.04 98 PHE E C 1
ATOM 5169 O O . PHE E 1 99 ? 30.320 -10.010 -20.529 1.00 22.08 98 PHE E O 1
ATOM 5177 N N . LYS E 1 100 ? 29.612 -7.951 -21.045 1.00 20.58 99 LYS E N 1
ATOM 5178 C CA . LYS E 1 100 ? 29.151 -7.685 -19.687 1.00 23.15 99 LYS E CA 1
ATOM 5179 C C . LYS E 1 100 ? 27.962 -8.545 -19.335 1.00 21.48 99 LYS E C 1
ATOM 5180 O O . LYS E 1 100 ? 27.769 -8.838 -18.152 1.00 22.61 99 LYS E O 1
ATOM 5186 N N . LEU E 1 101 ? 27.161 -8.962 -20.330 1.00 20.10 100 LEU E N 1
ATOM 5187 C CA . LEU E 1 101 ? 26.042 -9.862 -20.018 1.00 18.89 100 LEU E CA 1
ATOM 5188 C C . LEU E 1 101 ? 26.562 -11.229 -19.523 1.00 18.55 100 LEU E C 1
ATOM 5189 O O . LEU E 1 101 ? 26.064 -11.803 -18.543 1.00 18.35 100 LEU E O 1
ATOM 5194 N N . LEU E 1 102 ? 27.588 -11.764 -20.194 1.00 19.12 101 LEU E N 1
ATOM 5195 C CA . LEU E 1 102 ? 28.150 -13.038 -19.769 1.00 19.13 101 LEU E CA 1
ATOM 5196 C C . LEU E 1 102 ? 28.748 -12.894 -18.381 1.00 17.88 101 LEU E C 1
ATOM 5197 O O . LEU E 1 102 ? 28.549 -13.746 -17.517 1.00 17.78 101 LEU E O 1
ATOM 5202 N N . SER E 1 103 ? 29.501 -11.827 -18.138 1.00 17.31 102 SER E N 1
ATOM 5203 C CA . SER E 1 103 ? 30.129 -11.653 -16.815 1.00 18.21 102 SER E CA 1
ATOM 5204 C C . SER E 1 103 ? 29.104 -11.638 -15.695 1.00 16.33 102 SER E C 1
ATOM 5205 O O . SER E 1 103 ? 29.264 -12.266 -14.646 1.00 18.67 102 SER E O 1
ATOM 5208 N N . HIS E 1 104 ? 28.047 -10.886 -15.924 1.00 17.25 103 HIS E N 1
ATOM 5209 C CA . HIS E 1 104 ? 26.963 -10.771 -14.946 1.00 18.05 103 HIS E CA 1
ATOM 5210 C C . HIS E 1 104 ? 26.453 -12.167 -14.648 1.00 19.00 103 HIS E C 1
ATOM 5211 O O . HIS E 1 104 ? 26.260 -12.522 -13.467 1.00 18.93 103 HIS E O 1
ATOM 5218 N N . CYS E 1 105 ? 26.212 -12.968 -15.704 1.00 18.05 104 CYS E N 1
ATOM 5219 C CA . CYS E 1 105 ? 25.719 -14.338 -15.504 1.00 17.58 104 CYS E CA 1
ATOM 5220 C C . CYS E 1 105 ? 26.702 -15.293 -14.767 1.00 17.79 104 CYS E C 1
ATOM 5221 O O . CYS E 1 105 ? 26.256 -16.198 -14.005 1.00 17.98 104 CYS E O 1
ATOM 5224 N N . LEU E 1 106 ? 28.011 -15.125 -14.999 1.00 17.55 105 LEU E N 1
ATOM 5225 C CA . LEU E 1 106 ? 28.976 -15.926 -14.292 1.00 16.69 105 LEU E CA 1
ATOM 5226 C C . LEU E 1 106 ? 28.913 -15.463 -12.802 1.00 18.46 105 LEU E C 1
ATOM 5227 O O . LEU E 1 106 ? 28.950 -16.309 -11.894 1.00 17.36 105 LEU E O 1
ATOM 5232 N N . LEU E 1 107 ? 28.805 -14.138 -12.555 1.00 18.13 106 LEU E N 1
ATOM 5233 C CA . LEU E 1 107 ? 28.735 -13.633 -11.167 1.00 20.13 106 LEU E CA 1
ATOM 5234 C C . LEU E 1 107 ? 27.544 -14.192 -10.416 1.00 18.07 106 LEU E C 1
ATOM 5235 O O . LEU E 1 107 ? 27.652 -14.550 -9.264 1.00 17.22 106 LEU E O 1
ATOM 5240 N N . VAL E 1 108 ? 26.409 -14.262 -11.089 1.00 17.13 107 VAL E N 1
ATOM 5241 C CA . VAL E 1 108 ? 25.182 -14.766 -10.478 1.00 16.77 107 VAL E CA 1
ATOM 5242 C C . VAL E 1 108 ? 25.433 -16.226 -10.154 1.00 17.01 107 VAL E C 1
ATOM 5243 O O . VAL E 1 108 ? 25.075 -16.714 -9.084 1.00 19.08 107 VAL E O 1
ATOM 5247 N N . THR E 1 109 ? 26.067 -16.933 -11.074 1.00 15.50 108 THR E N 1
ATOM 5248 C CA . THR E 1 109 ? 26.367 -18.329 -10.862 1.00 16.61 108 THR E CA 1
ATOM 5249 C C . THR E 1 109 ? 27.255 -18.580 -9.642 1.00 17.96 108 THR E C 1
ATOM 5250 O O . THR E 1 109 ? 26.957 -19.483 -8.828 1.00 19.76 108 THR E O 1
ATOM 5254 N N . LEU E 1 110 ? 28.296 -17.761 -9.477 1.00 19.05 109 LEU E N 1
ATOM 5255 C CA . LEU E 1 110 ? 29.203 -17.908 -8.331 1.00 20.14 109 LEU E CA 1
ATOM 5256 C C . LEU E 1 110 ? 28.529 -17.555 -7.045 1.00 22.20 109 LEU E C 1
ATOM 5257 O O . LEU E 1 110 ? 28.787 -18.184 -6.025 1.00 22.92 109 LEU E O 1
ATOM 5262 N N . ALA E 1 111 ? 27.668 -16.541 -7.075 1.00 22.49 110 ALA E N 1
ATOM 5263 C CA . ALA E 1 111 ? 26.938 -16.147 -5.854 1.00 22.41 110 ALA E CA 1
ATOM 5264 C C . ALA E 1 111 ? 26.016 -17.266 -5.402 1.00 21.73 110 ALA E C 1
ATOM 5265 O O . ALA E 1 111 ? 25.846 -17.514 -4.203 1.00 22.28 110 ALA E O 1
ATOM 5267 N N . ALA E 1 112 ? 25.371 -17.940 -6.340 1.00 20.11 111 ALA E N 1
ATOM 5268 C CA . ALA E 1 112 ? 24.491 -19.019 -5.938 1.00 19.77 111 ALA E CA 1
ATOM 5269 C C . ALA E 1 112 ? 25.256 -20.298 -5.553 1.00 22.97 111 ALA E C 1
ATOM 5270 O O . ALA E 1 112 ? 24.795 -21.076 -4.723 1.00 25.00 111 ALA E O 1
ATOM 5272 N N . ARG E 1 113 ? 26.453 -20.482 -6.099 1.00 21.64 112 ARG E N 1
ATOM 5273 C CA . ARG E 1 113 ? 27.207 -21.703 -5.827 1.00 24.09 112 ARG E CA 1
ATOM 5274 C C . ARG E 1 113 ? 28.086 -21.635 -4.575 1.00 24.06 112 ARG E C 1
ATOM 5275 O O . ARG E 1 113 ? 28.219 -22.622 -3.850 1.00 24.06 112 ARG E O 1
ATOM 5283 N N . PHE E 1 114 ? 28.641 -20.471 -4.297 1.00 23.83 113 PHE E N 1
ATOM 5284 C CA . PHE E 1 114 ? 29.551 -20.306 -3.152 1.00 24.97 113 PHE E CA 1
ATOM 5285 C C . PHE E 1 114 ? 29.081 -19.115 -2.303 1.00 25.00 113 PHE E C 1
ATOM 5286 O O . PHE E 1 114 ? 29.768 -18.103 -2.195 1.00 25.67 113 PHE E O 1
ATOM 5294 N N . PRO E 1 115 ? 27.919 -19.226 -1.665 1.00 26.87 114 PRO E N 1
ATOM 5295 C CA . PRO E 1 115 ? 27.496 -18.048 -0.881 1.00 27.68 114 PRO E CA 1
ATOM 5296 C C . PRO E 1 115 ? 28.430 -17.534 0.233 1.00 31.23 114 PRO E C 1
ATOM 5297 O O . PRO E 1 115 ? 28.560 -16.329 0.410 1.00 31.92 114 PRO E O 1
ATOM 5301 N N . ALA E 1 116 ? 29.122 -18.427 0.948 1.00 33.13 115 ALA E N 1
ATOM 5302 C CA . ALA E 1 116 ? 30.005 -18.010 2.045 1.00 33.09 115 ALA E CA 1
ATOM 5303 C C . ALA E 1 116 ? 31.221 -17.281 1.529 1.00 32.83 115 ALA E C 1
ATOM 5304 O O . ALA E 1 116 ? 31.734 -16.337 2.142 1.00 33.27 115 ALA E O 1
ATOM 5306 N N . ASP E 1 117 ? 31.689 -17.708 0.376 1.00 31.21 116 ASP E N 1
ATOM 5307 C CA . ASP E 1 117 ? 32.845 -17.074 -0.211 1.00 30.83 116 ASP E CA 1
ATOM 5308 C C . ASP E 1 117 ? 32.503 -15.816 -0.985 1.00 28.70 116 ASP E C 1
ATOM 5309 O O . ASP E 1 117 ? 33.359 -14.988 -1.172 1.00 27.14 116 ASP E O 1
ATOM 5314 N N . PHE E 1 118 ? 31.276 -15.728 -1.499 1.00 28.83 117 PHE E N 1
ATOM 5315 C CA . PHE E 1 118 ? 30.890 -14.579 -2.332 1.00 28.48 117 PHE E CA 1
ATOM 5316 C C . PHE E 1 118 ? 30.407 -13.346 -1.522 1.00 29.08 117 PHE E C 1
ATOM 5317 O O . PHE E 1 118 ? 29.234 -12.928 -1.555 1.00 27.63 117 PHE E O 1
ATOM 5325 N N . THR E 1 119 ? 31.338 -12.763 -0.787 1.00 29.65 118 THR E N 1
ATOM 5326 C CA . THR E 1 119 ? 31.051 -11.578 0.028 1.00 28.89 118 THR E CA 1
ATOM 5327 C C . THR E 1 119 ? 31.064 -10.398 -0.894 1.00 28.77 118 THR E C 1
ATOM 5328 O O . THR E 1 119 ? 31.383 -10.553 -2.069 1.00 27.59 118 THR E O 1
ATOM 5332 N N . ALA E 1 120 ? 30.719 -9.210 -0.380 1.00 27.74 119 ALA E N 1
ATOM 5333 C CA . ALA E 1 120 ? 30.734 -8.026 -1.225 1.00 27.17 119 ALA E CA 1
ATOM 5334 C C . ALA E 1 120 ? 32.152 -7.802 -1.714 1.00 25.60 119 ALA E C 1
ATOM 5335 O O . ALA E 1 120 ? 32.368 -7.418 -2.857 1.00 25.38 119 ALA E O 1
ATOM 5337 N N . GLU E 1 121 ? 33.137 -8.014 -0.840 1.00 26.25 120 GLU E N 1
ATOM 5338 C CA . GLU E 1 121 ? 34.502 -7.786 -1.292 1.00 25.34 120 GLU E CA 1
ATOM 5339 C C . GLU E 1 121 ? 34.901 -8.763 -2.425 1.00 21.91 120 GLU E C 1
ATOM 5340 O O . GLU E 1 121 ? 35.595 -8.379 -3.370 1.00 25.03 120 GLU E O 1
ATOM 5346 N N . ALA E 1 122 ? 34.499 -10.020 -2.317 1.00 24.30 121 ALA E N 1
ATOM 5347 C CA . ALA E 1 122 ? 34.831 -11.018 -3.358 1.00 22.67 121 ALA E CA 1
ATOM 5348 C C . ALA E 1 122 ? 34.062 -10.702 -4.663 1.00 23.18 121 ALA E C 1
ATOM 5349 O O . ALA E 1 122 ? 34.571 -10.866 -5.762 1.00 23.77 121 ALA E O 1
ATOM 5351 N N . HIS E 1 123 ? 32.801 -10.291 -4.509 1.00 25.18 122 HIS E N 1
ATOM 5352 C CA . HIS E 1 123 ? 31.923 -9.879 -5.627 1.00 22.73 122 HIS E CA 1
ATOM 5353 C C . HIS E 1 123 ? 32.657 -8.754 -6.338 1.00 24.45 122 HIS E C 1
ATOM 5354 O O . HIS E 1 123 ? 32.828 -8.781 -7.549 1.00 21.58 122 HIS E O 1
ATOM 5361 N N . ALA E 1 124 ? 33.141 -7.753 -5.582 1.00 24.44 123 ALA E N 1
ATOM 5362 C CA . ALA E 1 124 ? 33.857 -6.679 -6.262 1.00 23.52 123 ALA E CA 1
ATOM 5363 C C . ALA E 1 124 ? 35.111 -7.158 -6.971 1.00 23.95 123 ALA E C 1
ATOM 5364 O O . ALA E 1 124 ? 35.409 -6.698 -8.067 1.00 25.27 123 ALA E O 1
ATOM 5366 N N . ALA E 1 125 ? 35.865 -8.067 -6.353 1.00 25.44 124 ALA E N 1
ATOM 5367 C CA . ALA E 1 125 ? 37.105 -8.568 -6.990 1.00 22.96 124 ALA E CA 1
ATOM 5368 C C . ALA E 1 125 ? 36.782 -9.304 -8.319 1.00 22.81 124 ALA E C 1
ATOM 5369 O O . ALA E 1 125 ? 37.413 -9.081 -9.351 1.00 24.25 124 ALA E O 1
ATOM 5371 N N . TRP E 1 126 ? 35.779 -10.185 -8.275 1.00 23.96 125 TRP E N 1
ATOM 5372 C CA . TRP E 1 126 ? 35.372 -10.906 -9.483 1.00 22.64 125 TRP E CA 1
ATOM 5373 C C . TRP E 1 126 ? 34.822 -9.979 -10.578 1.00 23.60 125 TRP E C 1
ATOM 5374 O O . TRP E 1 126 ? 35.124 -10.160 -11.743 1.00 24.08 125 TRP E O 1
ATOM 5385 N N . ASP E 1 127 ? 34.063 -8.953 -10.199 1.00 25.75 126 ASP E N 1
ATOM 5386 C CA . ASP E 1 127 ? 33.535 -8.035 -11.212 1.00 25.56 126 ASP E CA 1
ATOM 5387 C C . ASP E 1 127 ? 34.729 -7.357 -11.872 1.00 24.32 126 ASP E C 1
ATOM 5388 O O . ASP E 1 127 ? 34.790 -7.239 -13.086 1.00 24.34 126 ASP E O 1
ATOM 5393 N N . LYS E 1 128 ? 35.685 -6.907 -11.078 1.00 26.22 127 LYS E N 1
ATOM 5394 C CA . LYS E 1 128 ? 36.857 -6.273 -11.679 1.00 26.49 127 LYS E CA 1
ATOM 5395 C C . LYS E 1 128 ? 37.676 -7.246 -12.556 1.00 23.92 127 LYS E C 1
ATOM 5396 O O . LYS E 1 128 ? 38.152 -6.873 -13.607 1.00 22.90 127 LYS E O 1
ATOM 5402 N N . PHE E 1 129 ? 37.881 -8.475 -12.071 1.00 23.33 128 PHE E N 1
ATOM 5403 C CA . PHE E 1 129 ? 38.639 -9.479 -12.819 1.00 21.21 128 PHE E CA 1
ATOM 5404 C C . PHE E 1 129 ? 37.948 -9.768 -14.157 1.00 21.09 128 PHE E C 1
ATOM 5405 O O . PHE E 1 129 ? 38.566 -9.769 -15.225 1.00 22.95 128 PHE E O 1
ATOM 5413 N N . LEU E 1 130 ? 36.636 -10.019 -14.114 1.00 21.22 129 LEU E N 1
ATOM 5414 C CA . LEU E 1 130 ? 35.915 -10.280 -15.365 1.00 22.70 129 LEU E CA 1
ATOM 5415 C C . LEU E 1 130 ? 35.859 -9.015 -16.262 1.00 21.98 129 LEU E C 1
ATOM 5416 O O . LEU E 1 130 ? 35.766 -9.134 -17.497 1.00 21.92 129 LEU E O 1
ATOM 5421 N N . SER E 1 131 ? 35.927 -7.801 -15.684 1.00 24.39 130 SER E N 1
ATOM 5422 C CA . SER E 1 131 ? 35.967 -6.610 -16.568 1.00 23.89 130 SER E CA 1
ATOM 5423 C C . SER E 1 131 ? 37.308 -6.528 -17.274 1.00 25.65 130 SER E C 1
ATOM 5424 O O . SER E 1 131 ? 37.393 -6.094 -18.426 1.00 27.67 130 SER E O 1
ATOM 5427 N N . VAL E 1 132 ? 38.385 -6.933 -16.595 1.00 26.70 131 VAL E N 1
ATOM 5428 C CA . VAL E 1 132 ? 39.697 -6.933 -17.254 1.00 25.85 131 VAL E CA 1
ATOM 5429 C C . VAL E 1 132 ? 39.659 -7.974 -18.350 1.00 25.03 131 VAL E C 1
ATOM 5430 O O . VAL E 1 132 ? 40.096 -7.746 -19.471 1.00 26.64 131 VAL E O 1
ATOM 5434 N N . VAL E 1 133 ? 39.104 -9.141 -18.039 1.00 26.27 132 VAL E N 1
ATOM 5435 C CA . VAL E 1 133 ? 39.004 -10.192 -19.057 1.00 23.13 132 VAL E CA 1
ATOM 5436 C C . VAL E 1 133 ? 38.216 -9.728 -20.282 1.00 23.59 132 VAL E C 1
ATOM 5437 O O . VAL E 1 133 ? 38.600 -10.011 -21.384 1.00 24.81 132 VAL E O 1
ATOM 5441 N N . SER E 1 134 ? 37.087 -9.042 -20.066 1.00 25.23 133 SER E N 1
ATOM 5442 C CA . SER E 1 134 ? 36.260 -8.531 -21.155 1.00 26.89 133 SER E CA 1
ATOM 5443 C C . SER E 1 134 ? 37.020 -7.467 -21.936 1.00 27.07 133 SER E C 1
ATOM 5444 O O . SER E 1 134 ? 36.960 -7.419 -23.169 1.00 27.65 133 SER E O 1
ATOM 5447 N N . SER E 1 135 ? 37.706 -6.584 -21.233 1.00 26.41 134 SER E N 1
ATOM 5448 C CA . SER E 1 135 ? 38.457 -5.550 -21.977 1.00 28.39 134 SER E CA 1
ATOM 5449 C C . SER E 1 135 ? 39.482 -6.176 -22.867 1.00 28.52 134 SER E C 1
ATOM 5450 O O . SER E 1 135 ? 39.612 -5.832 -24.034 1.00 30.17 134 SER E O 1
ATOM 5453 N N . VAL E 1 136 ? 40.196 -7.158 -22.337 1.00 30.41 135 VAL E N 1
ATOM 5454 C CA . VAL E 1 136 ? 41.224 -7.787 -23.160 1.00 31.68 135 VAL E CA 1
ATOM 5455 C C . VAL E 1 136 ? 40.642 -8.438 -24.416 1.00 31.58 135 VAL E C 1
ATOM 5456 O O . VAL E 1 136 ? 41.210 -8.318 -25.516 1.00 32.13 135 VAL E O 1
ATOM 5460 N N . LEU E 1 137 ? 39.530 -9.144 -24.238 1.00 31.87 136 LEU E N 1
ATOM 5461 C CA . LEU E 1 137 ? 38.855 -9.849 -25.322 1.00 31.85 136 LEU E CA 1
ATOM 5462 C C . LEU E 1 137 ? 38.244 -8.927 -26.359 1.00 34.47 136 LEU E C 1
ATOM 5463 O O . LEU E 1 137 ? 37.927 -9.364 -27.470 1.00 34.51 136 LEU E O 1
ATOM 5468 N N . THR E 1 138 ? 38.069 -7.658 -26.006 1.00 35.83 137 THR E N 1
ATOM 5469 C CA . THR E 1 138 ? 37.495 -6.701 -26.943 1.00 38.73 137 THR E CA 1
ATOM 5470 C C . THR E 1 138 ? 38.514 -5.660 -27.465 1.00 41.61 137 THR E C 1
ATOM 5471 O O . THR E 1 138 ? 38.124 -4.684 -28.100 1.00 40.91 137 THR E O 1
ATOM 5475 N N . GLU E 1 139 ? 39.796 -5.828 -27.174 1.00 44.45 138 GLU E N 1
ATOM 5476 C CA . GLU E 1 139 ? 40.770 -4.851 -27.658 1.00 49.31 138 GLU E CA 1
ATOM 5477 C C . GLU E 1 139 ? 41.483 -5.309 -28.929 1.00 50.52 138 GLU E C 1
ATOM 5478 O O . GLU E 1 139 ? 40.934 -4.950 -30.005 1.00 52.94 138 GLU E O 1
ATOM 5484 N N . HIS F 2 2 ? 5.890 -8.526 -21.464 1.00 56.82 2 HIS F N 1
ATOM 5485 C CA . HIS F 2 2 ? 5.741 -8.581 -19.984 1.00 56.47 2 HIS F CA 1
ATOM 5486 C C . HIS F 2 2 ? 6.168 -9.950 -19.381 1.00 53.38 2 HIS F C 1
ATOM 5487 O O . HIS F 2 2 ? 7.131 -10.553 -19.853 1.00 52.07 2 HIS F O 1
ATOM 5494 N N . LEU F 2 3 ? 5.459 -10.421 -18.351 1.00 50.90 3 LEU F N 1
ATOM 5495 C CA . LEU F 2 3 ? 5.751 -11.728 -17.723 1.00 49.04 3 LEU F CA 1
ATOM 5496 C C . LEU F 2 3 ? 4.615 -12.734 -17.931 1.00 48.23 3 LEU F C 1
ATOM 5497 O O . LEU F 2 3 ? 3.427 -12.413 -17.711 1.00 48.76 3 LEU F O 1
ATOM 5502 N N . THR F 2 4 ? 4.994 -13.958 -18.310 1.00 45.31 4 THR F N 1
ATOM 5503 C CA . THR F 2 4 ? 4.041 -15.034 -18.558 1.00 41.74 4 THR F CA 1
ATOM 5504 C C . THR F 2 4 ? 3.575 -15.452 -17.197 1.00 41.34 4 THR F C 1
ATOM 5505 O O . THR F 2 4 ? 4.209 -15.083 -16.211 1.00 42.56 4 THR F O 1
ATOM 5509 N N . PRO F 2 5 ? 2.462 -16.204 -17.101 1.00 40.54 5 PRO F N 1
ATOM 5510 C CA . PRO F 2 5 ? 1.965 -16.656 -15.800 1.00 38.45 5 PRO F CA 1
ATOM 5511 C C . PRO F 2 5 ? 2.977 -17.481 -15.016 1.00 37.76 5 PRO F C 1
ATOM 5512 O O . PRO F 2 5 ? 3.004 -17.443 -13.775 1.00 38.25 5 PRO F O 1
ATOM 5516 N N . VAL F 2 6 ? 3.784 -18.272 -15.723 1.00 32.94 6 VAL F N 1
ATOM 5517 C CA . VAL F 2 6 ? 4.787 -19.042 -15.038 1.00 29.61 6 VAL F CA 1
ATOM 5518 C C . VAL F 2 6 ? 5.785 -18.074 -14.414 1.00 25.77 6 VAL F C 1
ATOM 5519 O O . VAL F 2 6 ? 6.150 -18.221 -13.262 1.00 24.03 6 VAL F O 1
ATOM 5523 N N . GLU F 2 7 ? 6.241 -17.096 -15.187 1.00 24.82 7 GLU F N 1
ATOM 5524 C CA . GLU F 2 7 ? 7.230 -16.149 -14.663 1.00 26.59 7 GLU F CA 1
ATOM 5525 C C . GLU F 2 7 ? 6.712 -15.319 -13.514 1.00 25.59 7 GLU F C 1
ATOM 5526 O O . GLU F 2 7 ? 7.389 -15.170 -12.494 1.00 25.08 7 GLU F O 1
ATOM 5532 N N . LYS F 2 8 ? 5.513 -14.786 -13.685 1.00 25.52 8 LYS F N 1
ATOM 5533 C CA . LYS F 2 8 ? 4.893 -13.967 -12.666 1.00 26.01 8 LYS F CA 1
ATOM 5534 C C . LYS F 2 8 ? 4.666 -14.775 -11.388 1.00 26.11 8 LYS F C 1
ATOM 5535 O O . LYS F 2 8 ? 4.964 -14.288 -10.283 1.00 23.84 8 LYS F O 1
ATOM 5541 N N . SER F 2 9 ? 4.139 -16.007 -11.507 1.00 25.41 9 SER F N 1
ATOM 5542 C CA . SER F 2 9 ? 3.956 -16.796 -10.295 1.00 25.77 9 SER F CA 1
ATOM 5543 C C . SER F 2 9 ? 5.291 -17.138 -9.685 1.00 25.17 9 SER F C 1
ATOM 5544 O O . SER F 2 9 ? 5.405 -17.203 -8.473 1.00 25.25 9 SER F O 1
ATOM 5547 N N . ALA F 2 10 ? 6.333 -17.332 -10.498 1.00 25.39 10 ALA F N 1
ATOM 5548 C CA . ALA F 2 10 ? 7.610 -17.690 -9.893 1.00 22.98 10 ALA F CA 1
ATOM 5549 C C . ALA F 2 10 ? 8.247 -16.502 -9.145 1.00 22.36 10 ALA F C 1
ATOM 5550 O O . ALA F 2 10 ? 8.745 -16.686 -8.037 1.00 22.55 10 ALA F O 1
ATOM 5552 N N . VAL F 2 11 ? 8.262 -15.301 -9.721 1.00 23.38 11 VAL F N 1
ATOM 5553 C CA . VAL F 2 11 ? 8.864 -14.187 -8.967 1.00 24.31 11 VAL F CA 1
ATOM 5554 C C . VAL F 2 11 ? 8.056 -13.887 -7.693 1.00 24.00 11 VAL F C 1
ATOM 5555 O O . VAL F 2 11 ? 8.608 -13.620 -6.648 1.00 22.29 11 VAL F O 1
ATOM 5559 N N . THR F 2 12 ?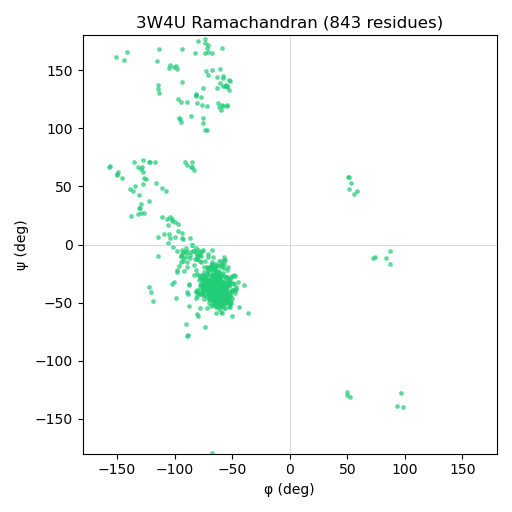 6.739 -13.982 -7.791 1.00 25.80 12 THR F N 1
ATOM 5560 C CA . THR F 2 12 ? 5.867 -13.717 -6.646 1.00 27.41 12 THR F CA 1
ATOM 5561 C C . THR F 2 12 ? 6.085 -14.751 -5.536 1.00 28.09 12 THR F C 1
ATOM 5562 O O . THR F 2 12 ? 6.212 -14.420 -4.359 1.00 29.07 12 THR F O 1
ATOM 5566 N N . ALA F 2 13 ? 6.117 -16.014 -5.916 1.00 27.65 13 ALA F N 1
ATOM 5567 C CA . ALA F 2 13 ? 6.344 -17.054 -4.948 1.00 28.55 13 ALA F CA 1
ATOM 5568 C C . ALA F 2 13 ? 7.671 -16.906 -4.233 1.00 27.73 13 ALA F C 1
ATOM 5569 O O . ALA F 2 13 ? 7.720 -17.063 -3.030 1.00 26.84 13 ALA F O 1
ATOM 5571 N N . LEU F 2 14 ? 8.766 -16.601 -4.947 1.00 27.85 14 LEU F N 1
ATOM 5572 C CA . LEU F 2 14 ? 10.062 -16.450 -4.269 1.00 27.11 14 LEU F CA 1
ATOM 5573 C C . LEU F 2 14 ? 10.132 -15.174 -3.466 1.00 25.94 14 LEU F C 1
ATOM 5574 O O . LEU F 2 14 ? 10.706 -15.161 -2.393 1.00 24.28 14 LEU F O 1
ATOM 5579 N N . TRP F 2 15 ? 9.556 -14.091 -3.983 1.00 25.80 15 TRP F N 1
ATOM 5580 C CA . TRP F 2 15 ? 9.603 -12.817 -3.274 1.00 25.97 15 TRP F CA 1
ATOM 5581 C C . TRP F 2 15 ? 9.010 -12.966 -1.869 1.00 27.72 15 TRP F C 1
ATOM 5582 O O . TRP F 2 15 ? 9.469 -12.325 -0.915 1.00 27.16 15 TRP F O 1
ATOM 5593 N N . GLY F 2 16 ? 8.015 -13.843 -1.767 1.00 29.65 16 GLY F N 1
ATOM 5594 C CA . GLY F 2 16 ? 7.348 -14.117 -0.505 1.00 32.79 16 GLY F CA 1
ATOM 5595 C C . GLY F 2 16 ? 8.262 -14.716 0.539 1.00 35.75 16 GLY F C 1
ATOM 5596 O O . GLY F 2 16 ? 7.936 -14.709 1.722 1.00 36.22 16 GLY F O 1
ATOM 5597 N N . LYS F 2 17 ? 9.411 -15.241 0.118 1.00 37.24 17 LYS F N 1
ATOM 5598 C CA . LYS F 2 17 ? 10.359 -15.812 1.070 1.00 38.58 17 LYS F CA 1
ATOM 5599 C C . LYS F 2 17 ? 11.540 -14.879 1.269 1.00 38.97 17 LYS F C 1
ATOM 5600 O O . LYS F 2 17 ? 12.511 -15.234 1.912 1.00 38.98 17 LYS F O 1
ATOM 5606 N N . VAL F 2 18 ? 11.453 -13.672 0.726 1.00 38.68 18 VAL F N 1
ATOM 5607 C CA . VAL F 2 18 ? 12.547 -12.704 0.859 1.00 38.55 18 VAL F CA 1
ATOM 5608 C C . VAL F 2 18 ? 12.543 -11.948 2.191 1.00 40.32 18 VAL F C 1
ATOM 5609 O O . VAL F 2 18 ? 11.523 -11.403 2.570 1.00 40.51 18 VAL F O 1
ATOM 5613 N N . ASN F 2 19 ? 13.669 -11.918 2.903 1.00 40.78 19 ASN F N 1
ATOM 5614 C CA . ASN F 2 19 ? 13.714 -11.121 4.140 1.00 43.67 19 ASN F CA 1
ATOM 5615 C C . ASN F 2 19 ? 13.762 -9.618 3.823 1.00 42.58 19 ASN F C 1
ATOM 5616 O O . ASN F 2 19 ? 14.824 -9.051 3.553 1.00 42.25 19 ASN F O 1
ATOM 5621 N N . VAL F 2 20 ? 12.608 -8.972 3.884 1.00 44.66 20 VAL F N 1
ATOM 5622 C CA . VAL F 2 20 ? 12.498 -7.541 3.606 1.00 44.95 20 VAL F CA 1
ATOM 5623 C C . VAL F 2 20 ? 13.343 -6.597 4.437 1.00 44.05 20 VAL F C 1
ATOM 5624 O O . VAL F 2 20 ? 13.524 -5.451 4.047 1.00 43.91 20 VAL F O 1
ATOM 5628 N N . ASP F 2 21 ? 13.864 -7.042 5.576 1.00 42.79 21 ASP F N 1
ATOM 5629 C CA . ASP F 2 21 ? 14.699 -6.155 6.387 1.00 41.17 21 ASP F CA 1
ATOM 5630 C C . ASP F 2 21 ? 16.176 -6.269 5.991 1.00 40.20 21 ASP F C 1
ATOM 5631 O O . ASP F 2 21 ? 17.000 -5.446 6.402 1.00 38.75 21 ASP F O 1
ATOM 5636 N N . GLU F 2 22 ? 16.513 -7.272 5.179 1.00 37.91 22 GLU F N 1
ATOM 5637 C CA . GLU F 2 22 ? 17.914 -7.516 4.836 1.00 35.22 22 GLU F CA 1
ATOM 5638 C C . GLU F 2 22 ? 18.347 -7.459 3.372 1.00 31.80 22 GLU F C 1
ATOM 5639 O O . GLU F 2 22 ? 19.426 -6.949 3.068 1.00 31.99 22 GLU F O 1
ATOM 5645 N N . VAL F 2 23 ? 17.520 -7.997 2.480 1.00 31.49 23 VAL F N 1
ATOM 5646 C CA . VAL F 2 23 ? 17.854 -8.039 1.045 1.00 30.92 23 VAL F CA 1
ATOM 5647 C C . VAL F 2 23 ? 18.158 -6.678 0.443 1.00 29.21 23 VAL F C 1
ATOM 5648 O O . VAL F 2 23 ? 19.159 -6.513 -0.259 1.00 28.71 23 VAL F O 1
ATOM 5652 N N . GLY F 2 24 ? 17.319 -5.682 0.730 1.00 28.84 24 GLY F N 1
ATOM 5653 C CA . GLY F 2 24 ? 17.593 -4.352 0.200 1.00 26.22 24 GLY F CA 1
ATOM 5654 C C . GLY F 2 24 ? 18.933 -3.793 0.693 1.00 27.61 24 GLY F C 1
ATOM 5655 O O . GLY F 2 24 ? 19.693 -3.136 -0.050 1.00 25.75 24 GLY F O 1
ATOM 5656 N N . GLY F 2 25 ? 19.221 -4.014 1.964 1.00 26.26 25 GLY F N 1
ATOM 5657 C CA . GLY F 2 25 ? 20.486 -3.533 2.518 1.00 27.53 25 GLY F CA 1
ATOM 5658 C C . GLY F 2 25 ? 21.684 -4.247 1.925 1.00 27.39 25 GLY F C 1
ATOM 5659 O O . GLY F 2 25 ? 22.732 -3.632 1.703 1.00 30.31 25 GLY F O 1
ATOM 5660 N N . GLU F 2 26 ? 21.552 -5.551 1.677 1.00 29.72 26 GLU F N 1
ATOM 5661 C CA . GLU F 2 26 ? 22.647 -6.311 1.081 1.00 27.94 26 GLU F CA 1
ATOM 5662 C C . GLU F 2 26 ? 22.900 -5.767 -0.331 1.00 25.47 26 GLU F C 1
ATOM 5663 O O . GLU F 2 26 ? 24.042 -5.480 -0.704 1.00 26.81 26 GLU F O 1
ATOM 5669 N N . ALA F 2 27 ? 21.834 -5.524 -1.085 1.00 23.90 27 ALA F N 1
ATOM 5670 C CA . ALA F 2 27 ? 21.987 -5.003 -2.454 1.00 24.44 27 ALA F CA 1
ATOM 5671 C C . ALA F 2 27 ? 22.650 -3.628 -2.508 1.00 24.88 27 ALA F C 1
ATOM 5672 O O . ALA F 2 27 ? 23.557 -3.369 -3.300 1.00 24.07 27 ALA F O 1
ATOM 5674 N N . LEU F 2 28 ? 22.184 -2.716 -1.669 1.00 25.29 28 LEU F N 1
ATOM 5675 C CA . LEU F 2 28 ? 22.716 -1.373 -1.733 1.00 25.19 28 LEU F CA 1
ATOM 5676 C C . LEU F 2 28 ? 24.188 -1.389 -1.323 1.00 24.63 28 LEU F C 1
ATOM 5677 O O . LEU F 2 28 ? 25.056 -0.719 -1.935 1.00 24.78 28 LEU F O 1
ATOM 5682 N N . GLY F 2 29 ? 24.475 -2.177 -0.297 1.00 27.94 29 GLY F N 1
ATOM 5683 C CA . GLY F 2 29 ? 25.848 -2.295 0.194 1.00 27.65 29 GLY F CA 1
ATOM 5684 C C . GLY F 2 29 ? 26.792 -2.787 -0.885 1.00 26.11 29 GLY F C 1
ATOM 5685 O O . GLY F 2 29 ? 27.873 -2.212 -1.116 1.00 28.60 29 GLY F O 1
ATOM 5686 N N . ARG F 2 30 ? 26.366 -3.825 -1.596 1.00 26.85 30 ARG F N 1
ATOM 5687 C CA . ARG F 2 30 ? 27.188 -4.414 -2.645 1.00 24.07 30 ARG F CA 1
ATOM 5688 C C . ARG F 2 30 ? 27.342 -3.415 -3.775 1.00 23.30 30 ARG F C 1
ATOM 5689 O O . ARG F 2 30 ? 28.396 -3.322 -4.392 1.00 24.82 30 ARG F O 1
ATOM 5697 N N . LEU F 2 31 ? 26.297 -2.626 -4.050 1.00 24.24 31 LEU F N 1
ATOM 5698 C CA . LEU F 2 31 ? 26.394 -1.629 -5.104 1.00 22.91 31 LEU F CA 1
ATOM 5699 C C . LEU F 2 31 ? 27.526 -0.647 -4.746 1.00 25.00 31 LEU F C 1
ATOM 5700 O O . LEU F 2 31 ? 28.331 -0.239 -5.584 1.00 23.60 31 LEU F O 1
ATOM 5705 N N . LEU F 2 32 ? 27.557 -0.245 -3.496 1.00 26.25 32 LEU F N 1
ATOM 5706 C CA . LEU F 2 32 ? 28.564 0.717 -3.016 1.00 27.74 32 LEU F CA 1
ATOM 5707 C C . LEU F 2 32 ? 29.988 0.124 -2.992 1.00 27.86 32 LEU F C 1
ATOM 5708 O O . LEU F 2 32 ? 30.982 0.835 -3.227 1.00 29.35 32 LEU F O 1
ATOM 5713 N N . VAL F 2 33 ? 30.088 -1.178 -2.754 1.00 28.10 33 VAL F N 1
ATOM 5714 C CA . VAL F 2 33 ? 31.395 -1.839 -2.714 1.00 27.86 33 VAL F CA 1
ATOM 5715 C C . VAL F 2 33 ? 31.837 -2.145 -4.144 1.00 27.36 33 VAL F C 1
ATOM 5716 O O . VAL F 2 33 ? 32.989 -1.884 -4.534 1.00 24.72 33 VAL F O 1
ATOM 5720 N N . VAL F 2 34 ? 30.919 -2.684 -4.951 1.00 27.61 34 VAL F N 1
ATOM 5721 C CA . VAL F 2 34 ? 31.272 -3.041 -6.361 1.00 25.55 34 VAL F CA 1
ATOM 5722 C C . VAL F 2 34 ? 31.416 -1.864 -7.300 1.00 26.02 34 VAL F C 1
ATOM 5723 O O . VAL F 2 34 ? 32.268 -1.876 -8.184 1.00 28.12 34 VAL F O 1
ATOM 5727 N N . TYR F 2 35 ? 30.590 -0.838 -7.134 1.00 26.51 35 TYR F N 1
ATOM 5728 C CA . TYR F 2 35 ? 30.663 0.344 -7.995 1.00 28.29 35 TYR F CA 1
ATOM 5729 C C . TYR F 2 35 ? 30.900 1.605 -7.100 1.00 30.05 35 TYR F C 1
ATOM 5730 O O . TYR F 2 35 ? 30.022 2.474 -6.963 1.00 30.15 35 TYR F O 1
ATOM 5739 N N . PRO F 2 36 ? 32.124 1.727 -6.520 1.00 30.81 36 PRO F N 1
ATOM 5740 C CA . PRO F 2 36 ? 32.540 2.819 -5.619 1.00 31.48 36 PRO F CA 1
ATOM 5741 C C . PRO F 2 36 ? 32.225 4.218 -6.108 1.00 32.94 36 PRO F C 1
ATOM 5742 O O . PRO F 2 36 ? 32.029 5.120 -5.299 1.00 34.06 36 PRO F O 1
ATOM 5746 N N . TRP F 2 37 ? 32.124 4.406 -7.421 1.00 34.21 37 TRP F N 1
ATOM 5747 C CA . TRP F 2 37 ? 31.710 5.706 -7.893 1.00 34.53 37 TRP F CA 1
ATOM 5748 C C . TRP F 2 37 ? 30.327 6.041 -7.298 1.00 34.97 37 TRP F C 1
ATOM 5749 O O . TRP F 2 37 ? 30.073 7.196 -6.936 1.00 35.37 37 TRP F O 1
ATOM 5760 N N . THR F 2 38 ? 29.444 5.048 -7.169 1.00 33.44 38 THR F N 1
ATOM 5761 C CA . THR F 2 38 ? 28.099 5.293 -6.607 1.00 31.82 38 THR F CA 1
ATOM 5762 C C . THR F 2 38 ? 28.079 5.867 -5.172 1.00 33.42 38 THR F C 1
ATOM 5763 O O . THR F 2 38 ? 27.044 6.375 -4.699 1.00 30.78 38 THR F O 1
ATOM 5767 N N . GLN F 2 39 ? 29.201 5.760 -4.465 1.00 34.54 39 GLN F N 1
ATOM 5768 C CA . GLN F 2 39 ? 29.288 6.320 -3.101 1.00 35.95 39 GLN F CA 1
ATOM 5769 C C . GLN F 2 39 ? 29.088 7.862 -3.138 1.00 35.87 39 GLN F C 1
ATOM 5770 O O . GLN F 2 39 ? 28.675 8.490 -2.175 1.00 36.04 39 GLN F O 1
ATOM 5776 N N . ARG F 2 40 ? 29.353 8.465 -4.277 1.00 37.63 40 ARG F N 1
ATOM 5777 C CA . ARG F 2 40 ? 29.212 9.897 -4.384 1.00 39.18 40 ARG F CA 1
ATOM 5778 C C . ARG F 2 40 ? 27.798 10.385 -4.069 1.00 39.11 40 ARG F C 1
ATOM 5779 O O . ARG F 2 40 ? 27.608 11.552 -3.738 1.00 37.02 40 ARG F O 1
ATOM 5787 N N . PHE F 2 41 ? 26.807 9.500 -4.130 1.00 37.28 41 PHE F N 1
ATOM 5788 C CA . PHE F 2 41 ? 25.421 9.903 -3.849 1.00 37.40 41 PHE F CA 1
ATOM 5789 C C . PHE F 2 41 ? 24.976 9.708 -2.389 1.00 37.10 41 PHE F C 1
ATOM 5790 O O . PHE F 2 41 ? 23.881 10.092 -2.038 1.00 36.48 41 PHE F O 1
ATOM 5798 N N . PHE F 2 42 ? 25.808 9.092 -1.556 1.00 39.14 42 PHE F N 1
ATOM 5799 C CA . PHE F 2 42 ? 25.432 8.821 -0.154 1.00 40.13 42 PHE F CA 1
ATOM 5800 C C . PHE F 2 42 ? 26.491 9.264 0.881 1.00 42.46 42 PHE F C 1
ATOM 5801 O O . PHE F 2 42 ? 26.632 8.630 1.935 1.00 43.36 42 PHE F O 1
ATOM 5809 N N . GLU F 2 43 ? 27.226 10.331 0.573 1.00 45.34 43 GLU F N 1
ATOM 5810 C CA . GLU F 2 43 ? 28.291 10.853 1.441 1.00 47.29 43 GLU F CA 1
ATOM 5811 C C . GLU F 2 43 ? 27.804 11.215 2.837 1.00 46.60 43 GLU F C 1
ATOM 5812 O O . GLU F 2 43 ? 28.616 11.433 3.732 1.00 45.31 43 GLU F O 1
ATOM 5818 N N . SER F 2 44 ? 26.482 11.284 2.998 1.00 46.14 44 SER F N 1
ATOM 5819 C CA . SER F 2 44 ? 25.869 11.615 4.269 1.00 46.63 44 SER F CA 1
ATOM 5820 C C . SER F 2 44 ? 25.691 10.361 5.111 1.00 46.97 44 SER F C 1
ATOM 5821 O O . SER F 2 44 ? 25.315 10.437 6.275 1.00 46.79 44 SER F O 1
ATOM 5824 N N . PHE F 2 45 ? 25.934 9.203 4.508 1.00 47.51 45 PHE F N 1
ATOM 5825 C CA . PHE F 2 45 ? 25.750 7.922 5.182 1.00 48.13 45 PHE F CA 1
ATOM 5826 C C . PHE F 2 45 ? 26.897 7.619 6.137 1.00 49.83 45 PHE F C 1
ATOM 5827 O O . PHE F 2 45 ? 26.828 6.673 6.929 1.00 50.04 45 PHE F O 1
ATOM 5835 N N . GLY F 2 46 ? 27.946 8.431 6.060 1.00 51.01 46 GLY F N 1
ATOM 5836 C CA . GLY F 2 46 ? 29.060 8.224 6.952 1.00 52.00 46 GLY F CA 1
ATOM 5837 C C . GLY F 2 46 ? 30.225 7.429 6.413 1.00 51.42 46 GLY F C 1
ATOM 5838 O O . GLY F 2 46 ? 30.752 7.723 5.342 1.00 51.51 46 GLY F O 1
ATOM 5839 N N . ASP F 2 47 ? 30.601 6.404 7.169 1.00 51.66 47 ASP F N 1
ATOM 5840 C CA . ASP F 2 47 ? 31.754 5.563 6.857 1.00 50.40 47 ASP F CA 1
ATOM 5841 C C . ASP F 2 47 ? 31.445 4.404 5.884 1.00 48.41 47 ASP F C 1
ATOM 5842 O O . ASP F 2 47 ? 30.738 3.444 6.181 1.00 43.90 47 ASP F O 1
ATOM 5847 N N . LEU F 2 48 ? 31.999 4.554 4.690 1.00 48.64 48 LEU F N 1
ATOM 5848 C CA . LEU F 2 48 ? 31.857 3.580 3.616 1.00 48.36 48 LEU F CA 1
ATOM 5849 C C . LEU F 2 48 ? 33.289 3.355 3.192 1.00 47.66 48 LEU F C 1
ATOM 5850 O O . LEU F 2 48 ? 33.570 3.179 2.016 1.00 47.35 48 LEU F O 1
ATOM 5855 N N . SER F 2 49 ? 34.192 3.393 4.172 1.00 47.32 49 SER F N 1
ATOM 5856 C CA . SER F 2 49 ? 35.628 3.275 3.920 1.00 46.01 49 SER F CA 1
ATOM 5857 C C . SER F 2 49 ? 36.134 1.885 3.568 1.00 44.72 49 SER F C 1
ATOM 5858 O O . SER F 2 49 ? 37.229 1.751 3.041 1.00 44.29 49 SER F O 1
ATOM 5861 N N . THR F 2 50 ? 35.365 0.851 3.890 1.00 44.86 50 THR F N 1
ATOM 5862 C CA . THR F 2 50 ? 35.778 -0.508 3.562 1.00 43.67 50 THR F CA 1
ATOM 5863 C C . THR F 2 50 ? 34.590 -1.411 3.340 1.00 42.93 50 THR F C 1
ATOM 5864 O O . THR F 2 50 ? 33.474 -1.113 3.753 1.00 43.02 50 THR F O 1
ATOM 5868 N N . PRO F 2 51 ? 34.817 -2.552 2.676 1.00 42.74 51 PRO F N 1
ATOM 5869 C CA . PRO F 2 51 ? 33.720 -3.491 2.427 1.00 42.16 51 PRO F CA 1
ATOM 5870 C C . PRO F 2 51 ? 32.950 -3.849 3.712 1.00 41.99 51 PRO F C 1
ATOM 5871 O O . PRO F 2 51 ? 31.700 -3.902 3.736 1.00 41.17 51 PRO F O 1
ATOM 5875 N N . ASP F 2 52 ? 33.680 -4.104 4.791 1.00 40.85 52 ASP F N 1
ATOM 5876 C CA . ASP F 2 52 ? 32.980 -4.445 6.003 1.00 41.08 52 ASP F CA 1
ATOM 5877 C C . ASP F 2 52 ? 32.293 -3.222 6.573 1.00 40.14 52 ASP F C 1
ATOM 5878 O O . ASP F 2 52 ? 31.225 -3.346 7.184 1.00 38.76 52 ASP F O 1
ATOM 5883 N N . ALA F 2 53 ? 32.897 -2.051 6.387 1.00 39.19 53 ALA F N 1
ATOM 5884 C CA . ALA F 2 53 ? 32.270 -0.826 6.907 1.00 39.80 53 ALA F CA 1
ATOM 5885 C C . ALA F 2 53 ? 30.971 -0.584 6.149 1.00 40.06 53 ALA F C 1
ATOM 5886 O O . ALA F 2 53 ? 29.966 -0.190 6.732 1.00 41.87 53 ALA F O 1
ATOM 5888 N N . VAL F 2 54 ? 30.983 -0.844 4.847 1.00 38.58 54 VAL F N 1
ATOM 5889 C CA . VAL F 2 54 ? 29.780 -0.612 4.075 1.00 37.03 54 VAL F CA 1
ATOM 5890 C C . VAL F 2 54 ? 28.692 -1.605 4.392 1.00 36.77 54 VAL F C 1
ATOM 5891 O O . VAL F 2 54 ? 27.535 -1.230 4.529 1.00 38.18 54 VAL F O 1
ATOM 5895 N N . MET F 2 55 ? 29.045 -2.874 4.528 1.00 37.57 55 MET F N 1
ATOM 5896 C CA . MET F 2 55 ? 28.021 -3.863 4.792 1.00 39.27 55 MET F CA 1
ATOM 5897 C C . MET F 2 55 ? 27.506 -3.835 6.235 1.00 41.97 55 MET F C 1
ATOM 5898 O O . MET F 2 55 ? 26.557 -4.565 6.596 1.00 40.86 55 MET F O 1
ATOM 5903 N N . GLY F 2 56 ? 28.120 -2.988 7.055 1.00 43.50 56 GLY F N 1
ATOM 5904 C CA . GLY F 2 56 ? 27.698 -2.908 8.443 1.00 45.85 56 GLY F CA 1
ATOM 5905 C C . GLY F 2 56 ? 27.102 -1.555 8.737 1.00 46.67 56 GLY F C 1
ATOM 5906 O O . GLY F 2 56 ? 26.535 -1.320 9.807 1.00 47.71 56 GLY F O 1
ATOM 5907 N N . ASN F 2 57 ? 27.258 -0.651 7.780 1.00 47.23 57 ASN F N 1
ATOM 5908 C CA . ASN F 2 57 ? 26.747 0.705 7.909 1.00 46.31 57 ASN F CA 1
ATOM 5909 C C . ASN F 2 57 ? 25.236 0.685 8.135 1.00 46.30 57 ASN F C 1
ATOM 5910 O O . ASN F 2 57 ? 24.476 0.196 7.304 1.00 46.96 57 ASN F O 1
ATOM 5915 N N . PRO F 2 58 ? 24.771 1.224 9.275 1.00 46.72 58 PRO F N 1
ATOM 5916 C CA . PRO F 2 58 ? 23.325 1.236 9.591 1.00 44.53 58 PRO F CA 1
ATOM 5917 C C . PRO F 2 58 ? 22.395 2.059 8.658 1.00 42.81 58 PRO F C 1
ATOM 5918 O O . PRO F 2 58 ? 21.218 1.724 8.494 1.00 41.94 58 PRO F O 1
ATOM 5922 N N . LYS F 2 59 ? 22.911 3.135 8.067 1.00 41.80 59 LYS F N 1
ATOM 5923 C CA . LYS F 2 59 ? 22.091 3.955 7.167 1.00 41.25 59 LYS F CA 1
ATOM 5924 C C . LYS F 2 59 ? 21.881 3.187 5.842 1.00 39.71 59 LYS F C 1
ATOM 5925 O O . LYS F 2 59 ? 20.839 3.310 5.188 1.00 38.06 59 LYS F O 1
ATOM 5931 N N . VAL F 2 60 ? 22.886 2.406 5.455 1.00 36.25 60 VAL F N 1
ATOM 5932 C CA . VAL F 2 60 ? 22.783 1.627 4.232 1.00 33.80 60 VAL F CA 1
ATOM 5933 C C . VAL F 2 60 ? 21.713 0.587 4.415 1.00 32.60 60 VAL F C 1
ATOM 5934 O O . VAL F 2 60 ? 20.878 0.390 3.556 1.00 31.22 60 VAL F O 1
ATOM 5938 N N . LYS F 2 61 ? 21.715 -0.084 5.557 1.00 33.16 61 LYS F N 1
ATOM 5939 C CA . LYS F 2 61 ? 20.708 -1.102 5.762 1.00 36.21 61 LYS F CA 1
ATOM 5940 C C . LYS F 2 61 ? 19.260 -0.542 5.729 1.00 37.66 61 LYS F C 1
ATOM 5941 O O . LYS F 2 61 ? 18.313 -1.202 5.225 1.00 36.88 61 LYS F O 1
ATOM 5947 N N . ALA F 2 62 ? 19.098 0.670 6.275 1.00 38.00 62 ALA F N 1
ATOM 5948 C CA . ALA F 2 62 ? 17.790 1.308 6.392 1.00 37.47 62 ALA F CA 1
ATOM 5949 C C . ALA F 2 62 ? 17.294 1.813 5.071 1.00 37.06 62 ALA F C 1
ATOM 5950 O O . ALA F 2 62 ? 16.128 1.611 4.702 1.00 37.86 62 ALA F O 1
ATOM 5952 N N . HIS F 2 63 ? 18.164 2.500 4.359 1.00 36.30 63 HIS F N 1
ATOM 5953 C CA . HIS F 2 63 ? 17.774 3.003 3.047 1.00 35.12 63 HIS F CA 1
ATOM 5954 C C . HIS F 2 63 ? 17.483 1.806 2.116 1.00 33.86 63 HIS F C 1
ATOM 5955 O O . HIS F 2 63 ? 16.550 1.834 1.320 1.00 31.83 63 HIS F O 1
ATOM 5962 N N . GLY F 2 64 ? 18.286 0.749 2.226 1.00 32.23 64 GLY F N 1
ATOM 5963 C CA . GLY F 2 64 ? 18.062 -0.405 1.369 1.00 32.86 64 GLY F CA 1
ATOM 5964 C C . GLY F 2 64 ? 16.685 -1.010 1.604 1.00 32.42 64 GLY F C 1
ATOM 5965 O O . GLY F 2 64 ? 16.040 -1.594 0.700 1.00 29.03 64 GLY F O 1
ATOM 5966 N N . LYS F 2 65 ? 16.194 -0.858 2.834 1.00 33.63 65 LYS F N 1
ATOM 5967 C CA . LYS F 2 65 ? 14.878 -1.406 3.158 1.00 33.34 65 LYS F CA 1
ATOM 5968 C C . LYS F 2 65 ? 13.811 -0.635 2.372 1.00 33.48 65 LYS F C 1
ATOM 5969 O O . LYS F 2 65 ? 12.859 -1.214 1.826 1.00 33.72 65 LYS F O 1
ATOM 5975 N N . LYS F 2 66 ? 13.977 0.672 2.282 1.00 31.58 66 LYS F N 1
ATOM 5976 C CA . LYS F 2 66 ? 13.035 1.448 1.482 1.00 33.56 66 LYS F CA 1
ATOM 5977 C C . LYS F 2 66 ? 13.189 1.088 -0.027 1.00 32.79 66 LYS F C 1
ATOM 5978 O O . LYS F 2 66 ? 12.171 0.959 -0.754 1.00 32.97 66 LYS F O 1
ATOM 5984 N N . VAL F 2 67 ? 14.439 0.917 -0.502 1.00 31.25 67 VAL F N 1
ATOM 5985 C CA . VAL F 2 67 ? 14.667 0.544 -1.929 1.00 28.50 67 VAL F CA 1
ATOM 5986 C C . VAL F 2 67 ? 13.886 -0.724 -2.230 1.00 28.53 67 VAL F C 1
ATOM 5987 O O . VAL F 2 67 ? 13.144 -0.795 -3.231 1.00 30.29 67 VAL F O 1
ATOM 5991 N N . LEU F 2 68 ? 14.005 -1.707 -1.340 1.00 29.21 68 LEU F N 1
ATOM 5992 C CA . LEU F 2 68 ? 13.309 -2.995 -1.489 1.00 30.61 68 LEU F CA 1
ATOM 5993 C C . LEU F 2 68 ? 11.815 -2.799 -1.483 1.00 29.88 68 LEU F C 1
ATOM 5994 O O . LEU F 2 68 ? 11.099 -3.444 -2.253 1.00 30.41 68 LEU F O 1
ATOM 5999 N N . GLY F 2 69 ? 11.339 -1.914 -0.598 1.00 30.30 69 GLY F N 1
ATOM 6000 C CA . GLY F 2 69 ? 9.900 -1.626 -0.525 1.00 28.42 69 GLY F CA 1
ATOM 6001 C C . GLY F 2 69 ? 9.421 -1.097 -1.862 1.00 27.28 69 GLY F C 1
ATOM 6002 O O . GLY F 2 69 ? 8.328 -1.401 -2.330 1.00 28.00 69 GLY F O 1
ATOM 6003 N N . ALA F 2 70 ? 10.252 -0.287 -2.508 1.00 29.04 70 ALA F N 1
ATOM 6004 C CA . ALA F 2 70 ? 9.877 0.233 -3.834 1.00 29.21 70 ALA F CA 1
ATOM 6005 C C . ALA F 2 70 ? 9.778 -0.946 -4.832 1.00 29.44 70 ALA F C 1
ATOM 6006 O O . ALA F 2 70 ? 8.788 -1.065 -5.589 1.00 30.17 70 ALA F O 1
ATOM 6008 N N . PHE F 2 71 ? 10.762 -1.855 -4.820 1.00 28.17 71 PHE F N 1
ATOM 6009 C CA . PHE F 2 71 ? 10.693 -3.014 -5.733 1.00 28.29 71 PHE F CA 1
ATOM 6010 C C . PHE F 2 71 ? 9.459 -3.861 -5.428 1.00 26.79 71 PHE F C 1
ATOM 6011 O O . PHE F 2 71 ? 8.823 -4.397 -6.319 1.00 26.01 71 PHE F O 1
ATOM 6019 N N . SER F 2 72 ? 9.121 -4.021 -4.152 1.00 30.74 72 SER F N 1
ATOM 6020 C CA . SER F 2 72 ? 7.906 -4.825 -3.815 1.00 32.04 72 SER F CA 1
ATOM 6021 C C . SER F 2 72 ? 6.649 -4.143 -4.394 1.00 32.25 72 SER F C 1
ATOM 6022 O O . SER F 2 72 ? 5.729 -4.802 -4.929 1.00 33.65 72 SER F O 1
ATOM 6025 N N . ASP F 2 73 ? 6.584 -2.824 -4.278 1.00 32.66 73 ASP F N 1
ATOM 6026 C CA . ASP F 2 73 ? 5.458 -2.126 -4.892 1.00 33.60 73 ASP F CA 1
ATOM 6027 C C . ASP F 2 73 ? 5.474 -2.421 -6.417 1.00 33.42 73 ASP F C 1
ATOM 6028 O O . ASP F 2 73 ? 4.428 -2.678 -7.007 1.00 34.68 73 ASP F O 1
ATOM 6033 N N . GLY F 2 74 ? 6.656 -2.363 -7.056 1.00 32.79 74 GLY F N 1
ATOM 6034 C CA . GLY F 2 74 ? 6.731 -2.665 -8.476 1.00 29.48 74 GLY F CA 1
ATOM 6035 C C . GLY F 2 74 ? 6.214 -4.071 -8.775 1.00 30.25 74 GLY F C 1
ATOM 6036 O O . GLY F 2 74 ? 5.471 -4.316 -9.758 1.00 28.48 74 GLY F O 1
ATOM 6037 N N . LEU F 2 75 ? 6.601 -5.006 -7.915 1.00 29.90 75 LEU F N 1
ATOM 6038 C CA . LEU F 2 75 ? 6.210 -6.395 -8.082 1.00 31.24 75 LEU F CA 1
ATOM 6039 C C . LEU F 2 75 ? 4.731 -6.541 -7.985 1.00 34.39 75 LEU F C 1
ATOM 6040 O O . LEU F 2 75 ? 4.155 -7.446 -8.581 1.00 34.63 75 LEU F O 1
ATOM 6045 N N . ALA F 2 76 ? 4.113 -5.596 -7.280 1.00 35.92 76 ALA F N 1
ATOM 6046 C CA . ALA F 2 76 ? 2.688 -5.614 -7.098 1.00 37.15 76 ALA F CA 1
ATOM 6047 C C . ALA F 2 76 ? 1.960 -4.857 -8.177 1.00 37.59 76 ALA F C 1
ATOM 6048 O O . ALA F 2 76 ? 0.742 -4.909 -8.214 1.00 37.50 76 ALA F O 1
ATOM 6050 N N . HIS F 2 77 ? 2.686 -4.160 -9.055 1.00 36.14 77 HIS F N 1
ATOM 6051 C CA . HIS F 2 77 ? 2.035 -3.410 -10.129 1.00 36.21 77 HIS F CA 1
ATOM 6052 C C . HIS F 2 77 ? 2.788 -3.562 -11.448 1.00 35.34 77 HIS F C 1
ATOM 6053 O O . HIS F 2 77 ? 3.030 -2.580 -12.156 1.00 33.53 77 HIS F O 1
ATOM 6060 N N . LEU F 2 78 ? 3.135 -4.795 -11.804 1.00 35.58 78 LEU F N 1
ATOM 6061 C CA . LEU F 2 78 ? 3.937 -5.025 -13.013 1.00 35.68 78 LEU F CA 1
ATOM 6062 C C . LEU F 2 78 ? 3.403 -4.392 -14.274 1.00 38.00 78 LEU F C 1
ATOM 6063 O O . LEU F 2 78 ? 4.164 -4.014 -15.189 1.00 37.93 78 LEU F O 1
ATOM 6068 N N . ASP F 2 79 ? 2.086 -4.257 -14.328 1.00 39.79 79 ASP F N 1
ATOM 6069 C CA . ASP F 2 79 ? 1.458 -3.691 -15.499 1.00 41.35 79 ASP F CA 1
ATOM 6070 C C . ASP F 2 79 ? 1.385 -2.178 -15.543 1.00 41.44 79 ASP F C 1
ATOM 6071 O O . ASP F 2 79 ? 0.869 -1.619 -16.505 1.00 41.67 79 ASP F O 1
ATOM 6076 N N . ASN F 2 80 ? 1.892 -1.512 -14.509 1.00 40.20 80 ASN F N 1
ATOM 6077 C CA . ASN F 2 80 ? 1.885 -0.053 -14.478 1.00 39.48 80 ASN F CA 1
ATOM 6078 C C . ASN F 2 80 ? 3.079 0.433 -13.668 1.00 37.71 80 ASN F C 1
ATOM 6079 O O . ASN F 2 80 ? 2.939 1.115 -12.648 1.00 38.82 80 ASN F O 1
ATOM 6084 N N . LEU F 2 81 ? 4.263 0.078 -14.147 1.00 35.64 81 LEU F N 1
ATOM 6085 C CA . LEU F 2 81 ? 5.502 0.480 -13.498 1.00 34.28 81 LEU F CA 1
ATOM 6086 C C . LEU F 2 81 ? 5.769 1.958 -13.735 1.00 33.45 81 LEU F C 1
ATOM 6087 O O . LEU F 2 81 ? 6.214 2.655 -12.847 1.00 33.44 81 LEU F O 1
ATOM 6092 N N . LYS F 2 82 ? 5.489 2.452 -14.928 1.00 35.78 82 LYS F N 1
ATOM 6093 C CA . LYS F 2 82 ? 5.765 3.856 -15.163 1.00 37.12 82 LYS F CA 1
ATOM 6094 C C . LYS F 2 82 ? 4.963 4.766 -14.258 1.00 36.18 82 LYS F C 1
ATOM 6095 O O . LYS F 2 82 ? 5.470 5.787 -13.782 1.00 35.63 82 LYS F O 1
ATOM 6101 N N . GLY F 2 83 ? 3.714 4.399 -14.011 1.00 36.11 83 GLY F N 1
ATOM 6102 C CA . GLY F 2 83 ? 2.887 5.234 -13.173 1.00 34.30 83 GLY F CA 1
ATOM 6103 C C . GLY F 2 83 ? 3.317 5.049 -11.751 1.00 34.16 83 GLY F C 1
ATOM 6104 O O . GLY F 2 83 ? 3.376 5.993 -10.966 1.00 35.49 83 GLY F O 1
ATOM 6105 N N . THR F 2 84 ? 3.653 3.825 -11.402 1.00 33.96 84 THR F N 1
ATOM 6106 C CA . THR F 2 84 ? 4.055 3.560 -10.035 1.00 33.15 84 THR F CA 1
ATOM 6107 C C . THR F 2 84 ? 5.333 4.305 -9.657 1.00 32.61 84 THR F C 1
ATOM 6108 O O . THR F 2 84 ? 5.453 4.785 -8.538 1.00 34.54 84 THR F O 1
ATOM 6112 N N . PHE F 2 85 ? 6.273 4.455 -10.575 1.00 30.40 85 PHE F N 1
ATOM 6113 C CA . PHE F 2 85 ? 7.560 5.068 -10.212 1.00 29.15 85 PHE F CA 1
ATOM 6114 C C . PHE F 2 85 ? 7.748 6.492 -10.671 1.00 29.64 85 PHE F C 1
ATOM 6115 O O . PHE F 2 85 ? 8.842 7.050 -10.539 1.00 28.39 85 PHE F O 1
ATOM 6123 N N . ALA F 2 86 ? 6.696 7.060 -11.249 1.00 29.36 86 ALA F N 1
ATOM 6124 C CA . ALA F 2 86 ? 6.739 8.425 -11.762 1.00 30.76 86 ALA F CA 1
ATOM 6125 C C . ALA F 2 86 ? 7.245 9.425 -10.714 1.00 30.18 86 ALA F C 1
ATOM 6126 O O . ALA F 2 86 ? 8.083 10.267 -11.017 1.00 29.95 86 ALA F O 1
ATOM 6128 N N . THR F 2 87 ? 6.771 9.334 -9.485 1.00 30.97 87 THR F N 1
ATOM 6129 C CA . THR F 2 87 ? 7.278 10.284 -8.494 1.00 32.23 87 THR F CA 1
ATOM 6130 C C . THR F 2 87 ? 8.756 9.990 -8.125 1.00 32.18 87 THR F C 1
ATOM 6131 O O . THR F 2 87 ? 9.595 10.927 -7.990 1.00 32.70 87 THR F O 1
ATOM 6135 N N . LEU F 2 88 ? 9.106 8.712 -7.952 1.00 31.42 88 LEU F N 1
ATOM 6136 C CA . LEU F 2 88 ? 10.497 8.436 -7.631 1.00 29.61 88 LEU F CA 1
ATOM 6137 C C . LEU F 2 88 ? 11.384 8.796 -8.814 1.00 27.11 88 LEU F C 1
ATOM 6138 O O . LEU F 2 88 ? 12.533 9.170 -8.613 1.00 28.77 88 LEU F O 1
ATOM 6143 N N . SER F 2 89 ? 10.882 8.668 -10.039 1.00 27.45 89 SER F N 1
ATOM 6144 C CA . SER F 2 89 ? 11.693 9.016 -11.225 1.00 26.75 89 SER F CA 1
ATOM 6145 C C . SER F 2 89 ? 12.040 10.524 -11.185 1.00 29.57 89 SER F C 1
ATOM 6146 O O . SER F 2 89 ? 13.190 10.918 -11.384 1.00 29.87 89 SER F O 1
ATOM 6149 N N . GLU F 2 90 ? 11.047 11.357 -10.888 1.00 31.15 90 GLU F N 1
ATOM 6150 C CA . GLU F 2 90 ? 11.257 12.794 -10.831 1.00 32.20 90 GLU F CA 1
ATOM 6151 C C . GLU F 2 90 ? 12.255 13.131 -9.728 1.00 31.27 90 GLU F C 1
ATOM 6152 O O . GLU F 2 90 ? 13.095 14.028 -9.875 1.00 31.99 90 GLU F O 1
ATOM 6158 N N . LEU F 2 91 ? 12.140 12.424 -8.616 1.00 30.44 91 LEU F N 1
ATOM 6159 C CA . LEU F 2 91 ? 13.034 12.595 -7.487 1.00 29.89 91 LEU F CA 1
ATOM 6160 C C . LEU F 2 91 ? 14.473 12.313 -7.927 1.00 30.15 91 LEU F C 1
ATOM 6161 O O . LEU F 2 91 ? 15.371 13.183 -7.843 1.00 28.73 91 LEU F O 1
ATOM 6166 N N . HIS F 2 92 ? 14.686 11.103 -8.437 1.00 29.34 92 HIS F N 1
ATOM 6167 C CA . HIS F 2 92 ? 16.036 10.724 -8.851 1.00 28.12 92 HIS F CA 1
ATOM 6168 C C . HIS F 2 92 ? 16.590 11.639 -9.939 1.00 25.94 92 HIS F C 1
ATOM 6169 O O . HIS F 2 92 ? 17.779 11.901 -9.973 1.00 25.68 92 HIS F O 1
ATOM 6176 N N . CYS F 2 93 ? 15.743 12.169 -10.800 1.00 26.57 93 CYS F N 1
ATOM 6177 C CA . CYS F 2 93 ? 16.255 13.080 -11.825 1.00 27.72 93 CYS F CA 1
ATOM 6178 C C . CYS F 2 93 ? 16.475 14.494 -11.252 1.00 30.69 93 CYS F C 1
ATOM 6179 O O . CYS F 2 93 ? 17.592 15.015 -11.221 1.00 30.20 93 CYS F O 1
ATOM 6182 N N . ASP F 2 94 ? 15.387 15.083 -10.764 1.00 31.69 94 ASP F N 1
ATOM 6183 C CA . ASP F 2 94 ? 15.401 16.458 -10.273 1.00 33.69 94 ASP F CA 1
ATOM 6184 C C . ASP F 2 94 ? 16.219 16.802 -9.078 1.00 33.78 94 ASP F C 1
ATOM 6185 O O . ASP F 2 94 ? 16.900 17.816 -9.091 1.00 36.14 94 ASP F O 1
ATOM 6190 N N . LYS F 2 95 ? 16.145 15.986 -8.044 1.00 33.66 95 LYS F N 1
ATOM 6191 C CA . LYS F 2 95 ? 16.856 16.252 -6.820 1.00 33.35 95 LYS F CA 1
ATOM 6192 C C . LYS F 2 95 ? 18.095 15.479 -6.576 1.00 31.75 95 LYS F C 1
ATOM 6193 O O . LYS F 2 95 ? 19.009 16.010 -5.946 1.00 31.95 95 LYS F O 1
ATOM 6199 N N . LEU F 2 96 ? 18.143 14.224 -7.019 1.00 29.80 96 LEU F N 1
ATOM 6200 C CA . LEU F 2 96 ? 19.331 13.422 -6.713 1.00 27.93 96 LEU F CA 1
ATOM 6201 C C . LEU F 2 96 ? 20.367 13.415 -7.827 1.00 26.40 96 LEU F C 1
ATOM 6202 O O . LEU F 2 96 ? 21.512 13.053 -7.600 1.00 24.72 96 LEU F O 1
ATOM 6207 N N . HIS F 2 97 ? 19.942 13.788 -9.032 1.00 25.43 97 HIS F N 1
ATOM 6208 C CA . HIS F 2 97 ? 20.836 13.850 -10.198 1.00 25.83 97 HIS F CA 1
ATOM 6209 C C . HIS F 2 97 ? 21.549 12.519 -10.461 1.00 24.40 97 HIS F C 1
ATOM 6210 O O . HIS F 2 97 ? 22.764 12.472 -10.719 1.00 24.88 97 HIS F O 1
ATOM 6217 N N . VAL F 2 98 ? 20.799 11.438 -10.374 1.00 23.81 98 VAL F N 1
ATOM 6218 C CA . VAL F 2 98 ? 21.398 10.135 -10.623 1.00 21.15 98 VAL F CA 1
ATOM 6219 C C . VAL F 2 98 ? 21.318 9.753 -12.118 1.00 20.75 98 VAL F C 1
ATOM 6220 O O . VAL F 2 98 ? 20.241 9.697 -12.703 1.00 21.89 98 VAL F O 1
ATOM 6224 N N . ASP F 2 99 ? 22.468 9.494 -12.727 1.00 21.68 99 ASP F N 1
ATOM 6225 C CA . ASP F 2 99 ? 22.552 9.041 -14.154 1.00 21.65 99 ASP F CA 1
ATOM 6226 C C . ASP F 2 99 ? 21.780 7.722 -14.096 1.00 21.93 99 ASP F C 1
ATOM 6227 O O . ASP F 2 99 ? 22.200 6.821 -13.387 1.00 23.38 99 ASP F O 1
ATOM 6232 N N . PRO F 2 100 ? 20.661 7.587 -14.837 1.00 23.62 100 PRO F N 1
ATOM 6233 C CA . PRO F 2 100 ? 19.851 6.344 -14.824 1.00 23.45 100 PRO F CA 1
ATOM 6234 C C . PRO F 2 100 ? 20.561 5.038 -15.176 1.00 23.61 100 PRO F C 1
ATOM 6235 O O . PRO F 2 100 ? 20.047 3.950 -14.946 1.00 22.59 100 PRO F O 1
ATOM 6239 N N . GLU F 2 101 ? 21.766 5.126 -15.724 1.00 24.93 101 GLU F N 1
ATOM 6240 C CA . GLU F 2 101 ? 22.519 3.908 -16.056 1.00 23.28 101 GLU F CA 1
ATOM 6241 C C . GLU F 2 101 ? 22.841 3.173 -14.744 1.00 23.28 101 GLU F C 1
ATOM 6242 O O . GLU F 2 101 ? 23.107 1.960 -14.741 1.00 23.33 101 GLU F O 1
ATOM 6248 N N . ASN F 2 102 ? 22.908 3.920 -13.635 1.00 20.19 102 ASN F N 1
ATOM 6249 C CA . ASN F 2 102 ? 23.174 3.322 -12.340 1.00 20.90 102 ASN F CA 1
ATOM 6250 C C . ASN F 2 102 ? 22.001 2.410 -11.887 1.00 22.49 102 ASN F C 1
ATOM 6251 O O . ASN F 2 102 ? 22.210 1.514 -11.072 1.00 21.52 102 ASN F O 1
ATOM 6256 N N . PHE F 2 103 ? 20.784 2.634 -12.402 1.00 20.44 103 PHE F N 1
ATOM 6257 C CA . PHE F 2 103 ? 19.645 1.784 -12.046 1.00 20.72 103 PHE F CA 1
ATOM 6258 C C . PHE F 2 103 ? 19.883 0.338 -12.445 1.00 21.87 103 PHE F C 1
ATOM 6259 O O . PHE F 2 103 ? 19.539 -0.594 -11.715 1.00 19.57 103 PHE F O 1
ATOM 6267 N N . ARG F 2 104 ? 20.480 0.174 -13.632 1.00 24.87 104 ARG F N 1
ATOM 6268 C CA . ARG F 2 104 ? 20.793 -1.134 -14.193 1.00 24.75 104 ARG F CA 1
ATOM 6269 C C . ARG F 2 104 ? 21.804 -1.827 -13.258 1.00 23.03 104 ARG F C 1
ATOM 6270 O O . ARG F 2 104 ? 21.732 -3.036 -13.016 1.00 20.93 104 ARG F O 1
ATOM 6278 N N . LEU F 2 105 ? 22.784 -1.067 -12.790 1.00 23.83 105 LEU F N 1
ATOM 6279 C CA . LEU F 2 105 ? 23.784 -1.616 -11.868 1.00 23.53 105 LEU F CA 1
ATOM 6280 C C . LEU F 2 105 ? 23.120 -2.130 -10.581 1.00 23.71 105 LEU F C 1
ATOM 6281 O O . LEU F 2 105 ? 23.428 -3.219 -10.114 1.00 22.43 105 LEU F O 1
ATOM 6286 N N . LEU F 2 106 ? 22.205 -1.363 -9.986 1.00 22.05 106 LEU F N 1
ATOM 6287 C CA . LEU F 2 106 ? 21.578 -1.859 -8.744 1.00 21.39 106 LEU F CA 1
ATOM 6288 C C . LEU F 2 106 ? 20.727 -3.106 -9.053 1.00 22.22 106 LEU F C 1
ATOM 6289 O O . LEU F 2 106 ? 20.679 -4.091 -8.260 1.00 23.63 106 LEU F O 1
ATOM 6294 N N . GLY F 2 107 ? 20.068 -3.088 -10.217 1.00 22.00 107 GLY F N 1
ATOM 6295 C CA . GLY F 2 107 ? 19.230 -4.206 -10.592 1.00 21.70 107 GLY F CA 1
ATOM 6296 C C . GLY F 2 107 ? 20.077 -5.476 -10.695 1.00 21.61 107 GLY F C 1
ATOM 6297 O O . GLY F 2 107 ? 19.690 -6.546 -10.190 1.00 21.26 107 GLY F O 1
ATOM 6298 N N . ASN F 2 108 ? 21.225 -5.358 -11.346 1.00 21.94 108 ASN F N 1
ATOM 6299 C CA . ASN F 2 108 ? 22.119 -6.484 -11.483 1.00 24.07 108 ASN F CA 1
ATOM 6300 C C . ASN F 2 108 ? 22.629 -6.977 -10.115 1.00 23.96 108 ASN F C 1
ATOM 6301 O O . ASN F 2 108 ? 22.800 -8.169 -9.923 1.00 23.03 108 ASN F O 1
ATOM 6306 N N . VAL F 2 109 ? 22.933 -6.049 -9.214 1.00 22.63 109 VAL F N 1
ATOM 6307 C CA . VAL F 2 109 ? 23.419 -6.440 -7.886 1.00 23.70 109 VAL F CA 1
ATOM 6308 C C . VAL F 2 109 ? 22.281 -7.110 -7.120 1.00 20.69 109 VAL F C 1
ATOM 6309 O O . VAL F 2 109 ? 22.487 -8.069 -6.434 1.00 21.26 109 VAL F O 1
ATOM 6313 N N . LEU F 2 110 ? 21.062 -6.606 -7.277 1.00 21.87 110 LEU F N 1
ATOM 6314 C CA . LEU F 2 110 ? 19.912 -7.175 -6.605 1.00 19.35 110 LEU F CA 1
ATOM 6315 C C . LEU F 2 110 ? 19.741 -8.639 -7.062 1.00 21.01 110 LEU F C 1
ATOM 6316 O O . LEU F 2 110 ? 19.504 -9.537 -6.241 1.00 20.47 110 LEU F O 1
ATOM 6321 N N . VAL F 2 111 ? 19.866 -8.875 -8.362 1.00 19.25 111 VAL F N 1
ATOM 6322 C CA . VAL F 2 111 ? 19.780 -10.250 -8.893 1.00 19.82 111 VAL F CA 1
ATOM 6323 C C . VAL F 2 111 ? 20.895 -11.082 -8.256 1.00 19.43 111 VAL F C 1
ATOM 6324 O O . VAL F 2 111 ? 20.663 -12.195 -7.885 1.00 18.88 111 VAL F O 1
ATOM 6328 N N . CYS F 2 112 ? 22.103 -10.526 -8.079 1.00 22.61 112 CYS F N 1
ATOM 6329 C CA . CYS F 2 112 ? 23.163 -11.345 -7.458 1.00 23.18 112 CYS F CA 1
ATOM 6330 C C . CYS F 2 112 ? 22.830 -11.703 -6.005 1.00 23.47 112 CYS F C 1
ATOM 6331 O O . CYS F 2 112 ? 23.177 -12.787 -5.531 1.00 24.14 112 CYS F O 1
ATOM 6334 N N . VAL F 2 113 ? 22.165 -10.794 -5.305 1.00 23.01 113 VAL F N 1
ATOM 6335 C CA . VAL F 2 113 ? 21.805 -11.023 -3.916 1.00 23.63 113 VAL F CA 1
ATOM 6336 C C . VAL F 2 113 ? 20.754 -12.099 -3.797 1.00 23.29 113 VAL F C 1
ATOM 6337 O O . VAL F 2 113 ? 20.842 -12.943 -2.886 1.00 23.93 113 VAL F O 1
ATOM 6341 N N . LEU F 2 114 ? 19.816 -12.143 -4.748 1.00 19.89 114 LEU F N 1
ATOM 6342 C CA . LEU F 2 114 ? 18.752 -13.161 -4.708 1.00 21.69 114 LEU F CA 1
ATOM 6343 C C . LEU F 2 114 ? 19.360 -14.533 -4.973 1.00 22.29 114 LEU F C 1
ATOM 6344 O O . LEU F 2 114 ? 18.926 -15.548 -4.381 1.00 21.87 114 LEU F O 1
ATOM 6349 N N . ALA F 2 115 ? 20.349 -14.537 -5.868 1.00 20.23 115 ALA F N 1
ATOM 6350 C CA . ALA F 2 115 ? 21.048 -15.767 -6.264 1.00 20.37 115 ALA F CA 1
ATOM 6351 C C . ALA F 2 115 ? 21.762 -16.273 -5.018 1.00 21.19 115 ALA F C 1
ATOM 6352 O O . ALA F 2 115 ? 21.717 -17.449 -4.690 1.00 20.00 115 ALA F O 1
ATOM 6354 N N . HIS F 2 116 ? 22.368 -15.330 -4.314 1.00 22.13 116 HIS F N 1
ATOM 6355 C CA . HIS F 2 116 ? 23.114 -15.600 -3.110 1.00 25.03 116 HIS F CA 1
ATOM 6356 C C . HIS F 2 116 ? 22.224 -16.200 -2.031 1.00 26.15 116 HIS F C 1
ATOM 6357 O O . HIS F 2 116 ? 22.613 -17.183 -1.398 1.00 25.17 116 HIS F O 1
ATOM 6364 N N . HIS F 2 117 ? 21.027 -15.650 -1.853 1.00 25.58 117 HIS F N 1
ATOM 6365 C CA . HIS F 2 117 ? 20.130 -16.167 -0.844 1.00 28.30 117 HIS F CA 1
ATOM 6366 C C . HIS F 2 117 ? 19.392 -17.448 -1.222 1.00 29.08 117 HIS F C 1
ATOM 6367 O O . HIS F 2 117 ? 19.184 -18.322 -0.387 1.00 28.55 117 HIS F O 1
ATOM 6374 N N . PHE F 2 118 ? 18.989 -17.578 -2.469 1.00 28.08 118 PHE F N 1
ATOM 6375 C CA . PHE F 2 118 ? 18.238 -18.772 -2.846 1.00 27.54 118 PHE F CA 1
ATOM 6376 C C . PHE F 2 118 ? 19.009 -19.956 -3.435 1.00 25.65 118 PHE F C 1
ATOM 6377 O O . PHE F 2 118 ? 18.438 -21.021 -3.609 1.00 26.01 118 PHE F O 1
ATOM 6385 N N . GLY F 2 119 ? 20.283 -19.768 -3.756 1.00 25.33 119 GLY F N 1
ATOM 6386 C CA . GLY F 2 119 ? 21.083 -20.858 -4.293 1.00 24.50 119 GLY F CA 1
ATOM 6387 C C . GLY F 2 119 ? 20.488 -21.574 -5.495 1.00 25.38 119 GLY F C 1
ATOM 6388 O O . GLY F 2 119 ? 20.049 -20.945 -6.472 1.00 23.48 119 GLY F O 1
ATOM 6389 N N . LYS F 2 120 ? 20.479 -22.903 -5.408 1.00 25.26 120 LYS F N 1
ATOM 6390 C CA . LYS F 2 120 ? 19.950 -23.805 -6.464 1.00 28.67 120 LYS F CA 1
ATOM 6391 C C . LYS F 2 120 ? 18.547 -23.402 -6.875 1.00 25.95 120 LYS F C 1
ATOM 6392 O O . LYS F 2 120 ? 18.166 -23.585 -8.007 1.00 27.37 120 LYS F O 1
ATOM 6398 N N . GLU F 2 121 ? 17.770 -22.868 -5.941 1.00 25.92 121 GLU F N 1
ATOM 6399 C CA . GLU F 2 121 ? 16.387 -22.438 -6.242 1.00 26.02 121 GLU F CA 1
ATOM 6400 C C . GLU F 2 121 ? 16.282 -21.294 -7.264 1.00 23.88 121 GLU F C 1
ATOM 6401 O O . GLU F 2 121 ? 15.269 -21.137 -7.942 1.00 21.88 121 GLU F O 1
ATOM 6407 N N . PHE F 2 122 ? 17.309 -20.458 -7.305 1.00 21.93 122 PHE F N 1
ATOM 6408 C CA . PHE F 2 122 ? 17.328 -19.320 -8.217 1.00 20.82 122 PHE F CA 1
ATOM 6409 C C . PHE F 2 122 ? 17.854 -19.823 -9.562 1.00 19.97 122 PHE F C 1
ATOM 6410 O O . PHE F 2 122 ? 18.964 -19.491 -9.970 1.00 19.43 122 PHE F O 1
ATOM 6418 N N . THR F 2 123 ? 17.034 -20.616 -10.239 1.00 19.31 123 THR F N 1
ATOM 6419 C CA . THR F 2 123 ? 17.374 -21.248 -11.501 1.00 19.43 123 THR F CA 1
ATOM 6420 C C . THR F 2 123 ? 17.443 -20.255 -12.650 1.00 19.83 123 THR F C 1
ATOM 6421 O O . THR F 2 123 ? 17.001 -19.092 -12.543 1.00 15.24 123 THR F O 1
ATOM 6425 N N . PRO F 2 124 ? 18.042 -20.704 -13.764 1.00 19.29 124 PRO F N 1
ATOM 6426 C CA . PRO F 2 124 ? 18.138 -19.796 -14.901 1.00 19.58 124 PRO F CA 1
ATOM 6427 C C . PRO F 2 124 ? 16.759 -19.231 -15.330 1.00 18.96 124 PRO F C 1
ATOM 6428 O O . PRO F 2 124 ? 16.667 -18.073 -15.680 1.00 18.61 124 PRO F O 1
ATOM 6432 N N . PRO F 2 125 ? 15.682 -20.059 -15.355 1.00 20.27 125 PRO F N 1
ATOM 6433 C CA . PRO F 2 125 ? 14.424 -19.387 -15.774 1.00 18.30 125 PRO F CA 1
ATOM 6434 C C . PRO F 2 125 ? 13.927 -18.400 -14.673 1.00 19.44 125 PRO F C 1
ATOM 6435 O O . PRO F 2 125 ? 13.290 -17.388 -14.944 1.00 19.66 125 PRO F O 1
ATOM 6439 N N . VAL F 2 126 ? 14.208 -18.683 -13.415 1.00 19.84 126 VAL F N 1
ATOM 6440 C CA . VAL F 2 126 ? 13.750 -17.746 -12.368 1.00 18.93 126 VAL F CA 1
ATOM 6441 C C . VAL F 2 126 ? 14.482 -16.415 -12.499 1.00 20.73 126 VAL F C 1
ATOM 6442 O O . VAL F 2 126 ? 13.888 -15.328 -12.324 1.00 20.97 126 VAL F O 1
ATOM 6446 N N . GLN F 2 127 ? 15.781 -16.507 -12.822 1.00 19.28 127 GLN F N 1
ATOM 6447 C CA . GLN F 2 127 ? 16.608 -15.342 -12.981 1.00 19.69 127 GLN F CA 1
ATOM 6448 C C . GLN F 2 127 ? 16.103 -14.505 -14.138 1.00 18.05 127 GLN F C 1
ATOM 6449 O O . GLN F 2 127 ? 16.095 -13.279 -14.066 1.00 18.93 127 GLN F O 1
ATOM 6455 N N . ALA F 2 128 ? 15.786 -15.192 -15.229 1.00 16.68 128 ALA F N 1
ATOM 6456 C CA . ALA F 2 128 ? 15.301 -14.553 -16.453 1.00 18.25 128 ALA F CA 1
ATOM 6457 C C . ALA F 2 128 ? 13.997 -13.793 -16.179 1.00 20.78 128 ALA F C 1
ATOM 6458 O O . ALA F 2 128 ? 13.726 -12.748 -16.781 1.00 22.75 128 ALA F O 1
ATOM 6460 N N . ALA F 2 129 ? 13.184 -14.288 -15.256 1.00 20.70 129 ALA F N 1
ATOM 6461 C CA . ALA F 2 129 ? 11.944 -13.568 -14.931 1.00 20.74 129 ALA F CA 1
ATOM 6462 C C . ALA F 2 129 ? 12.243 -12.347 -14.085 1.00 20.00 129 ALA F C 1
ATOM 6463 O O . ALA F 2 129 ? 11.639 -11.313 -14.284 1.00 21.64 129 ALA F O 1
ATOM 6465 N N . TYR F 2 130 ? 13.181 -12.467 -13.150 1.00 20.92 130 TYR F N 1
ATOM 6466 C CA . TYR F 2 130 ? 13.562 -11.353 -12.268 1.00 21.56 130 TYR F CA 1
ATOM 6467 C C . TYR F 2 130 ? 14.330 -10.308 -13.078 1.00 22.24 130 TYR F C 1
ATOM 6468 O O . TYR F 2 130 ? 14.252 -9.091 -12.769 1.00 21.77 130 TYR F O 1
ATOM 6477 N N . GLN F 2 131 ? 15.051 -10.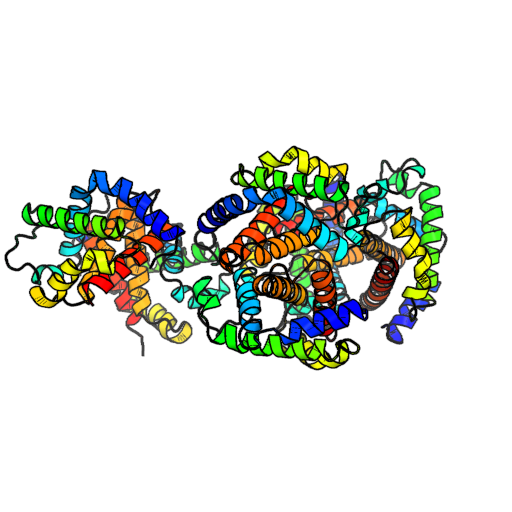751 -14.115 1.00 19.94 131 GLN F N 1
ATOM 6478 C CA . GLN F 2 131 ? 15.767 -9.753 -14.952 1.00 21.02 131 GLN F CA 1
ATOM 6479 C C . GLN F 2 131 ? 14.718 -8.859 -15.674 1.00 19.35 131 GLN F C 1
ATOM 6480 O O . GLN F 2 131 ? 14.906 -7.672 -15.876 1.00 18.42 131 GLN F O 1
ATOM 6486 N N . LYS F 2 132 ? 13.621 -9.435 -16.091 1.00 20.21 132 LYS F N 1
ATOM 6487 C CA . LYS F 2 132 ? 12.595 -8.642 -16.776 1.00 20.52 132 LYS F CA 1
ATOM 6488 C C . LYS F 2 132 ? 12.045 -7.624 -15.766 1.00 22.22 132 LYS F C 1
ATOM 6489 O O . LYS F 2 132 ? 11.744 -6.517 -16.102 1.00 21.05 132 LYS F O 1
ATOM 6495 N N . VAL F 2 133 ? 11.923 -8.032 -14.506 1.00 24.06 133 VAL F N 1
ATOM 6496 C CA . VAL F 2 133 ? 11.430 -7.148 -13.486 1.00 25.14 133 VAL F CA 1
ATOM 6497 C C . VAL F 2 133 ? 12.355 -5.995 -13.181 1.00 24.93 133 VAL F C 1
ATOM 6498 O O . VAL F 2 133 ? 11.906 -4.842 -13.177 1.00 24.38 133 VAL F O 1
ATOM 6502 N N . VAL F 2 134 ? 13.629 -6.283 -12.911 1.00 22.61 134 VAL F N 1
ATOM 6503 C CA . VAL F 2 134 ? 14.537 -5.216 -12.598 1.00 23.19 134 VAL F CA 1
ATOM 6504 C C . VAL F 2 134 ? 14.767 -4.295 -13.786 1.00 22.06 134 VAL F C 1
ATOM 6505 O O . VAL F 2 134 ? 14.973 -3.119 -13.577 1.00 22.39 134 VAL F O 1
ATOM 6509 N N . ALA F 2 135 ? 14.710 -4.805 -15.014 1.00 21.66 135 ALA F N 1
ATOM 6510 C CA . ALA F 2 135 ? 14.906 -3.949 -16.204 1.00 20.92 135 ALA F CA 1
ATOM 6511 C C . ALA F 2 135 ? 13.656 -3.041 -16.280 1.00 20.83 135 ALA F C 1
ATOM 6512 O O . ALA F 2 135 ? 13.738 -1.868 -16.595 1.00 19.28 135 ALA F O 1
ATOM 6514 N N . GLY F 2 136 ? 12.510 -3.644 -15.983 1.00 22.15 136 GLY F N 1
ATOM 6515 C CA . GLY F 2 136 ? 11.245 -2.931 -15.982 1.00 23.64 136 GLY F CA 1
ATOM 6516 C C . GLY F 2 136 ? 11.241 -1.821 -14.953 1.00 23.22 136 GLY F C 1
ATOM 6517 O O . GLY F 2 136 ? 10.795 -0.688 -15.248 1.00 21.99 136 GLY F O 1
ATOM 6518 N N . VAL F 2 137 ? 11.703 -2.120 -13.744 1.00 22.05 137 VAL F N 1
ATOM 6519 C CA . VAL F 2 137 ? 11.762 -1.067 -12.708 1.00 23.02 137 VAL F CA 1
ATOM 6520 C C . VAL F 2 137 ? 12.780 0.031 -13.095 1.00 23.69 137 VAL F C 1
ATOM 6521 O O . VAL F 2 137 ? 12.456 1.230 -12.972 1.00 24.43 137 VAL F O 1
ATOM 6525 N N . ALA F 2 138 ? 13.979 -0.366 -13.583 1.00 22.07 138 ALA F N 1
ATOM 6526 C CA . ALA F 2 138 ? 14.995 0.592 -14.004 1.00 22.07 138 ALA F CA 1
ATOM 6527 C C . ALA F 2 138 ? 14.438 1.538 -15.101 1.00 22.84 138 ALA F C 1
ATOM 6528 O O . ALA F 2 138 ? 14.617 2.774 -15.024 1.00 21.03 138 ALA F O 1
ATOM 6530 N N . ASN F 2 139 ? 13.767 0.951 -16.088 1.00 21.95 139 ASN F N 1
ATOM 6531 C CA . ASN F 2 139 ? 13.179 1.719 -17.179 1.00 26.26 139 ASN F CA 1
ATOM 6532 C C . ASN F 2 139 ? 12.113 2.726 -16.663 1.00 24.93 139 ASN F C 1
ATOM 6533 O O . ASN F 2 139 ? 12.021 3.882 -17.116 1.00 25.42 139 ASN F O 1
ATOM 6538 N N . ALA F 2 140 ? 11.305 2.278 -15.726 1.00 24.89 140 ALA F N 1
ATOM 6539 C CA . ALA F 2 140 ? 10.260 3.135 -15.141 1.00 24.53 140 ALA F CA 1
ATOM 6540 C C . ALA F 2 140 ? 10.892 4.290 -14.322 1.00 26.37 140 ALA F C 1
ATOM 6541 O O . ALA F 2 140 ? 10.452 5.435 -14.390 1.00 26.43 140 ALA F O 1
ATOM 6543 N N . LEU F 2 141 ? 11.956 3.979 -13.586 1.00 26.30 141 LEU F N 1
ATOM 6544 C CA . LEU F 2 141 ? 12.599 4.986 -12.784 1.00 27.00 141 LEU F CA 1
ATOM 6545 C C . LEU F 2 141 ? 13.328 6.028 -13.645 1.00 27.22 141 LEU F C 1
ATOM 6546 O O . LEU F 2 141 ? 13.612 7.132 -13.175 1.00 28.10 141 LEU F O 1
ATOM 6551 N N . ALA F 2 142 ? 13.623 5.690 -14.898 1.00 24.86 142 ALA F N 1
ATOM 6552 C CA . ALA F 2 142 ? 14.305 6.614 -15.785 1.00 27.10 142 ALA F CA 1
ATOM 6553 C C . ALA F 2 142 ? 13.282 7.395 -16.640 1.00 27.79 142 ALA F C 1
ATOM 6554 O O . ALA F 2 142 ? 13.607 8.356 -17.297 1.00 28.16 142 ALA F O 1
ATOM 6556 N N . HIS F 2 143 ? 12.038 6.982 -16.581 1.00 30.55 143 HIS F N 1
ATOM 6557 C CA . HIS F 2 143 ? 11.010 7.515 -17.455 1.00 33.68 143 HIS F CA 1
ATOM 6558 C C . HIS F 2 143 ? 10.759 9.014 -17.396 1.00 33.25 143 HIS F C 1
ATOM 6559 O O . HIS F 2 143 ? 10.604 9.653 -18.429 1.00 33.69 143 HIS F O 1
ATOM 6566 N N . LYS F 2 144 ? 10.745 9.587 -16.216 1.00 32.43 144 LYS F N 1
ATOM 6567 C CA . LYS F 2 144 ? 10.455 11.011 -16.128 1.00 32.63 144 LYS F CA 1
ATOM 6568 C C . LYS F 2 144 ? 11.671 11.916 -16.288 1.00 34.18 144 LYS F C 1
ATOM 6569 O O . LYS F 2 144 ? 11.561 13.146 -16.123 1.00 32.68 144 LYS F O 1
ATOM 6575 N N . TYR F 2 145 ? 12.837 11.340 -16.607 1.00 30.20 145 TYR F N 1
ATOM 6576 C CA . TYR F 2 145 ? 14.001 12.189 -16.789 1.00 29.15 145 TYR F CA 1
ATOM 6577 C C . TYR F 2 145 ? 13.797 13.227 -17.935 1.00 29.88 145 TYR F C 1
ATOM 6578 O O . TYR F 2 145 ? 13.279 12.912 -18.999 1.00 29.06 145 TYR F O 1
ATOM 6587 N N . HIS F 2 146 ? 14.256 14.448 -17.705 1.00 30.93 146 HIS F N 1
ATOM 6588 C CA . HIS F 2 146 ? 14.065 15.546 -18.662 1.00 31.90 146 HIS F CA 1
ATOM 6589 C C . HIS F 2 146 ? 15.159 16.586 -18.513 1.00 32.85 146 HIS F C 1
ATOM 6590 O O . HIS F 2 146 ? 15.946 16.499 -17.528 1.00 30.06 146 HIS F O 1
#

B-factor: mean 33.66, std 12.39, range [12.77, 87.37]

Foldseek 3Di:
DDDPVLLVLVLVVLVVCVVVQLVLLLQLLLCLCVVPVVVCVLVVPADSDRPGVRSSVVRSVVSVLLVQCSVPVVCNLVSCVVLLCCLEVPSNDDLVSLLSSLVSSLVSSCVPPVVSSDVSNSVSSSVSSVVNSCSNYHPPD/DADPVLLVLLVVLLVVDDLQALLLQLLLVLCAVVVVVVVLVVVQPDNPHSVCSSVRPVSSVVRSVVVVLLVQCSVCVVPLLVSQVVLLCCCAVPRNDDLVSLLVSLVSSLVSSCVVCPPSCDPSNSVSSNVSSVSNSCSSNVNHD/DDDDVLLVLLLVLLVVCVVVQLVLLLQLLLCLCVVPVVLCVLVVPADSDRPDPRSSVVRSVVSVLLVQCSVVVVCNLVSCVVLLCCQAVNSNRDLVSLLSSLVSSLVSSCVVPVVSSDVVNSVSSNVSSVVNSCSSYHPPD/DADPVQLVLLVVLLVVDDLQALLLQLLLCLCVVVVVVVVLPVVQPDNPDSVCSSVRPVSRVVRSVVSVLLVQCSVVVVPLLVSQVVLLCCCQVPRVDDLVSLLVSLVSSLVSSCVVPPPSCDPVNSVSSNVSSVSNSCSSNPVHD/DADVVLLVLLLVVLVVCVVVQLVLLLQLLLCLCVVPVVQCVLVVPADSPRPGPRSSVVRSVVSVLLVQCSVVVVCNLVSCVVLLCCCVVPRNDPLVSQLSSLVSSLVSSCVVPVVSNDVVNSVSSSVSSVVNSVSSPD/DDDVVQLVLLVVLVVVDDLLALLLQLQLVLCQVVVVVVVQVVVLPDNPDSVCSSVRPVSSVVRSVVVVLLVVCSVCVPPLLVSQVVLLCCCQPPRVDPLVSLLSSLVSSLVSSCVVPPPSCDPVNSVSSNVSSVSNSCSSNVNHD

InterPro domains:
  IPR000971 Globin [PF00042] (28-137)
  IPR000971 Globin [PS01033] (2-142)
  IPR002338 Hemoglobin, alpha-type [PR00612] (16-28)
  IPR002338 Hemoglobin, alpha-type [PR00612] (33-43)
  IPR002338 Hemoglobin, alpha-type [PR00612] (48-57)
  IPR002338 Hemoglobin, alpha-type [PR00612] (75-88)
  IPR002338 Hemoglobin, alpha-type [PR00612] (123-139)
  IPR002338 Hemoglobin, alpha-type [cd08927] (3-142)
  IPR002340 Hemoglobin, zeta [PR00816] (2-14)
  IPR002340 Hemoglobin, zeta [PR00816] (49-58)
  IPR002340 Hemoglobin, zeta [PR00816] (73-79)
  IPR002340 Hemoglobin, zeta [PR00816] (131-139)
  IPR009050 Globin-like superfamily [SSF46458] (1-142)
  IPR012292 Globin/Protoglobin [G3DSA:1.10.490.10] (2-142)
  IPR050056 Hemoglobin and related oxygen transporters [PTHR11442] (1-142)

Solvent-accessible surface area: 38269 Å² total; per-residue (Å²): 109,14,72,142,63,32,60,76,30,0,76,61,5,54,62,88,2,53,117,62,29,74,65,0,1,19,34,3,2,31,5,8,6,60,17,25,38,46,5,55,11,49,46,58,166,76,70,13,127,81,54,14,80,73,1,124,52,46,0,47,139,30,4,62,21,13,9,72,0,9,180,38,15,108,90,8,35,38,45,7,57,112,50,24,55,57,41,15,44,34,75,16,20,11,38,56,10,22,84,31,44,17,15,0,5,6,0,0,0,0,15,57,15,61,91,50,1,69,4,70,2,1,18,0,0,32,81,0,4,25,5,16,17,46,33,14,27,54,150,63,44,139,22,67,117,118,26,92,73,26,0,75,66,13,31,69,118,12,72,79,68,75,6,2,7,41,4,3,0,9,11,0,19,14,24,56,21,5,47,96,88,36,133,90,35,52,88,13,91,69,42,126,24,2,70,61,13,102,110,2,86,60,63,0,105,148,29,4,34,19,15,36,77,0,13,74,96,12,136,87,20,104,47,47,4,27,108,60,0,72,77,38,12,65,152,77,62,18,3,19,58,12,20,97,10,31,2,25,1,4,0,2,0,0,0,40,100,19,14,205,88,0,53,21,73,20,0,9,0,3,15,99,5,9,62,20,8,19,94,1,20,32,89,80,25,120,112,16,28,114,32,20,85,57,32,0,77,41,5,53,64,91,3,54,119,63,26,76,67,0,0,21,34,2,2,30,4,8,7,65,17,24,41,48,4,58,14,48,45,63,160,76,68,14,129,74,51,16,83,74,0,130,54,45,0,46,137,34,4,60,22,12,10,75,0,11,178,38,14,113,89,9,35,43,50,7,72,178,50,22,100,63,40,15,138,82,77,38,16,15,37,45,12,22,98,32,43,13,18,0,6,5,0,0,0,0,14,56,14,61,93,48,1,71,5,60,1,2,18,1,0,30,71,0,5,25,7,14,18,53,35,15,21,44,143,63,43,140,22,68,114,117,26,95,72,28,0,73,67,15,32,70,117,10,72,76,65,73,8,2,5,45,4,4,0,9,11,0,15,13,22,35,20,5,41,68,87,38,90,83,30,52,56,16,32,53,44,112,21,1,76,60,13,109,95,3,95,63,64,0,100,152,32,4,34,21,15,38,78,0,18,76,93,16,129,88,20,103,47,47,4,29,104,64,0,77,73,37,12,58,142,76,58,17,5,20,48,15,20,93,11,30,2,21,1,2,0,2,0,0,0,40,99,18,13,198,86,0,50,19,74,22,0,10,0,2,16,102,5,10,61,22,8,19,88,1,21,32,84,77,26,121,115,4,66,118,13,42,70,76,15,0,74,57,5,52,63,81,3,52,118,62,26,71,67,0,0,24,34,1,3,23,5,8,6,64,18,24,68,102,6,79,103,77,44,104,173,77,72,10,124,85,62,14,82,76,1,139,56,49,0,44,142,32,4,61,18,13,10,77,0,9,181,38,17,120,89,8,31,40,44,6,55,163,47,9,96,73,41,41,171,111,76,194,28,74,84,81,18,25,108,30,49,17,15,0,6,7,0,0,0,0,14,57,22,60,91,45,0,67,5,29,4,2,22,1,0,30,84,0,6,52,24,18,20,67,15,18,53,145,134,21,69,110,120,28,85,72,28,0,79,63,17,30,69,112,12,74,79,68,76,6,1,5,43,2,2,0,10,10,0,21,13,46,41,192,6,21,168,62,32,74,65,24,8,31,15,52,27,39,102,14,2,66,48,2,38,72,3,88,58,66,0,98,159,28,2,32,22,17,32,76,0,18,73,93,10,125,92,25,108,43,46,4,28,106,63,0,73,74,40,18,60,144,78,132,17,86,48,92,32,19,89,25,31,2,22,2,5,0,2,0,1,0,42,98,18,16,203,78,0,52,24,78,20,0,9,0,2,18,95,5,8,61,20,7,18,91,1,22,31,94,83,60,185

Secondary structure (DSSP, 8-state):
---HHHHHHHHHHHHHHHTTHHHHHHHHHHHHHHHSGGGGGG-TTS--STT-HHHHHHHHHHHHHHHHHHHTGGGHHHHTHHHHHIIIIIT---THHHHHHHHHHHHHHHHH-TTT--HHHHHHHHHHHHHHHHHHSPTT-/---HHHHHHHHHHHTTS-TTTHHHHHHHHHHHHSGGGGGGGGGG---SSHHHHHT-HHHHHHHHHHHHHHHHHHHTGGGHHHHHHHHHHIIIIIT---THHHHHHHHHHHHHHHHHHGGGS-HHHHHHHHHHHHHHHHHHHTT--/---HHHHHHHHHHHHHHHTTHHHHHHHHHHHHHHH-GGGGGG-TTS--STT-HHHHHHHHHHHHHHHHHHHTGGGHHHHTHHHHHIIIIIT---HHHHHHHHHHHHHHHHHH-TTT--HHHHHHHHHHHHHHHHHHSPTT-/---HHHHHHHHHHHHTS-TTTHHHHHHHHHHHHSGGGGGGGGGG---SSHHHHHH-HHHHHHHHHHHHHHHHHHHTGGGHHHHHHHHHHIIIIIT---THHHHHHHHHHHHHHHHHHGGGS-HHHHHHHHHHHHHHHHHHHTT--/---HHHHHHHHHHHHHHHTTHHHHHHHHHHHHHHHSGGGGGG-TTS--STT-HHHHHHHHHHHHHHHHHHHTGGGHHHHTHHHHHIIIIIT---THHHHHHHHHHHHHHHHH-TTT--HHHHHHHHHHHHHHHHHHT-/---HHHHHHHHHHHTTS-TTTHHHHHHHHHHHHSGGGGGG-GGG---SSHHHHHH-HHHHHHHHHHHHHHHHHHH-GGGHHHHHHHHHHHHHHTT---THHHHHHHHHHHHHHHHHHGGGS-HHHHHHHHHHHHHHHHHHHTT--

Organism: Homo sapiens (NCBI:txid9606)

CATH classification: 1.10.490.10

Radius of gyration: 31.49 Å; Cα contacts (8 Å, |Δi|>4): 1192; chains: 6; bounding box: 72×74×93 Å